Protein 2YCB (pdb70)

Solvent-accessible surface area: 54800 Å² total; per-residue (Å²): 81,135,64,8,68,89,18,67,131,48,0,94,150,99,20,55,164,139,8,99,47,39,93,12,48,8,13,0,15,41,0,0,1,5,0,106,41,22,81,8,43,43,76,110,17,73,80,15,120,70,0,14,163,91,32,188,45,91,18,52,33,16,1,18,81,78,49,31,42,103,59,132,102,1,63,142,83,2,89,112,60,17,71,110,119,0,112,37,65,73,27,25,32,33,74,3,38,1,37,1,29,0,23,0,157,139,24,45,90,0,70,13,190,188,26,52,30,21,122,63,1,10,87,59,6,1,9,30,30,99,40,65,105,14,38,56,92,67,2,117,12,10,64,111,5,73,102,16,34,135,156,34,24,183,80,33,68,132,32,38,72,95,8,0,51,110,6,4,64,144,51,171,135,92,45,44,1,1,0,2,0,2,0,1,0,7,39,41,24,0,7,2,2,2,0,1,0,0,18,28,1,40,0,0,0,0,0,0,12,27,44,21,84,52,80,102,137,87,10,63,7,40,41,95,4,25,3,12,71,34,144,38,5,35,0,0,0,0,1,0,0,25,28,26,0,0,6,7,0,0,6,0,7,83,118,52,4,92,4,3,0,0,0,0,7,0,0,28,0,0,5,10,11,17,2,24,31,46,30,93,49,11,152,111,96,131,110,123,48,55,4,68,58,136,29,3,103,74,5,7,43,10,20,29,57,5,80,61,45,50,60,5,19,3,6,51,10,2,64,0,8,0,27,28,0,4,7,3,0,0,0,0,0,0,2,0,49,0,31,107,0,118,50,1,0,0,4,0,0,2,0,16,32,54,97,18,69,7,8,61,38,5,25,39,186,18,71,120,20,38,0,3,0,0,0,0,0,23,0,4,113,147,21,87,24,45,72,48,90,144,0,11,142,55,1,30,147,11,0,110,50,2,22,169,134,38,3,20,0,0,0,6,6,58,4,1,7,33,0,1,4,0,0,15,0,0,15,52,30,8,151,79,56,88,5,78,166,20,43,0,44,0,1,17,31,0,69,24,0,6,4,0,0,3,25,42,24,106,12,4,0,125,99,10,62,39,68,11,38,132,116,62,102,22,14,12,107,26,136,27,9,77,94,1,90,37,66,112,61,8,126,125,12,17,134,32,144,32,0,0,0,1,0,9,13,5,26,0,39,17,6,24,0,25,40,0,0,26,118,4,0,69,61,63,51,7,1,0,0,0,8,22,30,7,7,105,59,6,30,0,71,116,2,44,162,47,91,77,101,1,61,24,122,45,159,92,85,140,133,98,95,7,65,6,142,3,67,44,76,56,4,92,11,1,6,3,18,0,3,21,145,14,0,32,66,1,4,133,124,37,33,35,133,1,127,24,0,2,0,1,2,0,39,57,170,50,0,75,40,1,12,65,1,0,97,169,77,62,181,8,77,23,45,28,9,50,12,0,19,2,7,37,6,34,184,25,142,69,14,72,91,18,51,116,53,0,87,144,95,24,56,161,137,11,94,39,36,85,4,34,9,14,0,7,40,0,0,0,0,0,106,38,20,89,11,33,35,78,124,18,104,78,14,125,74,0,18,172,98,34,181,38,82,16,60,34,17,2,18,77,79,50,31,52,78,65,149,127,0,62,190,76,1,92,106,38,18,80,130,120,1,129,38,66,75,31,8,33,33,72,4,37,2,49,0,27,0,35,0,134,124,28,46,96,0,76,13,177,204,20,55,21,23,127,81,0,7,132,63,4,3,11,22,31,102,37,59,112,16,36,64,45,76,4,127,16,12,76,95,8,56,113,15,38,105,175,34,22,154,64,29,53,120,28,28,100,111,18,0,41,156,6,2,56,155,51,178,138,96,35,73,9,0,0,3,0,3,0,0,0,8,38,43,26,0,9,2,2,3,0,1,0,1,18,34,1,36,0,0,0,0,0,0,7,24,28,20,69,63,92,95,101,74,11,46,7,24,28,88,2,25,3,21,60,34,132,46,10,47,0,0,0,0,1,0,0,24,20,24,0,0,1,4,1,0,39,0,5,79,122,55,2,99,15,4,0,0,0,0,16,0,0,27,0,0,4,8,9,12,2,31,34,36,10,81,48,14,105,171,93,138,117,131,38,39,4,52,53,151,27,4,90,70,4,10,45,7,22,31,52,6,87,64,48,44,67,5,17,2,5,46,8,4,70,0,13,1,29,24,0,3,4,1,0,1,0,0,0,0,5,0,52,4,26,107,0,110,46,1,0,0,5,0,1,2,0,19,44,74,87,18,56,0,4,65,40,2,25,36,181,13,77,145,18,40,0,0,0,0,0,0,0,23,0,5,117,145,21,50,23,56,74,64,88,158,3,12,140,64,9,28,137,13,4,103,56,4,18,177,131,43,0,18,1,8,4,11,4,49,4,0,5,28,0,0,4,1,1,14,2,6,16,66,34,11,150,90,54,87,9,70,157,28,62,0,55,0,1,14,31,0,57,24,0,4,1,0,0,1,18,34,28,99,22,2,0,145,102,7,77,74,77,12,28,152,109,64,97,17,13,5,95,26,131,27,10,77,110,4,93,45,57,107,90,16,132,119,10,32,167,29,161,44,1,1,1,0,0,6,15,7,40,3,72,5,22,23,0,21,66,1,2,39,95,13,3,82,62,66,51,8,2,0,0,2,11,24,32,13,10,148,47,20,38,0,64,109,3,52,158,41,140,79,97,8,110,45,107,42,140,96,93,112,182,123,111,21,54,15,138,12,67,37,72,44,6,89,9,10,6,3,17,0,8,25,174,34,0,29,70,0,3,118,124,9,35,35,135,1,132,32,0,2,0,1,3,0,54,48,177,48,0,74,40,0,10,61,8,0,107,154,82,48,176,8,78,25,68,20,6,48,11,0,7,4,11,50,7,47

CATH classification: 3.30.300.230 (+3 more: 3.30.300.20, 3.60.15.10, 3.40.50.10890)

GO terms:
  GO:0003723 RNA binding (F, IDA)
  GO:0008270 zinc ion binding (F, IDA)
  GO:0004540 RNA nuclease activity (F, IDA)
  GO:0042802 identical protein binding (F, IPI)

Radius of gyration: 38.32 Å; Cα contacts (8 Å, |Δi|>4): 2751; chains: 2; bounding box: 74×87×122 Å

B-factor: mean 105.15, std 29.87, range [35.45, 253.87]

Secondary structure (DSSP, 8-state):
--HHHHHHHHHHHTS-TTS-EEEEEEETTEEEEEES-THHHHS-THHHHHHHHHHTS-EEEEE-GGGPPPHHHHHHHHHHTS-STT-EEEEEEETTTTEEEEEES-THHHH-TTSHHHHHHHHHH--EEEEEEPPSS--HHHHHHHHHHHHTHHHHHHHHHHHHHHHTSPPSS-----EEEEEESSSSSS--EEEEE-SS-EEEEEE----SS--HHHHS--TTSTT--TTT--EEE-SSSSHHHHTTHHHHHHTT--S-EEE-HHHHHHHHHHHHHHHHHHHHHT---S--HHHHHHHHHTEEE--TT--EEEETTEEEEEEE--SSTT-EEEEEEETTTTT-EEE--S--SS--SSSPPPP---S--SEEEEE-TT-SGGGPPPPHHHHHHHHHHHHHHHHHHT--EEEE--TTTHHHHHHHHHHHHHHTTSS----EEEEHHHHHHHHHHHHSGGGS-HHHHHHHHTT---GGG-TTEEEE--HHHHHHHHHSSS-EEEES-SSSSSHHHHHHHHHHTT-TTSEEEE-S---SSSHHHHHHTT--EEEEE-SSS-EEEEE--SEEEE--S--SS--HHHHHHHHHS-SSPPSEEEEESS-HHHHHHHHHHHHHHH--EEE---TT-EEE--/--HHHHHHHHHHHTTS-TTS-EEEEEEETTEEEEEES-THHHHS--HHHHHHHHHHT-EEEEEE-GGGPPPHHHHHHHHHHSS-SSS-EEEEEEETTTTEEEEEES-THHHH-GGGHHHHHHHHHH--EEEEEEPPSS--HHHHHHHHHHHTTHHHHHHHHHHHHHHHTSPPSS-----EEEEEESSSSSS--EEEEE-SS-EEEEEE----S---HHHHS--TTSTT--SSS--EEE--SS-HHHHTTHHHHHHTT--S-EEE-HHHHHHHHHHHHHHHHHHHHTT---S--HHHHHHHHHHEEE--BT--EEEETTEEEEEEE-SSSTT-EEEEEEETTTTT-EEE--S--SS--SSSPPPP---SS-SEEEEE-TT-SGGGPPPPHHHHHHHHHHHHHHHHHTT--EEEE--SSSHHHHHHHHHHHHHHHTSS----EEEEHHHHHHHHHHHH-GGGS-HHHHHHHHTT---GGG-TTEEEE-SSHHHHHHHSS---EEEESSSSS-SHHHHHHHHHHTT-TT-EEEE-S---SSSHHHHHHTT--EEEE--TTS--EEEE--SEEEE--S--SS--HHHHHHHHHH-SSPPSEEEEESS-HHHHHHHHHHHHHHH--EEE---TT-EEE--

Structure (mmCIF, N/CA/C/O backbone):
data_2YCB
#
_entry.id   2YCB
#
_cell.length_a   112.027
_cell.length_b   112.027
_cell.length_c   400.608
_cell.angle_alpha   90.00
_cell.angle_beta   90.00
_cell.angle_gamma   90.00
#
_symmetry.space_group_name_H-M   'P 41 21 2'
#
loop_
_entity.id
_entity.type
_entity.pdbx_description
1 polymer 'CLEAVAGE AND POLYADENYLATION SPECIFICITY FACTOR'
2 non-polymer 'ZINC ION'
3 non-polymer 'PHOSPHATE ION'
4 non-polymer 'POTASSIUM ION'
5 water water
#
loop_
_atom_site.group_PDB
_atom_site.id
_atom_site.type_symbol
_atom_site.label_atom_id
_atom_site.label_alt_id
_atom_site.label_comp_id
_atom_site.label_asym_id
_atom_site.label_entity_id
_atom_site.label_seq_id
_atom_site.pdbx_PDB_ins_code
_atom_site.Cartn_x
_atom_site.Cartn_y
_atom_site.Cartn_z
_atom_site.occupancy
_atom_site.B_iso_or_equiv
_atom_site.auth_seq_id
_atom_site.auth_comp_id
_atom_site.auth_asym_id
_atom_site.auth_atom_id
_atom_site.pdbx_PDB_model_num
ATOM 1 N N . SER A 1 3 ? 86.093 -16.437 -48.747 1.00 125.50 3 SER A N 1
ATOM 2 C CA . SER A 1 3 ? 87.422 -17.071 -48.525 1.00 128.40 3 SER A CA 1
ATOM 3 C C . SER A 1 3 ? 88.518 -16.019 -48.380 1.00 130.80 3 SER A C 1
ATOM 4 O O . SER A 1 3 ? 89.439 -16.181 -47.577 1.00 130.20 3 SER A O 1
ATOM 7 N N . GLU A 1 4 ? 88.403 -14.943 -49.155 1.00 133.67 4 GLU A N 1
ATOM 8 C CA . GLU A 1 4 ? 89.431 -13.904 -49.205 1.00 136.99 4 GLU A CA 1
ATOM 9 C C . GLU A 1 4 ? 88.960 -12.598 -48.575 1.00 134.80 4 GLU A C 1
ATOM 10 O O . GLU A 1 4 ? 89.726 -11.928 -47.885 1.00 134.90 4 GLU A O 1
ATOM 16 N N . MET A 1 5 ? 87.697 -12.248 -48.813 1.00 133.37 5 MET A N 1
ATOM 17 C CA . MET A 1 5 ? 87.072 -11.086 -48.180 1.00 132.36 5 MET A CA 1
ATOM 18 C C . MET A 1 5 ? 86.998 -11.283 -46.661 1.00 127.71 5 MET A C 1
ATOM 19 O O . MET A 1 5 ? 86.958 -10.312 -45.901 1.00 127.28 5 MET A O 1
ATOM 24 N N . LEU A 1 6 ? 86.998 -12.546 -46.235 1.00 124.26 6 LEU A N 1
ATOM 25 C CA . LEU A 1 6 ? 86.917 -12.912 -44.821 1.00 119.29 6 LEU A CA 1
ATOM 26 C C . LEU A 1 6 ? 88.205 -12.605 -44.071 1.00 119.56 6 LEU A C 1
ATOM 27 O O . LEU A 1 6 ? 88.184 -12.327 -42.871 1.00 116.40 6 LEU A O 1
ATOM 32 N N . GLU A 1 7 ? 89.323 -12.672 -44.786 1.00 123.57 7 GLU A N 1
ATOM 33 C CA . GLU A 1 7 ? 90.629 -12.375 -44.210 1.00 126.10 7 GLU A CA 1
ATOM 34 C C . GLU A 1 7 ? 90.717 -10.924 -43.757 1.00 126.89 7 GLU A C 1
ATOM 35 O O . GLU A 1 7 ? 91.236 -10.641 -42.678 1.00 125.94 7 GLU A O 1
ATOM 41 N N . GLU A 1 8 ? 90.191 -10.019 -44.583 1.00 129.08 8 GLU A N 1
ATOM 42 C CA . GLU A 1 8 ? 90.098 -8.595 -44.252 1.00 131.03 8 GLU A CA 1
ATOM 43 C C . GLU A 1 8 ? 89.311 -8.371 -42.969 1.00 126.28 8 GLU A C 1
ATOM 44 O O . GLU A 1 8 ? 89.637 -7.482 -42.184 1.00 127.99 8 GLU A O 1
ATOM 50 N N . ILE A 1 9 ? 88.271 -9.177 -42.766 1.00 120.98 9 ILE A N 1
ATOM 51 C CA . ILE A 1 9 ? 87.479 -9.111 -41.546 1.00 116.71 9 ILE A CA 1
ATOM 52 C C . ILE A 1 9 ? 88.325 -9.559 -40.358 1.00 114.59 9 ILE A C 1
ATOM 53 O O . ILE A 1 9 ? 88.298 -8.921 -39.308 1.00 114.36 9 ILE A O 1
ATOM 58 N N . LYS A 1 10 ? 89.087 -10.638 -40.539 1.00 113.64 10 LYS A N 1
ATOM 59 C CA . LYS A 1 10 ? 89.989 -11.142 -39.499 1.00 112.49 10 LYS A CA 1
ATOM 60 C C . LYS A 1 10 ? 91.090 -10.142 -39.156 1.00 116.84 10 LYS A C 1
ATOM 61 O O . LYS A 1 10 ? 91.377 -9.919 -37.982 1.00 116.56 10 LYS A O 1
ATOM 67 N N . ARG A 1 11 ? 91.690 -9.536 -40.180 1.00 121.60 11 ARG A N 1
ATOM 68 C CA . ARG A 1 11 ? 92.753 -8.545 -39.984 1.00 126.63 11 ARG A CA 1
ATOM 69 C C . ARG A 1 11 ? 92.264 -7.319 -39.220 1.00 126.91 11 ARG A C 1
ATOM 70 O O . ARG A 1 11 ? 93.007 -6.756 -38.415 1.00 130.30 11 ARG A O 1
ATOM 78 N N . THR A 1 12 ? 91.020 -6.915 -39.478 1.00 124.07 12 THR A N 1
ATOM 79 C CA . THR A 1 12 ? 90.406 -5.771 -38.801 1.00 124.64 12 THR A CA 1
ATOM 80 C C . THR A 1 12 ? 90.288 -6.017 -37.297 1.00 121.70 12 THR A C 1
ATOM 81 O O . THR A 1 12 ? 90.508 -5.107 -36.493 1.00 124.45 12 THR A O 1
ATOM 85 N N . ILE A 1 13 ? 89.950 -7.254 -36.935 1.00 116.87 13 ILE A N 1
ATOM 86 C CA . ILE A 1 13 ? 89.814 -7.670 -35.538 1.00 113.88 13 ILE A CA 1
ATOM 87 C C . ILE A 1 13 ? 91.147 -7.560 -34.796 1.00 116.94 13 ILE A C 1
ATOM 88 O O . ILE A 1 13 ? 91.231 -6.912 -33.752 1.00 118.97 13 ILE A O 1
ATOM 93 N N . MET A 1 14 ? 92.180 -8.189 -35.352 1.00 118.17 14 MET A N 1
ATOM 94 C CA . MET A 1 14 ? 93.499 -8.265 -34.724 1.00 121.59 14 MET A CA 1
ATOM 95 C C . MET A 1 14 ? 94.152 -6.896 -34.571 1.00 126.82 14 MET A C 1
ATOM 96 O O . MET A 1 14 ? 94.866 -6.646 -33.598 1.00 129.24 14 MET A O 1
ATOM 101 N N . GLN A 1 15 ? 93.895 -6.018 -35.537 1.00 129.25 15 GLN A N 1
ATOM 102 C CA . GLN A 1 15 ? 94.438 -4.664 -35.531 1.00 135.78 15 GLN A CA 1
ATOM 103 C C . GLN A 1 15 ? 93.710 -3.755 -34.545 1.00 135.50 15 GLN A C 1
ATOM 104 O O . GLN A 1 15 ? 94.196 -2.668 -34.218 1.00 141.90 15 GLN A O 1
ATOM 110 N N . ARG A 1 16 ? 92.549 -4.204 -34.076 1.00 128.53 16 ARG A N 1
ATOM 111 C CA . ARG A 1 16 ? 91.771 -3.460 -33.089 1.00 127.74 16 ARG A CA 1
ATOM 112 C C . ARG A 1 16 ? 91.858 -4.079 -31.697 1.00 124.44 16 ARG A C 1
ATOM 113 O O . ARG A 1 16 ? 91.265 -3.566 -30.745 1.00 124.20 16 ARG A O 1
ATOM 121 N N . LEU A 1 17 ? 92.603 -5.175 -31.584 1.00 122.26 17 LEU A N 1
ATOM 122 C CA . LEU A 1 17 ? 92.685 -5.920 -30.332 1.00 119.70 17 LEU A CA 1
ATOM 123 C C . LEU A 1 17 ? 94.081 -5.958 -29.724 1.00 124.67 17 LEU A C 1
ATOM 124 O O . LEU A 1 17 ? 95.070 -6.131 -30.444 1.00 127.99 17 LEU A O 1
ATOM 129 N N . PRO A 1 18 ? 94.158 -5.800 -28.388 1.00 125.95 18 PRO A N 1
ATOM 130 C CA . PRO A 1 18 ? 95.414 -5.886 -27.650 1.00 130.75 18 PRO A CA 1
ATOM 131 C C . PRO A 1 18 ? 95.938 -7.314 -27.630 1.00 128.74 18 PRO A C 1
ATOM 132 O O . PRO A 1 18 ? 95.154 -8.263 -27.709 1.00 123.07 18 PRO A O 1
ATOM 136 N N . GLU A 1 19 ? 97.257 -7.453 -27.523 1.00 134.20 19 GLU A N 1
ATOM 137 C CA . GLU A 1 19 ? 97.898 -8.765 -27.483 1.00 133.66 19 GLU A CA 1
ATOM 138 C C . GLU A 1 19 ? 97.531 -9.519 -26.211 1.00 130.08 19 GLU A C 1
ATOM 139 O O . GLU A 1 19 ? 97.490 -10.752 -26.201 1.00 126.73 19 GLU A O 1
ATOM 145 N N . ARG A 1 20 ? 97.253 -8.759 -25.153 1.00 131.09 20 ARG A N 1
ATOM 146 C CA . ARG A 1 20 ? 96.820 -9.297 -23.867 1.00 128.67 20 ARG A CA 1
ATOM 147 C C . ARG A 1 20 ? 95.636 -10.256 -24.028 1.00 120.93 20 ARG A C 1
ATOM 148 O O . ARG A 1 20 ? 95.567 -11.292 -23.361 1.00 119.12 20 ARG A O 1
ATOM 156 N N . VAL A 1 21 ? 94.709 -9.897 -24.912 1.00 116.74 21 VAL A N 1
ATOM 157 C CA . VAL A 1 21 ? 93.678 -10.815 -25.375 1.00 109.94 21 VAL A CA 1
ATOM 158 C C . VAL A 1 21 ? 94.388 -11.822 -26.256 1.00 109.86 21 VAL A C 1
ATOM 159 O O . VAL A 1 21 ? 94.701 -11.531 -27.413 1.00 112.21 21 VAL A O 1
ATOM 163 N N . GLN A 1 22 ? 94.671 -12.998 -25.711 1.00 108.30 22 GLN A N 1
ATOM 164 C CA . GLN A 1 22 ? 95.452 -13.970 -26.460 1.00 109.36 22 GLN A CA 1
ATOM 165 C C . GLN A 1 22 ? 94.606 -14.752 -27.444 1.00 104.57 22 GLN A C 1
ATOM 166 O O . GLN A 1 22 ? 94.121 -15.836 -27.138 1.00 102.55 22 GLN A O 1
ATOM 172 N N . VAL A 1 23 ? 94.445 -14.175 -28.632 1.00 103.73 23 VAL A N 1
ATOM 173 C CA . VAL A 1 23 ? 93.744 -14.797 -29.755 1.00 99.76 23 VAL A CA 1
ATOM 174 C C . VAL A 1 23 ? 94.426 -16.086 -30.212 1.00 101.05 23 VAL A C 1
ATOM 175 O O . VAL A 1 23 ? 95.612 -16.084 -30.556 1.00 106.34 23 VAL A O 1
ATOM 179 N N . ALA A 1 24 ? 93.675 -17.184 -30.198 1.00 97.27 24 ALA A N 1
ATOM 180 C CA . ALA A 1 24 ? 94.157 -18.463 -30.716 1.00 99.17 24 ALA A CA 1
ATOM 181 C C . ALA A 1 24 ? 93.813 -18.602 -32.200 1.00 98.89 24 ALA A C 1
ATOM 182 O O . ALA A 1 24 ? 94.669 -18.955 -33.013 1.00 103.09 24 ALA A O 1
ATOM 184 N N . LYS A 1 25 ? 92.556 -18.320 -32.536 1.00 94.66 25 LYS A N 1
ATOM 185 C CA . LYS A 1 25 ? 92.079 -18.288 -33.916 1.00 94.05 25 LYS A CA 1
ATOM 186 C C . LYS A 1 25 ? 90.752 -17.542 -33.972 1.00 90.34 25 LYS A C 1
ATOM 187 O O . LYS A 1 25 ? 90.056 -17.421 -32.961 1.00 87.87 25 LYS A O 1
ATOM 193 N N . VAL A 1 26 ? 90.410 -17.037 -35.153 1.00 90.58 26 VAL A N 1
ATOM 194 C CA . VAL A 1 26 ? 89.124 -16.385 -35.371 1.00 87.64 26 VAL A CA 1
ATOM 195 C C . VAL A 1 26 ? 88.347 -17.155 -36.433 1.00 87.64 26 VAL A C 1
ATOM 196 O O . VAL A 1 26 ? 88.785 -17.261 -37.577 1.00 90.70 26 VAL A O 1
ATOM 200 N N . GLU A 1 27 ? 87.201 -17.698 -36.043 1.00 85.71 27 GLU A N 1
ATOM 201 C CA . GLU A 1 27 ? 86.383 -18.496 -36.950 1.00 86.42 27 GLU A CA 1
ATOM 202 C C . GLU A 1 27 ? 85.117 -17.758 -37.362 1.00 85.03 27 GLU A C 1
ATOM 203 O O . GLU A 1 27 ? 84.633 -16.877 -36.641 1.00 83.74 27 GLU A O 1
ATOM 209 N N . PHE A 1 28 ? 84.594 -18.123 -38.531 1.00 85.67 28 PHE A N 1
ATOM 210 C CA . PHE A 1 28 ? 83.273 -17.690 -38.960 1.00 84.09 28 PHE A CA 1
ATOM 211 C C . PHE A 1 28 ? 82.313 -18.852 -38.798 1.00 82.42 28 PHE A C 1
ATOM 212 O O . PHE A 1 28 ? 82.190 -19.696 -39.685 1.00 84.46 28 PHE A O 1
ATOM 220 N N . GLU A 1 29 ? 81.647 -18.903 -37.652 1.00 79.50 29 GLU A N 1
ATOM 221 C CA . GLU A 1 29 ? 80.734 -19.996 -37.364 1.00 78.90 29 GLU A CA 1
ATOM 222 C C . GLU A 1 29 ? 79.294 -19.552 -37.524 1.00 77.91 29 GLU A C 1
ATOM 223 O O . GLU A 1 29 ? 78.780 -18.762 -36.728 1.00 77.00 29 GLU A O 1
ATOM 229 N N . GLY A 1 30 ? 78.654 -20.067 -38.568 1.00 78.95 30 GLY A N 1
ATOM 230 C CA . GLY A 1 30 ? 77.281 -19.707 -38.898 1.00 79.14 30 GLY A CA 1
ATOM 231 C C . GLY A 1 30 ? 77.101 -18.205 -38.966 1.00 78.62 30 GLY A C 1
ATOM 232 O O . GLY A 1 30 ? 77.954 -17.508 -39.494 1.00 79.31 30 GLY A O 1
ATOM 233 N N . PRO A 1 31 ? 75.997 -17.696 -38.403 1.00 78.84 31 PRO A N 1
ATOM 234 C CA . PRO A 1 31 ? 75.670 -16.270 -38.393 1.00 80.11 31 PRO A CA 1
ATOM 235 C C . PRO A 1 31 ? 76.656 -15.384 -37.634 1.00 79.49 31 PRO A C 1
ATOM 236 O O . PRO A 1 31 ? 76.563 -14.158 -37.726 1.00 81.35 31 PRO A O 1
ATOM 240 N N . GLU A 1 32 ? 77.584 -15.983 -36.893 1.00 77.66 32 GLU A N 1
ATOM 241 C CA . GLU A 1 32 ? 78.439 -15.198 -36.006 1.00 77.23 32 GLU A CA 1
ATOM 242 C C . GLU A 1 32 ? 79.940 -15.387 -36.198 1.00 76.75 32 GLU A C 1
ATOM 243 O O . GLU A 1 32 ? 80.386 -16.330 -36.855 1.00 77.61 32 GLU A O 1
ATOM 249 N N . VAL A 1 33 ? 80.704 -14.461 -35.626 1.00 76.30 33 VAL A N 1
ATOM 250 C CA . VAL A 1 33 ? 82.158 -14.503 -35.665 1.00 76.67 33 VAL A CA 1
ATOM 251 C C . VAL A 1 33 ? 82.658 -14.897 -34.284 1.00 75.69 33 VAL A C 1
ATOM 252 O O . VAL A 1 33 ? 82.242 -14.322 -33.274 1.00 75.11 33 VAL A O 1
ATOM 256 N N . VAL A 1 34 ? 83.548 -15.883 -34.241 1.00 75.81 34 VAL A N 1
ATOM 257 C CA . VAL A 1 34 ? 84.033 -16.397 -32.967 1.00 75.13 34 VAL A CA 1
ATOM 258 C C . VAL A 1 34 ? 85.514 -16.105 -32.755 1.00 77.53 34 VAL A C 1
ATOM 259 O O . VAL A 1 34 ? 86.355 -16.406 -33.604 1.00 79.66 34 VAL A O 1
ATOM 263 N N . ILE A 1 35 ? 85.811 -15.506 -31.608 1.00 77.78 35 ILE A N 1
ATOM 264 C CA . ILE A 1 35 ? 87.173 -15.232 -31.199 1.00 79.98 35 ILE A CA 1
ATOM 265 C C . ILE A 1 35 ? 87.535 -16.194 -30.079 1.00 80.44 35 ILE A C 1
ATOM 266 O O . ILE A 1 35 ? 86.944 -16.144 -28.997 1.00 79.86 35 ILE A O 1
ATOM 271 N N . TYR A 1 36 ? 88.493 -17.079 -30.352 1.00 82.49 36 TYR A N 1
ATOM 272 C CA . TYR A 1 36 ? 88.990 -18.025 -29.357 1.00 82.90 36 TYR A CA 1
ATOM 273 C C . TYR A 1 36 ? 90.219 -17.458 -28.665 1.00 86.30 36 TYR A C 1
ATOM 274 O O . TYR A 1 36 ? 91.151 -17.002 -29.327 1.00 89.49 36 TYR A O 1
ATOM 283 N N . THR A 1 37 ? 90.214 -17.476 -27.335 1.00 86.15 37 THR A N 1
ATOM 284 C CA . THR A 1 37 ? 91.329 -16.928 -26.578 1.00 89.50 37 THR A CA 1
ATOM 285 C C . THR A 1 37 ? 91.977 -17.937 -25.630 1.00 91.85 37 THR A C 1
ATOM 286 O O . THR A 1 37 ? 91.301 -18.785 -25.045 1.00 89.79 37 THR A O 1
ATOM 290 N N . LYS A 1 38 ? 93.300 -17.838 -25.514 1.00 97.08 38 LYS A N 1
ATOM 291 C CA . LYS A 1 38 ? 94.098 -18.680 -24.623 1.00 100.87 38 LYS A CA 1
ATOM 292 C C . LYS A 1 38 ? 94.174 -18.074 -23.213 1.00 102.55 38 LYS A C 1
ATOM 293 O O . LYS A 1 38 ? 94.965 -18.508 -22.373 1.00 105.75 38 LYS A O 1
ATOM 299 N N . ASN A 1 39 ? 93.337 -17.068 -22.970 1.00 100.79 39 ASN A N 1
ATOM 300 C CA . ASN A 1 39 ? 93.260 -16.384 -21.687 1.00 102.02 39 ASN A CA 1
ATOM 301 C C . ASN A 1 39 ? 91.788 -16.233 -21.309 1.00 98.17 39 ASN A C 1
ATOM 302 O O . ASN A 1 39 ? 91.152 -15.246 -21.676 1.00 96.77 39 ASN A O 1
ATOM 307 N N . PRO A 1 40 ? 91.237 -17.221 -20.582 1.00 97.52 40 PRO A N 1
ATOM 308 C CA . PRO A 1 40 ? 89.807 -17.250 -20.261 1.00 95.61 40 PRO A CA 1
ATOM 309 C C . PRO A 1 40 ? 89.319 -16.007 -19.515 1.00 97.98 40 PRO A C 1
ATOM 310 O O . PRO A 1 40 ? 88.169 -15.597 -19.685 1.00 95.11 40 PRO A O 1
ATOM 314 N N . GLU A 1 41 ? 90.200 -15.407 -18.718 1.00 104.59 41 GLU A N 1
ATOM 315 C CA . GLU A 1 41 ? 89.879 -14.203 -17.948 1.00 108.30 41 GLU A CA 1
ATOM 316 C C . GLU A 1 41 ? 89.432 -13.033 -18.828 1.00 108.18 41 GLU A C 1
ATOM 317 O O . GLU A 1 41 ? 88.816 -12.086 -18.338 1.00 109.67 41 GLU A O 1
ATOM 323 N N . ILE A 1 42 ? 89.751 -13.104 -20.120 1.00 107.33 42 ILE A N 1
ATOM 324 C CA . ILE A 1 42 ? 89.362 -12.073 -21.079 1.00 107.94 42 ILE A CA 1
ATOM 325 C C . ILE A 1 42 ? 87.847 -12.066 -21.268 1.00 105.46 42 ILE A C 1
ATOM 326 O O . ILE A 1 42 ? 87.227 -11.000 -21.292 1.00 106.56 42 ILE A O 1
ATOM 331 N N . ILE A 1 43 ? 87.264 -13.258 -21.393 1.00 103.22 43 ILE A N 1
ATOM 332 C CA . ILE A 1 43 ? 85.811 -13.420 -21.471 1.00 101.15 43 ILE A CA 1
ATOM 333 C C . ILE A 1 43 ? 85.152 -12.664 -20.328 1.00 104.71 43 ILE A C 1
ATOM 334 O O . ILE A 1 43 ? 84.198 -11.915 -20.535 1.00 105.60 43 ILE A O 1
ATOM 339 N N . THR A 1 44 ? 85.695 -12.871 -19.130 1.00 109.10 44 THR A N 1
ATOM 340 C CA . THR A 1 44 ? 85.223 -12.273 -17.884 1.00 112.50 44 THR A CA 1
ATOM 341 C C . THR A 1 44 ? 85.128 -10.751 -17.936 1.00 116.70 44 THR A C 1
ATOM 342 O O . THR A 1 44 ? 84.152 -10.173 -17.453 1.00 118.31 44 THR A O 1
ATOM 346 N N . GLU A 1 45 ? 86.136 -10.113 -18.529 1.00 120.53 45 GLU A N 1
ATOM 347 C CA . GLU A 1 45 ? 86.175 -8.657 -18.663 1.00 125.69 45 GLU A CA 1
ATOM 348 C C . GLU A 1 45 ? 85.099 -8.157 -19.614 1.00 125.51 45 GLU A C 1
ATOM 349 O O . GLU A 1 45 ? 84.538 -8.931 -20.396 1.00 121.75 45 GLU A O 1
ATOM 355 N N . ASN A 1 46 ? 84.817 -6.859 -19.540 1.00 131.08 46 ASN A N 1
ATOM 356 C CA . ASN A 1 46 ? 83.810 -6.247 -20.393 1.00 132.34 46 ASN A CA 1
ATOM 357 C C . ASN A 1 46 ? 84.228 -6.286 -21.859 1.00 130.46 46 ASN A C 1
ATOM 358 O O . ASN A 1 46 ? 85.253 -5.716 -22.244 1.00 134.03 46 ASN A O 1
ATOM 363 N N . GLY A 1 47 ? 83.434 -6.981 -22.665 1.00 124.90 47 GLY A N 1
ATOM 364 C CA . GLY A 1 47 ? 83.635 -6.988 -24.100 1.00 123.24 47 GLY A CA 1
ATOM 365 C C . GLY A 1 47 ? 83.084 -5.720 -24.724 1.00 126.96 47 GLY A C 1
ATOM 366 O O . GLY A 1 47 ? 82.393 -5.779 -25.742 1.00 126.85 47 GLY A O 1
ATOM 367 N N . ASN A 1 48 ? 83.375 -4.574 -24.105 1.00 130.55 48 ASN A N 1
ATOM 368 C CA . ASN A 1 48 ? 82.943 -3.281 -24.629 1.00 134.13 48 ASN A CA 1
ATOM 369 C C . ASN A 1 48 ? 83.784 -2.891 -25.833 1.00 134.95 48 ASN A C 1
ATOM 370 O O . ASN A 1 48 ? 83.258 -2.371 -26.817 1.00 137.18 48 ASN A O 1
ATOM 375 N N . LEU A 1 49 ? 85.089 -3.150 -25.746 1.00 133.59 49 LEU A N 1
ATOM 376 C CA . LEU A 1 49 ? 85.992 -2.980 -26.881 1.00 133.63 49 LEU A CA 1
ATOM 377 C C . LEU A 1 49 ? 85.596 -3.956 -27.985 1.00 128.04 49 LEU A C 1
ATOM 378 O O . LEU A 1 49 ? 85.707 -3.645 -29.172 1.00 129.15 49 LEU A O 1
ATOM 383 N N . ILE A 1 50 ? 85.121 -5.128 -27.571 1.00 122.08 50 ILE A N 1
ATOM 384 C CA . ILE A 1 50 ? 84.616 -6.152 -28.480 1.00 117.06 50 ILE A CA 1
ATOM 385 C C . ILE A 1 50 ? 83.361 -5.669 -29.203 1.00 117.74 50 ILE A C 1
ATOM 386 O O . ILE A 1 50 ? 83.278 -5.748 -30.430 1.00 117.71 50 ILE A O 1
ATOM 391 N N . ARG A 1 51 ? 82.396 -5.166 -28.436 1.00 119.26 51 ARG A N 1
ATOM 392 C CA . ARG A 1 51 ? 81.158 -4.636 -28.999 1.00 120.49 51 ARG A CA 1
ATOM 393 C C . ARG A 1 51 ? 81.422 -3.415 -29.873 1.00 124.33 51 ARG A C 1
ATOM 394 O O . ARG A 1 51 ? 80.731 -3.207 -30.871 1.00 125.84 51 ARG A O 1
ATOM 402 N N . ASP A 1 52 ? 82.425 -2.620 -29.500 1.00 126.43 52 ASP A N 1
ATOM 403 C CA . ASP A 1 52 ? 82.864 -1.482 -30.312 1.00 130.48 52 ASP A CA 1
ATOM 404 C C . ASP A 1 52 ? 83.351 -1.950 -31.682 1.00 127.07 52 ASP A C 1
ATOM 405 O O . ASP A 1 52 ? 83.128 -1.278 -32.688 1.00 129.78 52 ASP A O 1
ATOM 410 N N . ILE A 1 53 ? 84.006 -3.107 -31.708 1.00 121.11 53 ILE A N 1
ATOM 411 C CA . ILE A 1 53 ? 84.440 -3.728 -32.958 1.00 118.46 53 ILE A CA 1
ATOM 412 C C . ILE A 1 53 ? 83.245 -4.315 -33.718 1.00 114.81 53 ILE A C 1
ATOM 413 O O . ILE A 1 53 ? 83.116 -4.112 -34.928 1.00 116.28 53 ILE A O 1
ATOM 418 N N . ALA A 1 54 ? 82.377 -5.029 -32.998 1.00 109.94 54 ALA A N 1
ATOM 419 C CA . ALA A 1 54 ? 81.170 -5.631 -33.574 1.00 106.22 54 ALA A CA 1
ATOM 420 C C . ALA A 1 54 ? 80.331 -4.609 -34.340 1.00 109.62 54 ALA A C 1
ATOM 421 O O . ALA A 1 54 ? 79.995 -4.818 -35.509 1.00 109.34 54 ALA A O 1
ATOM 423 N N . LYS A 1 55 ? 80.020 -3.496 -33.681 1.00 113.22 55 LYS A N 1
ATOM 424 C CA . LYS A 1 55 ? 79.266 -2.407 -34.297 1.00 118.23 55 LYS A CA 1
ATOM 425 C C . LYS A 1 55 ? 80.025 -1.763 -35.460 1.00 121.02 55 LYS A C 1
ATOM 426 O O . LYS A 1 55 ? 79.411 -1.314 -36.428 1.00 123.97 55 LYS A O 1
ATOM 432 N N . ASP A 1 56 ? 81.354 -1.729 -35.359 1.00 120.50 56 ASP A N 1
ATOM 433 C CA . ASP A 1 56 ? 82.204 -1.172 -36.414 1.00 123.67 56 ASP A CA 1
ATOM 434 C C . ASP A 1 56 ? 82.185 -1.989 -37.704 1.00 120.42 56 ASP A C 1
ATOM 435 O O . ASP A 1 56 ? 82.179 -1.422 -38.795 1.00 124.20 56 ASP A O 1
ATOM 440 N N . ILE A 1 57 ? 82.179 -3.315 -37.577 1.00 113.89 57 ILE A N 1
ATOM 441 C CA . ILE A 1 57 ? 82.148 -4.196 -38.751 1.00 111.05 57 ILE A CA 1
ATOM 442 C C . ILE A 1 57 ? 80.752 -4.750 -39.065 1.00 108.59 57 ILE A C 1
ATOM 443 O O . ILE A 1 57 ? 80.598 -5.547 -39.995 1.00 106.94 57 ILE A O 1
ATOM 448 N N . ARG A 1 58 ? 79.751 -4.305 -38.299 1.00 108.75 58 ARG A N 1
ATOM 449 C CA . ARG A 1 58 ? 78.351 -4.749 -38.433 1.00 106.83 58 ARG A CA 1
ATOM 450 C C . ARG A 1 58 ? 78.212 -6.273 -38.401 1.00 100.49 58 ARG A C 1
ATOM 451 O O . ARG A 1 58 ? 77.696 -6.884 -39.340 1.00 100.31 58 ARG A O 1
ATOM 459 N N . LYS A 1 59 ? 78.692 -6.870 -37.314 1.00 95.45 59 LYS A N 1
ATOM 460 C CA . LYS A 1 59 ? 78.657 -8.318 -37.123 1.00 90.29 59 LYS A CA 1
ATOM 461 C C . LYS A 1 59 ? 78.380 -8.635 -35.659 1.00 88.00 59 LYS A C 1
ATOM 462 O O . LYS A 1 59 ? 78.530 -7.775 -34.790 1.00 89.71 59 LYS A O 1
ATOM 468 N N . ARG A 1 60 ? 77.970 -9.870 -35.390 1.00 84.85 60 ARG A N 1
ATOM 469 C CA . ARG A 1 60 ? 77.894 -10.366 -34.027 1.00 82.60 60 ARG A CA 1
ATOM 470 C C . ARG A 1 60 ? 79.203 -11.081 -33.732 1.00 80.67 60 ARG A C 1
ATOM 471 O O . ARG A 1 60 ? 79.666 -11.895 -34.536 1.00 80.06 60 ARG A O 1
ATOM 479 N N . ILE A 1 61 ? 79.805 -10.769 -32.586 1.00 80.54 61 ILE A N 1
ATOM 480 C CA . ILE A 1 61 ? 81.086 -11.364 -32.202 1.00 78.66 61 ILE A CA 1
ATOM 481 C C . ILE A 1 61 ? 80.987 -12.110 -30.871 1.00 76.83 61 ILE A C 1
ATOM 482 O O . ILE A 1 61 ? 80.520 -11.561 -29.878 1.00 78.35 61 ILE A O 1
ATOM 487 N N . ILE A 1 62 ? 81.425 -13.364 -30.864 1.00 74.93 62 ILE A N 1
ATOM 488 C CA . ILE A 1 62 ? 81.419 -14.181 -29.655 1.00 73.69 62 ILE A CA 1
ATOM 489 C C . ILE A 1 62 ? 82.855 -14.461 -29.232 1.00 74.40 62 ILE A C 1
ATOM 490 O O . ILE A 1 62 ? 83.727 -14.661 -30.075 1.00 75.04 62 ILE A O 1
ATOM 495 N N . ILE A 1 63 ? 83.098 -14.458 -27.927 1.00 74.93 63 ILE A N 1
ATOM 496 C CA . ILE A 1 63 ? 84.388 -14.870 -27.394 1.00 76.64 63 ILE A CA 1
ATOM 497 C C . ILE A 1 63 ? 84.232 -16.202 -26.675 1.00 75.78 63 ILE A C 1
ATOM 498 O O . ILE A 1 63 ? 83.295 -16.390 -25.906 1.00 75.53 63 ILE A O 1
ATOM 503 N N . ARG A 1 64 ? 85.145 -17.126 -26.944 1.00 76.92 64 ARG A N 1
ATOM 504 C CA . ARG A 1 64 ? 85.179 -18.410 -26.256 1.00 77.71 64 ARG A CA 1
ATOM 505 C C . ARG A 1 64 ? 86.614 -18.755 -25.887 1.00 81.45 64 ARG A C 1
ATOM 506 O O . ARG A 1 64 ? 87.555 -18.160 -26.414 1.00 83.75 64 ARG A O 1
ATOM 514 N N . SER A 1 65 ? 86.786 -19.714 -24.984 1.00 83.53 65 SER A N 1
ATOM 515 C CA . SER A 1 65 ? 88.120 -20.226 -24.687 1.00 87.38 65 SER A CA 1
ATOM 516 C C . SER A 1 65 ? 88.529 -21.233 -25.747 1.00 88.37 65 SER A C 1
ATOM 517 O O . SER A 1 65 ? 87.684 -21.962 -26.275 1.00 86.23 65 SER A O 1
ATOM 520 N N . ASP A 1 66 ? 89.823 -21.267 -26.054 1.00 92.15 66 ASP A N 1
ATOM 521 C CA . ASP A 1 66 ? 90.374 -22.278 -26.947 1.00 95.06 66 ASP A CA 1
ATOM 522 C C . ASP A 1 66 ? 90.329 -23.649 -26.273 1.00 96.92 66 ASP A C 1
ATOM 523 O O . ASP A 1 66 ? 90.377 -23.747 -25.047 1.00 97.14 66 ASP A O 1
ATOM 528 N N . ARG A 1 67 ? 90.225 -24.701 -27.081 1.00 99.28 67 ARG A N 1
ATOM 529 C CA . ARG A 1 67 ? 90.195 -26.075 -26.578 1.00 102.60 67 ARG A CA 1
ATOM 530 C C . ARG A 1 67 ? 91.347 -26.359 -25.619 1.00 106.69 67 ARG A C 1
ATOM 531 O O . ARG A 1 67 ? 91.178 -27.096 -24.648 1.00 108.45 67 ARG A O 1
ATOM 539 N N . SER A 1 68 ? 92.508 -25.763 -25.894 1.00 108.71 68 SER A N 1
ATOM 540 C CA . SER A 1 68 ? 93.712 -25.955 -25.083 1.00 112.83 68 SER A CA 1
ATOM 541 C C . SER A 1 68 ? 93.529 -25.517 -23.627 1.00 111.70 68 SER A C 1
ATOM 542 O O . SER A 1 68 ? 93.965 -26.211 -22.712 1.00 115.67 68 SER A O 1
ATOM 545 N N . VAL A 1 69 ? 92.874 -24.378 -23.420 1.00 107.58 69 VAL A N 1
ATOM 546 C CA . VAL A 1 69 ? 92.676 -23.826 -22.071 1.00 106.85 69 VAL A CA 1
ATOM 547 C C . VAL A 1 69 ? 91.351 -24.238 -21.408 1.00 104.02 69 VAL A C 1
ATOM 548 O O . VAL A 1 69 ? 90.879 -23.584 -20.471 1.00 102.57 69 VAL A O 1
ATOM 552 N N . LEU A 1 70 ? 90.765 -25.329 -21.895 1.00 103.62 70 LEU A N 1
ATOM 553 C CA . LEU A 1 70 ? 89.563 -25.904 -21.297 1.00 101.14 70 LEU A CA 1
ATOM 554 C C . LEU A 1 70 ? 89.914 -27.057 -20.366 1.00 105.34 70 LEU A C 1
ATOM 555 O O . LEU A 1 70 ? 90.779 -27.877 -20.676 1.00 110.09 70 LEU A O 1
ATOM 560 N N . MET A 1 71 ? 89.241 -27.109 -19.222 1.00 104.98 71 MET A N 1
ATOM 561 C CA . MET A 1 71 ? 89.498 -28.133 -18.216 1.00 109.67 71 MET A CA 1
ATOM 562 C C . MET A 1 71 ? 88.780 -29.426 -18.578 1.00 110.71 71 MET A C 1
ATOM 563 O O . MET A 1 71 ? 87.631 -29.392 -19.021 1.00 107.12 71 MET A O 1
ATOM 568 N N . ASP A 1 72 ? 89.466 -30.558 -18.400 1.00 116.45 72 ASP A N 1
ATOM 569 C CA . ASP A 1 72 ? 88.862 -31.876 -18.611 1.00 119.23 72 ASP A CA 1
ATOM 570 C C . ASP A 1 72 ? 87.559 -31.962 -17.819 1.00 117.31 72 ASP A C 1
ATOM 571 O O . ASP A 1 72 ? 87.575 -31.781 -16.601 1.00 119.20 72 ASP A O 1
ATOM 576 N N . PRO A 1 73 ? 86.425 -32.209 -18.511 1.00 114.62 73 PRO A N 1
ATOM 577 C CA . PRO A 1 73 ? 85.095 -32.286 -17.889 1.00 112.89 73 PRO A CA 1
ATOM 578 C C . PRO A 1 73 ? 85.085 -33.080 -16.577 1.00 117.02 73 PRO A C 1
ATOM 579 O O . PRO A 1 73 ? 84.410 -32.688 -15.620 1.00 115.51 73 PRO A O 1
ATOM 583 N N . GLU A 1 74 ? 85.835 -34.179 -16.551 1.00 122.12 74 GLU A N 1
ATOM 584 C CA . GLU A 1 74 ? 86.107 -34.926 -15.334 1.00 127.26 74 GLU A CA 1
ATOM 585 C C . GLU A 1 74 ? 86.489 -33.969 -14.200 1.00 125.61 74 GLU A C 1
ATOM 586 O O . GLU A 1 74 ? 85.732 -33.803 -13.241 1.00 124.76 74 GLU A O 1
ATOM 592 N N . LYS A 1 75 ? 87.650 -33.329 -14.340 1.00 125.48 75 LYS A N 1
ATOM 593 C CA . LYS A 1 75 ? 88.205 -32.436 -13.317 1.00 125.25 75 LYS A CA 1
ATOM 594 C C . LYS A 1 75 ? 87.379 -31.159 -13.150 1.00 119.07 75 LYS A C 1
ATOM 595 O O . LYS A 1 75 ? 87.300 -30.599 -12.051 1.00 119.11 75 LYS A O 1
ATOM 601 N N . ALA A 1 76 ? 86.764 -30.715 -14.243 1.00 114.13 76 ALA A N 1
ATOM 602 C CA . ALA A 1 76 ? 85.951 -29.501 -14.261 1.00 109.30 76 ALA A CA 1
ATOM 603 C C . ALA A 1 76 ? 84.785 -29.540 -13.270 1.00 109.31 76 ALA A C 1
ATOM 604 O O . ALA A 1 76 ? 84.439 -28.520 -12.670 1.00 107.22 76 ALA A O 1
ATOM 606 N N . ILE A 1 77 ? 84.199 -30.722 -13.096 1.00 111.78 77 ILE A N 1
ATOM 607 C CA . ILE A 1 77 ? 83.063 -30.905 -12.194 1.00 112.53 77 ILE A CA 1
ATOM 608 C C . ILE A 1 77 ? 83.442 -30.695 -10.723 1.00 115.64 77 ILE A C 1
ATOM 609 O O . ILE A 1 77 ? 82.709 -30.032 -9.990 1.00 114.92 77 ILE A O 1
ATOM 614 N N . ARG A 1 78 ? 84.584 -31.239 -10.305 1.00 119.79 78 ARG A N 1
ATOM 615 C CA . ARG A 1 78 ? 85.058 -31.072 -8.928 1.00 123.84 78 ARG A CA 1
ATOM 616 C C . ARG A 1 78 ? 85.152 -29.597 -8.564 1.00 120.96 78 ARG A C 1
ATOM 617 O O . ARG A 1 78 ? 84.664 -29.177 -7.513 1.00 121.57 78 ARG A O 1
ATOM 625 N N . LYS A 1 79 ? 85.776 -28.821 -9.450 1.00 118.39 79 LYS A N 1
ATOM 626 C CA . LYS A 1 79 ? 86.016 -27.395 -9.217 1.00 117.13 79 LYS A CA 1
ATOM 627 C C . LYS A 1 79 ? 84.726 -26.583 -9.123 1.00 114.43 79 LYS A C 1
ATOM 628 O O . LYS A 1 79 ? 84.712 -25.511 -8.517 1.00 114.55 79 LYS A O 1
ATOM 634 N N . ILE A 1 80 ? 83.651 -27.099 -9.716 1.00 113.07 80 ILE A N 1
ATOM 635 C CA . ILE A 1 80 ? 82.333 -26.475 -9.601 1.00 111.78 80 ILE A CA 1
ATOM 636 C C . ILE A 1 80 ? 81.779 -26.659 -8.189 1.00 115.79 80 ILE A C 1
ATOM 637 O O . ILE A 1 80 ? 81.517 -25.678 -7.486 1.00 116.12 80 ILE A O 1
ATOM 642 N N . HIS A 1 81 ? 81.620 -27.920 -7.784 1.00 119.53 81 HIS A N 1
ATOM 643 C CA . HIS A 1 81 ? 81.088 -28.272 -6.467 1.00 124.25 81 HIS A CA 1
ATOM 644 C C . HIS A 1 81 ? 81.887 -27.609 -5.351 1.00 127.53 81 HIS A C 1
ATOM 645 O O . HIS A 1 81 ? 81.399 -27.445 -4.228 1.00 131.34 81 HIS A O 1
ATOM 652 N N . GLU A 1 82 ? 83.114 -27.220 -5.686 1.00 126.80 82 GLU A N 1
ATOM 653 C CA . GLU A 1 82 ? 84.017 -26.570 -4.754 1.00 130.10 82 GLU A CA 1
ATOM 654 C C . GLU A 1 82 ? 83.537 -25.166 -4.406 1.00 129.07 82 GLU A C 1
ATOM 655 O O . GLU A 1 82 ? 83.590 -24.752 -3.240 1.00 132.84 82 GLU A O 1
ATOM 661 N N . ILE A 1 83 ? 83.047 -24.451 -5.418 1.00 123.93 83 ILE A N 1
ATOM 662 C CA . ILE A 1 83 ? 82.718 -23.034 -5.275 1.00 123.05 83 ILE A CA 1
ATOM 663 C C . ILE A 1 83 ? 81.258 -22.691 -5.585 1.00 121.46 83 ILE A C 1
ATOM 664 O O . ILE A 1 83 ? 80.974 -21.888 -6.472 1.00 118.12 83 ILE A O 1
ATOM 669 N N . VAL A 1 84 ? 80.340 -23.306 -4.842 1.00 125.38 84 VAL A N 1
ATOM 670 C CA . VAL A 1 84 ? 78.908 -22.981 -4.910 1.00 126.01 84 VAL A CA 1
ATOM 671 C C . VAL A 1 84 ? 78.279 -22.903 -3.501 1.00 131.16 84 VAL A C 1
ATOM 672 O O . VAL A 1 84 ? 77.538 -21.961 -3.214 1.00 130.40 84 VAL A O 1
ATOM 676 N N . PRO A 1 85 ? 78.538 -23.906 -2.633 1.00 136.67 85 PRO A N 1
ATOM 677 C CA . PRO A 1 85 ? 79.069 -25.235 -2.939 1.00 137.14 85 PRO A CA 1
ATOM 678 C C . PRO A 1 85 ? 77.914 -26.233 -3.072 1.00 137.96 85 PRO A C 1
ATOM 679 O O . PRO A 1 85 ? 77.640 -26.723 -4.172 1.00 134.04 85 PRO A O 1
ATOM 683 N N . GLU A 1 86 ? 77.247 -26.506 -1.951 1.00 142.30 86 GLU A N 1
ATOM 684 C CA . GLU A 1 86 ? 76.054 -27.341 -1.897 1.00 143.93 86 GLU A CA 1
ATOM 685 C C . GLU A 1 86 ? 74.820 -26.446 -1.872 1.00 143.65 86 GLU A C 1
ATOM 686 O O . GLU A 1 86 ? 73.738 -26.845 -2.304 1.00 144.03 86 GLU A O 1
ATOM 692 N N . GLU A 1 87 ? 75.013 -25.230 -1.368 1.00 143.50 87 GLU A N 1
ATOM 693 C CA . GLU A 1 87 ? 73.950 -24.245 -1.175 1.00 143.89 87 GLU A CA 1
ATOM 694 C C . GLU A 1 87 ? 72.899 -24.212 -2.285 1.00 139.43 87 GLU A C 1
ATOM 695 O O . GLU A 1 87 ? 71.721 -24.467 -2.034 1.00 141.94 87 GLU A O 1
ATOM 701 N N . ALA A 1 88 ? 73.333 -23.909 -3.506 1.00 132.33 88 ALA A N 1
ATOM 702 C CA . ALA A 1 88 ? 72.429 -23.798 -4.650 1.00 128.28 88 ALA A CA 1
ATOM 703 C C . ALA A 1 88 ? 72.208 -25.154 -5.316 1.00 126.25 88 ALA A C 1
ATOM 704 O O . ALA A 1 88 ? 72.341 -25.281 -6.531 1.00 122.07 88 ALA A O 1
ATOM 706 N N . LYS A 1 89 ? 71.845 -26.147 -4.507 1.00 129.24 89 LYS A N 1
ATOM 707 C CA . LYS A 1 89 ? 71.827 -27.565 -4.897 1.00 128.97 89 LYS A CA 1
ATOM 708 C C . LYS A 1 89 ? 71.740 -27.823 -6.404 1.00 124.58 89 LYS A C 1
ATOM 709 O O . LYS A 1 89 ? 70.727 -27.528 -7.043 1.00 123.73 89 LYS A O 1
ATOM 715 N N . ILE A 1 90 ? 72.828 -28.367 -6.950 1.00 122.29 90 ILE A N 1
ATOM 716 C CA . ILE A 1 90 ? 72.978 -28.593 -8.391 1.00 118.28 90 ILE A CA 1
ATOM 717 C C . ILE A 1 90 ? 72.367 -29.913 -8.835 1.00 120.89 90 ILE A C 1
ATOM 718 O O . ILE A 1 90 ? 72.647 -30.965 -8.260 1.00 124.93 90 ILE A O 1
ATOM 723 N N . THR A 1 91 ? 71.538 -29.836 -9.871 1.00 119.55 91 THR A N 1
ATOM 724 C CA . THR A 1 91 ? 70.844 -30.994 -10.417 1.00 122.94 91 THR A CA 1
ATOM 725 C C . THR A 1 91 ? 71.711 -31.748 -11.413 1.00 120.93 91 THR A C 1
ATOM 726 O O . THR A 1 91 ? 71.965 -32.940 -11.246 1.00 124.85 91 THR A O 1
ATOM 730 N N . ASN A 1 92 ? 72.150 -31.052 -12.456 1.00 115.68 92 ASN A N 1
ATOM 731 C CA . ASN A 1 92 ? 72.955 -31.679 -13.488 1.00 114.36 92 ASN A CA 1
ATOM 732 C C . ASN A 1 92 ? 73.964 -30.728 -14.117 1.00 109.53 92 ASN A C 1
ATOM 733 O O . ASN A 1 92 ? 73.764 -29.510 -14.136 1.00 106.21 92 ASN A O 1
ATOM 738 N N . ILE A 1 93 ? 75.054 -31.304 -14.615 1.00 109.50 93 ILE A N 1
ATOM 739 C CA . ILE A 1 93 ? 76.086 -30.559 -15.323 1.00 106.27 93 ILE A CA 1
ATOM 740 C C . ILE A 1 93 ? 76.335 -31.213 -16.680 1.00 106.68 93 ILE A C 1
ATOM 741 O O . ILE A 1 93 ? 76.541 -32.424 -16.766 1.00 110.67 93 ILE A O 1
ATOM 746 N N . SER A 1 94 ? 76.303 -30.404 -17.734 1.00 103.85 94 SER A N 1
ATOM 747 C CA . SER A 1 94 ? 76.567 -30.883 -19.085 1.00 103.81 94 SER A CA 1
ATOM 748 C C . SER A 1 94 ? 77.612 -30.012 -19.761 1.00 100.86 94 SER A C 1
ATOM 749 O O . SER A 1 94 ? 77.898 -28.902 -19.302 1.00 98.56 94 SER A O 1
ATOM 752 N N . PHE A 1 95 ? 78.178 -30.521 -20.852 1.00 101.91 95 PHE A N 1
ATOM 753 C CA . PHE A 1 95 ? 79.210 -29.802 -21.593 1.00 100.35 95 PHE A CA 1
ATOM 754 C C . PHE A 1 95 ? 78.907 -29.720 -23.086 1.00 100.09 95 PHE A C 1
ATOM 755 O O . PHE A 1 95 ? 78.312 -30.636 -23.658 1.00 103.32 95 PHE A O 1
ATOM 763 N N . ASP A 1 96 ? 79.326 -28.619 -23.707 1.00 97.32 96 ASP A N 1
ATOM 764 C CA . ASP A 1 96 ? 79.099 -28.389 -25.132 1.00 96.54 96 ASP A CA 1
ATOM 765 C C . ASP A 1 96 ? 80.404 -28.061 -25.863 1.00 96.28 96 ASP A C 1
ATOM 766 O O . ASP A 1 96 ? 80.861 -26.915 -25.844 1.00 94.72 96 ASP A O 1
ATOM 771 N N . ASP A 1 97 ? 80.979 -29.068 -26.521 1.00 98.78 97 ASP A N 1
ATOM 772 C CA . ASP A 1 97 ? 82.256 -28.939 -27.243 1.00 99.55 97 ASP A CA 1
ATOM 773 C C . ASP A 1 97 ? 82.312 -27.807 -28.274 1.00 96.35 97 ASP A C 1
ATOM 774 O O . ASP A 1 97 ? 83.397 -27.344 -28.632 1.00 96.61 97 ASP A O 1
ATOM 779 N N . VAL A 1 98 ? 81.151 -27.374 -28.756 1.00 93.72 98 VAL A N 1
ATOM 780 C CA . VAL A 1 98 ? 81.091 -26.354 -29.798 1.00 91.32 98 VAL A CA 1
ATOM 781 C C . VAL A 1 98 ? 81.113 -24.950 -29.193 1.00 88.59 98 VAL A C 1
ATOM 782 O O . VAL A 1 98 ? 82.041 -24.179 -29.442 1.00 88.72 98 VAL A O 1
ATOM 786 N N . THR A 1 99 ? 80.103 -24.635 -28.387 1.00 87.21 99 THR A N 1
ATOM 787 C CA . THR A 1 99 ? 79.960 -23.302 -27.798 1.00 85.72 99 THR A CA 1
ATOM 788 C C . THR A 1 99 ? 80.870 -23.066 -26.590 1.00 86.45 99 THR A C 1
ATOM 789 O O . THR A 1 99 ? 80.903 -21.956 -26.045 1.00 86.47 99 THR A O 1
ATOM 793 N N . CYS A 1 100 ? 81.595 -24.110 -26.181 1.00 88.16 100 CYS A N 1
ATOM 794 C CA . CYS A 1 100 ? 82.482 -24.084 -25.005 1.00 88.95 100 CYS A CA 1
ATOM 795 C C . CYS A 1 100 ? 81.768 -23.681 -23.714 1.00 88.25 100 CYS A C 1
ATOM 796 O O . CYS A 1 100 ? 82.345 -23.026 -22.846 1.00 87.95 100 CYS A O 1
ATOM 799 N N . GLU A 1 101 ? 80.510 -24.096 -23.604 1.00 88.39 101 GLU A N 1
ATOM 800 C CA . GLU A 1 101 ? 79.667 -23.756 -22.469 1.00 88.15 101 GLU A CA 1
ATOM 801 C C . GLU A 1 101 ? 79.536 -24.926 -21.504 1.00 90.51 101 GLU A C 1
ATOM 802 O O . GLU A 1 101 ? 79.541 -26.088 -21.917 1.00 93.31 101 GLU A O 1
ATOM 808 N N . VAL A 1 102 ? 79.417 -24.616 -20.217 1.00 90.17 102 VAL A N 1
ATOM 809 C CA . VAL A 1 102 ? 79.071 -25.628 -19.230 1.00 91.74 102 VAL A CA 1
ATOM 810 C C . VAL A 1 102 ? 77.636 -25.399 -18.761 1.00 91.89 102 VAL A C 1
ATOM 811 O O . VAL A 1 102 ? 77.314 -24.369 -18.165 1.00 90.77 102 VAL A O 1
ATOM 815 N N . ILE A 1 103 ? 76.770 -26.356 -19.071 1.00 93.57 103 ILE A N 1
ATOM 816 C CA . ILE A 1 103 ? 75.356 -26.226 -18.760 1.00 94.45 103 ILE A CA 1
ATOM 817 C C . ILE A 1 103 ? 75.144 -26.687 -17.332 1.00 96.63 103 ILE A C 1
ATOM 818 O O . ILE A 1 103 ? 75.338 -27.859 -17.016 1.00 99.20 103 ILE A O 1
ATOM 823 N N . ILE A 1 104 ? 74.769 -25.746 -16.472 1.00 96.69 104 ILE A N 1
ATOM 824 C CA . ILE A 1 104 ? 74.545 -26.025 -15.058 1.00 99.50 104 ILE A CA 1
ATOM 825 C C . ILE A 1 104 ? 73.094 -25.759 -14.694 1.00 101.46 104 ILE A C 1
ATOM 826 O O . ILE A 1 104 ? 72.627 -24.619 -14.770 1.00 100.47 104 ILE A O 1
ATOM 831 N N . GLU A 1 105 ? 72.387 -26.819 -14.314 1.00 104.95 105 GLU A N 1
ATOM 832 C CA . GLU A 1 105 ? 71.025 -26.684 -13.808 1.00 108.32 105 GLU A CA 1
ATOM 833 C C . GLU A 1 105 ? 70.972 -26.974 -12.306 1.00 111.49 105 GLU A C 1
ATOM 834 O O . GLU A 1 105 ? 71.530 -27.968 -11.834 1.00 113.47 105 GLU A O 1
ATOM 840 N N . ALA A 1 106 ? 70.318 -26.080 -11.568 1.00 112.12 106 ALA A N 1
ATOM 841 C CA . ALA A 1 106 ? 70.318 -26.107 -10.106 1.00 114.82 106 ALA A CA 1
ATOM 842 C C . ALA A 1 106 ? 68.993 -25.615 -9.534 1.00 117.98 106 ALA A C 1
ATOM 843 O O . ALA A 1 106 ? 68.243 -24.903 -10.210 1.00 117.08 106 ALA A O 1
ATOM 845 N N . ARG A 1 107 ? 68.712 -26.004 -8.290 1.00 121.47 107 ARG A N 1
ATOM 846 C CA . ARG A 1 107 ? 67.483 -25.610 -7.605 1.00 125.67 107 ARG A CA 1
ATOM 847 C C . ARG A 1 107 ? 67.398 -24.097 -7.463 1.00 125.11 107 ARG A C 1
ATOM 848 O O . ARG A 1 107 ? 66.381 -23.495 -7.812 1.00 126.69 107 ARG A O 1
ATOM 856 N N . LYS A 1 108 ? 68.467 -23.492 -6.952 1.00 123.60 108 LYS A N 1
ATOM 857 C CA . LYS A 1 108 ? 68.539 -22.041 -6.828 1.00 123.74 108 LYS A CA 1
ATOM 858 C C . LYS A 1 108 ? 69.695 -21.496 -7.657 1.00 118.46 108 LYS A C 1
ATOM 859 O O . LYS A 1 108 ? 70.831 -21.458 -7.191 1.00 117.89 108 LYS A O 1
ATOM 865 N N . PRO A 1 109 ? 69.400 -21.076 -8.902 1.00 115.66 109 PRO A N 1
ATOM 866 C CA . PRO A 1 109 ? 70.399 -20.628 -9.878 1.00 110.82 109 PRO A CA 1
ATOM 867 C C . PRO A 1 109 ? 71.129 -19.354 -9.457 1.00 110.93 109 PRO A C 1
ATOM 868 O O . PRO A 1 109 ? 72.247 -19.109 -9.910 1.00 107.43 109 PRO A O 1
ATOM 872 N N . GLY A 1 110 ? 70.494 -18.558 -8.599 1.00 115.54 110 GLY A N 1
ATOM 873 C CA . GLY A 1 110 ? 71.065 -17.299 -8.128 1.00 116.92 110 GLY A CA 1
ATOM 874 C C . GLY A 1 110 ? 72.451 -17.460 -7.537 1.00 115.81 110 GLY A C 1
ATOM 875 O O . GLY A 1 110 ? 73.363 -16.693 -7.856 1.00 114.20 110 GLY A O 1
ATOM 876 N N . LEU A 1 111 ? 72.610 -18.477 -6.693 1.00 117.06 111 LEU A N 1
ATOM 877 C CA . LEU A 1 111 ? 73.866 -18.702 -5.977 1.00 117.28 111 LEU A CA 1
ATOM 878 C C . LEU A 1 111 ? 74.899 -19.474 -6.803 1.00 112.95 111 LEU A C 1
ATOM 879 O O . LEU A 1 111 ? 75.999 -19.755 -6.322 1.00 114.00 111 LEU A O 1
ATOM 884 N N . VAL A 1 112 ? 74.543 -19.816 -8.038 1.00 109.05 112 VAL A N 1
ATOM 885 C CA . VAL A 1 112 ? 75.514 -20.344 -8.996 1.00 104.91 112 VAL A CA 1
ATOM 886 C C . VAL A 1 112 ? 76.204 -19.160 -9.669 1.00 102.67 112 VAL A C 1
ATOM 887 O O . VAL A 1 112 ? 77.375 -19.236 -10.044 1.00 100.59 112 VAL A O 1
ATOM 891 N N . ILE A 1 113 ? 75.458 -18.065 -9.800 1.00 103.88 113 ILE A N 1
ATOM 892 C CA . ILE A 1 113 ? 75.938 -16.836 -10.429 1.00 102.65 113 ILE A CA 1
ATOM 893 C C . ILE A 1 113 ? 76.833 -16.017 -9.489 1.00 105.31 113 ILE A C 1
ATOM 894 O O . ILE A 1 113 ? 77.930 -15.610 -9.878 1.00 104.60 113 ILE A O 1
ATOM 899 N N . GLY A 1 114 ? 76.366 -15.786 -8.262 1.00 108.66 114 GLY A N 1
ATOM 900 C CA . GLY A 1 114 ? 77.061 -14.910 -7.315 1.00 112.09 114 GLY A CA 1
ATOM 901 C C . GLY A 1 114 ? 76.558 -13.486 -7.435 1.00 114.38 114 GLY A C 1
ATOM 902 O O . GLY A 1 114 ? 76.110 -13.081 -8.505 1.00 112.36 114 GLY A O 1
ATOM 903 N N . LYS A 1 115 ? 76.644 -12.725 -6.343 1.00 119.46 115 LYS A N 1
ATOM 904 C CA . LYS A 1 115 ? 76.027 -11.391 -6.254 1.00 123.81 115 LYS A CA 1
ATOM 905 C C . LYS A 1 115 ? 76.228 -10.516 -7.496 1.00 121.89 115 LYS A C 1
ATOM 906 O O . LYS A 1 115 ? 75.263 -10.171 -8.184 1.00 121.72 115 LYS A O 1
ATOM 912 N N . TYR A 1 116 ? 77.477 -10.153 -7.766 1.00 120.52 116 TYR A N 1
ATOM 913 C CA . TYR A 1 116 ? 77.803 -9.344 -8.931 1.00 118.64 116 TYR A CA 1
ATOM 914 C C . TYR A 1 116 ? 78.285 -10.250 -10.053 1.00 112.14 116 TYR A C 1
ATOM 915 O O . TYR A 1 116 ? 79.176 -9.886 -10.818 1.00 111.23 116 TYR A O 1
ATOM 924 N N . GLY A 1 117 ? 77.690 -11.437 -10.143 1.00 108.56 117 GLY A N 1
ATOM 925 C CA . GLY A 1 117 ? 78.092 -12.437 -11.126 1.00 102.77 117 GLY A CA 1
ATOM 926 C C . GLY A 1 117 ? 79.502 -12.927 -10.875 1.00 102.00 117 GLY A C 1
ATOM 927 O O . GLY A 1 117 ? 80.210 -13.307 -11.804 1.00 98.52 117 GLY A O 1
ATOM 928 N N . SER A 1 118 ? 79.900 -12.918 -9.605 1.00 106.15 118 SER A N 1
ATOM 929 C CA . SER A 1 118 ? 81.270 -13.227 -9.201 1.00 107.16 118 SER A CA 1
ATOM 930 C C . SER A 1 118 ? 81.577 -14.726 -9.097 1.00 105.16 118 SER A C 1
ATOM 931 O O . SER A 1 118 ? 82.715 -15.142 -9.319 1.00 104.63 118 SER A O 1
ATOM 934 N N . THR A 1 119 ? 80.569 -15.530 -8.764 1.00 105.10 119 THR A N 1
ATOM 935 C CA . THR A 1 119 ? 80.739 -16.982 -8.643 1.00 104.04 119 THR A CA 1
ATOM 936 C C . THR A 1 119 ? 80.991 -17.635 -10.002 1.00 99.95 119 THR A C 1
ATOM 937 O O . THR A 1 119 ? 81.905 -18.452 -10.141 1.00 99.46 119 THR A O 1
ATOM 941 N N . SER A 1 120 ? 80.187 -17.266 -10.996 1.00 97.95 120 SER A N 1
ATOM 942 C CA . SER A 1 120 ? 80.381 -17.752 -12.360 1.00 94.71 120 SER A CA 1
ATOM 943 C C . SER A 1 120 ? 81.680 -17.215 -12.940 1.00 94.17 120 SER A C 1
ATOM 944 O O . SER A 1 120 ? 82.320 -17.877 -13.752 1.00 92.28 120 SER A O 1
ATOM 947 N N . ARG A 1 121 ? 82.060 -16.013 -12.510 1.00 96.99 121 ARG A N 1
ATOM 948 C CA . ARG A 1 121 ? 83.336 -15.411 -12.885 1.00 97.89 121 ARG A CA 1
ATOM 949 C C . ARG A 1 121 ? 84.472 -16.339 -12.498 1.00 99.49 121 ARG A C 1
ATOM 950 O O . ARG A 1 121 ? 85.377 -16.588 -13.294 1.00 98.59 121 ARG A O 1
ATOM 958 N N . GLU A 1 122 ? 84.401 -16.855 -11.275 1.00 103.55 122 GLU A N 1
ATOM 959 C CA . GLU A 1 122 ? 85.386 -17.799 -10.771 1.00 106.38 122 GLU A CA 1
ATOM 960 C C . GLU A 1 122 ? 85.384 -19.107 -11.554 1.00 102.99 122 GLU A C 1
ATOM 961 O O . GLU A 1 122 ? 86.441 -19.702 -11.768 1.00 104.48 122 GLU A O 1
ATOM 967 N N . ILE A 1 123 ? 84.205 -19.540 -11.993 1.00 98.66 123 ILE A N 1
ATOM 968 C CA . ILE A 1 123 ? 84.094 -20.761 -12.784 1.00 95.93 123 ILE A CA 1
ATOM 969 C C . ILE A 1 123 ? 84.916 -20.650 -14.071 1.00 94.40 123 ILE A C 1
ATOM 970 O O . ILE A 1 123 ? 85.800 -21.476 -14.318 1.00 95.88 123 ILE A O 1
ATOM 975 N N . VAL A 1 124 ? 84.640 -19.615 -14.865 1.00 91.89 124 VAL A N 1
ATOM 976 C CA . VAL A 1 124 ? 85.356 -19.369 -16.119 1.00 90.00 124 VAL A CA 1
ATOM 977 C C . VAL A 1 124 ? 86.853 -19.246 -15.881 1.00 92.69 124 VAL A C 1
ATOM 978 O O . VAL A 1 124 ? 87.654 -19.790 -16.639 1.00 93.60 124 VAL A O 1
ATOM 982 N N . LYS A 1 125 ? 87.216 -18.534 -14.819 1.00 94.77 125 LYS A N 1
ATOM 983 C CA . LYS A 1 125 ? 88.607 -18.248 -14.512 1.00 97.91 125 LYS A CA 1
ATOM 984 C C . LYS A 1 125 ? 89.385 -19.524 -14.174 1.00 100.16 125 LYS A C 1
ATOM 985 O O . LYS A 1 125 ? 90.591 -19.596 -14.409 1.00 102.54 125 LYS A O 1
ATOM 991 N N . ASN A 1 126 ? 88.684 -20.530 -13.650 1.00 99.91 126 ASN A N 1
ATOM 992 C CA . ASN A 1 126 ? 89.316 -21.773 -13.190 1.00 103.16 126 ASN A CA 1
ATOM 993 C C . ASN A 1 126 ? 89.176 -22.978 -14.122 1.00 102.14 126 ASN A C 1
ATOM 994 O O . ASN A 1 126 ? 89.979 -23.912 -14.042 1.00 105.18 126 ASN A O 1
ATOM 999 N N . THR A 1 127 ? 88.158 -22.965 -14.984 1.00 98.34 127 THR A N 1
ATOM 1000 C CA . THR A 1 127 ? 87.908 -24.080 -15.908 1.00 98.04 127 THR A CA 1
ATOM 1001 C C . THR A 1 127 ? 88.020 -23.680 -17.373 1.00 96.20 127 THR A C 1
ATOM 1002 O O . THR A 1 127 ? 88.437 -24.484 -18.210 1.00 97.66 127 THR A O 1
ATOM 1006 N N . GLY A 1 128 ? 87.631 -22.443 -17.678 1.00 93.94 128 GLY A N 1
ATOM 1007 C CA . GLY A 1 128 ? 87.667 -21.927 -19.044 1.00 91.80 128 GLY A CA 1
ATOM 1008 C C . GLY A 1 128 ? 86.328 -22.048 -19.740 1.00 88.54 128 GLY A C 1
ATOM 1009 O O . GLY A 1 128 ? 86.177 -21.651 -20.896 1.00 87.23 128 GLY A O 1
ATOM 1010 N N . TRP A 1 129 ? 85.347 -22.592 -19.032 1.00 88.18 129 TRP A N 1
ATOM 1011 C CA . TRP A 1 129 ? 84.030 -22.810 -19.609 1.00 86.14 129 TRP A CA 1
ATOM 1012 C C . TRP A 1 129 ? 83.090 -21.664 -19.303 1.00 84.83 129 TRP A C 1
ATOM 1013 O O . TRP A 1 129 ? 83.066 -21.148 -18.188 1.00 86.11 129 TRP A O 1
ATOM 1024 N N . ALA A 1 130 ? 82.324 -21.271 -20.313 1.00 84.18 130 ALA A N 1
ATOM 1025 C CA . ALA A 1 130 ? 81.253 -20.301 -20.149 1.00 84.76 130 ALA A CA 1
ATOM 1026 C C . ALA A 1 130 ? 80.057 -20.995 -19.493 1.00 86.12 130 ALA A C 1
ATOM 1027 O O . ALA A 1 130 ? 79.457 -21.891 -20.089 1.00 85.92 130 ALA A O 1
ATOM 1029 N N . PRO A 1 131 ? 79.719 -20.601 -18.254 1.00 87.81 131 PRO A N 1
ATOM 1030 C CA . PRO A 1 131 ? 78.624 -21.251 -17.557 1.00 89.05 131 PRO A CA 1
ATOM 1031 C C . PRO A 1 131 ? 77.282 -20.801 -18.100 1.00 88.56 131 PRO A C 1
ATOM 1032 O O . PRO A 1 131 ? 77.048 -19.602 -18.248 1.00 88.48 131 PRO A O 1
ATOM 1036 N N . LYS A 1 132 ? 76.425 -21.765 -18.423 1.00 89.20 132 LYS A N 1
ATOM 1037 C CA . LYS A 1 132 ? 75.041 -21.474 -18.763 1.00 90.43 132 LYS A CA 1
ATOM 1038 C C . LYS A 1 132 ? 74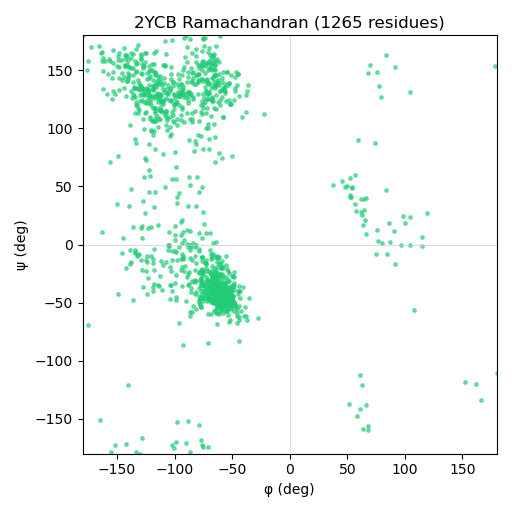.164 -21.828 -17.567 1.00 93.56 132 LYS A C 1
ATOM 1039 O O . LYS A 1 132 ? 73.764 -22.983 -17.382 1.00 94.92 132 LYS A O 1
ATOM 1045 N N . ILE A 1 133 ? 73.883 -20.821 -16.749 1.00 94.87 133 ILE A N 1
ATOM 1046 C CA . ILE A 1 133 ? 73.126 -21.017 -15.521 1.00 97.94 133 ILE A CA 1
ATOM 1047 C C . ILE A 1 133 ? 71.640 -21.186 -15.850 1.00 99.24 133 ILE A C 1
ATOM 1048 O O . ILE A 1 133 ? 71.028 -20.327 -16.492 1.00 99.33 133 ILE A O 1
ATOM 1053 N N . LEU A 1 134 ? 71.075 -22.304 -15.401 1.00 100.10 134 LEU A N 1
ATOM 1054 C CA . LEU A 1 134 ? 69.739 -22.726 -15.801 1.00 100.79 134 LEU A CA 1
ATOM 1055 C C . LEU A 1 134 ? 68.993 -23.315 -14.609 1.00 104.77 134 LEU A C 1
ATOM 1056 O O . LEU A 1 134 ? 69.589 -24.003 -13.783 1.00 105.85 134 LEU A O 1
ATOM 1061 N N . ARG A 1 135 ? 67.694 -23.041 -14.517 1.00 107.62 135 ARG A N 1
ATOM 1062 C CA . ARG A 1 135 ? 66.864 -23.573 -13.431 1.00 111.55 135 ARG A CA 1
ATOM 1063 C C . ARG A 1 135 ? 66.468 -25.028 -13.708 1.00 112.61 135 ARG A C 1
ATOM 1064 O O . ARG A 1 135 ? 66.289 -25.419 -14.862 1.00 111.22 135 ARG A O 1
ATOM 1072 N N . THR A 1 136 ? 66.344 -25.822 -12.646 1.00 115.19 136 THR A N 1
ATOM 1073 C CA . THR A 1 136 ? 65.992 -27.242 -12.752 1.00 117.18 136 THR A CA 1
ATOM 1074 C C . THR A 1 136 ? 64.566 -27.460 -13.260 1.00 120.29 136 THR A C 1
ATOM 1075 O O . THR A 1 136 ? 63.615 -26.951 -12.663 1.00 124.46 136 THR A O 1
ATOM 1079 N N . PRO A 1 137 ? 64.416 -28.223 -14.364 1.00 119.06 137 PRO A N 1
ATOM 1080 C CA . PRO A 1 137 ? 63.100 -28.552 -14.902 1.00 123.08 137 PRO A CA 1
ATOM 1081 C C . PRO A 1 137 ? 62.347 -29.484 -13.959 1.00 129.48 137 PRO A C 1
ATOM 1082 O O . PRO A 1 137 ? 62.877 -30.535 -13.595 1.00 130.65 137 PRO A O 1
ATOM 1086 N N . PRO A 1 138 ? 61.121 -29.100 -13.557 1.00 134.34 138 PRO A N 1
ATOM 1087 C CA . PRO A 1 138 ? 60.298 -29.910 -12.658 1.00 141.96 138 PRO A CA 1
ATOM 1088 C C . PRO A 1 138 ? 60.070 -31.323 -13.188 1.00 145.90 138 PRO A C 1
ATOM 1089 O O . PRO A 1 138 ? 59.861 -32.249 -12.403 1.00 151.10 138 PRO A O 1
ATOM 1093 N N . ILE A 1 139 ? 60.102 -31.473 -14.510 1.00 99.31 139 ILE A N 1
ATOM 1094 C CA . ILE A 1 139 ? 60.142 -32.788 -15.156 1.00 101.22 139 ILE A CA 1
ATOM 1095 C C . ILE A 1 139 ? 61.007 -32.727 -16.416 1.00 99.32 139 ILE A C 1
ATOM 1096 O O . ILE A 1 139 ? 60.905 -31.778 -17.204 1.00 96.80 139 ILE A O 1
ATOM 1101 N N . SER A 1 140 ? 61.875 -33.723 -16.587 1.00 101.60 140 SER A N 1
ATOM 1102 C CA . SER A 1 140 ? 62.718 -33.795 -17.779 1.00 100.21 140 SER A CA 1
ATOM 1103 C C . SER A 1 140 ? 61.886 -34.210 -18.992 1.00 99.13 140 SER A C 1
ATOM 1104 O O . SER A 1 140 ? 60.910 -34.956 -18.862 1.00 100.63 140 SER A O 1
ATOM 1107 N N . SER A 1 141 ? 62.273 -33.701 -20.160 1.00 96.67 141 SER A N 1
ATOM 1108 C CA . SER A 1 141 ? 61.597 -34.004 -21.416 1.00 95.78 141 SER A CA 1
ATOM 1109 C C . SER A 1 141 ? 62.446 -34.938 -22.257 1.00 96.97 141 SER A C 1
ATOM 1110 O O . SER A 1 141 ? 63.477 -34.529 -22.794 1.00 95.26 141 SER A O 1
ATOM 1113 N N . GLU A 1 142 ? 61.997 -36.187 -22.370 1.00 100.98 142 GLU A N 1
ATOM 1114 C CA . GLU A 1 142 ? 62.674 -37.218 -23.161 1.00 103.56 142 GLU A CA 1
ATOM 1115 C C . GLU A 1 142 ? 63.146 -36.706 -24.520 1.00 100.26 142 GLU A C 1
ATOM 1116 O O . GLU A 1 142 ? 64.244 -37.043 -24.961 1.00 101.41 142 GLU A O 1
ATOM 1122 N N . ILE A 1 143 ? 62.315 -35.887 -25.164 1.00 96.11 143 ILE A N 1
ATOM 1123 C CA . ILE A 1 143 ? 62.621 -35.304 -26.470 1.00 92.66 143 ILE A CA 1
ATOM 1124 C C . ILE A 1 143 ? 63.905 -34.480 -26.460 1.00 90.82 143 ILE A C 1
ATOM 1125 O O . ILE A 1 143 ? 64.753 -34.638 -27.340 1.00 91.00 143 ILE A O 1
ATOM 1130 N N . ILE A 1 144 ? 64.041 -33.610 -25.461 1.00 89.80 144 ILE A N 1
ATOM 1131 C CA . ILE A 1 144 ? 65.214 -32.747 -25.336 1.00 87.89 144 ILE A CA 1
ATOM 1132 C C . ILE A 1 144 ? 66.462 -33.577 -25.067 1.00 90.89 144 ILE A C 1
ATOM 1133 O O . ILE A 1 144 ? 67.494 -33.380 -25.710 1.00 89.91 144 ILE A O 1
ATOM 1138 N N . GLU A 1 145 ? 66.345 -34.520 -24.136 1.00 95.56 145 GLU A N 1
ATOM 1139 C CA . GLU A 1 145 ? 67.431 -35.439 -23.820 1.00 100.57 145 GLU A CA 1
ATOM 1140 C C . GLU A 1 145 ? 67.966 -36.094 -25.090 1.00 99.83 145 GLU A C 1
ATOM 1141 O O . GLU A 1 145 ? 69.180 -36.235 -25.252 1.00 100.87 145 GLU A O 1
ATOM 1147 N N . ARG A 1 146 ? 67.055 -36.479 -25.985 1.00 97.61 146 ARG A N 1
ATOM 1148 C CA . ARG A 1 146 ? 67.423 -37.108 -27.252 1.00 97.59 146 ARG A CA 1
ATOM 1149 C C . ARG A 1 146 ? 68.148 -36.127 -28.159 1.00 94.76 146 ARG A C 1
ATOM 1150 O O . ARG A 1 146 ? 69.207 -36.448 -28.706 1.00 95.96 146 ARG A O 1
ATOM 1158 N N . ILE A 1 147 ? 67.576 -34.931 -28.302 1.00 91.24 147 ILE A N 1
ATOM 1159 C CA . ILE A 1 147 ? 68.171 -33.858 -29.096 1.00 88.75 147 ILE A CA 1
ATOM 1160 C C . ILE A 1 147 ? 69.593 -33.551 -28.616 1.00 90.92 147 ILE A C 1
ATOM 1161 O O . ILE A 1 147 ? 70.507 -33.344 -29.425 1.00 91.05 147 ILE A O 1
ATOM 1166 N N . ARG A 1 148 ? 69.772 -33.542 -27.298 1.00 92.65 148 ARG A N 1
ATOM 1167 C CA . ARG A 1 148 ? 71.082 -33.307 -26.710 1.00 94.69 148 ARG A CA 1
ATOM 1168 C C . ARG A 1 148 ? 72.077 -34.415 -27.047 1.00 97.65 148 ARG A C 1
ATOM 1169 O O . ARG A 1 148 ? 73.226 -34.127 -27.379 1.00 98.22 148 ARG A O 1
ATOM 1177 N N . ARG A 1 149 ? 71.633 -35.670 -26.976 1.00 99.88 149 ARG A N 1
ATOM 1178 C CA . ARG A 1 149 ? 72.480 -36.805 -27.349 1.00 103.38 149 ARG A CA 1
ATOM 1179 C C . ARG A 1 149 ? 72.916 -36.698 -28.802 1.00 101.87 149 ARG A C 1
ATOM 1180 O O . ARG A 1 149 ? 74.075 -36.966 -29.122 1.00 104.27 149 ARG A O 1
ATOM 1188 N N . THR A 1 150 ? 71.983 -36.306 -29.671 1.00 97.47 150 THR A N 1
ATOM 1189 C CA . THR A 1 150 ? 72.279 -36.110 -31.086 1.00 95.72 150 THR A CA 1
ATOM 1190 C C . THR A 1 150 ? 73.352 -35.045 -31.252 1.00 94.49 150 THR A C 1
ATOM 1191 O O . THR A 1 150 ? 74.387 -35.294 -31.872 1.00 96.83 150 THR A O 1
ATOM 1195 N N . LEU A 1 151 ? 73.100 -33.873 -30.675 1.00 91.26 151 LEU A N 1
ATOM 1196 C CA . LEU A 1 151 ? 74.024 -32.745 -30.746 1.00 90.08 151 LEU A CA 1
ATOM 1197 C C . LEU A 1 151 ? 75.407 -33.061 -30.175 1.00 93.58 151 LEU A C 1
ATOM 1198 O O . LEU A 1 151 ? 76.420 -32.735 -30.792 1.00 94.49 151 LEU A O 1
ATOM 1203 N N . ARG A 1 152 ? 75.441 -33.699 -29.007 1.00 96.80 152 ARG A N 1
ATOM 1204 C CA . ARG A 1 152 ? 76.696 -34.109 -28.377 1.00 101.28 152 ARG A CA 1
ATOM 1205 C C . ARG A 1 152 ? 77.523 -35.027 -29.266 1.00 103.69 152 ARG A C 1
ATOM 1206 O O . ARG A 1 152 ? 78.655 -34.703 -29.611 1.00 104.70 152 ARG A O 1
ATOM 1214 N N . LYS A 1 153 ? 76.940 -36.161 -29.645 1.00 105.38 153 LYS A N 1
ATOM 1215 C CA . LYS A 1 153 ? 77.655 -37.211 -30.373 1.00 109.28 153 LYS A CA 1
ATOM 1216 C C . LYS A 1 153 ? 78.018 -36.817 -31.809 1.00 107.81 153 LYS A C 1
ATOM 1217 O O . LYS A 1 153 ? 78.716 -37.559 -32.504 1.00 110.72 153 LYS A O 1
ATOM 1223 N N . ASN A 1 154 ? 77.559 -35.643 -32.236 1.00 103.88 154 ASN A N 1
ATOM 1224 C CA . ASN A 1 154 ? 77.859 -35.121 -33.569 1.00 102.92 154 ASN A CA 1
ATOM 1225 C C . ASN A 1 154 ? 78.555 -33.759 -33.540 1.00 101.55 154 ASN A C 1
ATOM 1226 O O . ASN A 1 154 ? 78.198 -32.855 -34.299 1.00 98.54 154 ASN A O 1
ATOM 1231 N N . SER A 1 155 ? 79.552 -33.630 -32.664 1.00 104.18 155 SER A N 1
ATOM 1232 C CA . SER A 1 155 ? 80.335 -32.401 -32.514 1.00 103.30 155 SER A CA 1
ATOM 1233 C C . SER A 1 155 ? 81.107 -32.085 -33.785 1.00 102.65 155 SER A C 1
ATOM 1234 O O . SER A 1 155 ? 80.805 -31.115 -34.481 1.00 99.20 155 SER A O 1
ATOM 1237 N N . LYS A 1 156 ? 82.102 -32.921 -34.074 1.00 105.83 156 LYS A N 1
ATOM 1238 C CA . LYS A 1 156 ? 82.944 -32.774 -35.252 1.00 107.23 156 LYS A CA 1
ATOM 1239 C C . LYS A 1 156 ? 82.117 -32.327 -36.454 1.00 103.77 156 LYS A C 1
ATOM 1240 O O . LYS A 1 156 ? 82.425 -31.311 -37.082 1.00 103.05 156 LYS A O 1
ATOM 1246 N N . GLU A 1 157 ? 81.054 -33.073 -36.746 1.00 101.93 157 GLU A N 1
ATOM 1247 C CA . GLU A 1 157 ? 80.224 -32.807 -37.914 1.00 98.99 157 GLU A CA 1
ATOM 1248 C C . GLU A 1 157 ? 79.537 -31.439 -37.841 1.00 93.38 157 GLU A C 1
ATOM 1249 O O . GLU A 1 157 ? 79.467 -30.723 -38.838 1.00 91.75 157 GLU A O 1
ATOM 1255 N N . ARG A 1 158 ? 79.050 -31.071 -36.662 1.00 90.16 158 ARG A N 1
ATOM 1256 C CA . ARG A 1 158 ? 78.361 -29.795 -36.496 1.00 85.41 158 ARG A CA 1
ATOM 1257 C C . ARG A 1 158 ? 79.283 -28.596 -36.670 1.00 84.55 158 ARG A C 1
ATOM 1258 O O . ARG A 1 158 ? 78.869 -27.562 -37.204 1.00 81.57 158 ARG A O 1
ATOM 1266 N N . LYS A 1 159 ? 80.528 -28.739 -36.218 1.00 86.61 159 LYS A N 1
ATOM 1267 C CA . LYS A 1 159 ? 81.507 -27.667 -36.325 1.00 86.81 159 LYS A CA 1
ATOM 1268 C C . LYS A 1 159 ? 81.771 -27.340 -37.783 1.00 86.58 159 LYS A C 1
ATOM 1269 O O . LYS A 1 159 ? 81.744 -26.172 -38.171 1.00 85.27 159 LYS A O 1
ATOM 1275 N N . LYS A 1 160 ? 81.995 -28.378 -38.590 1.00 88.05 160 LYS A N 1
ATOM 1276 C CA . LYS A 1 160 ? 82.222 -28.201 -40.022 1.00 88.13 160 LYS A CA 1
ATOM 1277 C C . LYS A 1 160 ? 81.016 -27.570 -40.717 1.00 84.03 160 LYS A C 1
ATOM 1278 O O . LYS A 1 160 ? 81.183 -26.701 -41.570 1.00 84.06 160 LYS A O 1
ATOM 1284 N N . ILE A 1 161 ? 79.809 -28.002 -40.353 1.00 81.13 161 ILE A N 1
ATOM 1285 C CA . ILE A 1 161 ? 78.596 -27.417 -40.922 1.00 77.78 161 ILE A CA 1
ATOM 1286 C C . ILE A 1 161 ? 78.594 -25.913 -40.651 1.00 76.77 161 ILE A C 1
ATOM 1287 O O . ILE A 1 161 ? 78.392 -25.112 -41.571 1.00 75.60 161 ILE A O 1
ATOM 1292 N N . LEU A 1 162 ? 78.851 -25.542 -39.395 1.00 77.60 162 LEU A N 1
ATOM 1293 C CA . LEU A 1 162 ? 78.934 -24.137 -39.002 1.00 78.13 162 LEU A CA 1
ATOM 1294 C C . LEU A 1 162 ? 80.056 -23.419 -39.740 1.00 81.93 162 LEU A C 1
ATOM 1295 O O . LEU A 1 162 ? 79.872 -22.297 -40.214 1.00 81.55 162 LEU A O 1
ATOM 1300 N N . GLN A 1 163 ? 81.210 -24.075 -39.831 1.00 86.77 163 GLN A N 1
ATOM 1301 C CA . GLN A 1 163 ? 82.344 -23.558 -40.584 1.00 91.42 163 GLN A CA 1
ATOM 1302 C C . GLN A 1 163 ? 81.928 -23.198 -42.016 1.00 90.87 163 GLN A C 1
ATOM 1303 O O . GLN A 1 163 ? 82.152 -22.074 -42.461 1.00 91.25 163 GLN A O 1
ATOM 1309 N N . GLN A 1 164 ? 81.293 -24.137 -42.713 1.00 90.93 164 GLN A N 1
ATOM 1310 C CA . GLN A 1 164 ? 80.887 -23.926 -44.098 1.00 91.61 164 GLN A CA 1
ATOM 1311 C C . GLN A 1 164 ? 79.749 -22.934 -44.235 1.00 89.03 164 GLN A C 1
ATOM 1312 O O . GLN A 1 164 ? 79.782 -22.067 -45.111 1.00 90.13 164 GLN A O 1
ATOM 1318 N N . LEU A 1 165 ? 78.736 -23.071 -43.384 1.00 85.43 165 LEU A N 1
ATOM 1319 C CA . LEU A 1 165 ? 77.614 -22.153 -43.411 1.00 82.12 165 LEU A CA 1
ATOM 1320 C C . LEU A 1 165 ? 78.100 -20.721 -43.248 1.00 83.45 165 LEU A C 1
ATOM 1321 O O . LEU A 1 165 ? 77.771 -19.854 -44.059 1.00 83.01 165 LEU A O 1
ATOM 1326 N N . GLY A 1 166 ? 78.893 -20.492 -42.202 1.00 85.87 166 GLY A N 1
ATOM 1327 C CA . GLY A 1 166 ? 79.477 -19.182 -41.927 1.00 88.51 166 GLY A CA 1
ATOM 1328 C C . GLY A 1 166 ? 80.287 -18.649 -43.089 1.00 91.67 166 GLY A C 1
ATOM 1329 O O . GLY A 1 166 ? 80.319 -17.443 -43.336 1.00 92.71 166 GLY A O 1
ATOM 1330 N N . ASN A 1 167 ? 80.929 -19.562 -43.809 1.00 94.18 167 ASN A N 1
ATOM 1331 C CA . ASN A 1 167 ? 81.720 -19.218 -44.976 1.00 98.46 167 ASN A CA 1
ATOM 1332 C C . ASN A 1 167 ? 80.872 -18.638 -46.107 1.00 98.54 167 ASN A C 1
ATOM 1333 O O . ASN A 1 167 ? 81.317 -17.741 -46.824 1.00 100.77 167 ASN A O 1
ATOM 1338 N N . ARG A 1 168 ? 79.654 -19.154 -46.257 1.00 97.32 168 ARG A N 1
ATOM 1339 C CA . ARG A 1 168 ? 78.721 -18.642 -47.253 1.00 96.49 168 ARG A CA 1
ATOM 1340 C C . ARG A 1 168 ? 78.120 -17.317 -46.807 1.00 93.37 168 ARG A C 1
ATOM 1341 O O . ARG A 1 168 ? 77.900 -16.428 -47.624 1.00 94.72 168 ARG A O 1
ATOM 1349 N N . ILE A 1 169 ? 77.856 -17.190 -45.511 1.00 89.80 169 ILE A N 1
ATOM 1350 C CA . ILE A 1 169 ? 77.038 -16.089 -45.000 1.00 86.89 169 ILE A CA 1
ATOM 1351 C C . ILE A 1 169 ? 77.733 -14.724 -45.041 1.00 89.11 169 ILE A C 1
ATOM 1352 O O . ILE A 1 169 ? 77.123 -13.724 -45.426 1.00 89.35 169 ILE A O 1
ATOM 1357 N N . HIS A 1 170 ? 79.005 -14.685 -44.665 1.00 91.42 170 HIS A N 1
ATOM 1358 C CA . HIS A 1 170 ? 79.701 -13.409 -44.496 1.00 94.00 170 HIS A CA 1
ATOM 1359 C C . HIS A 1 170 ? 80.449 -12.934 -45.736 1.00 97.19 170 HIS A C 1
ATOM 1360 O O . HIS A 1 170 ? 81.220 -11.976 -45.681 1.00 99.94 170 HIS A O 1
ATOM 1367 N N . GLN A 1 171 ? 80.199 -13.606 -46.856 1.00 97.33 171 GLN A N 1
ATOM 1368 C CA . GLN A 1 171 ? 80.679 -13.158 -48.156 1.00 100.06 171 GLN A CA 1
ATOM 1369 C C . GLN A 1 171 ? 80.030 -11.832 -48.519 1.00 100.71 171 GLN A C 1
ATOM 1370 O O . GLN A 1 171 ? 78.935 -11.513 -48.042 1.00 98.91 171 GLN A O 1
ATOM 1376 N N . LYS A 1 172 ? 80.715 -11.056 -49.352 1.00 104.28 172 LYS A N 1
ATOM 1377 C CA . LYS A 1 172 ? 80.117 -9.876 -49.956 1.00 104.84 172 LYS A CA 1
ATOM 1378 C C . LYS A 1 172 ? 79.126 -10.383 -51.013 1.00 102.34 172 LYS A C 1
ATOM 1379 O O . LYS A 1 172 ? 79.404 -11.385 -51.678 1.00 103.20 172 LYS A O 1
ATOM 1385 N N . PRO A 1 173 ? 77.955 -9.727 -51.152 1.00 99.67 173 PRO A N 1
ATOM 1386 C CA . PRO A 1 173 ? 76.962 -10.201 -52.122 1.00 97.41 173 PRO A CA 1
ATOM 1387 C C . PRO A 1 173 ? 77.498 -10.175 -53.547 1.00 100.07 173 PRO A C 1
ATOM 1388 O O . PRO A 1 173 ? 78.299 -9.305 -53.891 1.00 103.83 173 PRO A O 1
ATOM 1392 N N . LYS A 1 174 ? 77.058 -11.127 -54.362 1.00 99.12 174 LYS A N 1
ATOM 1393 C CA . LYS A 1 174 ? 77.552 -11.266 -55.732 1.00 102.14 174 LYS A CA 1
ATOM 1394 C C . LYS A 1 174 ? 76.993 -10.192 -56.666 1.00 103.14 174 LYS A C 1
ATOM 1395 O O . LYS A 1 174 ? 77.682 -9.726 -57.573 1.00 106.39 174 LYS A O 1
ATOM 1401 N N . TYR A 1 175 ? 75.744 -9.799 -56.433 1.00 100.68 175 TYR A N 1
ATOM 1402 C CA . TYR A 1 175 ? 75.060 -8.834 -57.289 1.00 101.87 175 TYR A CA 1
ATOM 1403 C C . TYR A 1 175 ? 74.456 -7.713 -56.454 1.00 100.47 175 TYR A C 1
ATOM 1404 O O . TYR A 1 175 ? 74.288 -7.861 -55.242 1.00 98.04 175 TYR A O 1
ATOM 1413 N N . ASP A 1 176 ? 74.137 -6.597 -57.110 1.00 102.15 176 ASP A N 1
ATOM 1414 C CA . ASP A 1 176 ? 73.387 -5.504 -56.487 1.00 100.94 176 ASP A CA 1
ATOM 1415 C C . ASP A 1 176 ? 72.005 -5.993 -56.092 1.00 95.94 176 ASP A C 1
ATOM 1416 O O . ASP A 1 176 ? 71.514 -6.989 -56.626 1.00 93.33 176 ASP A O 1
ATOM 1421 N N . ASN A 1 177 ? 71.376 -5.281 -55.164 1.00 94.90 177 ASN A N 1
ATOM 1422 C CA . ASN A 1 177 ? 70.031 -5.623 -54.726 1.00 92.23 177 ASN A CA 1
ATOM 1423 C C . ASN A 1 177 ? 68.974 -4.754 -55.398 1.00 93.17 177 ASN A C 1
ATOM 1424 O O . ASN A 1 177 ? 68.489 -3.796 -54.804 1.00 93.90 177 ASN A O 1
ATOM 1429 N N . ASP A 1 178 ? 68.630 -5.092 -56.640 1.00 93.86 178 ASP A N 1
ATOM 1430 C CA . ASP A 1 178 ? 67.636 -4.332 -57.404 1.00 95.55 178 ASP A CA 1
ATOM 1431 C C . ASP A 1 178 ? 66.228 -4.628 -56.921 1.00 92.38 178 ASP A C 1
ATOM 1432 O O . ASP A 1 178 ? 65.364 -3.745 -56.926 1.00 93.94 178 ASP A O 1
ATOM 1437 N N . TRP A 1 179 ? 66.001 -5.875 -56.512 1.00 87.55 179 TRP A N 1
ATOM 1438 C CA . TRP A 1 179 ? 64.649 -6.362 -56.285 1.00 84.02 179 TRP A CA 1
ATOM 1439 C C . TRP A 1 179 ? 64.544 -7.491 -55.278 1.00 80.27 179 TRP A C 1
ATOM 1440 O O . TRP A 1 179 ? 65.539 -8.104 -54.891 1.00 79.06 179 TRP A O 1
ATOM 1451 N N . ALA A 1 180 ? 63.308 -7.754 -54.872 1.00 78.60 180 ALA A N 1
ATOM 1452 C CA . ALA A 1 180 ? 62.976 -8.871 -54.008 1.00 75.97 180 ALA A CA 1
ATOM 1453 C C . ALA A 1 180 ? 61.584 -9.348 -54.375 1.00 75.80 180 ALA A C 1
ATOM 1454 O O . ALA A 1 180 ? 60.708 -8.544 -54.714 1.00 77.45 180 ALA A O 1
ATOM 1456 N N . ARG A 1 181 ? 61.380 -10.657 -54.317 1.00 74.03 181 ARG A N 1
ATOM 1457 C CA . ARG A 1 181 ? 60.083 -11.218 -54.640 1.00 73.95 181 ARG A CA 1
ATOM 1458 C C . ARG A 1 181 ? 59.708 -12.350 -53.696 1.00 71.76 181 ARG A C 1
ATOM 1459 O O . ARG A 1 181 ? 60.580 -13.008 -53.133 1.00 70.80 181 ARG A O 1
ATOM 1467 N N . LEU A 1 182 ? 58.401 -12.544 -53.525 1.00 71.71 182 LEU 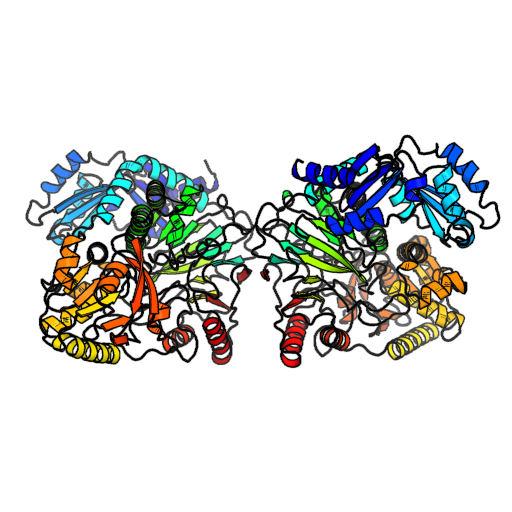A N 1
ATOM 1468 C CA . LEU A 1 182 ? 57.844 -13.649 -52.756 1.00 69.76 182 LEU A CA 1
ATOM 1469 C C . LEU A 1 182 ? 56.950 -14.529 -53.618 1.00 71.14 182 LEU A C 1
ATOM 1470 O O . LEU A 1 182 ? 56.029 -14.043 -54.282 1.00 72.74 182 LEU A O 1
ATOM 1475 N N . THR A 1 183 ? 57.224 -15.827 -53.600 1.00 70.67 183 THR A N 1
ATOM 1476 C CA . THR A 1 183 ? 56.434 -16.780 -54.356 1.00 72.12 183 THR A CA 1
ATOM 1477 C C . THR A 1 183 ? 55.716 -17.696 -53.395 1.00 71.20 183 THR A C 1
ATOM 1478 O O . THR A 1 183 ? 56.342 -18.344 -52.560 1.00 70.44 183 THR A O 1
ATOM 1482 N N . ALA A 1 184 ? 54.394 -17.728 -53.510 1.00 72.60 184 ALA A N 1
ATOM 1483 C CA . ALA A 1 184 ? 53.576 -18.650 -52.739 1.00 72.82 184 ALA A CA 1
ATOM 1484 C C . ALA A 1 184 ? 53.894 -20.069 -53.179 1.00 73.79 184 ALA A C 1
ATOM 1485 O O . ALA A 1 184 ? 54.090 -20.317 -54.362 1.00 76.13 184 ALA A O 1
ATOM 1487 N N . MET A 1 185 ? 53.968 -20.992 -52.230 1.00 73.70 185 MET A N 1
ATOM 1488 C CA . MET A 1 185 ? 54.169 -22.400 -52.556 1.00 75.48 185 MET A CA 1
ATOM 1489 C C . MET A 1 185 ? 53.232 -23.301 -51.772 1.00 76.46 185 MET A C 1
ATOM 1490 O O . MET A 1 185 ? 53.178 -24.502 -52.018 1.00 78.57 185 MET A O 1
ATOM 1495 N N . GLY A 1 186 ? 52.495 -22.711 -50.834 1.00 75.33 186 GLY A N 1
ATOM 1496 C CA . GLY A 1 186 ? 51.528 -23.444 -50.034 1.00 75.90 186 GLY A CA 1
ATOM 1497 C C . GLY A 1 186 ? 50.841 -22.580 -48.997 1.00 75.52 186 GLY A C 1
ATOM 1498 O O . GLY A 1 186 ? 51.400 -21.578 -48.544 1.00 73.81 186 GLY A O 1
ATOM 1499 N N . GLY A 1 187 ? 49.622 -22.975 -48.626 1.00 76.98 187 GLY A N 1
ATOM 1500 C CA . GLY A 1 187 ? 48.830 -22.264 -47.623 1.00 75.39 187 GLY A CA 1
ATOM 1501 C C . GLY A 1 187 ? 48.396 -20.879 -48.067 1.00 74.84 187 GLY A C 1
ATOM 1502 O O . GLY A 1 187 ? 48.421 -19.938 -47.280 1.00 74.14 187 GLY A O 1
ATOM 1503 N N . PHE A 1 188 ? 48.016 -20.754 -49.335 1.00 75.88 188 PHE A N 1
ATOM 1504 C CA . PHE A 1 188 ? 47.488 -19.505 -49.873 1.00 76.44 188 PHE A CA 1
ATOM 1505 C C . PHE A 1 188 ? 46.128 -19.734 -50.502 1.00 79.74 188 PHE A C 1
ATOM 1506 O O . PHE A 1 188 ? 45.992 -20.537 -51.435 1.00 81.62 188 PHE A O 1
ATOM 1514 N N . ARG A 1 189 ? 45.129 -19.010 -50.000 1.00 80.39 189 ARG A N 1
ATOM 1515 C CA . ARG A 1 189 ? 43.725 -19.255 -50.341 1.00 84.00 189 ARG A CA 1
ATOM 1516 C C . ARG A 1 189 ? 43.329 -20.659 -49.887 1.00 85.54 189 ARG A C 1
ATOM 1517 O O . ARG A 1 189 ? 42.443 -21.294 -50.462 1.00 89.18 189 ARG A O 1
ATOM 1525 N N . GLU A 1 190 ? 44.016 -21.118 -48.844 1.00 83.94 190 GLU A N 1
ATOM 1526 C CA . GLU A 1 190 ? 43.798 -22.411 -48.210 1.00 85.45 190 GLU A CA 1
ATOM 1527 C C . GLU A 1 190 ? 44.480 -22.383 -46.847 1.00 83.50 190 GLU A C 1
ATOM 1528 O O . GLU A 1 190 ? 45.300 -21.502 -46.567 1.00 80.98 190 GLU A O 1
ATOM 1534 N N . VAL A 1 191 ? 44.129 -23.344 -45.999 1.00 85.68 191 VAL A N 1
ATOM 1535 C CA . VAL A 1 191 ? 44.837 -23.576 -44.745 1.00 84.31 191 VAL A CA 1
ATOM 1536 C C . VAL A 1 191 ? 45.470 -24.955 -44.857 1.00 85.69 191 VAL A C 1
ATOM 1537 O O . VAL A 1 191 ? 44.763 -25.969 -44.889 1.00 88.17 191 VAL A O 1
ATOM 1541 N N . GLY A 1 192 ? 46.797 -24.993 -44.942 1.00 83.95 192 GLY A N 1
ATOM 1542 C CA . GLY A 1 192 ? 47.482 -26.257 -45.135 1.00 84.77 192 GLY A CA 1
ATOM 1543 C C . GLY A 1 192 ? 48.979 -26.136 -45.217 1.00 82.89 192 GLY A C 1
ATOM 1544 O O . GLY A 1 192 ? 49.634 -25.818 -44.226 1.00 85.65 192 GLY A O 1
ATOM 1545 N N . ARG A 1 193 ? 49.514 -26.376 -46.408 1.00 81.13 193 ARG A N 1
ATOM 1546 C CA . ARG A 1 193 ? 50.954 -26.525 -46.607 1.00 78.11 193 ARG A CA 1
ATOM 1547 C C . ARG A 1 193 ? 51.732 -25.195 -46.593 1.00 73.89 193 ARG A C 1
ATOM 1548 O O . ARG A 1 193 ? 52.549 -24.934 -47.474 1.00 72.75 193 ARG A O 1
ATOM 1556 N N . SER A 1 194 ? 51.493 -24.372 -45.576 1.00 71.53 194 SER A N 1
ATOM 1557 C CA . SER A 1 194 ? 52.129 -23.058 -45.477 1.00 69.86 194 SER A CA 1
ATOM 1558 C C . SER A 1 194 ? 53.608 -23.079 -45.871 1.00 69.05 194 SER A C 1
ATOM 1559 O O . SER A 1 194 ? 54.447 -23.648 -45.171 1.00 69.34 194 SER A O 1
ATOM 1562 N N . CYS A 1 195 ? 53.905 -22.473 -47.015 1.00 69.01 195 CYS A N 1
ATOM 1563 C CA . CYS A 1 195 ? 55.264 -22.403 -47.525 1.00 68.21 195 CYS A CA 1
ATOM 1564 C C . CYS A 1 195 ? 55.433 -21.193 -48.427 1.00 68.16 195 CYS A C 1
ATOM 1565 O O . CYS A 1 195 ? 54.704 -21.019 -49.405 1.00 68.80 195 CYS A O 1
ATOM 1568 N N . LEU A 1 196 ? 56.423 -20.376 -48.093 1.00 67.71 196 LEU A N 1
ATOM 1569 C CA . LEU A 1 196 ? 56.638 -19.095 -48.741 1.00 68.15 196 LEU A CA 1
ATOM 1570 C C . LEU A 1 196 ? 58.107 -18.926 -49.140 1.00 68.10 196 LEU A C 1
ATOM 1571 O O . LEU A 1 196 ? 59.005 -19.212 -48.349 1.00 68.19 196 LEU A O 1
ATOM 1576 N N . TYR A 1 197 ? 58.339 -18.450 -50.362 1.00 68.24 197 TYR A N 1
ATOM 1577 C CA . TYR A 1 197 ? 59.668 -18.470 -50.971 1.00 67.69 197 TYR A CA 1
ATOM 1578 C C . TYR A 1 197 ? 60.158 -17.074 -51.344 1.00 67.29 197 TYR A C 1
ATOM 1579 O O . TYR A 1 197 ? 59.651 -16.453 -52.276 1.00 68.79 197 TYR A O 1
ATOM 1588 N N . LEU A 1 198 ? 61.155 -16.596 -50.608 1.00 66.00 198 LEU A N 1
ATOM 1589 C CA . LEU A 1 198 ? 61.738 -15.282 -50.834 1.00 66.32 198 LEU A CA 1
ATOM 1590 C C . LEU A 1 198 ? 62.970 -15.357 -51.720 1.00 68.06 198 LEU A C 1
ATOM 1591 O O . LEU A 1 198 ? 63.876 -16.155 -51.468 1.00 68.85 198 LEU A O 1
ATOM 1596 N N . GLN A 1 199 ? 63.011 -14.504 -52.740 1.00 69.22 199 GLN A N 1
ATOM 1597 C CA . GLN A 1 199 ? 64.135 -14.473 -53.661 1.00 71.10 199 GLN A CA 1
ATOM 1598 C C . GLN A 1 199 ? 64.770 -13.092 -53.727 1.00 72.73 199 GLN A C 1
ATOM 1599 O O . GLN A 1 199 ? 64.075 -12.081 -53.819 1.00 74.09 199 GLN A O 1
ATOM 1605 N N . THR A 1 200 ? 66.098 -13.069 -53.648 1.00 73.30 200 THR A N 1
ATOM 1606 C CA . THR A 1 200 ? 66.903 -11.894 -53.948 1.00 75.12 200 THR A CA 1
ATOM 1607 C C . THR A 1 200 ? 67.748 -12.284 -55.152 1.00 77.37 200 THR A C 1
ATOM 1608 O O . THR A 1 200 ? 67.824 -13.475 -55.486 1.00 77.61 200 THR A O 1
ATOM 1612 N N . PRO A 1 201 ? 68.389 -11.301 -55.817 1.00 79.32 201 PRO A N 1
ATOM 1613 C CA . PRO A 1 201 ? 69.371 -11.692 -56.818 1.00 82.06 201 PRO A CA 1
ATOM 1614 C C . PRO A 1 201 ? 70.523 -12.486 -56.196 1.00 82.64 201 PRO A C 1
ATOM 1615 O O . PRO A 1 201 ? 71.325 -13.081 -56.919 1.00 84.32 201 PRO A O 1
ATOM 1619 N N . ASN A 1 202 ? 70.582 -12.504 -54.866 1.00 81.25 202 ASN A N 1
ATOM 1620 C CA . ASN A 1 202 ? 71.642 -13.193 -54.151 1.00 81.71 202 ASN A CA 1
ATOM 1621 C C . ASN A 1 202 ? 71.185 -14.394 -53.336 1.00 79.77 202 ASN A C 1
ATOM 1622 O O . ASN A 1 202 ? 71.905 -15.384 -53.240 1.00 81.65 202 ASN A O 1
ATOM 1627 N N . SER A 1 203 ? 69.995 -14.317 -52.756 1.00 77.54 203 SER A N 1
ATOM 1628 C CA . SER A 1 203 ? 69.586 -15.319 -51.780 1.00 75.78 203 SER A CA 1
ATOM 1629 C C . SER A 1 203 ? 68.242 -15.968 -52.077 1.00 74.81 203 SER A C 1
ATOM 1630 O O . SER A 1 203 ? 67.378 -15.378 -52.726 1.00 75.28 203 SER A O 1
ATOM 1633 N N . ARG A 1 204 ? 68.087 -17.196 -51.588 1.00 74.21 204 ARG A N 1
ATOM 1634 C CA . ARG A 1 204 ? 66.856 -17.966 -51.737 1.00 73.12 204 ARG A CA 1
ATOM 1635 C C . ARG A 1 204 ? 66.476 -18.535 -50.373 1.00 71.40 204 ARG A C 1
ATOM 1636 O O . ARG A 1 204 ? 67.182 -19.378 -49.822 1.00 71.46 204 ARG A O 1
ATOM 1644 N N . VAL A 1 205 ? 65.368 -18.060 -49.818 1.00 70.33 205 VAL A N 1
ATOM 1645 C CA . VAL A 1 205 ? 64.949 -18.491 -48.489 1.00 68.78 205 VAL A CA 1
ATOM 1646 C C . VAL A 1 205 ? 63.498 -18.962 -48.477 1.00 68.37 205 VAL A C 1
ATOM 1647 O O . VAL A 1 205 ? 62.657 -18.454 -49.221 1.00 68.96 205 VAL A O 1
ATOM 1651 N N . LEU A 1 206 ? 63.231 -19.941 -47.619 1.00 67.30 206 LEU A N 1
ATOM 1652 C CA . LEU A 1 206 ? 61.925 -20.549 -47.489 1.00 66.46 206 LEU A CA 1
ATOM 1653 C C . LEU A 1 206 ? 61.349 -20.191 -46.127 1.00 65.35 206 LEU A C 1
ATOM 1654 O O . LEU A 1 206 ? 61.930 -20.520 -45.092 1.00 65.37 206 LEU A O 1
ATOM 1659 N N . LEU A 1 207 ? 60.216 -19.498 -46.132 1.00 65.05 207 LEU A N 1
ATOM 1660 C CA . LEU A 1 207 ? 59.530 -19.124 -44.902 1.00 64.16 207 LEU A CA 1
ATOM 1661 C C . LEU A 1 207 ? 58.406 -20.104 -44.622 1.00 64.84 207 LEU A C 1
ATOM 1662 O O . LEU A 1 207 ? 57.383 -20.080 -45.304 1.00 66.83 207 LEU A O 1
ATOM 1667 N N . ASP A 1 208 ? 58.601 -20.951 -43.610 1.00 64.33 208 ASP A N 1
ATOM 1668 C CA . ASP A 1 208 ? 57.717 -22.086 -43.317 1.00 64.81 208 ASP A CA 1
ATOM 1669 C C . ASP A 1 208 ? 57.798 -23.149 -44.416 1.00 67.10 208 ASP A C 1
ATOM 1670 O O . ASP A 1 208 ? 58.024 -22.839 -45.589 1.00 67.70 208 ASP A O 1
ATOM 1675 N N . CYS A 1 209 ? 57.636 -24.407 -44.025 1.00 69.10 209 CYS A N 1
ATOM 1676 C CA . CYS A 1 209 ? 57.645 -25.509 -44.972 1.00 71.06 209 CYS A CA 1
ATOM 1677 C C . CYS A 1 209 ? 56.736 -26.617 -44.476 1.00 72.55 209 CYS A C 1
ATOM 1678 O O . CYS A 1 209 ? 57.200 -27.647 -43.981 1.00 74.01 209 CYS A O 1
ATOM 1681 N N . GLY A 1 210 ? 55.436 -26.401 -44.618 1.00 72.39 210 GLY A N 1
ATOM 1682 C CA . GLY A 1 210 ? 54.464 -27.287 -44.008 1.00 74.51 210 GLY A CA 1
ATOM 1683 C C . GLY A 1 210 ? 53.781 -28.288 -44.912 1.00 77.01 210 GLY A C 1
ATOM 1684 O O . GLY A 1 210 ? 54.129 -28.438 -46.077 1.00 77.42 210 GLY A O 1
ATOM 1685 N N . VAL A 1 211 ? 52.793 -28.966 -44.343 1.00 79.37 211 VAL A N 1
ATOM 1686 C CA . VAL A 1 211 ? 52.070 -30.046 -44.992 1.00 82.91 211 VAL A CA 1
ATOM 1687 C C . VAL A 1 211 ? 50.594 -29.932 -44.620 1.00 85.01 211 VAL A C 1
ATOM 1688 O O . VAL A 1 211 ? 50.260 -29.481 -43.524 1.00 85.19 211 VAL A O 1
ATOM 1692 N N . ASN A 1 212 ? 49.712 -30.327 -45.531 1.00 88.17 212 ASN A N 1
ATOM 1693 C CA . ASN A 1 212 ? 48.295 -30.410 -45.209 1.00 91.30 212 ASN A CA 1
ATOM 1694 C C . ASN A 1 212 ? 47.946 -31.756 -44.586 1.00 95.71 212 ASN A C 1
ATOM 1695 O O . ASN A 1 212 ? 47.921 -32.786 -45.269 1.00 98.56 212 ASN A O 1
ATOM 1700 N N . VAL A 1 213 ? 47.663 -31.728 -43.286 1.00 97.45 213 VAL A N 1
ATOM 1701 C CA . VAL A 1 213 ? 47.429 -32.942 -42.501 1.00 102.31 213 VAL A CA 1
ATOM 1702 C C . VAL A 1 213 ? 46.180 -33.702 -42.950 1.00 108.37 213 VAL A C 1
ATOM 1703 O O . VAL A 1 213 ? 46.127 -34.926 -42.834 1.00 111.71 213 VAL A O 1
ATOM 1707 N N . ALA A 1 214 ? 45.183 -32.972 -43.453 1.00 110.86 214 ALA A N 1
ATOM 1708 C CA . ALA A 1 214 ? 43.970 -33.571 -44.000 1.00 117.78 214 ALA A CA 1
ATOM 1709 C C . ALA A 1 214 ? 44.327 -34.696 -44.969 1.00 123.50 214 ALA A C 1
ATOM 1710 O O . ALA A 1 214 ? 45.083 -34.489 -45.925 1.00 122.61 214 ALA A O 1
ATOM 1712 N N . GLY A 1 215 ? 43.794 -35.886 -44.696 1.00 130.59 215 GLY A N 1
ATOM 1713 C CA . GLY A 1 215 ? 44.138 -37.099 -45.438 1.00 136.40 215 GLY A CA 1
ATOM 1714 C C . GLY A 1 215 ? 43.613 -37.105 -46.859 1.00 141.31 215 GLY A C 1
ATOM 1715 O O . GLY A 1 215 ? 42.569 -37.699 -47.140 1.00 146.17 215 GLY A O 1
ATOM 1716 N N . GLY A 1 216 ? 44.347 -36.443 -47.753 1.00 140.41 216 GLY A N 1
ATOM 1717 C CA . GLY A 1 216 ? 43.963 -36.343 -49.162 1.00 144.53 216 GLY A CA 1
ATOM 1718 C C . GLY A 1 216 ? 45.128 -36.412 -50.135 1.00 144.35 216 GLY A C 1
ATOM 1719 O O . GLY A 1 216 ? 46.266 -36.687 -49.738 1.00 141.80 216 GLY A O 1
ATOM 1720 N N . ASP A 1 217 ? 44.828 -36.151 -51.409 1.00 146.23 217 ASP A N 1
ATOM 1721 C CA . ASP A 1 217 ? 45.800 -36.215 -52.510 1.00 145.56 217 ASP A CA 1
ATOM 1722 C C . ASP A 1 217 ? 47.144 -35.558 -52.220 1.00 139.38 217 ASP A C 1
ATOM 1723 O O . ASP A 1 217 ? 47.217 -34.551 -51.510 1.00 134.68 217 ASP A O 1
ATOM 1728 N N . ASP A 1 218 ? 48.198 -36.141 -52.791 1.00 139.93 218 ASP A N 1
ATOM 1729 C CA . ASP A 1 218 ? 49.552 -35.579 -52.747 1.00 135.76 218 ASP A CA 1
ATOM 1730 C C . ASP A 1 218 ? 49.569 -34.202 -53.402 1.00 131.51 218 ASP A C 1
ATOM 1731 O O . ASP A 1 218 ? 50.288 -33.297 -52.965 1.00 126.45 218 ASP A O 1
ATOM 1736 N N . LYS A 1 219 ? 48.762 -34.065 -54.453 1.00 132.23 219 LYS A N 1
ATOM 1737 C CA . LYS A 1 219 ? 48.584 -32.811 -55.178 1.00 127.89 219 LYS A CA 1
ATOM 1738 C C . LYS A 1 219 ? 47.990 -31.718 -54.283 1.00 123.05 219 LYS A C 1
ATOM 1739 O O . LYS A 1 219 ? 47.983 -30.542 -54.653 1.00 122.44 219 LYS A O 1
ATOM 1745 N N . ASN A 1 220 ? 47.509 -32.111 -53.106 1.00 119.54 220 ASN A N 1
ATOM 1746 C CA . ASN A 1 220 ? 46.888 -31.180 -52.173 1.00 114.29 220 ASN A CA 1
ATOM 1747 C C . ASN A 1 220 ? 47.591 -31.115 -50.828 1.00 108.31 220 ASN A C 1
ATOM 1748 O O . ASN A 1 220 ? 47.296 -30.239 -50.012 1.00 106.29 220 ASN A O 1
ATOM 1753 N N . SER A 1 221 ? 48.528 -32.031 -50.604 1.00 104.82 221 SER A N 1
ATOM 1754 C CA . SER A 1 221 ? 49.119 -32.202 -49.281 1.00 99.72 221 SER A CA 1
ATOM 1755 C C . SER A 1 221 ? 50.522 -31.621 -49.129 1.00 94.12 221 SER A C 1
ATOM 1756 O O . SER A 1 221 ? 50.963 -31.362 -48.010 1.00 92.42 221 SER A O 1
ATOM 1759 N N . TYR A 1 222 ? 51.211 -31.395 -50.242 1.00 91.49 222 TYR A N 1
ATOM 1760 C CA . TYR A 1 222 ? 52.601 -30.931 -50.197 1.00 87.02 222 TYR A CA 1
ATOM 1761 C C . TYR A 1 222 ? 52.793 -29.576 -50.884 1.00 84.48 222 TYR A C 1
ATOM 1762 O O . TYR A 1 222 ? 51.995 -29.217 -51.752 1.00 87.26 222 TYR A O 1
ATOM 1771 N N . PRO A 1 223 ? 53.845 -28.818 -50.501 1.00 80.06 223 PRO A N 1
ATOM 1772 C CA . PRO A 1 223 ? 54.137 -27.554 -51.182 1.00 78.67 223 PRO A CA 1
ATOM 1773 C C . PRO A 1 223 ? 54.646 -27.781 -52.599 1.00 80.83 223 PRO A C 1
ATOM 1774 O O . PRO A 1 223 ? 55.150 -28.859 -52.905 1.00 83.05 223 PRO A O 1
ATOM 1778 N N . TYR A 1 224 ? 54.515 -26.775 -53.455 1.00 81.72 224 TYR A N 1
ATOM 1779 C CA . TYR A 1 224 ? 54.917 -26.916 -54.848 1.00 85.13 224 TYR A CA 1
ATOM 1780 C C . TYR A 1 224 ? 56.422 -26.714 -55.033 1.00 85.53 224 TYR A C 1
ATOM 1781 O O . TYR A 1 224 ? 56.883 -25.595 -55.268 1.00 84.76 224 TYR A O 1
ATOM 1790 N N . LEU A 1 225 ? 57.184 -27.799 -54.918 1.00 88.07 225 LEU A N 1
ATOM 1791 C CA . LEU A 1 225 ? 58.620 -27.760 -55.200 1.00 88.76 225 LEU A CA 1
ATOM 1792 C C . LEU A 1 225 ? 58.846 -27.757 -56.702 1.00 92.75 225 LEU A C 1
ATOM 1793 O O . LEU A 1 225 ? 59.845 -27.219 -57.184 1.00 93.43 225 LEU A O 1
ATOM 1798 N N . ASN A 1 226 ? 57.908 -28.365 -57.428 1.00 96.92 226 ASN A N 1
ATOM 1799 C CA . ASN A 1 226 ? 57.930 -28.444 -58.890 1.00 100.37 226 ASN A CA 1
ATOM 1800 C C . ASN A 1 226 ? 57.828 -27.081 -59.593 1.00 99.96 226 ASN A C 1
ATOM 1801 O O . ASN A 1 226 ? 57.790 -27.018 -60.823 1.00 102.98 226 ASN A O 1
ATOM 1806 N N . VAL A 1 227 ? 57.785 -26.004 -58.808 1.00 96.56 227 VAL A N 1
ATOM 1807 C CA . VAL A 1 227 ? 57.864 -24.637 -59.326 1.00 96.62 227 VAL A CA 1
ATOM 1808 C C . VAL A 1 227 ? 59.229 -24.385 -59.956 1.00 98.09 227 VAL A C 1
ATOM 1809 O O . VAL A 1 227 ? 60.255 -24.744 -59.370 1.00 96.89 227 VAL A O 1
ATOM 1813 N N . PRO A 1 228 ? 59.248 -23.771 -61.154 1.00 100.72 228 PRO A N 1
ATOM 1814 C CA . PRO A 1 228 ? 60.487 -23.514 -61.889 1.00 102.04 228 PRO A CA 1
ATOM 1815 C C . PRO A 1 228 ? 61.547 -22.797 -61.058 1.00 100.19 228 PRO A C 1
ATOM 1816 O O . PRO A 1 228 ? 62.722 -23.165 -61.116 1.00 101.32 228 PRO A O 1
ATOM 1820 N N . GLU A 1 229 ? 61.121 -21.803 -60.280 1.00 98.26 229 GLU A N 1
ATOM 1821 C CA . GLU A 1 229 ? 62.030 -20.930 -59.538 1.00 96.46 229 GLU A CA 1
ATOM 1822 C C . GLU A 1 229 ? 62.737 -21.652 -58.415 1.00 95.12 229 GLU A C 1
ATOM 1823 O O . GLU A 1 229 ? 63.888 -21.356 -58.111 1.00 95.75 229 GLU A O 1
ATOM 1829 N N . PHE A 1 230 ? 62.039 -22.589 -57.786 1.00 94.76 230 PHE A N 1
ATOM 1830 C CA . PHE A 1 230 ? 62.600 -23.301 -56.655 1.00 93.11 230 PHE A CA 1
ATOM 1831 C C . PHE A 1 230 ? 63.495 -24.453 -57.093 1.00 95.68 230 PHE A C 1
ATOM 1832 O O . PHE A 1 230 ? 63.031 -25.416 -57.707 1.00 105.99 230 PHE A O 1
ATOM 1840 N N . THR A 1 231 ? 64.783 -24.333 -56.786 1.00 92.79 231 THR A N 1
ATOM 1841 C CA . THR A 1 231 ? 65.690 -25.474 -56.817 1.00 92.53 231 THR A CA 1
ATOM 1842 C C . THR A 1 231 ? 66.253 -25.646 -55.421 1.00 90.11 231 THR A C 1
ATOM 1843 O O . THR A 1 231 ? 66.393 -24.677 -54.669 1.00 88.80 231 THR A O 1
ATOM 1847 N N . LEU A 1 232 ? 66.573 -26.885 -55.082 1.00 90.17 232 LEU A N 1
ATOM 1848 C CA . LEU A 1 232 ? 67.007 -27.218 -53.743 1.00 87.56 232 LEU A CA 1
ATOM 1849 C C . LEU A 1 232 ? 68.419 -26.723 -53.465 1.00 87.18 232 LEU A C 1
ATOM 1850 O O . LEU A 1 232 ? 68.731 -26.328 -52.344 1.00 85.10 232 LEU A O 1
ATOM 1855 N N . ASP A 1 233 ? 69.257 -26.727 -54.497 1.00 90.47 233 ASP A N 1
ATOM 1856 C CA . ASP A 1 233 ? 70.670 -26.373 -54.363 1.00 91.70 233 ASP A CA 1
ATOM 1857 C C . ASP A 1 233 ? 70.868 -24.890 -54.100 1.00 88.95 233 ASP A C 1
ATOM 1858 O O . ASP A 1 233 ? 71.763 -24.500 -53.351 1.00 89.00 233 ASP A O 1
ATOM 1863 N N . SER A 1 234 ? 70.019 -24.073 -54.715 1.00 86.66 234 SER A N 1
ATOM 1864 C CA . SER A 1 234 ? 70.053 -22.626 -54.544 1.00 84.08 234 SER A CA 1
ATOM 1865 C C . SER A 1 234 ? 69.614 -22.187 -53.149 1.00 80.85 234 SER A C 1
ATOM 1866 O O . SER A 1 234 ? 69.982 -21.103 -52.695 1.00 81.29 234 SER A O 1
ATOM 1869 N N . LEU A 1 235 ? 68.821 -23.026 -52.485 1.00 78.13 235 LEU A N 1
ATOM 1870 C CA . LEU A 1 235 ? 68.219 -22.692 -51.196 1.00 74.25 235 LEU A CA 1
ATOM 1871 C C . LEU A 1 235 ? 69.238 -22.396 -50.107 1.00 73.15 235 LEU A C 1
ATOM 1872 O O . LEU A 1 235 ? 70.047 -23.246 -49.758 1.00 74.60 235 LEU A O 1
ATOM 1877 N N . ASP A 1 236 ? 69.161 -21.185 -49.565 1.00 72.13 236 ASP A N 1
ATOM 1878 C CA . ASP A 1 236 ? 70.128 -20.673 -48.594 1.00 72.16 236 ASP A CA 1
ATOM 1879 C C . ASP A 1 236 ? 69.733 -20.877 -47.129 1.00 69.94 236 ASP A C 1
ATOM 1880 O O . ASP A 1 236 ? 70.599 -20.864 -46.251 1.00 70.87 236 ASP A O 1
ATOM 1885 N N . ALA A 1 237 ? 68.440 -21.052 -46.863 1.00 67.20 237 ALA A N 1
ATOM 1886 C CA . ALA A 1 237 ? 67.944 -21.192 -45.500 1.00 65.63 237 ALA A CA 1
ATOM 1887 C C . ALA A 1 237 ? 66.449 -21.473 -45.442 1.00 65.67 237 ALA A C 1
ATOM 1888 O O . ALA A 1 237 ? 65.688 -21.038 -46.307 1.00 66.71 237 ALA A O 1
ATOM 1890 N N . VAL A 1 238 ? 66.032 -22.194 -44.406 1.00 65.37 238 VAL A N 1
ATOM 1891 C CA . VAL A 1 238 ? 64.615 -22.402 -44.126 1.00 64.36 238 VAL A CA 1
ATOM 1892 C C . VAL A 1 238 ? 64.290 -21.809 -42.761 1.00 64.00 238 VAL A C 1
ATOM 1893 O O . VAL A 1 238 ? 65.022 -22.030 -41.791 1.00 66.02 238 VAL A O 1
ATOM 1897 N N . ILE A 1 239 ? 63.197 -21.053 -42.687 1.00 62.36 239 ILE A N 1
ATOM 1898 C CA . ILE A 1 239 ? 62.767 -20.444 -41.427 1.00 61.32 239 ILE A CA 1
ATOM 1899 C C . ILE A 1 239 ? 61.421 -21.028 -40.984 1.00 62.50 239 ILE A C 1
ATOM 1900 O O . ILE A 1 239 ? 60.467 -21.057 -41.759 1.00 64.20 239 ILE A O 1
ATOM 1905 N N . ILE A 1 240 ? 61.350 -21.496 -39.742 1.00 62.20 240 ILE A N 1
ATOM 1906 C CA . ILE A 1 240 ? 60.146 -22.153 -39.248 1.00 62.65 240 ILE A CA 1
ATOM 1907 C C . ILE A 1 240 ? 59.530 -21.389 -38.080 1.00 63.99 240 ILE A C 1
ATOM 1908 O O . ILE A 1 240 ? 60.053 -21.404 -36.960 1.00 65.56 240 ILE A O 1
ATOM 1913 N N . THR A 1 241 ? 58.414 -20.720 -38.366 1.00 64.86 241 THR A N 1
ATOM 1914 C CA . THR A 1 241 ? 57.702 -19.889 -37.396 1.00 65.32 241 THR A CA 1
ATOM 1915 C C . THR A 1 241 ? 57.372 -20.661 -36.126 1.00 66.74 241 THR A C 1
ATOM 1916 O O . THR A 1 241 ? 57.829 -20.300 -35.030 1.00 69.34 241 THR A O 1
ATOM 1920 N N . HIS A 1 242 ? 56.592 -21.725 -36.277 1.00 65.57 242 HIS A N 1
ATOM 1921 C CA . HIS A 1 242 ? 56.236 -22.559 -35.147 1.00 66.96 242 HIS A CA 1
ATOM 1922 C C . HIS A 1 242 ? 56.153 -24.014 -35.558 1.00 67.37 242 HIS A C 1
ATOM 1923 O O . HIS A 1 242 ? 56.172 -24.330 -36.741 1.00 67.19 242 HIS A O 1
ATOM 1930 N N . ALA A 1 243 ? 56.049 -24.895 -34.572 1.00 68.59 243 ALA A N 1
ATOM 1931 C CA . ALA A 1 243 ? 56.191 -26.330 -34.799 1.00 70.03 243 ALA A CA 1
ATOM 1932 C C . ALA A 1 243 ? 55.007 -27.078 -35.444 1.00 72.27 243 ALA A C 1
ATOM 1933 O O . ALA A 1 243 ? 55.171 -28.239 -35.827 1.00 75.23 243 ALA A O 1
ATOM 1935 N N . HIS A 1 244 ? 53.834 -26.453 -35.573 1.00 71.52 244 HIS A N 1
ATOM 1936 C CA . HIS A 1 244 ? 52.700 -27.137 -36.223 1.00 73.65 244 HIS A CA 1
ATOM 1937 C C . HIS A 1 244 ? 53.088 -27.692 -37.590 1.00 73.72 244 HIS A C 1
ATOM 1938 O O . HIS A 1 244 ? 53.785 -27.031 -38.360 1.00 72.63 244 HIS A O 1
ATOM 1945 N N . LEU A 1 245 ? 52.627 -28.899 -37.894 1.00 76.14 245 LEU A N 1
ATOM 1946 C CA . LEU A 1 245 ? 52.977 -29.545 -39.159 1.00 77.54 245 LEU A CA 1
ATOM 1947 C C . LEU A 1 245 ? 52.522 -28.741 -40.387 1.00 78.52 245 LEU A C 1
ATOM 1948 O O . LEU A 1 245 ? 53.127 -28.849 -41.452 1.00 78.34 245 LEU A O 1
ATOM 1953 N N . ASP A 1 246 ? 51.477 -27.925 -40.219 1.00 80.75 246 ASP A N 1
ATOM 1954 C CA . ASP A 1 246 ? 51.030 -26.956 -41.230 1.00 80.36 246 ASP A CA 1
ATOM 1955 C C . ASP A 1 246 ? 52.155 -26.107 -41.748 1.00 76.89 246 ASP A C 1
ATOM 1956 O O . ASP A 1 246 ? 52.099 -25.593 -42.864 1.00 76.13 246 ASP A O 1
ATOM 1961 N N . HIS A 1 247 ? 53.164 -25.947 -40.901 1.00 74.44 247 HIS A N 1
ATOM 1962 C CA . HIS A 1 247 ? 54.191 -24.953 -41.087 1.00 71.09 247 HIS A CA 1
ATOM 1963 C C . HIS A 1 247 ? 55.576 -25.571 -41.079 1.00 69.88 247 HIS A C 1
ATOM 1964 O O . HIS A 1 247 ? 56.539 -24.919 -41.478 1.00 69.89 247 HIS A O 1
ATOM 1971 N N . SER A 1 248 ? 55.673 -26.830 -40.646 1.00 69.37 248 SER A N 1
ATOM 1972 C CA . SER A 1 248 ? 56.971 -27.460 -40.387 1.00 67.07 248 SER A CA 1
ATOM 1973 C C . SER A 1 248 ? 57.081 -28.899 -40.870 1.00 68.36 248 SER A C 1
ATOM 1974 O O . SER A 1 248 ? 58.180 -29.447 -40.946 1.00 69.07 248 SER A O 1
ATOM 1977 N N . GLY A 1 249 ? 55.947 -29.511 -41.182 1.00 69.27 249 GLY A N 1
ATOM 1978 C CA . GLY A 1 249 ? 55.906 -30.933 -41.510 1.00 71.21 249 GLY A CA 1
ATOM 1979 C C . GLY A 1 249 ? 56.661 -31.388 -42.746 1.00 71.33 249 GLY A C 1
ATOM 1980 O O . GLY A 1 249 ? 56.955 -32.572 -42.881 1.00 73.09 249 GLY A O 1
ATOM 1981 N N . PHE A 1 250 ? 56.968 -30.468 -43.656 1.00 70.06 250 PHE A N 1
ATOM 1982 C CA . PHE A 1 250 ? 57.635 -30.847 -44.901 1.00 72.29 250 PHE A CA 1
ATOM 1983 C C . PHE A 1 250 ? 59.158 -30.739 -44.820 1.00 72.27 250 PHE A C 1
ATOM 1984 O O . PHE A 1 250 ? 59.883 -31.237 -45.688 1.00 74.09 250 PHE A O 1
ATOM 1992 N N . LEU A 1 251 ? 59.635 -30.100 -43.761 1.00 70.17 251 LEU A N 1
ATOM 1993 C CA . LEU A 1 251 ? 61.055 -29.956 -43.530 1.00 69.78 251 LEU A CA 1
ATOM 1994 C C . LEU A 1 251 ? 61.855 -31.262 -43.678 1.00 73.34 251 LEU A C 1
ATOM 1995 O O . LEU A 1 251 ? 62.874 -31.277 -44.370 1.00 74.53 251 LEU A O 1
ATOM 2000 N N . PRO A 1 252 ? 61.404 -32.359 -43.034 1.00 75.69 252 PRO A N 1
ATOM 2001 C CA . PRO A 1 252 ? 62.176 -33.603 -43.105 1.00 78.72 252 PRO A CA 1
ATOM 2002 C C . PRO A 1 252 ? 62.231 -34.190 -44.506 1.00 81.55 252 PRO A C 1
ATOM 2003 O O . PRO A 1 252 ? 63.122 -34.991 -44.798 1.00 84.42 252 PRO A O 1
ATOM 2007 N N . TYR A 1 253 ? 61.285 -33.797 -45.356 1.00 81.27 253 TYR A N 1
ATOM 2008 C CA . TYR A 1 253 ? 61.282 -34.215 -46.754 1.00 83.01 253 TYR A CA 1
ATOM 2009 C C . TYR A 1 253 ? 62.448 -33.562 -47.482 1.00 81.36 253 TYR A C 1
ATOM 2010 O O . TYR A 1 253 ? 63.135 -34.215 -48.275 1.00 83.19 253 TYR A O 1
ATOM 2019 N N . LEU A 1 254 ? 62.673 -32.281 -47.187 1.00 76.84 254 LEU A N 1
ATOM 2020 C CA . LEU A 1 254 ? 63.764 -31.521 -47.784 1.00 75.42 254 LEU A CA 1
ATOM 2021 C C . LEU A 1 254 ? 65.097 -32.217 -47.554 1.00 77.44 254 LEU A C 1
ATOM 2022 O O . LEU A 1 254 ? 65.881 -32.409 -48.485 1.00 79.54 254 LEU A O 1
ATOM 2027 N N . TYR A 1 255 ? 65.335 -32.621 -46.312 1.00 77.48 255 TYR A N 1
ATOM 2028 C CA . TYR A 1 255 ? 66.579 -33.287 -45.965 1.00 79.15 255 TYR A CA 1
ATOM 2029 C C . TYR A 1 255 ? 66.708 -34.665 -46.608 1.00 82.96 255 TYR A C 1
ATOM 2030 O O . TYR A 1 255 ? 67.819 -35.124 -46.862 1.00 85.27 255 TYR A O 1
ATOM 2039 N N . HIS A 1 256 ? 65.574 -35.299 -46.898 1.00 84.51 256 HIS A N 1
ATOM 2040 C CA . HIS A 1 256 ? 65.564 -36.559 -47.638 1.00 89.18 256 HIS A CA 1
ATOM 2041 C C . HIS A 1 256 ? 65.910 -36.325 -49.099 1.00 90.36 256 HIS A C 1
ATOM 2042 O O . HIS A 1 256 ? 66.572 -37.151 -49.725 1.00 93.20 256 HIS A O 1
ATOM 2049 N N . TYR A 1 257 ? 65.455 -35.198 -49.638 1.00 88.95 257 TYR A N 1
ATOM 2050 C CA . TYR A 1 257 ? 65.718 -34.869 -51.033 1.00 90.71 257 TYR A CA 1
ATOM 2051 C C . TYR A 1 257 ? 67.100 -34.253 -51.226 1.00 90.21 257 TYR A C 1
ATOM 2052 O O . TYR A 1 257 ? 67.495 -33.949 -52.352 1.00 91.40 257 TYR A O 1
ATOM 2061 N N . GLY A 1 258 ? 67.824 -34.061 -50.125 1.00 89.09 258 GLY A N 1
ATOM 2062 C CA . GLY A 1 258 ? 69.238 -33.701 -50.183 1.00 90.05 258 GLY A CA 1
ATOM 2063 C C . GLY A 1 258 ? 69.585 -32.256 -49.881 1.00 87.37 258 GLY A C 1
ATOM 2064 O O . GLY A 1 258 ? 70.628 -31.769 -50.313 1.00 88.68 258 GLY A O 1
ATOM 2065 N N . TYR A 1 259 ? 68.718 -31.569 -49.143 1.00 84.41 259 TYR A N 1
ATOM 2066 C CA . TYR A 1 259 ? 69.018 -30.226 -48.665 1.00 81.75 259 TYR A CA 1
ATOM 2067 C C . TYR A 1 259 ? 70.150 -30.308 -47.659 1.00 82.47 259 TYR A C 1
ATOM 2068 O O . TYR A 1 259 ? 70.225 -31.255 -46.875 1.00 83.98 259 TYR A O 1
ATOM 2077 N N . ASP A 1 260 ? 71.027 -29.312 -47.686 1.00 82.44 260 ASP A N 1
ATOM 2078 C CA . ASP A 1 260 ? 72.252 -29.351 -46.898 1.00 82.89 260 ASP A CA 1
ATOM 2079 C C . ASP A 1 260 ? 72.453 -28.096 -46.050 1.00 80.25 260 ASP A C 1
ATOM 2080 O O . ASP A 1 260 ? 73.485 -27.939 -45.400 1.00 81.99 260 ASP A O 1
ATOM 2085 N N . GLY A 1 261 ? 71.465 -27.209 -46.051 1.00 76.94 261 GLY A N 1
ATOM 2086 C CA . GLY A 1 261 ? 71.620 -25.908 -45.421 1.00 74.66 261 GLY A CA 1
ATOM 2087 C C . GLY A 1 261 ? 71.029 -25.795 -44.033 1.00 72.99 261 GLY A C 1
ATOM 2088 O O . GLY A 1 261 ? 70.623 -26.792 -43.438 1.00 74.09 261 GLY A O 1
ATOM 2089 N N . PRO A 1 262 ? 70.969 -24.564 -43.509 1.00 70.97 262 PRO A N 1
ATOM 2090 C CA . PRO A 1 262 ? 70.495 -24.314 -42.158 1.00 69.95 262 PRO A CA 1
ATOM 2091 C C . PRO A 1 262 ? 68.977 -24.274 -42.034 1.00 68.35 262 PRO A C 1
ATOM 2092 O O . PRO A 1 262 ? 68.273 -24.116 -43.032 1.00 67.75 262 PRO A O 1
ATOM 2096 N N . VAL A 1 263 ? 68.501 -24.421 -40.797 1.00 68.40 263 VAL A N 1
ATOM 2097 C CA . VAL A 1 263 ? 67.115 -24.143 -40.417 1.00 67.00 263 VAL A CA 1
ATOM 2098 C C . VAL A 1 263 ? 67.140 -23.216 -39.211 1.00 66.46 263 VAL A C 1
ATOM 2099 O O . VAL A 1 263 ? 67.908 -23.446 -38.273 1.00 67.35 263 VAL A O 1
ATOM 2103 N N . TYR A 1 264 ? 66.308 -22.174 -39.233 1.00 64.84 264 TYR A N 1
ATOM 2104 C CA . TYR A 1 264 ? 66.247 -21.226 -38.122 1.00 64.17 264 TYR A CA 1
ATOM 2105 C C . TYR A 1 264 ? 64.884 -21.240 -37.444 1.00 64.09 264 TYR A C 1
ATOM 2106 O O . TYR A 1 264 ? 63.843 -21.253 -38.119 1.00 64.72 264 TYR A O 1
ATOM 2115 N N . CYS A 1 265 ? 64.899 -21.240 -36.111 1.00 62.89 265 CYS A N 1
ATOM 2116 C CA . CYS A 1 265 ? 63.680 -21.169 -35.308 1.00 62.01 265 CYS A CA 1
ATOM 2117 C C . CYS A 1 265 ? 64.000 -21.007 -33.823 1.00 63.05 265 CYS A C 1
ATOM 2118 O O . CYS A 1 265 ? 65.154 -21.130 -33.406 1.00 63.72 265 CYS A O 1
ATOM 2121 N N . THR A 1 266 ? 62.971 -20.734 -33.025 1.00 63.61 266 THR A N 1
ATOM 2122 C CA . THR A 1 266 ? 63.131 -20.653 -31.577 1.00 64.48 266 THR A CA 1
ATOM 2123 C C . THR A 1 266 ? 63.436 -22.038 -31.017 1.00 65.30 266 THR A C 1
ATOM 2124 O O . THR A 1 266 ? 63.060 -23.054 -31.615 1.00 65.02 266 THR A O 1
ATOM 2128 N N . ALA A 1 267 ? 64.117 -22.072 -29.873 1.00 66.09 267 ALA A N 1
ATOM 2129 C CA . ALA A 1 267 ? 64.448 -23.337 -29.222 1.00 67.16 267 ALA A CA 1
ATOM 2130 C C . ALA A 1 267 ? 63.224 -24.245 -29.021 1.00 67.31 267 ALA A C 1
ATOM 2131 O O . ALA A 1 267 ? 63.290 -25.424 -29.365 1.00 68.52 267 ALA A O 1
ATOM 2133 N N . PRO A 1 268 ? 62.100 -23.702 -28.496 1.00 66.73 268 PRO A N 1
ATOM 2134 C CA . PRO A 1 268 ? 60.927 -24.571 -28.344 1.00 67.10 268 PRO A CA 1
ATOM 2135 C C . PRO A 1 268 ? 60.459 -25.134 -29.682 1.00 66.10 268 PRO A C 1
ATOM 2136 O O . PRO A 1 268 ? 60.254 -26.343 -29.801 1.00 66.80 268 PRO A O 1
ATOM 2140 N N . THR A 1 269 ? 60.308 -24.263 -30.678 1.00 64.38 269 THR A N 1
ATOM 2141 C CA . THR A 1 269 ? 59.931 -24.683 -32.019 1.00 64.13 269 THR A CA 1
ATOM 2142 C C . THR A 1 269 ? 60.719 -25.926 -32.450 1.00 65.49 269 THR A C 1
ATOM 2143 O O . THR A 1 269 ? 60.125 -26.928 -32.828 1.00 65.64 269 THR A O 1
ATOM 2147 N N . ARG A 1 270 ? 62.047 -25.871 -32.361 1.00 67.05 270 ARG A N 1
ATOM 2148 C CA . ARG A 1 270 ? 62.877 -27.015 -32.749 1.00 69.32 270 ARG A CA 1
ATOM 2149 C C . ARG A 1 270 ? 62.503 -28.290 -32.000 1.00 71.62 270 ARG A C 1
ATOM 2150 O O . ARG A 1 270 ? 62.434 -29.369 -32.595 1.00 73.10 270 ARG A O 1
ATOM 2158 N N . ASP A 1 271 ? 62.274 -28.150 -30.697 1.00 72.20 271 ASP A N 1
ATOM 2159 C CA . ASP A 1 271 ? 61.934 -29.271 -29.834 1.00 73.73 271 ASP A CA 1
ATOM 2160 C C . ASP A 1 271 ? 60.584 -29.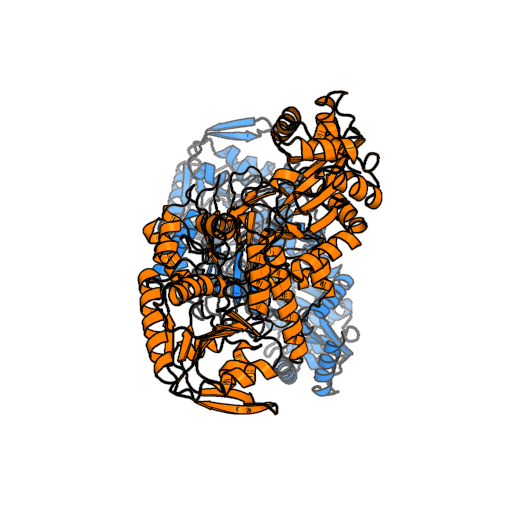860 -30.209 1.00 73.63 271 ASP A C 1
ATOM 2161 O O . ASP A 1 271 ? 60.493 -31.046 -30.527 1.00 75.64 271 ASP A O 1
ATOM 2166 N N . LEU A 1 272 ? 59.550 -29.022 -30.189 1.00 71.73 272 LEU A N 1
ATOM 2167 C CA . LEU A 1 272 ? 58.176 -29.444 -30.488 1.00 72.85 272 LEU A CA 1
ATOM 2168 C C . LEU A 1 272 ? 58.063 -30.059 -31.883 1.00 73.20 272 LEU A C 1
ATOM 2169 O O . LEU A 1 272 ? 57.411 -31.089 -32.081 1.00 75.08 272 LEU A O 1
ATOM 2174 N N . MET A 1 273 ? 58.713 -29.400 -32.835 1.00 71.35 273 MET A N 1
ATOM 2175 C CA . MET A 1 273 ? 58.831 -29.845 -34.210 1.00 71.01 273 MET A CA 1
ATOM 2176 C C . MET A 1 273 ? 59.258 -31.300 -34.274 1.00 72.74 273 MET A C 1
ATOM 2177 O O . MET A 1 273 ? 58.575 -32.138 -34.864 1.00 74.86 273 MET A O 1
ATOM 2182 N N . THR A 1 274 ? 60.398 -31.583 -33.652 1.00 71.74 274 THR A N 1
ATOM 2183 C CA . THR A 1 274 ? 60.954 -32.922 -33.593 1.00 73.58 274 THR A CA 1
ATOM 2184 C C . THR A 1 274 ? 59.938 -33.910 -33.017 1.00 75.78 274 THR A C 1
ATOM 2185 O O . THR A 1 274 ? 59.737 -34.989 -33.573 1.00 77.80 274 THR A O 1
ATOM 2189 N N . LEU A 1 275 ? 59.277 -33.521 -31.928 1.00 75.40 275 LEU A N 1
ATOM 2190 C CA . LEU A 1 275 ? 58.240 -34.350 -31.315 1.00 77.86 275 LEU A CA 1
ATOM 2191 C C . LEU A 1 275 ? 57.103 -34.652 -32.283 1.00 78.83 275 LEU A C 1
ATOM 2192 O O . LEU A 1 275 ? 56.674 -35.801 -32.393 1.00 82.11 275 LEU A O 1
ATOM 2197 N N . LEU A 1 276 ? 56.626 -33.626 -32.982 1.00 76.68 276 LEU A N 1
ATOM 2198 C CA . LEU A 1 276 ? 55.481 -33.785 -33.874 1.00 78.38 276 LEU A CA 1
ATOM 2199 C C . LEU A 1 276 ? 55.816 -34.626 -35.100 1.00 80.86 276 LEU A C 1
ATOM 2200 O O . LEU A 1 276 ? 55.026 -35.479 -35.507 1.00 83.72 276 LEU A O 1
ATOM 2205 N N . GLN A 1 277 ? 56.993 -34.387 -35.671 1.00 81.00 277 GLN A N 1
ATOM 2206 C CA . GLN A 1 277 ? 57.477 -35.157 -36.812 1.00 83.73 277 GLN A CA 1
ATOM 2207 C C . GLN A 1 277 ? 57.688 -36.627 -36.458 1.00 87.27 277 GLN A C 1
ATOM 2208 O O . GLN A 1 277 ? 57.361 -37.508 -37.250 1.00 89.87 277 GLN A O 1
ATOM 2214 N N . LEU A 1 278 ? 58.223 -36.883 -35.266 1.00 87.98 278 LEU A N 1
ATOM 2215 C CA . LEU A 1 278 ? 58.485 -38.249 -34.815 1.00 92.58 278 LEU A CA 1
ATOM 2216 C C . LEU A 1 278 ? 57.207 -39.046 -34.611 1.00 96.18 278 LEU A C 1
ATOM 2217 O O . LEU A 1 278 ? 57.153 -40.241 -34.910 1.00 99.77 278 LEU A O 1
ATOM 2222 N N . ASP A 1 279 ? 56.183 -38.372 -34.099 1.00 96.19 279 ASP A N 1
ATOM 2223 C CA . ASP A 1 279 ? 54.868 -38.970 -33.919 1.00 100.39 279 ASP A CA 1
ATOM 2224 C C . ASP A 1 279 ? 54.260 -39.283 -35.277 1.00 101.98 279 ASP A C 1
ATOM 2225 O O . ASP A 1 279 ? 53.588 -40.302 -35.452 1.00 106.07 279 ASP A O 1
ATOM 2230 N N . HIS A 1 280 ? 54.521 -38.394 -36.232 1.00 99.25 280 HIS A N 1
ATOM 2231 C CA . HIS A 1 280 ? 54.043 -38.531 -37.599 1.00 100.22 280 HIS A CA 1
ATOM 2232 C C . HIS A 1 280 ? 54.593 -39.790 -38.258 1.00 103.36 280 HIS A C 1
ATOM 2233 O O . HIS A 1 280 ? 53.986 -40.322 -39.187 1.00 105.78 280 HIS A O 1
ATOM 2240 N N . ILE A 1 281 ? 55.740 -40.258 -37.772 1.00 103.83 281 ILE A N 1
ATOM 2241 C CA . ILE A 1 281 ? 56.307 -41.527 -38.218 1.00 108.71 281 ILE A CA 1
ATOM 2242 C C . ILE A 1 281 ? 55.586 -42.693 -37.540 1.00 114.55 281 ILE A C 1
ATOM 2243 O O . ILE A 1 281 ? 55.235 -43.678 -38.194 1.00 119.10 281 ILE A O 1
ATOM 2248 N N . ASP A 1 282 ? 55.353 -42.565 -36.235 1.00 115.44 282 ASP A N 1
ATOM 2249 C CA . ASP A 1 282 ? 54.682 -43.608 -35.460 1.00 121.51 282 ASP A CA 1
ATOM 2250 C C . ASP A 1 282 ? 53.257 -43.879 -35.933 1.00 124.49 282 ASP A C 1
ATOM 2251 O O . ASP A 1 282 ? 52.796 -45.018 -35.896 1.00 129.06 282 ASP A O 1
ATOM 2256 N N . ILE A 1 283 ? 52.576 -42.827 -36.383 1.00 122.37 283 ILE A N 1
ATOM 2257 C CA . ILE A 1 283 ? 51.222 -42.934 -36.928 1.00 125.59 283 ILE A CA 1
ATOM 2258 C C . ILE A 1 283 ? 51.201 -43.730 -38.242 1.00 129.89 283 ILE A C 1
ATOM 2259 O O . ILE A 1 283 ? 50.349 -44.603 -38.429 1.00 135.06 283 ILE A O 1
ATOM 2264 N N . ALA A 1 284 ? 52.144 -43.431 -39.135 1.00 128.48 284 ALA A N 1
ATOM 2265 C CA . ALA A 1 284 ? 52.258 -44.135 -40.415 1.00 132.71 284 ALA A CA 1
ATOM 2266 C C . ALA A 1 284 ? 52.684 -45.594 -40.230 1.00 139.05 284 ALA A C 1
ATOM 2267 O O . ALA A 1 284 ? 52.173 -46.486 -40.913 1.00 143.66 284 ALA A O 1
ATOM 2269 N N . HIS A 1 285 ? 53.612 -45.824 -39.301 1.00 139.81 285 HIS A N 1
ATOM 2270 C CA . HIS A 1 285 ? 54.079 -47.170 -38.964 1.00 146.76 285 HIS A CA 1
ATOM 2271 C C . HIS A 1 285 ? 52.964 -47.983 -38.302 1.00 152.85 285 HIS A C 1
ATOM 2272 O O . HIS A 1 285 ? 52.944 -49.214 -38.381 1.00 158.33 285 HIS A O 1
ATOM 2279 N N . ARG A 1 286 ? 52.040 -47.272 -37.660 1.00 152.70 286 ARG A N 1
ATOM 2280 C CA . ARG A 1 286 ? 50.891 -47.862 -36.978 1.00 158.42 286 ARG A CA 1
ATOM 2281 C C . ARG A 1 286 ? 49.810 -48.318 -37.964 1.00 162.66 286 ARG A C 1
ATOM 2282 O O . ARG A 1 286 ? 49.237 -49.398 -37.808 1.00 168.79 286 ARG A O 1
ATOM 2290 N N . GLU A 1 287 ? 49.543 -47.492 -38.975 1.00 160.09 287 GLU A N 1
ATOM 2291 C CA . GLU A 1 287 ? 48.478 -47.757 -39.948 1.00 164.10 287 GLU A CA 1
ATOM 2292 C C . GLU A 1 287 ? 48.970 -48.491 -41.205 1.00 167.10 287 GLU A C 1
ATOM 2293 O O . GLU A 1 287 ? 48.180 -48.770 -42.114 1.00 170.37 287 GLU A O 1
ATOM 2299 N N . ASP A 1 288 ? 50.266 -48.815 -41.232 1.00 165.57 288 ASP A N 1
ATOM 2300 C CA . ASP A 1 288 ? 50.941 -49.392 -42.405 1.00 166.95 288 ASP A CA 1
ATOM 2301 C C . ASP A 1 288 ? 50.802 -48.504 -43.642 1.00 163.85 288 ASP A C 1
ATOM 2302 O O . ASP A 1 288 ? 50.251 -48.916 -44.665 1.00 168.03 288 ASP A O 1
ATOM 2307 N N . GLU A 1 289 ? 51.307 -47.279 -43.528 1.00 157.33 289 GLU A N 1
ATOM 2308 C CA . GLU A 1 289 ? 51.248 -46.309 -44.613 1.00 154.76 289 GLU A CA 1
ATOM 2309 C C . GLU A 1 289 ? 52.663 -45.908 -45.031 1.00 151.65 289 GLU A C 1
ATOM 2310 O O . GLU A 1 289 ? 53.514 -45.670 -44.172 1.00 149.26 289 GLU A O 1
ATOM 2316 N N . PRO A 1 290 ? 52.923 -45.836 -46.351 1.00 152.14 290 PRO A N 1
ATOM 2317 C CA . PRO A 1 290 ? 54.268 -45.505 -46.814 1.00 149.41 290 PRO A CA 1
ATOM 2318 C C . PRO A 1 290 ? 54.616 -44.029 -46.601 1.00 142.99 290 PRO A C 1
ATOM 2319 O O . PRO A 1 290 ? 54.192 -43.165 -47.376 1.00 141.04 290 PRO A O 1
ATOM 2323 N N . LEU A 1 291 ? 55.369 -43.749 -45.541 1.00 139.44 291 LEU A N 1
ATOM 2324 C CA . LEU A 1 291 ? 55.892 -42.409 -45.321 1.00 133.93 291 LEU A CA 1
ATOM 2325 C C . LEU A 1 291 ? 57.287 -42.308 -45.937 1.00 134.50 291 LEU A C 1
ATOM 2326 O O . LEU A 1 291 ? 58.087 -43.239 -45.799 1.00 136.39 291 LEU A O 1
ATOM 2331 N N . PRO A 1 292 ? 57.574 -41.190 -46.639 1.00 132.75 292 PRO A N 1
ATOM 2332 C CA . PRO A 1 292 ? 58.883 -40.999 -47.271 1.00 132.29 292 PRO A CA 1
ATOM 2333 C C . PRO A 1 292 ? 60.058 -40.861 -46.291 1.00 130.51 292 PRO A C 1
ATOM 2334 O O . PRO A 1 292 ? 61.064 -41.566 -46.455 1.00 133.68 292 PRO A O 1
ATOM 2338 N N . PHE A 1 293 ? 59.933 -39.989 -45.284 1.00 123.56 293 PHE A N 1
ATOM 2339 C CA . PHE A 1 293 ? 61.059 -39.712 -44.377 1.00 118.16 293 PHE A CA 1
ATOM 2340 C C . PHE A 1 293 ? 61.183 -40.638 -43.162 1.00 117.95 293 PHE A C 1
ATOM 2341 O O . PHE A 1 293 ? 60.208 -40.899 -42.455 1.00 117.82 293 PHE A O 1
ATOM 2349 N N . ASN A 1 294 ? 62.400 -41.138 -42.951 1.00 116.87 294 ASN A N 1
ATOM 2350 C CA . ASN A 1 294 ? 62.738 -41.966 -41.800 1.00 116.57 294 ASN A CA 1
ATOM 2351 C C . ASN A 1 294 ? 63.144 -41.091 -40.620 1.00 111.05 294 ASN A C 1
ATOM 2352 O O . ASN A 1 294 ? 63.141 -39.857 -40.708 1.00 105.49 294 ASN A O 1
ATOM 2357 N N . VAL A 1 295 ? 63.504 -41.748 -39.521 1.00 110.76 295 VAL A N 1
ATOM 2358 C CA . VAL A 1 295 ? 63.977 -41.078 -38.314 1.00 105.95 295 VAL A CA 1
ATOM 2359 C C . VAL A 1 295 ? 65.264 -40.301 -38.612 1.00 102.76 295 VAL A C 1
ATOM 2360 O O . VAL A 1 295 ? 65.487 -39.219 -38.063 1.00 98.80 295 VAL A O 1
ATOM 2364 N N . LYS A 1 296 ? 66.086 -40.860 -39.502 1.00 104.12 296 LYS A N 1
ATOM 2365 C CA . LYS A 1 296 ? 67.375 -40.283 -39.901 1.00 101.89 296 LYS A CA 1
ATOM 2366 C C . LYS A 1 296 ? 67.256 -38.841 -40.383 1.00 97.12 296 LYS A C 1
ATOM 2367 O O . LYS A 1 296 ? 68.102 -38.002 -40.069 1.00 95.61 296 LYS A O 1
ATOM 2373 N N . HIS A 1 297 ? 66.198 -38.560 -41.136 1.00 94.90 297 HIS A N 1
ATOM 2374 C CA . HIS A 1 297 ? 66.008 -37.251 -41.752 1.00 90.49 297 HIS A CA 1
ATOM 2375 C C . HIS A 1 297 ? 65.650 -36.172 -40.740 1.00 86.76 297 HIS A C 1
ATOM 2376 O O . HIS A 1 297 ? 65.999 -35.004 -40.916 1.00 83.76 297 HIS A O 1
ATOM 2383 N N . VAL A 1 298 ? 64.963 -36.572 -39.676 1.00 87.73 298 VAL A N 1
ATOM 2384 C CA . VAL A 1 298 ? 64.705 -35.678 -38.556 1.00 85.63 298 VAL A CA 1
ATOM 2385 C C . VAL A 1 298 ? 66.034 -35.324 -37.887 1.00 86.45 298 VAL A C 1
ATOM 2386 O O . VAL A 1 298 ? 66.285 -34.154 -37.584 1.00 83.82 298 VAL A O 1
ATOM 2390 N N . LYS A 1 299 ? 66.887 -36.331 -37.686 1.00 90.43 299 LYS A N 1
ATOM 2391 C CA . LYS A 1 299 ? 68.209 -36.115 -37.093 1.00 91.50 299 LYS A CA 1
ATOM 2392 C C . LYS A 1 299 ? 69.042 -35.119 -37.890 1.00 90.00 299 LYS A C 1
ATOM 2393 O O . LYS A 1 299 ? 69.584 -34.173 -37.317 1.00 88.52 299 LYS A O 1
ATOM 2399 N N . LYS A 1 300 ? 69.113 -35.312 -39.206 1.00 90.84 300 LYS A N 1
ATOM 2400 C CA . LYS A 1 300 ? 69.826 -34.378 -40.074 1.00 89.73 300 LYS A CA 1
ATOM 2401 C C . LYS A 1 300 ? 69.266 -32.972 -39.888 1.00 86.36 300 LYS A C 1
ATOM 2402 O O . LYS A 1 300 ? 70.025 -32.010 -39.745 1.00 85.91 300 LYS A O 1
ATOM 2408 N N . SER A 1 301 ? 67.937 -32.868 -39.859 1.00 85.01 301 SER A N 1
ATOM 2409 C CA . SER A 1 301 ? 67.260 -31.600 -39.608 1.00 81.80 301 SER A CA 1
ATOM 2410 C C . SER A 1 301 ? 67.768 -30.936 -38.333 1.00 80.46 301 SER A C 1
ATOM 2411 O O . SER A 1 301 ? 68.051 -29.739 -38.320 1.00 79.36 301 SER A O 1
ATOM 2414 N N . VAL A 1 302 ? 67.890 -31.727 -37.273 1.00 81.00 302 VAL A N 1
ATOM 2415 C CA . VAL A 1 302 ? 68.322 -31.231 -35.972 1.00 79.73 302 VAL A CA 1
ATOM 2416 C C . VAL A 1 302 ? 69.745 -30.682 -36.032 1.00 79.18 302 VAL A C 1
ATOM 2417 O O . VAL A 1 302 ? 70.024 -29.610 -35.496 1.00 78.98 302 VAL A O 1
ATOM 2421 N N . LYS A 1 303 ? 70.634 -31.408 -36.700 1.00 79.86 303 LYS A N 1
ATOM 2422 C CA . LYS A 1 303 ? 72.030 -30.994 -36.820 1.00 79.73 303 LYS A CA 1
ATOM 2423 C C . LYS A 1 303 ? 72.150 -29.635 -37.510 1.00 76.63 303 LYS A C 1
ATOM 2424 O O . LYS A 1 303 ? 73.003 -28.821 -37.157 1.00 77.35 303 LYS A O 1
ATOM 2430 N N . HIS A 1 304 ? 71.283 -29.388 -38.482 1.00 73.60 304 HIS A N 1
ATOM 2431 C CA . HIS A 1 304 ? 71.353 -28.162 -39.257 1.00 72.22 304 HIS A CA 1
ATOM 2432 C C . HIS A 1 304 ? 70.449 -27.062 -38.719 1.00 70.37 304 HIS A C 1
ATOM 2433 O O . HIS A 1 304 ? 70.290 -26.018 -39.354 1.00 69.87 304 HIS A O 1
ATOM 2440 N N . THR A 1 305 ? 69.856 -27.297 -37.554 1.00 69.70 305 THR A N 1
ATOM 2441 C CA . THR A 1 305 ? 68.981 -26.313 -36.943 1.00 67.38 305 THR A CA 1
ATOM 2442 C C . THR A 1 305 ? 69.770 -25.346 -36.067 1.00 66.98 305 THR A C 1
ATOM 2443 O O . THR A 1 305 ? 70.586 -25.759 -35.245 1.00 67.62 305 THR A O 1
ATOM 2447 N N . ILE A 1 306 ? 69.514 -24.056 -36.269 1.00 65.39 306 ILE A N 1
ATOM 2448 C CA . ILE A 1 306 ? 70.101 -22.996 -35.464 1.00 65.27 306 ILE A CA 1
ATOM 2449 C C . ILE A 1 306 ? 69.028 -22.292 -34.633 1.00 64.85 306 ILE A C 1
ATOM 2450 O O . ILE A 1 306 ? 68.186 -21.559 -35.154 1.00 64.34 306 ILE A O 1
ATOM 2455 N N . THR A 1 307 ? 69.075 -22.550 -33.332 1.00 66.71 307 THR A N 1
ATOM 2456 C CA . THR A 1 307 ? 68.159 -21.991 -32.354 1.00 66.96 307 THR A CA 1
ATOM 2457 C C . THR A 1 307 ? 68.376 -20.487 -32.181 1.00 68.23 307 THR A C 1
ATOM 2458 O O . THR A 1 307 ? 69.517 -20.026 -32.072 1.00 70.97 307 THR A O 1
ATOM 2462 N N . LEU A 1 308 ? 67.277 -19.732 -32.168 1.00 67.05 308 LEU A N 1
ATOM 2463 C CA . LEU A 1 308 ? 67.330 -18.282 -31.990 1.00 67.04 308 LEU A CA 1
ATOM 2464 C C . LEU A 1 308 ? 66.369 -17.774 -30.919 1.00 68.60 308 LEU A C 1
ATOM 2465 O O . LEU A 1 308 ? 65.218 -18.213 -30.849 1.00 68.22 308 LEU A O 1
ATOM 2470 N N . ASP A 1 309 ? 66.851 -16.845 -30.092 1.00 71.43 309 ASP A N 1
ATOM 2471 C CA . ASP A 1 309 ? 66.016 -16.147 -29.108 1.00 72.50 309 ASP A CA 1
ATOM 2472 C C . ASP A 1 309 ? 65.166 -15.092 -29.794 1.00 71.21 309 ASP A C 1
ATOM 2473 O O . ASP A 1 309 ? 65.540 -14.591 -30.858 1.00 70.14 309 ASP A O 1
ATOM 2478 N N . TYR A 1 310 ? 64.030 -14.748 -29.186 1.00 70.10 310 TYR A N 1
ATOM 2479 C CA . TYR A 1 310 ? 63.243 -13.622 -29.666 1.00 68.95 310 TYR A CA 1
ATOM 2480 C C . TYR A 1 310 ? 64.122 -12.380 -29.622 1.00 70.62 310 TYR A C 1
ATOM 2481 O O . TYR A 1 310 ? 64.950 -12.234 -28.725 1.00 72.72 310 TYR A O 1
ATOM 2490 N N . GLY A 1 311 ? 63.961 -11.503 -30.605 1.00 71.07 311 GLY A N 1
ATOM 2491 C CA . GLY A 1 311 ? 64.704 -10.246 -30.664 1.00 73.59 311 GLY A CA 1
ATOM 2492 C C . GLY A 1 311 ? 66.165 -10.335 -31.084 1.00 75.30 311 GLY A C 1
ATOM 2493 O O . GLY A 1 311 ? 66.803 -9.303 -31.307 1.00 78.44 311 GLY A O 1
ATOM 2494 N N . GLU A 1 312 ? 66.691 -11.555 -31.200 1.00 74.01 312 GLU A N 1
ATOM 2495 C CA . GLU A 1 312 ? 68.107 -11.796 -31.515 1.00 74.12 312 GLU A CA 1
ATOM 2496 C C . GLU A 1 312 ? 68.395 -11.615 -33.008 1.00 72.86 312 GLU A C 1
ATOM 2497 O O . GLU A 1 312 ? 68.032 -12.457 -33.835 1.00 70.21 312 GLU A O 1
ATOM 2503 N N . VAL A 1 313 ? 69.055 -10.510 -33.348 1.00 74.84 313 VAL A N 1
ATOM 2504 C CA . VAL A 1 313 ? 69.316 -10.164 -34.753 1.00 74.53 313 VAL A CA 1
ATOM 2505 C C . VAL A 1 313 ? 70.367 -11.086 -35.373 1.00 73.83 313 VAL A C 1
ATOM 2506 O O . VAL A 1 313 ? 71.473 -11.222 -34.847 1.00 75.22 313 VAL A O 1
ATOM 2510 N N . THR A 1 314 ? 70.014 -11.709 -36.495 1.00 71.66 314 THR A N 1
ATOM 2511 C CA . THR A 1 314 ? 70.837 -12.771 -37.065 1.00 72.47 314 THR A CA 1
ATOM 2512 C C . THR A 1 314 ? 71.146 -12.606 -38.563 1.00 73.81 314 THR A C 1
ATOM 2513 O O . THR A 1 314 ? 70.239 -12.490 -39.393 1.00 71.87 314 THR A O 1
ATOM 2517 N N . ASP A 1 315 ? 72.438 -12.593 -38.894 1.00 76.87 315 ASP A N 1
ATOM 2518 C CA . ASP A 1 315 ? 72.874 -12.607 -40.290 1.00 78.33 315 ASP A CA 1
ATOM 2519 C C . ASP A 1 315 ? 72.725 -14.018 -40.854 1.00 77.17 315 ASP A C 1
ATOM 2520 O O . ASP A 1 315 ? 73.424 -14.936 -40.434 1.00 79.03 315 ASP A O 1
ATOM 2525 N N . ILE A 1 316 ? 71.810 -14.200 -41.797 1.00 74.54 316 ILE A N 1
ATOM 2526 C CA . ILE A 1 316 ? 71.602 -15.526 -42.369 1.00 72.71 316 ILE A CA 1
ATOM 2527 C C . ILE A 1 316 ? 72.033 -15.615 -43.835 1.00 73.39 316 ILE A C 1
ATOM 2528 O O . ILE A 1 316 ? 72.172 -16.711 -44.380 1.00 74.43 316 ILE A O 1
ATOM 2533 N N . ALA A 1 317 ? 72.245 -14.457 -44.458 1.00 73.74 317 ALA A N 1
ATOM 2534 C CA . ALA A 1 317 ? 72.701 -14.361 -45.848 1.00 74.55 317 ALA A CA 1
ATOM 2535 C C . ALA A 1 317 ? 73.443 -13.038 -46.048 1.00 76.58 317 ALA A C 1
ATOM 2536 O O . ALA A 1 317 ? 73.210 -12.087 -45.297 1.00 77.93 317 ALA A O 1
ATOM 2538 N N . PRO A 1 318 ? 74.332 -12.962 -47.059 1.00 77.81 318 PRO A N 1
ATOM 2539 C CA . PRO A 1 318 ? 75.083 -11.732 -47.318 1.00 80.12 318 PRO A CA 1
ATOM 2540 C C . PRO A 1 318 ? 74.232 -10.461 -47.354 1.00 79.44 318 PRO A C 1
ATOM 2541 O O . PRO A 1 318 ? 74.752 -9.372 -47.114 1.00 82.33 318 PRO A O 1
ATOM 2545 N N . ASP A 1 319 ? 72.940 -10.606 -47.632 1.00 76.67 319 ASP A N 1
ATOM 2546 C CA . ASP A 1 319 ? 72.038 -9.461 -47.745 1.00 76.89 319 ASP A CA 1
ATOM 2547 C C . ASP A 1 319 ? 70.765 -9.592 -46.910 1.00 74.51 319 ASP A C 1
ATOM 2548 O O . ASP A 1 319 ? 69.811 -8.836 -47.112 1.00 74.79 319 ASP A O 1
ATOM 2553 N N . ILE A 1 320 ? 70.740 -10.549 -45.982 1.00 72.67 320 ILE A N 1
ATOM 2554 C CA . ILE A 1 320 ? 69.552 -10.784 -45.156 1.00 69.87 320 ILE A CA 1
ATOM 2555 C C . ILE A 1 320 ? 69.861 -10.926 -43.664 1.00 70.09 320 ILE A C 1
ATOM 2556 O O . ILE A 1 320 ? 70.609 -11.820 -43.256 1.00 70.32 320 ILE A O 1
ATOM 2561 N N . ARG A 1 321 ? 69.282 -10.030 -42.865 1.00 70.52 321 ARG A N 1
ATOM 2562 C CA . ARG A 1 321 ? 69.284 -10.159 -41.414 1.00 70.50 321 ARG A CA 1
ATOM 2563 C C . ARG A 1 321 ? 67.905 -10.629 -40.991 1.00 68.38 321 ARG A C 1
ATOM 2564 O O . ARG A 1 321 ? 66.895 -10.084 -41.436 1.00 67.97 321 ARG A O 1
ATOM 2572 N N . LEU A 1 322 ? 67.867 -11.641 -40.132 1.00 67.46 322 LEU A N 1
ATOM 2573 C CA . LEU A 1 322 ? 66.617 -12.182 -39.617 1.00 65.44 322 LEU A CA 1
ATOM 2574 C C . LEU A 1 322 ? 66.466 -11.825 -38.150 1.00 66.99 322 LEU A C 1
ATOM 2575 O O . LEU A 1 322 ? 67.442 -11.868 -37.387 1.00 68.28 322 LEU A O 1
ATOM 2580 N N . THR A 1 323 ? 65.241 -11.466 -37.764 1.00 67.30 323 THR A N 1
ATOM 2581 C CA . THR A 1 323 ? 64.883 -11.330 -36.353 1.00 67.62 323 THR A CA 1
ATOM 2582 C C . THR A 1 323 ? 63.549 -12.009 -36.082 1.00 65.35 323 THR A C 1
ATOM 2583 O O . THR A 1 323 ? 62.590 -11.847 -36.842 1.00 65.24 323 THR A O 1
ATOM 2587 N N . LEU A 1 324 ? 63.507 -12.779 -34.999 1.00 63.58 324 LEU A N 1
ATOM 2588 C CA . LEU A 1 324 ? 62.300 -13.464 -34.587 1.00 61.95 324 LEU A CA 1
ATOM 2589 C C . LEU A 1 324 ? 61.620 -12.706 -33.46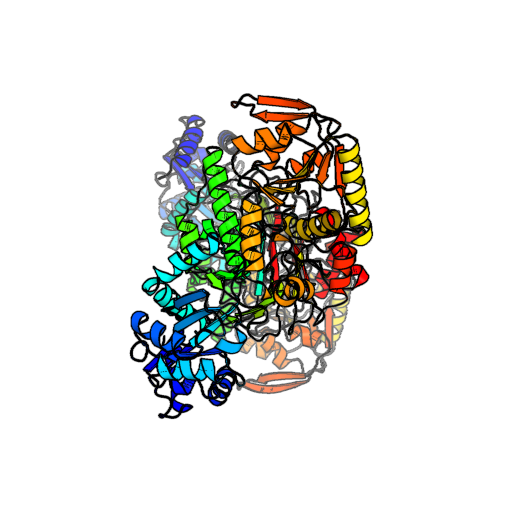5 1.00 63.22 324 LEU A C 1
ATOM 2590 O O . LEU A 1 324 ? 62.249 -12.349 -32.475 1.00 64.66 324 LEU A O 1
ATOM 2595 N N . HIS A 1 325 ? 60.326 -12.463 -33.631 1.00 63.88 325 HIS A N 1
ATOM 2596 C CA . HIS A 1 325 ? 59.525 -11.809 -32.612 1.00 65.11 325 HIS A CA 1
ATOM 2597 C C . HIS A 1 325 ? 58.373 -12.706 -32.199 1.00 64.45 325 HIS A C 1
ATOM 2598 O O . HIS A 1 325 ? 57.814 -13.431 -33.016 1.00 62.76 325 HIS A O 1
ATOM 2605 N N . ASN A 1 326 ? 58.023 -12.645 -30.921 1.00 66.38 326 ASN A N 1
ATOM 2606 C CA . ASN A 1 326 ? 56.961 -13.468 -30.369 1.00 66.67 326 ASN A CA 1
ATOM 2607 C C . ASN A 1 326 ? 55.657 -13.403 -31.159 1.00 67.01 326 ASN A C 1
ATOM 2608 O O . ASN A 1 326 ? 55.075 -12.329 -31.318 1.00 68.93 326 ASN A O 1
ATOM 2613 N N . ALA A 1 327 ? 55.209 -14.562 -31.643 1.00 65.94 327 ALA A N 1
ATOM 2614 C CA . ALA A 1 327 ? 53.916 -14.686 -32.324 1.00 65.72 327 ALA A CA 1
ATOM 2615 C C . ALA A 1 327 ? 52.763 -14.957 -31.364 1.00 66.99 327 ALA A C 1
ATOM 2616 O O . ALA A 1 327 ? 51.615 -14.672 -31.692 1.00 69.02 327 ALA A O 1
ATOM 2618 N N . GLY A 1 328 ? 53.073 -15.518 -30.193 1.00 67.18 328 GLY A N 1
ATOM 2619 C CA . GLY A 1 328 ? 52.075 -15.833 -29.162 1.00 68.74 328 GLY A CA 1
ATOM 2620 C C . GLY A 1 328 ? 50.906 -16.684 -29.637 1.00 69.51 328 GLY A C 1
ATOM 2621 O O . GLY A 1 328 ? 49.749 -16.353 -29.384 1.00 70.94 328 GLY A O 1
ATOM 2622 N N . HIS A 1 329 ? 51.217 -17.773 -30.333 1.00 68.79 329 HIS A N 1
ATOM 2623 C CA . HIS A 1 329 ? 50.219 -18.687 -30.889 1.00 70.13 329 HIS A CA 1
ATOM 2624 C C . HIS A 1 329 ? 50.420 -20.060 -30.267 1.00 70.14 329 HIS A C 1
ATOM 2625 O O . HIS A 1 329 ? 49.466 -20.783 -29.975 1.00 73.63 329 HIS A O 1
ATOM 2632 N N . ILE A 1 330 ? 51.682 -20.391 -30.049 1.00 67.75 330 ILE A N 1
ATOM 2633 C CA . ILE A 1 330 ? 52.088 -21.686 -29.568 1.00 67.93 330 ILE A CA 1
ATOM 2634 C C . ILE A 1 330 ? 53.436 -21.447 -28.898 1.00 66.68 330 ILE A C 1
ATOM 2635 O O . ILE A 1 330 ? 54.103 -20.450 -29.193 1.00 65.79 330 ILE A O 1
ATOM 2640 N N . LEU A 1 331 ? 53.844 -22.326 -27.989 1.00 67.12 331 LEU A N 1
ATOM 2641 C CA . LEU A 1 331 ? 55.144 -22.147 -27.337 1.00 66.22 331 LEU A CA 1
ATOM 2642 C C . LEU A 1 331 ? 56.254 -21.976 -28.375 1.00 63.67 331 LEU A C 1
ATOM 2643 O O . LEU A 1 331 ? 56.412 -22.807 -29.266 1.00 63.42 331 LEU A O 1
ATOM 2648 N N . GLY A 1 332 ? 56.991 -20.875 -28.270 1.00 62.42 332 GLY A N 1
ATOM 2649 C CA . GLY A 1 332 ? 58.085 -20.585 -29.186 1.00 60.48 332 GLY A CA 1
ATOM 2650 C C . GLY A 1 332 ? 57.671 -20.088 -30.559 1.00 59.61 332 GLY A C 1
ATOM 2651 O O . GLY A 1 332 ? 58.523 -19.877 -31.419 1.00 58.86 332 GLY A O 1
ATOM 2652 N N . SER A 1 333 ? 56.369 -19.900 -30.779 1.00 60.47 333 SER A N 1
ATOM 2653 C CA . SER A 1 333 ? 55.887 -19.353 -32.052 1.00 60.17 333 SER A CA 1
ATOM 2654 C C . SER A 1 333 ? 56.506 -17.984 -32.299 1.00 60.63 333 SER A C 1
ATOM 2655 O O . SER A 1 333 ? 56.653 -17.175 -31.373 1.00 60.70 333 SER A O 1
ATOM 2658 N N . ALA A 1 334 ? 56.874 -17.734 -33.550 1.00 60.64 334 ALA A N 1
ATOM 2659 C CA . ALA A 1 334 ? 57.599 -16.521 -33.878 1.00 62.20 334 ALA A CA 1
ATOM 2660 C C . ALA A 1 334 ? 57.190 -15.947 -35.212 1.00 62.75 334 ALA A C 1
ATOM 2661 O O . ALA A 1 334 ? 56.728 -16.664 -36.095 1.00 62.72 334 ALA A O 1
ATOM 2663 N N . MET A 1 335 ? 57.361 -14.635 -35.323 1.00 64.68 335 MET A N 1
ATOM 2664 C CA . MET A 1 335 ? 57.180 -13.897 -36.556 1.00 65.38 335 MET A CA 1
ATOM 2665 C C . MET A 1 335 ? 58.563 -13.585 -37.099 1.00 65.39 335 MET A C 1
ATOM 2666 O O . MET A 1 335 ? 59.484 -13.303 -36.329 1.00 65.80 335 MET A O 1
ATOM 2671 N N . ALA A 1 336 ? 58.718 -13.638 -38.417 1.00 64.94 336 ALA A N 1
ATOM 2672 C CA . ALA A 1 336 ? 60.009 -13.343 -39.018 1.00 65.32 336 ALA A CA 1
ATOM 2673 C C . ALA A 1 336 ? 60.049 -11.930 -39.587 1.00 66.71 336 ALA A C 1
ATOM 2674 O O . ALA A 1 336 ? 59.290 -11.588 -40.493 1.00 66.87 336 ALA A O 1
ATOM 2676 N N . HIS A 1 337 ? 60.923 -11.105 -39.026 1.00 67.79 337 HIS A N 1
ATOM 2677 C CA . HIS A 1 337 ? 61.248 -9.830 -39.630 1.00 69.67 337 HIS A CA 1
ATOM 2678 C C . HIS A 1 337 ? 62.535 -10.022 -40.406 1.00 70.55 337 HIS A C 1
ATOM 2679 O O . HIS A 1 337 ? 63.526 -10.535 -39.869 1.00 70.82 337 HIS A O 1
ATOM 2686 N N . LEU A 1 338 ? 62.513 -9.617 -41.671 1.00 70.84 338 LEU A N 1
ATOM 2687 C CA . LEU A 1 338 ? 63.666 -9.779 -42.538 1.00 71.60 338 LEU A CA 1
ATOM 2688 C C . LEU A 1 338 ? 64.188 -8.428 -42.994 1.00 74.74 338 LEU A C 1
ATOM 2689 O O . LEU A 1 338 ? 63.483 -7.678 -43.663 1.00 77.58 338 LEU A O 1
ATOM 2694 N N . HIS A 1 339 ? 65.420 -8.118 -42.609 1.00 76.14 339 HIS A N 1
ATOM 2695 C CA . HIS A 1 339 ? 66.092 -6.914 -43.061 1.00 79.46 339 HIS A CA 1
ATOM 2696 C C . HIS A 1 339 ? 66.817 -7.257 -44.353 1.00 80.37 339 HIS A C 1
ATOM 2697 O O . HIS A 1 339 ? 67.755 -8.057 -44.346 1.00 81.19 339 HIS A O 1
ATOM 2704 N N . ILE A 1 340 ? 66.378 -6.667 -45.463 1.00 81.12 340 ILE A N 1
ATOM 2705 C CA . ILE A 1 340 ? 66.940 -6.999 -46.778 1.00 81.59 340 ILE A CA 1
ATOM 2706 C C . ILE A 1 340 ? 67.791 -5.880 -47.389 1.00 85.18 340 ILE A C 1
ATOM 2707 O O . ILE A 1 340 ? 67.326 -4.749 -47.550 1.00 87.53 340 ILE A O 1
ATOM 2712 N N . GLY A 1 341 ? 69.036 -6.219 -47.723 1.00 86.01 341 GLY A N 1
ATOM 2713 C CA . GLY A 1 341 ? 69.959 -5.307 -48.391 1.00 89.51 341 GLY A CA 1
ATOM 2714 C C . GLY A 1 341 ? 70.270 -4.059 -47.595 1.00 92.26 341 GLY A C 1
ATOM 2715 O O . GLY A 1 341 ? 70.918 -4.126 -46.548 1.00 92.01 341 GLY A O 1
ATOM 2716 N N . ASP A 1 342 ? 69.798 -2.923 -48.106 1.00 95.50 342 ASP A N 1
ATOM 2717 C CA . ASP A 1 342 ? 69.988 -1.613 -47.482 1.00 99.44 342 ASP A CA 1
ATOM 2718 C C . ASP A 1 342 ? 68.904 -1.305 -46.446 1.00 98.34 342 ASP A C 1
ATOM 2719 O O . ASP A 1 342 ? 68.950 -0.274 -45.776 1.00 100.69 342 ASP A O 1
ATOM 2724 N N . GLY A 1 343 ? 67.920 -2.194 -46.336 1.00 95.74 343 GLY A N 1
ATOM 2725 C CA . GLY A 1 343 ? 66.882 -2.089 -45.312 1.00 95.44 343 GLY A CA 1
ATOM 2726 C C . GLY A 1 343 ? 65.636 -1.332 -45.727 1.00 97.25 343 GLY A C 1
ATOM 2727 O O . GLY A 1 343 ? 64.588 -1.450 -45.087 1.00 96.04 343 GLY A O 1
ATOM 2728 N N . GLN A 1 344 ? 65.752 -0.565 -46.808 1.00 100.50 344 GLN A N 1
ATOM 2729 C CA . GLN A 1 344 ? 64.679 0.306 -47.288 1.00 102.20 344 GLN A CA 1
ATOM 2730 C C . GLN A 1 344 ? 63.361 -0.415 -47.622 1.00 99.49 344 GLN A C 1
ATOM 2731 O O . GLN A 1 344 ? 62.323 0.231 -47.773 1.00 100.89 344 GLN A O 1
ATOM 2737 N N . HIS A 1 345 ? 63.400 -1.744 -47.727 1.00 96.33 345 HIS A N 1
ATOM 2738 C CA . HIS A 1 345 ? 62.221 -2.520 -48.124 1.00 93.97 345 HIS A CA 1
ATOM 2739 C C . HIS A 1 345 ? 62.022 -3.808 -47.311 1.00 89.46 345 HIS A C 1
ATOM 2740 O O . HIS A 1 345 ? 61.766 -4.873 -47.880 1.00 87.39 345 HIS A O 1
ATOM 2747 N N . ASN A 1 346 ? 62.116 -3.705 -45.987 1.00 87.41 346 ASN A N 1
ATOM 2748 C CA . ASN A 1 346 ? 61.990 -4.871 -45.107 1.00 83.19 346 ASN A CA 1
ATOM 2749 C C . ASN A 1 346 ? 60.589 -5.467 -45.042 1.00 80.73 346 ASN A C 1
ATOM 2750 O O . ASN A 1 346 ? 59.600 -4.785 -45.298 1.00 82.38 346 ASN A O 1
ATOM 2755 N N . MET A 1 347 ? 60.512 -6.745 -44.689 1.00 77.07 347 MET A N 1
ATOM 2756 C CA . MET A 1 347 ? 59.232 -7.429 -44.586 1.00 74.93 347 MET A CA 1
ATOM 2757 C C . MET A 1 347 ? 59.074 -8.161 -43.263 1.00 72.81 347 MET A C 1
ATOM 2758 O O . MET A 1 347 ? 60.063 -8.469 -42.588 1.00 72.05 347 MET A O 1
ATOM 2763 N N . VAL A 1 348 ? 57.816 -8.436 -42.914 1.00 71.68 348 VAL A N 1
ATOM 2764 C CA . VAL A 1 348 ? 57.470 -9.277 -41.771 1.00 69.41 348 VAL A CA 1
ATOM 2765 C C . VAL A 1 348 ? 56.458 -10.357 -42.154 1.00 68.61 348 VAL A C 1
ATOM 2766 O O . VAL A 1 348 ? 55.423 -10.068 -42.756 1.00 69.76 348 VAL A O 1
ATOM 2770 N N . TYR A 1 349 ? 56.787 -11.600 -41.810 1.00 67.46 349 TYR A N 1
ATOM 2771 C CA . TYR A 1 349 ? 55.878 -12.731 -41.920 1.00 66.85 349 TYR A CA 1
ATOM 2772 C C . TYR A 1 349 ? 55.408 -13.085 -40.518 1.00 66.88 349 TYR A C 1
ATOM 2773 O O . TYR A 1 349 ? 56.225 -13.245 -39.613 1.00 67.07 349 TYR A O 1
ATOM 2782 N N . THR A 1 350 ? 54.096 -13.207 -40.345 1.00 66.83 350 THR A N 1
ATOM 2783 C CA . THR A 1 350 ? 53.512 -13.484 -39.038 1.00 66.14 350 THR A CA 1
ATOM 2784 C C . THR A 1 350 ? 53.552 -14.961 -38.689 1.00 65.94 350 THR A C 1
ATOM 2785 O O . THR A 1 350 ? 53.862 -15.330 -37.554 1.00 65.51 350 THR A O 1
ATOM 2789 N N . GLY A 1 351 ? 53.229 -15.802 -39.670 1.00 67.02 351 GLY A N 1
ATOM 2790 C CA . GLY A 1 351 ? 52.874 -17.195 -39.404 1.00 68.28 351 GLY A CA 1
ATOM 2791 C C . GLY A 1 351 ? 51.549 -17.198 -38.668 1.00 70.54 351 GLY A C 1
ATOM 2792 O O . GLY A 1 351 ? 50.803 -16.210 -38.718 1.00 71.33 351 GLY A O 1
ATOM 2793 N N . ASP A 1 352 ? 51.248 -18.296 -37.980 1.00 71.83 352 ASP A N 1
ATOM 2794 C CA . ASP A 1 352 ? 50.078 -18.330 -37.105 1.00 73.44 352 ASP A CA 1
ATOM 2795 C C . ASP A 1 352 ? 50.378 -17.418 -35.913 1.00 72.49 352 ASP A C 1
ATOM 2796 O O . ASP A 1 352 ? 51.456 -17.508 -35.326 1.00 72.08 352 ASP A O 1
ATOM 2801 N N . PHE A 1 353 ? 49.446 -16.525 -35.582 1.00 72.84 353 PHE A N 1
ATOM 2802 C CA . PHE A 1 353 ? 49.629 -15.601 -34.456 1.00 72.43 353 PHE A CA 1
ATOM 2803 C C . PHE A 1 353 ? 48.322 -15.211 -33.756 1.00 74.77 353 PHE A C 1
ATOM 2804 O O . PHE A 1 353 ? 47.226 -15.370 -34.307 1.00 76.10 353 PHE A O 1
ATOM 2812 N N . LYS A 1 354 ? 48.454 -14.697 -32.536 1.00 75.39 354 LYS A N 1
ATOM 2813 C CA . LYS A 1 354 ? 47.311 -14.214 -31.767 1.00 78.08 354 LYS A CA 1
ATOM 2814 C C . LYS A 1 354 ? 47.657 -12.889 -31.100 1.00 79.02 354 LYS A C 1
ATOM 2815 O O . LYS A 1 354 ? 48.664 -12.787 -30.399 1.00 79.03 354 LYS A O 1
ATOM 2821 N N . TYR A 1 355 ? 46.824 -11.879 -31.328 1.00 80.02 355 TYR A N 1
ATOM 2822 C CA . TYR A 1 355 ? 47.074 -10.544 -30.794 1.00 81.17 355 TYR A CA 1
ATOM 2823 C C . TYR A 1 355 ? 46.257 -10.328 -29.525 1.00 84.14 355 TYR A C 1
ATOM 2824 O O . TYR A 1 355 ? 45.459 -9.388 -29.415 1.00 86.77 355 TYR A O 1
ATOM 2833 N N . GLU A 1 356 ? 46.464 -11.231 -28.570 1.00 84.07 356 GLU A N 1
ATOM 2834 C CA . GLU A 1 356 ? 45.812 -11.182 -27.261 1.00 86.44 356 GLU A CA 1
ATOM 2835 C C . GLU A 1 356 ? 46.592 -12.080 -26.313 1.00 83.68 356 GLU A C 1
ATOM 2836 O O . GLU A 1 356 ? 46.958 -13.200 -26.671 1.00 81.04 356 GLU A O 1
ATOM 2842 N N . GLN A 1 357 ? 46.858 -11.575 -25.113 1.00 83.96 357 GLN A N 1
ATOM 2843 C CA . GLN A 1 357 ? 47.512 -12.369 -24.087 1.00 82.58 357 GLN A CA 1
ATOM 2844 C C . GLN A 1 357 ? 46.606 -13.527 -23.696 1.00 83.21 357 GLN A C 1
ATOM 2845 O O . GLN A 1 357 ? 45.428 -13.334 -23.410 1.00 86.62 357 GLN A O 1
ATOM 2851 N N . SER A 1 358 ? 47.158 -14.732 -23.720 1.00 81.23 358 SER A N 1
ATOM 2852 C CA . SER A 1 358 ? 46.447 -15.912 -23.261 1.00 82.57 358 SER A CA 1
ATOM 2853 C C . SER A 1 358 ? 46.956 -16.269 -21.876 1.00 83.72 358 SER A C 1
ATOM 2854 O O . SER A 1 358 ? 47.881 -15.634 -21.369 1.00 83.77 358 SER A O 1
ATOM 2857 N N . ARG A 1 359 ? 46.359 -17.284 -21.262 1.00 85.44 359 ARG A N 1
ATOM 2858 C CA . ARG A 1 359 ? 46.843 -17.782 -19.976 1.00 86.89 359 ARG A CA 1
ATOM 2859 C C . ARG A 1 359 ? 48.258 -18.371 -20.082 1.00 83.87 359 ARG A C 1
ATOM 2860 O O . ARG A 1 359 ? 48.978 -18.444 -19.089 1.00 85.02 359 ARG A O 1
ATOM 2868 N N . LEU A 1 360 ? 48.652 -18.768 -21.289 1.00 80.10 360 LEU A N 1
ATOM 2869 C CA . LEU A 1 360 ? 49.922 -19.444 -21.510 1.00 77.66 360 LEU A CA 1
ATOM 2870 C C . LEU A 1 360 ? 50.980 -18.525 -22.109 1.00 75.95 360 LEU A C 1
ATOM 2871 O O . LEU A 1 360 ? 52.173 -18.658 -21.814 1.00 75.61 360 LEU A O 1
ATOM 2876 N N . LEU A 1 361 ? 50.547 -17.600 -22.960 1.00 75.19 361 LEU A N 1
ATOM 2877 C CA . LEU A 1 361 ? 51.487 -16.836 -23.772 1.00 73.20 361 LEU A CA 1
ATOM 2878 C C . LEU A 1 361 ? 51.223 -15.338 -23.787 1.00 74.30 361 LEU A C 1
ATOM 2879 O O . LEU A 1 361 ? 50.099 -14.891 -23.568 1.00 75.45 361 LEU A O 1
ATOM 2884 N N . GLU A 1 362 ? 52.282 -14.576 -24.056 1.00 74.89 362 GLU A N 1
ATOM 2885 C CA . GLU A 1 362 ? 52.200 -13.126 -24.216 1.00 76.79 362 GLU A CA 1
ATOM 2886 C C . GLU A 1 362 ? 51.688 -12.792 -25.604 1.00 75.56 362 GLU A C 1
ATOM 2887 O O . GLU A 1 362 ? 52.088 -13.427 -26.583 1.00 73.91 362 GLU A O 1
ATOM 2893 N N . ALA A 1 363 ? 50.823 -11.785 -25.690 1.00 77.32 363 ALA A N 1
ATOM 2894 C CA . ALA A 1 363 ? 50.303 -11.314 -26.975 1.00 77.27 363 ALA A CA 1
ATOM 2895 C C . ALA A 1 363 ? 51.410 -11.136 -28.023 1.00 75.45 363 ALA A C 1
ATOM 2896 O O . ALA A 1 363 ? 52.554 -10.816 -27.686 1.00 75.20 363 ALA A O 1
ATOM 2898 N N . ALA A 1 364 ? 51.057 -11.359 -29.288 1.00 74.56 364 ALA A N 1
ATOM 2899 C CA . ALA A 1 364 ? 51.976 -11.191 -30.408 1.00 72.88 364 ALA A CA 1
ATOM 2900 C C . ALA A 1 364 ? 52.603 -9.797 -30.430 1.00 74.51 364 ALA A C 1
ATOM 2901 O O . ALA A 1 364 ? 51.984 -8.817 -30.010 1.00 76.78 364 ALA A O 1
ATOM 2903 N N . ALA A 1 365 ? 53.838 -9.726 -30.913 1.00 73.78 365 ALA A N 1
ATOM 2904 C CA . ALA A 1 365 ? 54.564 -8.468 -31.016 1.00 76.22 365 ALA A CA 1
ATOM 2905 C C . ALA A 1 365 ? 53.941 -7.563 -32.075 1.00 78.12 365 ALA A C 1
ATOM 2906 O O . ALA A 1 365 ? 53.284 -8.040 -33.000 1.00 76.78 365 ALA A O 1
ATOM 2908 N N . ASN A 1 366 ? 54.140 -6.255 -31.934 1.00 81.99 366 ASN A N 1
ATOM 2909 C CA . ASN A 1 366 ? 53.633 -5.298 -32.918 1.00 84.41 366 ASN A CA 1
ATOM 2910 C C . ASN A 1 366 ? 54.558 -4.102 -33.124 1.00 87.25 366 ASN A C 1
ATOM 2911 O O . ASN A 1 366 ? 54.209 -3.161 -33.835 1.00 88.63 366 ASN A O 1
ATOM 2916 N N . ARG A 1 367 ? 55.730 -4.147 -32.492 1.00 89.20 367 ARG A N 1
ATOM 2917 C CA . ARG A 1 367 ? 56.774 -3.142 -32.701 1.00 91.96 367 ARG A CA 1
ATOM 2918 C C . ARG A 1 367 ? 58.003 -3.766 -33.376 1.00 90.09 367 ARG A C 1
ATOM 2919 O O . ARG A 1 367 ? 58.555 -4.753 -32.889 1.00 89.15 367 ARG A O 1
ATOM 2927 N N . PHE A 1 368 ? 58.410 -3.177 -34.501 1.00 90.62 368 PHE A N 1
ATOM 2928 C CA . PHE A 1 368 ? 59.468 -3.699 -35.366 1.00 88.96 368 PHE A CA 1
ATOM 2929 C C . PHE A 1 368 ? 60.337 -2.567 -35.894 1.00 91.47 368 PHE A C 1
ATOM 2930 O O . PHE A 1 368 ? 59.899 -1.417 -35.929 1.00 95.29 368 PHE A O 1
ATOM 2938 N N . PRO A 1 369 ? 61.575 -2.884 -36.320 1.00 90.56 369 PRO A N 1
ATOM 2939 C CA . PRO A 1 369 ? 62.317 -1.943 -37.159 1.00 93.36 369 PRO A CA 1
ATOM 2940 C C . PRO A 1 369 ? 61.563 -1.676 -38.470 1.00 94.11 369 PRO A C 1
ATOM 2941 O O . PRO A 1 369 ? 60.486 -2.242 -38.676 1.00 91.74 369 PRO A O 1
ATOM 2945 N N . ARG A 1 370 ? 62.114 -0.824 -39.339 1.00 97.83 370 ARG A N 1
ATOM 2946 C CA . ARG A 1 370 ? 61.422 -0.415 -40.569 1.00 99.38 370 ARG A CA 1
ATOM 2947 C C . ARG A 1 370 ? 60.807 -1.589 -41.315 1.00 96.31 370 ARG A C 1
ATOM 2948 O O . ARG A 1 370 ? 61.420 -2.653 -41.444 1.00 93.95 370 ARG A O 1
ATOM 2956 N N . ILE A 1 371 ? 59.584 -1.378 -41.790 1.00 95.73 371 ILE A N 1
ATOM 2957 C CA . ILE A 1 371 ? 58.826 -2.414 -42.469 1.00 91.82 371 ILE A CA 1
ATOM 2958 C C . ILE A 1 371 ? 58.118 -1.826 -43.685 1.00 92.47 371 ILE A C 1
ATOM 2959 O O . ILE A 1 371 ? 57.496 -0.765 -43.613 1.00 95.55 371 ILE A O 1
ATOM 2964 N N . GLU A 1 372 ? 58.247 -2.519 -44.807 1.00 90.96 372 GLU A N 1
ATOM 2965 C CA . GLU A 1 372 ? 57.637 -2.110 -46.063 1.00 91.97 372 GLU A CA 1
ATOM 2966 C C . GLU A 1 372 ? 56.417 -2.990 -46.314 1.00 88.10 372 GLU A C 1
ATOM 2967 O O . GLU A 1 372 ? 55.334 -2.496 -46.632 1.00 89.59 372 GLU A O 1
ATOM 2973 N N . THR A 1 373 ? 56.602 -4.294 -46.142 1.00 82.48 373 THR A N 1
ATOM 2974 C CA . THR A 1 373 ? 55.583 -5.269 -46.477 1.00 79.12 373 THR A CA 1
ATOM 2975 C C . THR A 1 373 ? 55.259 -6.131 -45.274 1.00 76.29 373 THR A C 1
ATOM 2976 O O . THR A 1 373 ? 56.144 -6.474 -44.498 1.00 74.87 373 THR A O 1
ATOM 2980 N N . LEU A 1 374 ? 53.983 -6.477 -45.130 1.00 76.18 374 LEU A N 1
ATOM 2981 C CA . LEU A 1 374 ? 53.530 -7.376 -44.074 1.00 73.54 374 LEU A CA 1
ATOM 2982 C C . LEU A 1 374 ? 52.778 -8.554 -44.657 1.00 72.07 374 LEU A C 1
ATOM 2983 O O . LEU A 1 374 ? 51.842 -8.378 -45.439 1.00 73.87 374 LEU A O 1
ATOM 2988 N N . VAL A 1 375 ? 53.186 -9.754 -44.261 1.00 69.48 375 VAL A N 1
ATOM 2989 C CA . VAL A 1 375 ? 52.516 -10.976 -44.689 1.00 69.02 375 VAL A CA 1
ATOM 2990 C C . VAL A 1 375 ? 51.851 -11.633 -43.484 1.00 69.64 375 VAL A C 1
ATOM 2991 O O . VAL A 1 375 ? 52.536 -12.189 -42.620 1.00 68.51 375 VAL A O 1
ATOM 2995 N N . MET A 1 376 ? 50.522 -11.572 -43.429 1.00 72.29 376 MET A N 1
ATOM 2996 C CA . MET A 1 376 ? 49.800 -12.107 -42.280 1.00 73.50 376 MET A CA 1
ATOM 2997 C C . MET A 1 376 ? 48.799 -13.200 -42.636 1.00 74.44 376 MET A C 1
ATOM 2998 O O . MET A 1 376 ? 48.265 -13.223 -43.747 1.00 76.14 376 MET A O 1
ATOM 3003 N N . GLU A 1 377 ? 48.576 -14.115 -41.689 1.00 73.87 377 GLU A N 1
ATOM 3004 C CA . GLU A 1 377 ? 47.546 -15.154 -41.820 1.00 74.48 377 GLU A CA 1
ATOM 3005 C C . GLU A 1 377 ? 46.171 -14.506 -41.814 1.00 76.23 377 GLU A C 1
ATOM 3006 O O . GLU A 1 377 ? 46.024 -13.369 -41.370 1.00 76.81 377 GLU A O 1
ATOM 3012 N N . SER A 1 378 ? 45.166 -15.228 -42.298 1.00 77.13 378 SER A N 1
ATOM 3013 C CA . SER A 1 378 ? 43.797 -14.725 -42.266 1.00 78.63 378 SER A CA 1
ATOM 3014 C C . SER A 1 378 ? 42.795 -15.810 -41.901 1.00 79.41 378 SER A C 1
ATOM 3015 O O . SER A 1 378 ? 41.652 -15.776 -42.361 1.00 82.41 378 SER A O 1
ATOM 3018 N N . THR A 1 379 ? 43.223 -16.748 -41.055 1.00 77.05 379 THR A N 1
ATOM 3019 C CA . THR A 1 379 ? 42.423 -17.919 -40.687 1.00 78.60 379 THR A CA 1
ATOM 3020 C C . THR A 1 379 ? 40.968 -17.566 -40.398 1.00 82.76 379 THR A C 1
ATOM 3021 O O . THR A 1 379 ? 40.053 -18.023 -41.097 1.00 85.68 379 THR A O 1
ATOM 3025 N N . TYR A 1 380 ? 40.768 -16.743 -39.373 1.00 83.22 380 TYR A N 1
ATOM 3026 C CA . TYR A 1 380 ? 39.437 -16.266 -39.020 1.00 85.84 380 TYR A CA 1
ATOM 3027 C C . TYR A 1 380 ? 39.154 -14.884 -39.622 1.00 85.98 380 TYR A C 1
ATOM 3028 O O . TYR A 1 380 ? 38.628 -13.996 -38.952 1.00 87.38 380 TYR A O 1
ATOM 3037 N N . GLY A 1 381 ? 39.513 -14.713 -40.893 1.00 84.69 381 GLY A N 1
ATOM 3038 C CA . GLY A 1 381 ? 39.199 -13.492 -41.635 1.00 86.62 381 GLY A CA 1
ATOM 3039 C C . GLY A 1 381 ? 37.723 -13.439 -41.988 1.00 90.89 381 GLY A C 1
ATOM 3040 O O . GLY A 1 381 ? 36.969 -14.364 -41.682 1.00 93.14 381 GLY A O 1
ATOM 3041 N N . GLY A 1 382 ? 37.294 -12.359 -42.625 1.00 92.19 382 GLY A N 1
ATOM 3042 C CA . GLY A 1 382 ? 35.887 -12.235 -42.988 1.00 97.01 382 GLY A CA 1
ATOM 3043 C C . GLY A 1 382 ? 35.015 -11.849 -41.813 1.00 99.41 382 GLY A C 1
ATOM 3044 O O . GLY A 1 382 ? 35.160 -12.401 -40.718 1.00 98.19 382 GLY A O 1
ATOM 3045 N N . HIS A 1 383 ? 34.097 -10.913 -42.055 1.00 102.71 383 HIS A N 1
ATOM 3046 C CA . HIS A 1 383 ? 33.339 -10.251 -40.991 1.00 105.43 383 HIS A CA 1
ATOM 3047 C C . HIS A 1 383 ? 32.643 -11.199 -40.024 1.00 106.73 383 HIS A C 1
ATOM 3048 O O . HIS A 1 383 ? 32.588 -10.932 -38.827 1.00 106.93 383 HIS A O 1
ATOM 3055 N N . GLU A 1 384 ? 32.147 -12.318 -40.547 1.00 127.90 384 GLU A N 1
ATOM 3056 C CA . GLU A 1 384 ? 31.388 -13.298 -39.766 1.00 124.55 384 GLU A CA 1
ATOM 3057 C C . GLU A 1 384 ? 32.210 -14.086 -38.724 1.00 117.92 384 GLU A C 1
ATOM 3058 O O . GLU A 1 384 ? 31.705 -15.041 -38.130 1.00 114.27 384 GLU A O 1
ATOM 3064 N N . ASP A 1 385 ? 33.456 -13.680 -38.488 1.00 116.64 385 ASP A N 1
ATOM 3065 C CA . ASP A 1 385 ? 34.371 -14.474 -37.657 1.00 111.60 385 ASP A CA 1
ATOM 3066 C C . ASP A 1 385 ? 34.868 -13.805 -36.370 1.00 110.39 385 ASP A C 1
ATOM 3067 O O . ASP A 1 385 ? 35.988 -14.055 -35.914 1.00 105.88 385 ASP A O 1
ATOM 3072 N N . VAL A 1 386 ? 34.022 -12.967 -35.781 1.00 114.19 386 VAL A N 1
ATOM 3073 C CA . VAL A 1 386 ? 34.316 -12.373 -34.483 1.00 114.19 386 VAL A CA 1
ATOM 3074 C C . VAL A 1 386 ? 34.098 -13.434 -33.405 1.00 110.39 386 VAL A C 1
ATOM 3075 O O . VAL A 1 386 ? 33.001 -13.977 -33.276 1.00 111.23 386 VAL A O 1
ATOM 3079 N N . GLN A 1 387 ? 35.149 -13.738 -32.650 1.00 107.59 387 GLN A N 1
ATOM 3080 C CA . GLN A 1 387 ? 35.046 -14.694 -31.547 1.00 105.44 387 GLN A CA 1
ATOM 3081 C C . GLN A 1 387 ? 34.536 -13.999 -30.280 1.00 107.66 387 GLN A C 1
ATOM 3082 O O . GLN A 1 387 ? 34.815 -12.816 -30.073 1.00 110.30 387 GLN A O 1
ATOM 3088 N N . PRO A 1 388 ? 33.783 -14.731 -29.431 1.00 106.98 388 PRO A N 1
ATOM 3089 C CA . PRO A 1 388 ? 33.351 -14.220 -28.131 1.00 109.90 388 PRO A CA 1
ATOM 3090 C C . PRO A 1 388 ? 34.508 -14.013 -27.157 1.00 110.40 388 PRO A C 1
ATOM 3091 O O . PRO A 1 388 ? 35.594 -14.564 -27.353 1.00 107.90 388 PRO A O 1
ATOM 3095 N N . SER A 1 389 ? 34.262 -13.225 -26.112 1.00 116.14 389 SER A N 1
ATOM 3096 C CA . SER A 1 389 ? 35.275 -12.912 -25.108 1.00 117.65 389 SER A CA 1
ATOM 3097 C C . SER A 1 389 ? 35.715 -14.158 -24.356 1.00 115.39 389 SER A C 1
ATOM 3098 O O . SER A 1 389 ? 34.916 -15.069 -24.126 1.00 113.32 389 SER A O 1
ATOM 3101 N N . ARG A 1 390 ? 36.993 -14.178 -23.981 1.00 117.78 390 ARG A N 1
ATOM 3102 C CA . ARG A 1 390 ? 37.584 -15.262 -23.193 1.00 117.04 390 ARG A CA 1
ATOM 3103 C C . ARG A 1 390 ? 36.670 -15.697 -22.044 1.00 117.55 390 ARG A C 1
ATOM 3104 O O . ARG A 1 390 ? 36.455 -16.893 -21.835 1.00 114.91 390 ARG A O 1
ATOM 3112 N N . ASN A 1 391 ? 36.131 -14.717 -21.319 1.00 120.39 391 ASN A N 1
ATOM 3113 C CA . ASN A 1 391 ? 35.196 -14.965 -20.224 1.00 121.46 391 ASN A CA 1
ATOM 3114 C C . ASN A 1 391 ? 33.993 -15.805 -20.658 1.00 119.66 391 ASN A C 1
ATOM 3115 O O . ASN A 1 391 ? 33.706 -16.843 -20.057 1.00 117.54 391 ASN A O 1
ATOM 3120 N N . ARG A 1 392 ? 33.306 -15.349 -21.706 1.00 120.13 392 ARG A N 1
ATOM 3121 C CA . ARG A 1 392 ? 32.122 -16.031 -22.231 1.00 118.49 392 ARG A CA 1
ATOM 3122 C C . ARG A 1 392 ? 32.479 -17.418 -22.746 1.00 112.17 392 ARG A C 1
ATOM 3123 O O . ARG A 1 392 ? 31.748 -18.379 -22.522 1.00 109.96 392 ARG A O 1
ATOM 3131 N N . ALA A 1 393 ? 33.615 -17.512 -23.427 1.00 109.62 393 ALA A N 1
ATOM 3132 C CA . ALA A 1 393 ? 34.126 -18.792 -23.891 1.00 106.07 393 ALA A CA 1
ATOM 3133 C C . ALA A 1 393 ? 34.286 -19.763 -22.723 1.00 104.43 393 ALA A C 1
ATOM 3134 O O . ALA A 1 393 ? 33.987 -20.947 -22.847 1.00 103.32 393 ALA A O 1
ATOM 3136 N N . GLU A 1 394 ? 34.733 -19.247 -21.583 1.00 106.35 394 GLU A N 1
ATOM 3137 C CA . GLU A 1 394 ? 34.964 -20.080 -20.408 1.00 105.57 394 GLU A CA 1
ATOM 3138 C C . GLU A 1 394 ? 33.667 -20.582 -19.758 1.00 105.95 394 GLU A C 1
ATOM 3139 O O . GLU A 1 394 ? 33.546 -21.772 -19.461 1.00 104.01 394 GLU A O 1
ATOM 3145 N N . LYS A 1 395 ? 32.699 -19.685 -19.566 1.00 108.27 395 LYS A N 1
ATOM 3146 C CA . LYS A 1 395 ? 31.376 -20.060 -19.050 1.00 109.39 395 LYS A CA 1
ATOM 3147 C C . LYS A 1 395 ? 30.731 -21.158 -19.893 1.00 107.11 395 LYS A C 1
ATOM 3148 O O . LYS A 1 395 ? 30.158 -22.106 -19.354 1.00 106.26 395 LYS A O 1
ATOM 3154 N N . GLU A 1 396 ? 30.838 -21.017 -21.215 1.00 106.09 396 GLU A N 1
ATOM 3155 C CA . GLU A 1 396 ? 30.250 -21.955 -22.169 1.00 104.39 396 GLU A CA 1
ATOM 3156 C C . GLU A 1 396 ? 30.751 -23.374 -21.959 1.00 100.08 396 GLU A C 1
ATOM 3157 O O . GLU A 1 396 ? 29.965 -24.324 -21.952 1.00 99.94 396 GLU A O 1
ATOM 3163 N N . LEU A 1 397 ? 32.065 -23.501 -21.790 1.00 95.99 397 LEU A N 1
ATOM 3164 C CA . LEU A 1 397 ? 32.710 -24.785 -21.571 1.00 91.94 397 LEU A CA 1
ATOM 3165 C C . LEU A 1 397 ? 32.195 -25.432 -20.292 1.00 92.41 397 LEU A C 1
ATOM 3166 O O . LEU A 1 397 ? 31.740 -26.580 -20.304 1.00 91.98 397 LEU A O 1
ATOM 3171 N N . VAL A 1 398 ? 32.256 -24.676 -19.198 1.00 92.88 398 VAL A N 1
ATOM 3172 C CA . VAL A 1 398 ? 31.788 -25.137 -17.899 1.00 93.58 398 VAL A CA 1
ATOM 3173 C C . VAL A 1 398 ? 30.389 -25.717 -18.022 1.00 95.26 398 VAL A C 1
ATOM 3174 O O . VAL A 1 398 ? 30.128 -26.825 -17.549 1.00 96.04 398 VAL A O 1
ATOM 3178 N N . LYS A 1 399 ? 29.506 -24.966 -18.680 1.00 96.91 399 LYS A N 1
ATOM 3179 C CA . LYS A 1 399 ? 28.119 -25.371 -18.867 1.00 97.59 399 LYS A CA 1
ATOM 3180 C C . LYS A 1 399 ? 28.041 -26.737 -19.553 1.00 95.15 399 LYS A C 1
ATOM 3181 O O . LYS A 1 399 ? 27.389 -27.648 -19.047 1.00 96.44 399 LYS A O 1
ATOM 3187 N N . THR A 1 400 ? 28.737 -26.881 -20.678 1.00 92.31 400 THR A N 1
ATOM 3188 C CA . THR A 1 400 ? 28.749 -28.134 -21.435 1.00 90.77 400 THR A CA 1
ATOM 3189 C C . THR A 1 400 ? 29.208 -29.310 -20.581 1.00 88.80 400 THR A C 1
ATOM 3190 O O . THR A 1 400 ? 28.566 -30.356 -20.559 1.00 89.38 400 THR A O 1
ATOM 3194 N N . ILE A 1 401 ? 30.321 -29.126 -19.880 1.00 86.87 401 ILE A N 1
ATOM 3195 C CA . ILE A 1 401 ? 30.902 -30.181 -19.061 1.00 85.76 401 ILE A CA 1
ATOM 3196 C C . ILE A 1 401 ? 29.964 -30.594 -17.925 1.00 87.85 401 ILE A C 1
ATOM 3197 O O . ILE A 1 401 ? 29.720 -31.786 -17.712 1.00 88.41 401 ILE A O 1
ATOM 3202 N N . TYR A 1 402 ? 29.433 -29.604 -17.214 1.00 89.38 402 TYR A N 1
ATOM 3203 C CA . TYR A 1 402 ? 28.468 -29.859 -16.159 1.00 92.14 402 TYR A CA 1
ATOM 3204 C C . TYR A 1 402 ? 27.307 -30.684 -16.711 1.00 92.95 402 TYR A C 1
ATOM 3205 O O . TYR A 1 402 ? 26.902 -31.672 -16.101 1.00 94.50 402 TYR A O 1
ATOM 3214 N N . SER A 1 403 ? 26.805 -30.286 -17.880 1.00 92.41 403 SER A N 1
ATOM 3215 C CA . SER A 1 403 ? 25.684 -30.961 -18.537 1.00 93.40 403 SER A CA 1
ATOM 3216 C C . SER A 1 403 ? 25.973 -32.436 -18.786 1.00 92.36 403 SER A C 1
ATOM 3217 O O . SER A 1 403 ? 25.165 -33.299 -18.442 1.00 95.01 403 SER A O 1
ATOM 3220 N N . THR A 1 404 ? 27.132 -32.707 -19.379 1.00 89.22 404 THR A N 1
ATOM 3221 C CA . THR A 1 404 ? 27.577 -34.061 -19.664 1.00 88.10 404 THR A CA 1
ATOM 3222 C C . THR A 1 404 ? 27.742 -34.842 -18.376 1.00 88.79 404 THR A C 1
ATOM 3223 O O . THR A 1 404 ? 27.262 -35.966 -18.260 1.00 90.78 404 THR A O 1
ATOM 3227 N N . LEU A 1 405 ? 28.433 -34.240 -17.415 1.00 87.88 405 LEU A N 1
ATOM 3228 C CA . LEU A 1 405 ? 28.687 -34.878 -16.133 1.00 89.04 405 LEU A CA 1
ATOM 3229 C C . LEU A 1 405 ? 27.389 -35.263 -15.433 1.00 92.07 405 LEU A C 1
ATOM 3230 O O . LEU A 1 405 ? 27.287 -36.351 -14.870 1.00 94.02 405 LEU A O 1
ATOM 3235 N N . ARG A 1 406 ? 26.396 -34.379 -15.495 1.00 93.19 406 ARG A N 1
ATOM 3236 C CA . ARG A 1 406 ? 25.073 -34.644 -14.927 1.00 95.76 406 ARG A CA 1
ATOM 3237 C C . ARG A 1 406 ? 24.345 -35.754 -15.675 1.00 96.21 406 ARG A C 1
ATOM 3238 O O . ARG A 1 406 ? 23.561 -36.489 -15.076 1.00 99.04 406 ARG A O 1
ATOM 3246 N N . ARG A 1 407 ? 24.599 -35.863 -16.981 1.00 93.58 407 ARG A N 1
ATOM 3247 C CA . ARG A 1 407 ? 24.060 -36.958 -17.793 1.00 94.22 407 ARG A CA 1
ATOM 3248 C C . ARG A 1 407 ? 24.791 -38.262 -17.479 1.00 94.51 407 ARG A C 1
ATOM 3249 O O . ARG A 1 407 ? 24.317 -39.353 -17.816 1.00 96.89 407 ARG A O 1
ATOM 3257 N N . GLY A 1 408 ? 25.947 -38.137 -16.830 1.00 92.91 408 GLY A N 1
ATOM 3258 C CA . GLY A 1 408 ? 26.771 -39.284 -16.463 1.00 93.39 408 GLY A CA 1
ATOM 3259 C C . GLY A 1 408 ? 27.722 -39.717 -17.563 1.00 91.35 408 GLY A C 1
ATOM 3260 O O . GLY A 1 408 ? 28.228 -40.840 -17.543 1.00 92.61 408 GLY A O 1
ATOM 3261 N N . GLY A 1 409 ? 27.974 -38.822 -18.516 1.00 88.63 409 GLY A N 1
ATOM 3262 C CA . GLY A 1 409 ? 28.834 -39.130 -19.655 1.00 87.49 409 GLY A CA 1
ATOM 3263 C C . GLY A 1 409 ? 30.256 -38.605 -19.564 1.00 85.01 409 GLY A C 1
ATOM 3264 O O . GLY A 1 409 ? 30.670 -38.049 -18.545 1.00 83.94 409 GLY A O 1
ATOM 3265 N N . LYS A 1 410 ? 30.998 -38.794 -20.651 1.00 84.47 410 LYS A N 1
ATOM 3266 C CA . LYS A 1 410 ? 32.372 -38.315 -20.775 1.00 83.03 410 LYS A CA 1
ATOM 3267 C C . LYS A 1 410 ? 32.448 -37.173 -21.782 1.00 81.13 410 LYS A C 1
ATOM 3268 O O . LYS A 1 410 ? 31.613 -37.078 -22.681 1.00 82.45 410 LYS A O 1
ATOM 3274 N N . ILE A 1 411 ? 33.453 -36.315 -21.636 1.00 79.35 411 ILE A N 1
ATOM 3275 C CA . ILE A 1 411 ? 33.686 -35.233 -22.596 1.00 78.16 411 ILE A CA 1
ATOM 3276 C C . ILE A 1 411 ? 34.997 -35.442 -23.366 1.00 77.64 411 ILE A C 1
ATOM 3277 O O . ILE A 1 411 ? 36.083 -35.429 -22.777 1.00 76.77 411 ILE A O 1
ATOM 3282 N N . LEU A 1 412 ? 34.885 -35.632 -24.680 1.00 77.96 412 LEU A N 1
ATOM 3283 C CA . LEU A 1 412 ? 36.054 -35.813 -25.531 1.00 77.11 412 LEU A CA 1
ATOM 3284 C C . LEU A 1 412 ? 36.390 -34.500 -26.212 1.00 76.31 412 LEU A C 1
ATOM 3285 O O . LEU A 1 412 ? 35.553 -33.912 -26.907 1.00 77.54 412 LEU A O 1
ATOM 3290 N N . ILE A 1 413 ? 37.618 -34.044 -25.998 1.00 74.82 413 ILE A N 1
ATOM 3291 C CA . ILE A 1 413 ? 38.120 -32.847 -26.647 1.00 73.73 413 ILE A CA 1
ATOM 3292 C C . ILE A 1 413 ? 39.349 -33.249 -27.432 1.00 73.75 413 ILE A C 1
ATOM 3293 O O . ILE A 1 413 ? 40.387 -33.543 -26.843 1.00 73.83 413 ILE A O 1
ATOM 3298 N N . PRO A 1 414 ? 39.233 -33.283 -28.767 1.00 74.97 414 PRO A N 1
ATOM 3299 C CA . PRO A 1 414 ? 40.360 -33.684 -29.591 1.00 75.52 414 PRO A CA 1
ATOM 3300 C C . PRO A 1 414 ? 41.274 -32.498 -29.835 1.00 74.85 414 PRO A C 1
ATOM 3301 O O . PRO A 1 414 ? 40.811 -31.442 -30.262 1.00 75.20 414 PRO A O 1
ATOM 3305 N N . VAL A 1 415 ? 42.560 -32.672 -29.541 1.00 75.23 415 VAL A N 1
ATOM 3306 C CA . VAL A 1 415 ? 43.532 -31.585 -29.632 1.00 74.65 415 VAL A CA 1
ATOM 3307 C C . VAL A 1 415 ? 44.873 -32.040 -30.209 1.00 75.29 415 VAL A C 1
ATOM 3308 O O . VAL A 1 415 ? 45.260 -33.202 -30.073 1.00 76.48 415 VAL A O 1
ATOM 3312 N N . PHE A 1 416 ? 45.582 -31.112 -30.845 1.00 74.45 416 PHE A N 1
ATOM 3313 C CA . PHE A 1 416 ? 46.973 -31.352 -31.195 1.00 74.74 416 PHE A CA 1
ATOM 3314 C C . PHE A 1 416 ? 47.856 -31.318 -29.961 1.00 73.09 416 PHE A C 1
ATOM 3315 O O . PHE A 1 416 ? 47.639 -30.505 -29.050 1.00 70.25 416 PHE A O 1
ATOM 3323 N N . ALA A 1 417 ? 48.854 -32.205 -29.960 1.00 73.74 417 ALA A N 1
ATOM 3324 C CA . ALA A 1 417 ? 49.810 -32.366 -28.863 1.00 73.37 417 ALA A CA 1
ATOM 3325 C C . ALA A 1 417 ? 50.257 -31.040 -28.259 1.00 72.15 417 ALA A C 1
ATOM 3326 O O . ALA A 1 417 ? 50.477 -30.945 -27.049 1.00 72.48 417 ALA A O 1
ATOM 3328 N N . VAL A 1 418 ? 50.400 -30.027 -29.108 1.00 71.53 418 VAL A N 1
ATOM 3329 C CA . VAL A 1 418 ? 50.599 -28.660 -28.647 1.00 70.35 418 VAL A CA 1
ATOM 3330 C C . VAL A 1 418 ? 49.707 -27.687 -29.414 1.00 70.73 418 VAL A C 1
ATOM 3331 O O . VAL A 1 418 ? 49.693 -27.652 -30.648 1.00 71.71 418 VAL A O 1
ATOM 3335 N N . GLY A 1 419 ? 48.956 -26.906 -28.653 1.00 70.34 419 GLY A N 1
ATOM 3336 C CA . GLY A 1 419 ? 48.026 -25.946 -29.199 1.00 71.45 419 GLY A CA 1
ATOM 3337 C C . GLY A 1 419 ? 47.063 -25.603 -28.097 1.00 71.11 419 GLY A C 1
ATOM 3338 O O . GLY A 1 419 ? 47.470 -25.135 -27.030 1.00 69.45 419 GLY A O 1
ATOM 3339 N N . ARG A 1 420 ? 45.786 -25.874 -28.345 1.00 72.78 420 ARG A N 1
ATOM 3340 C CA . ARG A 1 420 ? 44.735 -25.576 -27.382 1.00 73.86 420 ARG A CA 1
ATOM 3341 C C . ARG A 1 420 ? 44.890 -26.392 -26.109 1.00 74.03 420 ARG A C 1
ATOM 3342 O O . ARG A 1 420 ? 44.473 -25.957 -25.037 1.00 74.97 420 ARG A O 1
ATOM 3350 N N . ALA A 1 421 ? 45.519 -27.558 -26.239 1.00 74.55 421 ALA A N 1
ATOM 3351 C CA . ALA A 1 421 ? 45.713 -28.503 -25.137 1.00 75.07 421 ALA A CA 1
ATOM 3352 C C . ALA A 1 421 ? 46.211 -27.845 -23.862 1.00 75.48 421 ALA A C 1
ATOM 3353 O O . ALA A 1 421 ? 45.612 -28.004 -22.792 1.00 76.19 421 ALA A O 1
ATOM 3355 N N . GLN A 1 422 ? 47.306 -27.102 -23.988 1.00 75.11 422 GLN A N 1
ATOM 3356 C CA . GLN A 1 422 ? 47.951 -26.504 -22.830 1.00 75.44 422 GLN A CA 1
ATOM 3357 C C . GLN A 1 422 ? 47.083 -25.402 -22.249 1.00 75.97 422 GLN A C 1
ATOM 3358 O O . GLN A 1 422 ? 46.891 -25.344 -21.034 1.00 76.62 422 GLN A O 1
ATOM 3364 N N . GLU A 1 423 ? 46.543 -24.553 -23.125 1.00 76.78 423 GLU A N 1
ATOM 3365 C CA . GLU A 1 423 ? 45.623 -23.495 -22.719 1.00 78.94 423 GLU A CA 1
ATOM 3366 C C . GLU A 1 423 ? 44.437 -24.099 -21.977 1.00 78.93 423 GLU A C 1
ATOM 3367 O O . GLU A 1 423 ? 44.026 -23.592 -20.934 1.00 79.70 423 GLU A O 1
ATOM 3373 N N . LEU A 1 424 ? 43.911 -25.196 -22.515 1.00 77.83 424 LEU A N 1
ATOM 3374 C CA . LEU A 1 424 ? 42.816 -25.919 -21.890 1.00 77.85 424 LEU A CA 1
ATOM 3375 C C . LEU A 1 424 ? 43.190 -26.487 -20.534 1.00 77.27 424 LEU A C 1
ATOM 3376 O O . LEU A 1 424 ? 42.372 -26.502 -19.619 1.00 78.14 424 LEU A O 1
ATOM 3381 N N . MET A 1 425 ? 44.421 -26.967 -20.409 1.00 76.23 425 MET A N 1
ATOM 3382 C CA . MET A 1 425 ? 44.846 -27.605 -19.173 1.00 76.85 425 MET A CA 1
ATOM 3383 C C . MET A 1 425 ? 44.945 -26.623 -18.017 1.00 78.20 425 MET A C 1
ATOM 3384 O O . MET A 1 425 ? 44.569 -26.944 -16.890 1.00 79.49 425 MET A O 1
ATOM 3389 N N . ILE A 1 426 ? 45.434 -25.421 -18.314 1.00 77.66 426 ILE A N 1
ATOM 3390 C CA . ILE A 1 426 ? 45.530 -24.357 -17.325 1.00 78.71 426 ILE A CA 1
ATOM 3391 C C . ILE A 1 426 ? 44.148 -24.039 -16.773 1.00 79.92 426 ILE A C 1
ATOM 3392 O O . ILE A 1 426 ? 43.953 -24.007 -15.557 1.00 82.96 426 ILE A O 1
ATOM 3397 N N . VAL A 1 427 ? 43.193 -23.835 -17.674 1.00 79.46 427 VAL A N 1
ATOM 3398 C CA . VAL A 1 427 ? 41.838 -23.440 -17.292 1.00 81.40 427 VAL A CA 1
ATOM 3399 C C . VAL A 1 427 ? 41.076 -24.550 -16.552 1.00 81.26 427 VAL A C 1
ATOM 3400 O O . VAL A 1 427 ? 40.419 -24.283 -15.542 1.00 83.62 427 VAL A O 1
ATOM 3404 N N . LEU A 1 428 ? 41.193 -25.785 -17.037 1.00 79.07 428 LEU A N 1
ATOM 3405 C CA . LEU A 1 428 ? 40.534 -26.928 -16.407 1.00 80.12 428 LEU A CA 1
ATOM 3406 C C . LEU A 1 428 ? 41.065 -27.202 -15.001 1.00 82.15 428 LEU A C 1
ATOM 3407 O O . LEU A 1 428 ? 40.288 -27.383 -14.061 1.00 84.15 428 LEU A O 1
ATOM 3412 N N . GLU A 1 429 ? 42.388 -27.228 -14.866 1.00 82.14 429 GLU A N 1
ATOM 3413 C CA . GLU A 1 429 ? 43.027 -27.450 -13.577 1.00 84.83 429 GLU A CA 1
ATOM 3414 C C . GLU A 1 429 ? 42.431 -26.490 -12.562 1.00 88.35 429 GLU A C 1
ATOM 3415 O O . GLU A 1 429 ? 41.976 -26.907 -11.491 1.00 91.49 429 GLU A O 1
ATOM 3421 N N . GLU A 1 430 ? 42.427 -25.209 -12.919 1.00 88.64 430 GLU A N 1
ATOM 3422 C CA . GLU A 1 430 ? 41.941 -24.163 -12.037 1.00 91.66 430 GLU A CA 1
ATOM 3423 C C . GLU A 1 430 ? 40.468 -24.368 -11.686 1.00 93.01 430 GLU A C 1
ATOM 3424 O O . GLU A 1 430 ? 40.109 -24.391 -10.510 1.00 96.02 430 GLU A O 1
ATOM 3430 N N . TYR A 1 431 ? 39.629 -24.543 -12.703 1.00 91.28 431 TYR A N 1
ATOM 3431 C CA . TYR A 1 431 ? 38.186 -24.665 -12.493 1.00 92.36 431 TYR A CA 1
ATOM 3432 C C . TYR A 1 431 ? 37.765 -25.887 -11.678 1.00 92.20 431 TYR A C 1
ATOM 3433 O O . TYR A 1 431 ? 36.764 -25.840 -10.963 1.00 94.08 431 TYR A O 1
ATOM 3442 N N . ILE A 1 432 ? 38.529 -26.969 -11.784 1.00 89.74 432 ILE A N 1
ATOM 3443 C CA . ILE A 1 432 ? 38.265 -28.171 -10.996 1.00 90.99 432 ILE A CA 1
ATOM 3444 C C . ILE A 1 432 ? 38.746 -27.980 -9.558 1.00 93.87 432 ILE A C 1
ATOM 3445 O O . ILE A 1 432 ? 37.973 -28.152 -8.613 1.00 96.45 432 ILE A O 1
ATOM 3450 N N . ARG A 1 433 ? 40.018 -27.611 -9.409 1.00 93.26 433 ARG A N 1
ATOM 3451 C CA . ARG A 1 433 ? 40.629 -27.368 -8.101 1.00 95.82 433 ARG A CA 1
ATOM 3452 C C . ARG A 1 433 ? 39.822 -26.373 -7.267 1.00 98.63 433 ARG A C 1
ATOM 3453 O O . ARG A 1 433 ? 39.696 -26.537 -6.058 1.00 102.33 433 ARG A O 1
ATOM 3461 N N . THR A 1 434 ? 39.281 -25.353 -7.930 1.00 98.13 434 THR A N 1
ATOM 3462 C CA . THR A 1 434 ? 38.423 -24.350 -7.298 1.00 101.24 434 THR A CA 1
ATOM 3463 C C . THR A 1 434 ? 37.013 -24.891 -7.006 1.00 102.96 434 THR A C 1
ATOM 3464 O O . THR A 1 434 ? 36.313 -24.376 -6.133 1.00 107.25 434 THR A O 1
ATOM 3468 N N . GLY A 1 435 ? 36.603 -25.930 -7.727 1.00 100.37 435 GLY A N 1
ATOM 3469 C CA . GLY A 1 435 ? 35.291 -26.533 -7.509 1.00 102.30 435 GLY A CA 1
ATOM 3470 C C . GLY A 1 435 ? 34.200 -25.919 -8.362 1.00 101.97 435 GLY A C 1
ATOM 3471 O O . GLY A 1 435 ? 33.014 -26.155 -8.134 1.00 103.85 435 GLY A O 1
ATOM 3472 N N . ILE A 1 436 ? 34.610 -25.120 -9.342 1.00 100.37 436 ILE A N 1
ATOM 3473 C CA . ILE A 1 436 ? 33.703 -24.577 -10.349 1.00 100.30 436 ILE A CA 1
ATOM 3474 C C . ILE A 1 436 ? 33.209 -25.728 -11.233 1.00 98.74 436 ILE A C 1
ATOM 3475 O O . ILE A 1 436 ? 32.052 -25.744 -11.663 1.00 100.16 436 ILE A O 1
ATOM 3480 N N . ILE A 1 437 ? 34.091 -26.697 -11.473 1.00 96.33 437 ILE A N 1
ATOM 3481 C CA . ILE A 1 437 ? 33.716 -27.969 -12.089 1.00 95.00 437 ILE A CA 1
ATOM 3482 C C . ILE A 1 437 ? 33.872 -29.100 -11.064 1.00 97.67 437 ILE A C 1
ATOM 3483 O O . ILE A 1 437 ? 34.777 -29.056 -10.221 1.00 99.24 437 ILE A O 1
ATOM 3488 N N . ASP A 1 438 ? 32.980 -30.094 -11.131 1.00 99.25 438 ASP A N 1
ATOM 3489 C CA . ASP A 1 438 ? 32.987 -31.241 -10.212 1.00 101.91 438 ASP A CA 1
ATOM 3490 C C . ASP A 1 438 ? 34.276 -32.039 -10.321 1.00 100.58 438 ASP A C 1
ATOM 3491 O O . ASP A 1 438 ? 34.762 -32.278 -11.426 1.00 98.39 438 ASP A O 1
ATOM 3496 N N . GLU A 1 439 ? 34.820 -32.448 -9.174 1.00 102.79 439 GLU A N 1
ATOM 3497 C CA . GLU A 1 439 ? 36.078 -33.192 -9.135 1.00 100.95 439 GLU A CA 1
ATOM 3498 C C . GLU A 1 439 ? 35.961 -34.470 -9.958 1.00 100.02 439 GLU A C 1
ATOM 3499 O O . GLU A 1 439 ? 35.248 -35.409 -9.593 1.00 102.33 439 GLU A O 1
ATOM 3505 N N . VAL A 1 440 ? 36.664 -34.469 -11.084 1.00 96.73 440 VAL A N 1
ATOM 3506 C CA . VAL A 1 440 ? 36.587 -35.523 -12.082 1.00 95.16 440 VAL A CA 1
ATOM 3507 C C . VAL A 1 440 ? 37.972 -35.678 -12.707 1.00 93.33 440 VAL A C 1
ATOM 3508 O O . VAL A 1 440 ? 38.677 -34.683 -12.894 1.00 92.50 440 VAL A O 1
ATOM 3512 N N . PRO A 1 441 ? 38.383 -36.926 -13.000 1.00 93.36 441 PRO A N 1
ATOM 3513 C CA . PRO A 1 441 ? 39.695 -37.143 -13.616 1.00 92.04 441 PRO A CA 1
ATOM 3514 C C . PRO A 1 441 ? 39.796 -36.552 -15.027 1.00 89.16 441 PRO A C 1
ATOM 3515 O O . PRO A 1 441 ? 38.856 -36.661 -15.813 1.00 89.82 441 PRO A O 1
ATOM 3519 N N . VAL A 1 442 ? 40.920 -35.913 -15.335 1.00 87.36 442 VAL A N 1
ATOM 3520 C CA . VAL A 1 442 ? 41.177 -35.443 -16.700 1.00 84.83 442 VAL A CA 1
ATOM 3521 C C . VAL A 1 442 ? 42.340 -36.228 -17.316 1.00 84.64 442 VAL A C 1
ATOM 3522 O O . VAL A 1 442 ? 43.478 -36.157 -16.843 1.00 84.35 442 VAL A O 1
ATOM 3526 N N . TYR A 1 443 ? 42.029 -36.977 -18.369 1.00 83.82 443 TYR A N 1
ATOM 3527 C CA . TYR A 1 443 ? 42.993 -37.853 -19.014 1.00 84.51 443 TYR A CA 1
ATOM 3528 C C . TYR A 1 443 ? 43.684 -37.160 -20.179 1.00 83.67 443 TYR A C 1
ATOM 3529 O O . TYR A 1 443 ? 43.079 -36.345 -20.884 1.00 82.07 443 TYR A O 1
ATOM 3538 N N . ILE A 1 444 ? 44.958 -37.496 -20.372 1.00 85.38 444 ILE A N 1
ATOM 3539 C CA . ILE A 1 444 ? 45.824 -36.789 -21.310 1.00 84.20 444 ILE A CA 1
ATOM 3540 C C . ILE A 1 444 ? 46.778 -37.731 -22.038 1.00 87.20 444 ILE A C 1
ATOM 3541 O O . ILE A 1 444 ? 47.487 -38.519 -21.408 1.00 90.57 444 ILE A O 1
ATOM 3546 N N . ASP A 1 445 ? 46.780 -37.638 -23.366 1.00 87.79 445 ASP A N 1
ATOM 3547 C CA . ASP A 1 445 ? 47.642 -38.456 -24.208 1.00 90.42 445 ASP A CA 1
ATOM 3548 C C . ASP A 1 445 ? 49.090 -38.174 -23.918 1.00 91.05 445 ASP A C 1
ATOM 3549 O O . ASP A 1 445 ? 49.466 -37.025 -23.687 1.00 89.65 445 ASP A O 1
ATOM 3554 N N . GLY A 1 446 ? 49.900 -39.229 -23.943 1.00 94.96 446 GLY A N 1
ATOM 3555 C CA . GLY A 1 446 ? 51.343 -39.111 -23.740 1.00 96.58 446 GLY A CA 1
ATOM 3556 C C . GLY A 1 446 ? 51.927 -37.960 -24.535 1.00 94.51 446 GLY A C 1
ATOM 3557 O O . GLY A 1 446 ? 52.780 -37.223 -24.042 1.00 94.36 446 GLY A O 1
ATOM 3558 N N . MET A 1 447 ? 51.436 -37.800 -25.760 1.00 93.31 447 MET A N 1
ATOM 3559 C CA . MET A 1 447 ? 51.887 -36.747 -26.653 1.00 90.63 447 MET A CA 1
ATOM 3560 C C . MET A 1 447 ? 51.773 -35.364 -26.036 1.00 87.01 447 MET A C 1
ATOM 3561 O O . MET A 1 447 ? 52.753 -34.621 -25.999 1.00 87.63 447 MET A O 1
ATOM 3566 N N . ILE A 1 448 ? 50.587 -35.024 -25.545 1.00 84.06 448 ILE A N 1
ATOM 3567 C CA . ILE A 1 448 ? 50.384 -33.738 -24.893 1.00 81.32 448 ILE A CA 1
ATOM 3568 C C . ILE A 1 448 ? 51.318 -33.630 -23.697 1.00 81.22 448 ILE A C 1
ATOM 3569 O O . ILE A 1 448 ? 52.066 -32.660 -23.566 1.00 79.47 448 ILE A O 1
ATOM 3574 N N . TRP A 1 449 ? 51.271 -34.646 -22.840 1.00 83.20 449 TRP A N 1
ATOM 3575 C CA . TRP A 1 449 ? 52.107 -34.716 -21.648 1.00 84.81 449 TRP A CA 1
ATOM 3576 C C . TRP A 1 449 ? 53.547 -34.355 -21.988 1.00 84.12 449 TRP A C 1
ATOM 3577 O O . TRP A 1 449 ? 54.118 -33.441 -21.395 1.00 83.36 449 TRP A O 1
ATOM 3588 N N . GLU A 1 450 ? 54.104 -35.069 -22.964 1.00 84.31 450 GLU A N 1
ATOM 3589 C CA . GLU A 1 450 ? 55.474 -34.877 -23.418 1.00 83.76 450 GLU A CA 1
ATOM 3590 C C . GLU A 1 450 ? 55.718 -33.453 -23.926 1.00 80.42 450 GLU A C 1
ATOM 3591 O O . GLU A 1 450 ? 56.810 -32.915 -23.759 1.00 81.30 450 GLU A O 1
ATOM 3597 N N . ALA A 1 451 ? 54.702 -32.841 -24.526 1.00 77.32 451 ALA A N 1
ATOM 3598 C CA . ALA A 1 451 ? 54.810 -31.455 -24.972 1.00 74.77 451 ALA A CA 1
ATOM 3599 C C . ALA A 1 451 ? 54.803 -30.505 -23.782 1.00 72.85 451 ALA A C 1
ATOM 3600 O O . ALA A 1 451 ? 55.518 -29.509 -23.772 1.00 72.67 451 ALA A O 1
ATOM 3602 N N . ASN A 1 452 ? 53.996 -30.821 -22.776 1.00 72.37 452 ASN A N 1
ATOM 3603 C CA . ASN A 1 452 ? 53.959 -30.032 -21.551 1.00 71.81 452 ASN A CA 1
ATOM 3604 C C . ASN A 1 452 ? 55.317 -29.989 -20.882 1.00 72.82 452 ASN A C 1
ATOM 3605 O O . ASN A 1 452 ? 55.739 -28.946 -20.384 1.00 73.06 452 ASN A O 1
ATOM 3610 N N . ALA A 1 453 ? 55.997 -31.133 -20.886 1.00 73.68 453 ALA A N 1
ATOM 3611 C CA . ALA A 1 453 ? 57.347 -31.238 -20.364 1.00 74.68 453 ALA A CA 1
ATOM 3612 C C . ALA A 1 453 ? 58.236 -30.178 -21.005 1.00 74.24 453 ALA A C 1
ATOM 3613 O O . ALA A 1 453 ? 58.950 -29.457 -20.310 1.00 75.64 453 ALA A O 1
ATOM 3615 N N . ILE A 1 454 ? 58.162 -30.068 -22.329 1.00 73.16 454 ILE A N 1
ATOM 3616 C CA . ILE A 1 454 ? 58.907 -29.057 -23.064 1.00 73.03 454 ILE A CA 1
ATOM 3617 C C . ILE A 1 454 ? 58.563 -27.653 -22.564 1.00 72.49 454 ILE A C 1
ATOM 3618 O O . ILE A 1 454 ? 59.461 -26.831 -22.354 1.00 73.06 454 ILE A O 1
ATOM 3623 N N . HIS A 1 455 ? 57.272 -27.392 -22.356 1.00 71.93 455 HIS A N 1
ATOM 3624 C CA . HIS A 1 455 ? 56.816 -26.097 -21.846 1.00 72.28 455 HIS A CA 1
ATOM 3625 C C . HIS A 1 455 ? 57.548 -25.668 -20.573 1.00 74.66 455 HIS A C 1
ATOM 3626 O O . HIS A 1 455 ? 58.287 -24.676 -20.583 1.00 76.22 455 HIS A O 1
ATOM 3633 N N . THR A 1 456 ? 57.361 -26.432 -19.496 1.00 75.21 456 THR A N 1
ATOM 3634 C CA . THR A 1 456 ? 58.021 -26.163 -18.213 1.00 76.53 456 THR A CA 1
ATOM 3635 C C . THR A 1 456 ? 59.543 -26.091 -18.325 1.00 77.27 456 THR A C 1
ATOM 3636 O O . THR A 1 456 ? 60.204 -25.580 -17.425 1.00 79.22 456 THR A O 1
ATOM 3640 N N . ALA A 1 457 ? 60.092 -26.617 -19.416 1.00 76.34 457 ALA A N 1
ATOM 3641 C CA . ALA A 1 457 ? 61.539 -26.664 -19.599 1.00 78.09 457 ALA A CA 1
ATOM 3642 C C . ALA A 1 457 ? 62.075 -25.467 -20.392 1.00 78.05 457 ALA A C 1
ATOM 3643 O O . ALA A 1 457 ? 63.282 -25.228 -20.435 1.00 79.35 457 ALA A O 1
ATOM 3645 N N . ARG A 1 458 ? 61.175 -24.717 -21.018 1.00 76.71 458 ARG A N 1
ATOM 3646 C CA . ARG A 1 458 ? 61.557 -23.485 -21.700 1.00 76.49 458 ARG A CA 1
ATOM 3647 C C . ARG A 1 458 ? 60.692 -22.346 -21.181 1.00 75.99 458 ARG A C 1
ATOM 3648 O O . ARG A 1 458 ? 60.008 -21.682 -21.965 1.00 75.45 458 ARG A O 1
ATOM 3656 N N . PRO A 1 459 ? 60.736 -22.098 -19.857 1.00 76.49 459 PRO A N 1
ATOM 3657 C CA . PRO A 1 459 ? 59.779 -21.205 -19.209 1.00 76.35 459 PRO A CA 1
ATOM 3658 C C . PRO A 1 459 ? 59.852 -19.777 -19.733 1.00 77.25 459 PRO A C 1
ATOM 3659 O O . PRO A 1 459 ? 58.844 -19.071 -19.722 1.00 77.47 459 PRO A O 1
ATOM 3663 N N . GLU A 1 460 ? 61.033 -19.373 -20.200 1.00 78.60 460 GLU A N 1
ATOM 3664 C CA . GLU A 1 460 ? 61.267 -18.027 -20.719 1.00 80.10 460 GLU A CA 1
ATOM 3665 C C . GLU A 1 460 ? 60.379 -17.690 -21.914 1.00 79.67 460 GLU A C 1
ATOM 3666 O O . GLU A 1 460 ? 60.188 -16.518 -22.232 1.00 82.41 460 GLU A O 1
ATOM 3672 N N . TYR A 1 461 ? 59.834 -18.723 -22.559 1.00 77.32 461 TYR A N 1
ATOM 3673 C CA . TYR A 1 461 ? 58.957 -18.557 -23.714 1.00 75.87 461 TYR A CA 1
ATOM 3674 C C . TYR A 1 461 ? 57.480 -18.501 -23.316 1.00 75.69 461 TYR A C 1
ATOM 3675 O O . TYR A 1 461 ? 56.621 -18.184 -24.141 1.00 76.61 461 TYR A O 1
ATOM 3684 N N . LEU A 1 462 ? 57.187 -18.803 -22.052 1.00 75.86 462 LEU A N 1
ATOM 3685 C CA . LEU A 1 462 ? 55.825 -18.682 -21.523 1.00 76.02 462 LEU A CA 1
ATOM 3686 C C . LEU A 1 462 ? 55.531 -17.244 -21.131 1.00 78.70 462 LEU A C 1
ATOM 3687 O O . LEU A 1 462 ? 56.445 -16.419 -21.059 1.00 81.77 462 LEU A O 1
ATOM 3692 N N . SER A 1 463 ? 54.261 -16.948 -20.870 1.00 78.24 463 SER A N 1
ATOM 3693 C CA . SER A 1 463 ? 53.871 -15.632 -20.374 1.00 80.70 463 SER A CA 1
ATOM 3694 C C . SER A 1 463 ? 54.503 -15.382 -19.012 1.00 82.28 463 SER A C 1
ATOM 3695 O O . SER A 1 463 ? 54.582 -16.295 -18.190 1.00 81.62 463 SER A O 1
ATOM 3698 N N . LYS A 1 464 ? 54.947 -14.149 -18.776 1.00 85.18 464 LYS A N 1
ATOM 3699 C CA . LYS A 1 464 ? 55.485 -13.764 -17.472 1.00 87.51 464 LYS A CA 1
ATOM 3700 C C . LYS A 1 464 ? 54.549 -14.220 -16.358 1.00 88.20 464 LYS A C 1
ATOM 3701 O O . LYS A 1 464 ? 54.972 -14.888 -15.414 1.00 87.75 464 LYS A O 1
ATOM 3707 N N . ASP A 1 465 ? 53.274 -13.871 -16.500 1.00 89.87 465 ASP A N 1
ATOM 3708 C CA . ASP A 1 465 ? 52.249 -14.225 -15.531 1.00 91.36 465 ASP A CA 1
ATOM 3709 C C . ASP A 1 465 ? 52.308 -15.699 -15.133 1.00 88.00 465 ASP A C 1
ATOM 3710 O O . ASP A 1 465 ? 52.355 -16.026 -13.948 1.00 89.53 465 ASP A O 1
ATOM 3715 N N . LEU A 1 466 ? 52.322 -16.582 -16.126 1.00 84.44 466 LEU A N 1
ATOM 3716 C CA . LEU A 1 466 ? 52.343 -18.018 -15.869 1.00 82.43 466 LEU A CA 1
ATOM 3717 C C . LEU A 1 466 ? 53.681 -18.479 -15.322 1.00 82.61 466 LEU A C 1
ATOM 3718 O O . LEU A 1 466 ? 53.730 -19.249 -14.365 1.00 83.34 466 LEU A O 1
ATOM 3723 N N . ARG A 1 467 ? 54.759 -18.013 -15.945 1.00 82.80 467 ARG A N 1
ATOM 3724 C CA . ARG A 1 467 ? 56.111 -18.399 -15.564 1.00 83.78 467 ARG A CA 1
ATOM 3725 C C . ARG A 1 467 ? 56.348 -18.145 -14.081 1.00 88.16 467 ARG A C 1
ATOM 3726 O O . ARG A 1 467 ? 56.802 -19.031 -13.356 1.00 88.49 467 ARG A O 1
ATOM 3734 N N . ASP A 1 468 ? 56.013 -16.937 -13.638 1.00 93.19 468 ASP A N 1
ATOM 3735 C CA . ASP A 1 468 ? 56.166 -16.557 -12.246 1.00 98.10 468 ASP A CA 1
ATOM 3736 C C . ASP A 1 468 ? 55.265 -17.389 -11.346 1.00 98.22 468 ASP A C 1
ATOM 3737 O O . ASP A 1 468 ? 55.647 -17.730 -10.229 1.00 100.49 468 ASP A O 1
ATOM 3742 N N . GLN A 1 469 ? 54.081 -17.733 -11.843 1.00 96.30 469 GLN A N 1
ATOM 3743 C CA . GLN A 1 469 ? 53.162 -18.597 -11.106 1.00 96.45 469 GLN A CA 1
ATOM 3744 C C . GLN A 1 469 ? 53.746 -19.980 -10.811 1.00 94.53 469 GLN A C 1
ATOM 3745 O O . GLN A 1 469 ? 53.475 -20.558 -9.763 1.00 95.58 469 GLN A O 1
ATOM 3751 N N . ILE A 1 470 ? 54.550 -20.502 -11.732 1.00 92.06 470 ILE A N 1
ATOM 3752 C CA . ILE A 1 470 ? 55.153 -21.818 -11.557 1.00 91.40 470 ILE A CA 1
ATOM 3753 C C . ILE A 1 470 ? 56.428 -21.750 -10.718 1.00 93.82 470 ILE A C 1
ATOM 3754 O O . ILE A 1 470 ? 56.561 -22.459 -9.722 1.00 95.62 470 ILE A O 1
ATOM 3759 N N . PHE A 1 471 ? 57.356 -20.889 -11.121 1.00 94.67 471 PHE A N 1
ATOM 3760 C CA . PHE A 1 471 ? 58.709 -20.923 -10.575 1.00 97.39 471 PHE A CA 1
ATOM 3761 C C . PHE A 1 471 ? 58.969 -20.000 -9.388 1.00 100.12 471 PHE A C 1
ATOM 3762 O O . PHE A 1 471 ? 60.035 -20.074 -8.774 1.00 101.85 471 PHE A O 1
ATOM 3770 N N . HIS A 1 472 ? 58.001 -19.144 -9.068 1.00 100.11 472 HIS A N 1
ATOM 3771 C CA . HIS A 1 472 ? 58.075 -18.294 -7.879 1.00 103.24 472 HIS A CA 1
ATOM 3772 C C . HIS A 1 472 ? 57.004 -18.640 -6.860 1.00 105.02 472 HIS A C 1
ATOM 3773 O O . HIS A 1 472 ? 57.239 -18.555 -5.657 1.00 108.74 472 HIS A O 1
ATOM 3780 N N . MET A 1 473 ? 55.834 -19.031 -7.352 1.00 103.06 473 MET A N 1
ATOM 3781 C CA . MET A 1 473 ? 54.681 -19.294 -6.504 1.00 105.02 473 MET A CA 1
ATOM 3782 C C . MET A 1 473 ? 54.450 -20.786 -6.279 1.00 104.38 473 MET A C 1
ATOM 3783 O O . MET A 1 473 ? 53.676 -21.170 -5.402 1.00 106.72 473 MET A O 1
ATOM 3788 N N . GLY A 1 474 ? 55.116 -21.621 -7.072 1.00 102.57 474 GLY A N 1
ATOM 3789 C CA . GLY A 1 474 ? 54.989 -23.073 -6.951 1.00 103.07 474 GLY A CA 1
ATOM 3790 C C . GLY A 1 474 ? 53.588 -23.609 -7.200 1.00 102.72 474 GLY A C 1
ATOM 3791 O O . GLY A 1 474 ? 53.133 -24.518 -6.502 1.00 105.29 474 GLY A O 1
ATOM 3792 N N . HIS A 1 475 ? 52.896 -23.036 -8.182 1.00 100.77 475 HIS A N 1
ATOM 3793 C CA . HIS A 1 475 ? 51.605 -23.557 -8.625 1.00 99.51 475 HIS A CA 1
ATOM 3794 C C . HIS A 1 475 ? 51.743 -23.995 -10.081 1.00 96.50 475 HIS A C 1
ATOM 3795 O O . HIS A 1 475 ? 51.412 -23.246 -11.002 1.00 95.85 475 HIS A O 1
ATOM 3802 N N . ASN A 1 476 ? 52.262 -25.204 -10.278 1.00 95.70 476 ASN A N 1
ATOM 3803 C CA . ASN A 1 476 ? 52.471 -25.755 -11.616 1.00 92.49 476 ASN A CA 1
ATOM 3804 C C . ASN A 1 476 ? 51.283 -26.624 -12.033 1.00 90.96 476 ASN A C 1
ATOM 3805 O O . ASN A 1 476 ? 51.119 -27.738 -11.534 1.00 91.96 476 ASN A O 1
ATOM 3810 N N . PRO A 1 477 ? 50.455 -26.119 -12.963 1.00 89.25 477 PRO A N 1
ATOM 3811 C CA . PRO A 1 477 ? 49.226 -26.821 -13.308 1.00 89.10 477 PRO A CA 1
ATOM 3812 C C . PRO A 1 477 ? 49.479 -28.184 -13.948 1.00 89.10 477 PRO A C 1
ATOM 3813 O O . PRO A 1 477 ? 48.657 -29.087 -13.803 1.00 90.72 477 PRO A O 1
ATOM 3817 N N . PHE A 1 478 ? 50.615 -28.334 -14.623 1.00 88.52 478 PHE A N 1
ATOM 3818 C CA . PHE A 1 478 ? 50.901 -29.536 -15.403 1.00 88.20 478 PHE A CA 1
ATOM 3819 C C . PHE A 1 478 ? 51.216 -30.779 -14.566 1.00 90.77 478 PHE A C 1
ATOM 3820 O O . PHE A 1 478 ? 51.165 -31.897 -15.079 1.00 92.25 478 PHE A O 1
ATOM 3828 N N . ILE A 1 479 ? 51.526 -30.585 -13.286 1.00 91.97 479 ILE A N 1
ATOM 3829 C CA . ILE A 1 479 ? 51.828 -31.698 -12.380 1.00 93.46 479 ILE A CA 1
ATOM 3830 C C . ILE A 1 479 ? 50.580 -32.204 -11.649 1.00 93.68 479 ILE A C 1
ATOM 3831 O O . ILE A 1 479 ? 50.539 -33.351 -11.198 1.00 96.43 479 ILE A O 1
ATOM 3836 N N . SER A 1 480 ? 49.571 -31.343 -11.546 1.00 90.74 480 SER A N 1
ATOM 3837 C CA . SER A 1 480 ? 48.360 -31.605 -10.765 1.00 91.75 480 SER A CA 1
ATOM 3838 C C . SER A 1 480 ? 47.856 -33.050 -10.785 1.00 92.86 480 SER A C 1
ATOM 3839 O O . SER A 1 480 ? 47.818 -33.693 -11.834 1.00 91.91 480 SER A O 1
ATOM 3842 N N . ASP A 1 481 ? 47.459 -33.539 -9.612 1.00 95.94 481 ASP A N 1
ATOM 3843 C CA . ASP A 1 481 ? 46.888 -34.877 -9.457 1.00 97.73 481 ASP A CA 1
ATOM 3844 C C . ASP A 1 481 ? 45.628 -35.076 -10.285 1.00 96.07 481 ASP A C 1
ATOM 3845 O O . ASP A 1 481 ? 45.239 -36.211 -10.561 1.00 97.57 481 ASP A O 1
ATOM 3850 N N . ILE A 1 482 ? 44.998 -33.965 -10.667 1.00 93.69 482 ILE A N 1
ATOM 3851 C CA . ILE A 1 482 ? 43.814 -33.968 -11.526 1.00 91.72 482 ILE A CA 1
ATOM 3852 C C . ILE A 1 482 ? 44.084 -34.728 -12.817 1.00 90.38 482 ILE A C 1
ATOM 3853 O O . ILE A 1 482 ? 43.250 -35.508 -13.276 1.00 91.16 482 ILE A O 1
ATOM 3858 N N . PHE A 1 483 ? 45.258 -34.504 -13.391 1.00 89.35 483 PHE A N 1
ATOM 3859 C CA . PHE A 1 483 ? 45.603 -35.115 -14.662 1.00 88.73 483 PHE A CA 1
ATOM 3860 C C . PHE A 1 483 ? 46.175 -36.519 -14.497 1.00 91.02 483 PHE A C 1
ATOM 3861 O O . PHE A 1 483 ? 46.819 -36.825 -13.494 1.00 92.90 483 PHE A O 1
ATOM 3869 N N . HIS A 1 484 ? 45.897 -37.370 -15.481 1.00 91.59 484 HIS A N 1
ATOM 3870 C CA . HIS A 1 484 ? 46.403 -38.737 -15.523 1.00 95.29 484 HIS A CA 1
ATOM 3871 C C . HIS A 1 484 ? 46.952 -39.022 -16.920 1.00 95.79 484 HIS A C 1
ATOM 3872 O O . HIS A 1 484 ? 46.218 -38.934 -17.908 1.00 95.74 484 HIS A O 1
ATOM 3879 N N . LYS A 1 485 ? 48.241 -39.352 -17.000 1.00 97.55 485 LYS A N 1
ATOM 3880 C CA . LYS A 1 485 ? 48.892 -39.685 -18.270 1.00 97.57 485 LYS A CA 1
ATOM 3881 C C . LYS A 1 485 ? 48.284 -40.952 -18.872 1.00 100.27 485 LYS A C 1
ATOM 3882 O O . LYS A 1 485 ? 48.019 -41.920 -18.160 1.00 102.58 485 LYS A O 1
ATOM 3888 N N . VAL A 1 486 ? 48.061 -40.929 -20.183 1.00 100.80 486 VAL A N 1
ATOM 3889 C CA . VAL A 1 486 ? 47.424 -42.040 -20.888 1.00 105.37 486 VAL A CA 1
ATOM 3890 C C . VAL A 1 486 ? 48.309 -42.559 -22.015 1.00 109.35 486 VAL A C 1
ATOM 3891 O O . VAL A 1 486 ? 48.682 -41.805 -22.918 1.00 108.18 486 VAL A O 1
ATOM 3895 N N . ASN A 1 487 ? 48.642 -43.847 -21.953 1.00 116.00 487 ASN A N 1
ATOM 3896 C CA . ASN A 1 487 ? 49.279 -44.547 -23.075 1.00 120.86 487 ASN A CA 1
ATOM 3897 C C . ASN A 1 487 ? 48.902 -46.023 -23.145 1.00 126.49 487 ASN A C 1
ATOM 3898 O O . ASN A 1 487 ? 48.916 -46.737 -22.137 1.00 128.99 487 ASN A O 1
ATOM 3903 N N . GLY A 1 488 ? 48.556 -46.465 -24.349 1.00 128.90 488 GLY A N 1
ATOM 3904 C CA . GLY A 1 488 ? 48.074 -47.819 -24.571 1.00 134.91 488 GLY A CA 1
ATOM 3905 C C . GLY A 1 488 ? 46.574 -47.825 -24.782 1.00 134.60 488 GLY A C 1
ATOM 3906 O O . GLY A 1 488 ? 45.827 -47.214 -24.012 1.00 129.99 488 GLY A O 1
ATOM 3907 N N . MET A 1 489 ? 46.142 -48.511 -25.840 1.00 139.35 489 MET A N 1
ATOM 3908 C CA . MET A 1 489 ? 44.719 -48.709 -26.128 1.00 140.06 489 MET A CA 1
ATOM 3909 C C . MET A 1 489 ? 44.090 -49.574 -25.047 1.00 141.96 489 MET A C 1
ATOM 3910 O O . MET A 1 489 ? 42.908 -49.429 -24.727 1.00 140.47 489 MET A O 1
ATOM 3915 N N . ASP A 1 490 ? 44.910 -50.467 -24.493 1.00 145.43 490 ASP A N 1
ATOM 3916 C CA . ASP A 1 490 ? 44.543 -51.329 -23.377 1.00 147.82 490 ASP A CA 1
ATOM 3917 C C . ASP A 1 490 ? 43.976 -50.491 -22.231 1.00 143.27 490 ASP A C 1
ATOM 3918 O O . ASP A 1 490 ? 42.905 -50.792 -21.699 1.00 143.78 490 ASP A O 1
ATOM 3923 N N . GLU A 1 491 ? 44.699 -49.432 -21.874 1.00 138.86 491 GLU A N 1
ATOM 3924 C CA . GLU A 1 491 ? 44.272 -48.505 -20.834 1.00 134.80 491 GLU A CA 1
ATOM 3925 C C . GLU A 1 491 ? 43.005 -47.746 -21.234 1.00 129.98 491 GLU A C 1
ATOM 3926 O O . GLU A 1 491 ? 42.051 -47.673 -20.459 1.00 129.62 491 GLU A O 1
ATOM 3932 N N . ARG A 1 492 ? 43.005 -47.198 -22.449 1.00 126.10 492 ARG A N 1
ATOM 3933 C CA . ARG A 1 492 ? 41.888 -46.403 -22.966 1.00 121.74 492 ARG A CA 1
ATOM 3934 C C . ARG A 1 492 ? 40.551 -47.134 -22.921 1.00 123.29 492 ARG A C 1
ATOM 3935 O O . ARG A 1 492 ? 39.510 -46.515 -22.688 1.00 121.08 492 ARG A O 1
ATOM 3943 N N . ARG A 1 493 ? 40.587 -48.446 -23.150 1.00 126.45 493 ARG A N 1
ATOM 3944 C CA . ARG A 1 493 ? 39.398 -49.285 -23.052 1.00 128.04 493 ARG A CA 1
ATOM 3945 C C . ARG A 1 493 ? 38.715 -49.069 -21.701 1.00 126.55 493 ARG A C 1
ATOM 3946 O O . ARG A 1 493 ? 37.504 -48.850 -21.639 1.00 126.07 493 ARG A O 1
ATOM 3954 N N . GLU A 1 494 ? 39.500 -49.115 -20.627 1.00 125.68 494 GLU A N 1
ATOM 3955 C CA . GLU A 1 494 ? 38.978 -48.913 -19.279 1.00 123.84 494 GLU A CA 1
ATOM 3956 C C . GLU A 1 494 ? 38.386 -47.520 -19.108 1.00 117.03 494 GLU A C 1
ATOM 3957 O O . GLU A 1 494 ? 37.334 -47.362 -18.492 1.00 117.12 494 GLU A O 1
ATOM 3963 N N . ILE A 1 495 ? 39.057 -46.523 -19.677 1.00 111.21 495 ILE A N 1
ATOM 3964 C CA . ILE A 1 495 ? 38.648 -45.125 -19.550 1.00 106.09 495 ILE A CA 1
ATOM 3965 C C . ILE A 1 495 ? 37.219 -44.875 -20.045 1.00 105.14 495 ILE A C 1
ATOM 3966 O O . ILE A 1 495 ? 36.395 -44.296 -19.331 1.00 103.82 495 ILE A O 1
ATOM 3971 N N . VAL A 1 496 ? 36.932 -45.325 -21.262 1.00 105.93 496 VAL A N 1
ATOM 3972 C CA . VAL A 1 496 ? 35.612 -45.135 -21.856 1.00 105.83 496 VAL A CA 1
ATOM 3973 C C . VAL A 1 496 ? 34.530 -45.958 -21.149 1.00 109.29 496 VAL A C 1
ATOM 3974 O O . VAL A 1 496 ? 33.372 -45.544 -21.088 1.00 109.25 496 VAL A O 1
ATOM 3978 N N . GLU A 1 497 ? 34.922 -47.111 -20.610 1.00 112.60 497 GLU A N 1
ATOM 3979 C CA . GLU A 1 497 ? 34.012 -47.986 -19.872 1.00 115.60 497 GLU A CA 1
ATOM 3980 C C . GLU A 1 497 ? 33.831 -47.544 -18.415 1.00 115.01 497 GLU A C 1
ATOM 3981 O O . GLU A 1 497 ? 32.960 -48.059 -17.708 1.00 117.87 497 GLU A O 1
ATOM 3987 N N . GLY A 1 498 ? 34.648 -46.585 -17.977 1.00 111.27 498 GLY A N 1
ATOM 3988 C CA . GLY A 1 498 ? 34.683 -46.166 -16.575 1.00 110.54 498 GLY A CA 1
ATOM 3989 C C . GLY A 1 498 ? 33.714 -45.066 -16.178 1.00 107.68 498 GLY A C 1
ATOM 3990 O O . GLY A 1 498 ? 32.641 -44.922 -16.765 1.00 106.94 498 GLY A O 1
ATOM 3991 N N . GLU A 1 499 ? 34.102 -44.296 -15.165 1.00 106.54 499 GLU A N 1
ATOM 3992 C CA . GLU A 1 499 ? 33.255 -43.237 -14.620 1.00 105.37 499 GLU A CA 1
ATOM 3993 C C . GLU A 1 499 ? 33.406 -41.921 -15.388 1.00 100.43 499 GLU A C 1
ATOM 3994 O O . GLU A 1 499 ? 34.463 -41.667 -15.971 1.00 99.05 499 GLU A O 1
ATOM 4000 N N . PRO A 1 500 ? 32.345 -41.085 -15.398 1.00 98.52 500 PRO A N 1
ATOM 4001 C CA . PRO A 1 500 ? 32.324 -39.801 -16.104 1.00 94.39 500 PRO A CA 1
ATOM 4002 C C . PRO A 1 500 ? 33.602 -39.001 -15.897 1.00 91.30 500 PRO A C 1
ATOM 4003 O O . PRO A 1 500 ? 34.027 -38.795 -14.761 1.00 92.31 500 PRO A O 1
ATOM 4007 N N . SER A 1 501 ? 34.202 -38.564 -16.999 1.00 87.93 501 SER A N 1
ATOM 4008 C CA . SER A 1 501 ? 35.491 -37.889 -16.970 1.00 85.08 501 SER A CA 1
ATOM 4009 C C . SER A 1 501 ? 35.669 -36.981 -18.180 1.00 81.91 501 SER A C 1
ATOM 4010 O O . SER A 1 501 ? 34.768 -36.863 -19.013 1.00 81.34 501 SER A O 1
ATOM 4013 N N . ILE A 1 502 ? 36.834 -36.341 -18.262 1.00 79.77 502 ILE A N 1
ATOM 4014 C CA . ILE A 1 502 ? 37.190 -35.501 -19.405 1.00 77.76 502 ILE A CA 1
ATOM 4015 C C . ILE A 1 502 ? 38.443 -36.047 -20.101 1.00 77.87 502 ILE A C 1
ATOM 4016 O O . ILE A 1 502 ? 39.432 -36.382 -19.440 1.00 79.12 502 ILE A O 1
ATOM 4021 N N . ILE A 1 503 ? 38.393 -36.128 -21.431 1.00 76.93 503 ILE A N 1
ATOM 4022 C CA . ILE A 1 503 ? 39.483 -36.694 -22.219 1.00 76.42 503 ILE A CA 1
ATOM 4023 C C . ILE A 1 503 ? 40.088 -35.671 -23.160 1.00 75.04 503 ILE A C 1
ATOM 4024 O O . ILE A 1 503 ? 39.382 -35.027 -23.937 1.00 74.68 503 ILE A O 1
ATOM 4029 N N . LEU A 1 504 ? 41.406 -35.539 -23.091 1.00 75.61 504 LEU A N 1
ATOM 4030 C CA . LEU A 1 504 ? 42.164 -34.803 -24.093 1.00 74.59 504 LEU A CA 1
ATOM 4031 C C . LEU A 1 504 ? 42.995 -35.809 -24.881 1.00 76.68 504 LEU A C 1
ATOM 4032 O O . LEU A 1 504 ? 43.760 -36.584 -24.296 1.00 77.63 504 LEU A O 1
ATOM 4037 N N . SER A 1 505 ? 42.817 -35.816 -26.202 1.00 78.41 505 SER A N 1
ATOM 4038 C CA . SER A 1 505 ? 43.475 -36.798 -27.068 1.00 82.04 505 SER A CA 1
ATOM 4039 C C . SER A 1 505 ? 43.948 -36.222 -28.403 1.00 83.39 505 SER A C 1
ATOM 4040 O O . SER A 1 505 ? 43.393 -35.241 -28.896 1.00 82.63 505 SER A O 1
ATOM 4043 N N . THR A 1 506 ? 44.957 -36.869 -28.985 1.00 86.93 506 THR A N 1
ATOM 4044 C CA . THR A 1 506 ? 45.716 -36.327 -30.115 1.00 88.94 506 THR A CA 1
ATOM 4045 C C . THR A 1 506 ? 45.000 -36.396 -31.457 1.00 91.98 506 THR A C 1
ATOM 4046 O O . THR A 1 506 ? 44.024 -37.129 -31.606 1.00 93.18 506 THR A O 1
ATOM 4050 N N . SER A 1 507 ? 45.545 -35.658 -32.430 1.00 94.09 507 SER A N 1
ATOM 4051 C CA . SER A 1 507 ? 44.913 -35.366 -33.725 1.00 96.26 507 SER A CA 1
ATOM 4052 C C . SER A 1 507 ? 43.803 -34.340 -33.519 1.00 94.76 507 SER A C 1
ATOM 4053 O O . SER A 1 507 ? 42.642 -34.694 -33.299 1.00 93.76 507 SER A O 1
ATOM 4056 N N . GLY A 1 508 ? 44.191 -33.067 -33.580 1.00 94.38 508 GLY A N 1
ATOM 4057 C CA . GLY A 1 508 ? 43.321 -31.941 -33.231 1.00 93.29 508 GLY A CA 1
ATOM 4058 C C . GLY A 1 508 ? 41.967 -31.957 -33.902 1.00 94.10 508 GLY A C 1
ATOM 4059 O O . GLY A 1 508 ? 40.934 -31.890 -33.236 1.00 93.70 508 GLY A O 1
ATOM 4060 N N . MET A 1 509 ? 41.979 -32.019 -35.227 1.00 94.90 509 MET A N 1
ATOM 4061 C CA . MET A 1 509 ? 40.781 -32.327 -35.986 1.00 95.99 509 MET A CA 1
ATOM 4062 C C . MET A 1 509 ? 40.798 -33.832 -36.077 1.00 97.16 509 MET A C 1
ATOM 4063 O O . MET A 1 509 ? 41.867 -34.424 -36.234 1.00 100.68 509 MET A O 1
ATOM 4068 N N . LEU A 1 510 ? 39.635 -34.455 -35.947 1.00 95.58 510 LEU A N 1
ATOM 4069 C CA . LEU A 1 510 ? 39.563 -35.898 -35.771 1.00 96.16 510 LEU A CA 1
ATOM 4070 C C . LEU A 1 510 ? 40.061 -36.661 -36.979 1.00 99.56 510 LEU A C 1
ATOM 4071 O O . LEU A 1 510 ? 39.291 -37.284 -37.696 1.00 103.17 510 LEU A O 1
ATOM 4076 N N . THR A 1 511 ? 41.365 -36.611 -37.192 1.00 100.80 511 THR A N 1
ATOM 4077 C CA . THR A 1 511 ? 41.978 -37.290 -38.312 1.00 105.17 511 THR A CA 1
ATOM 4078 C C . THR A 1 511 ? 42.951 -38.336 -37.786 1.00 106.71 511 THR A C 1
ATOM 4079 O O . THR A 1 511 ? 44.087 -38.014 -37.420 1.00 105.98 511 THR A O 1
ATOM 4083 N N . GLY A 1 512 ? 42.485 -39.583 -37.729 1.00 109.27 512 GLY A N 1
ATOM 4084 C CA . GLY A 1 512 ? 43.262 -40.689 -37.161 1.00 110.55 512 GLY A CA 1
ATOM 4085 C C . GLY A 1 512 ? 43.671 -40.483 -35.704 1.00 106.83 512 GLY A C 1
ATOM 4086 O O . GLY A 1 512 ? 42.952 -39.849 -34.923 1.00 104.38 512 GLY A O 1
ATOM 4087 N N . GLY A 1 513 ? 44.833 -41.026 -35.345 1.00 105.72 513 GLY A N 1
ATOM 4088 C CA . GLY A 1 513 ? 45.373 -40.901 -33.996 1.00 100.96 513 GLY A CA 1
ATOM 4089 C C . GLY A 1 513 ? 44.530 -41.562 -32.924 1.00 99.74 513 GLY A C 1
ATOM 4090 O O . GLY A 1 513 ? 43.715 -42.446 -33.203 1.00 101.99 513 GLY A O 1
ATOM 4091 N N . ASN A 1 514 ? 44.728 -41.116 -31.689 1.00 96.10 514 ASN A N 1
ATOM 4092 C CA . ASN A 1 514 ? 44.043 -41.687 -30.540 1.00 94.48 514 ASN A CA 1
ATOM 4093 C C . ASN A 1 514 ? 42.604 -41.230 -30.425 1.00 92.22 514 ASN A C 1
ATOM 4094 O O . ASN A 1 514 ? 41.714 -42.048 -30.198 1.00 94.00 514 ASN A O 1
ATOM 4099 N N . SER A 1 515 ? 42.385 -39.927 -30.598 1.00 88.71 515 SER A N 1
ATOM 4100 C CA . SER A 1 515 ? 41.054 -39.319 -30.484 1.00 86.93 515 SER A CA 1
ATOM 4101 C C . SER A 1 515 ? 39.989 -40.046 -31.296 1.00 89.13 515 SER A C 1
ATOM 4102 O O . SER A 1 515 ? 38.840 -40.157 -30.873 1.00 89.07 515 SER A O 1
ATOM 4105 N N . LEU A 1 516 ? 40.386 -40.539 -32.462 1.00 91.76 516 LEU A N 1
ATOM 4106 C CA . LEU A 1 516 ? 39.486 -41.260 -33.339 1.00 95.03 516 LEU A CA 1
ATOM 4107 C C . LEU A 1 516 ? 38.975 -42.539 -32.680 1.00 96.97 516 LEU A C 1
ATOM 4108 O O . LEU A 1 516 ? 37.804 -42.886 -32.818 1.00 97.87 516 LEU A O 1
ATOM 4113 N N . GLU A 1 517 ? 39.858 -43.227 -31.961 1.00 97.71 517 GLU A N 1
ATOM 4114 C CA . GLU A 1 517 ? 39.508 -44.477 -31.294 1.00 100.67 517 GLU A CA 1
ATOM 4115 C C . GLU A 1 517 ? 38.565 -44.221 -30.129 1.00 98.59 517 GLU A C 1
ATOM 4116 O O . GLU A 1 517 ? 37.597 -44.958 -29.934 1.00 100.90 517 GLU A O 1
ATOM 4122 N N . TYR A 1 518 ? 38.855 -43.172 -29.361 1.00 95.25 518 TYR A N 1
ATOM 4123 C CA . TYR A 1 518 ? 37.947 -42.688 -28.324 1.00 93.64 518 TYR A CA 1
ATOM 4124 C C . TYR A 1 518 ? 36.603 -42.394 -28.965 1.00 93.23 518 TYR A C 1
ATOM 4125 O O . TYR A 1 518 ? 35.559 -42.838 -28.490 1.00 94.26 518 TYR A O 1
ATOM 4134 N N . PHE A 1 519 ? 36.653 -41.649 -30.064 1.00 92.09 519 PHE A N 1
ATOM 4135 C CA . PHE A 1 519 ? 35.467 -41.256 -30.790 1.00 92.90 519 PHE A CA 1
ATOM 4136 C C . PHE A 1 519 ? 34.606 -42.453 -31.163 1.00 96.45 519 PHE A C 1
ATOM 4137 O O . PHE A 1 519 ? 33.402 -42.441 -30.922 1.00 96.93 519 PHE A O 1
ATOM 4145 N N . LYS A 1 520 ? 35.229 -43.480 -31.742 1.00 99.48 520 LYS A N 1
ATOM 4146 C CA . LYS A 1 520 ? 34.537 -44.726 -32.072 1.00 103.41 520 LYS A CA 1
ATOM 4147 C C . LYS A 1 520 ? 33.762 -45.239 -30.866 1.00 103.86 520 LYS A C 1
ATOM 4148 O O . LYS A 1 520 ? 32.592 -45.600 -30.978 1.00 106.16 520 LYS A O 1
ATOM 4154 N N . TRP A 1 521 ? 34.420 -45.251 -29.710 1.00 102.03 521 TRP A N 1
ATOM 4155 C CA . TRP A 1 521 ? 33.840 -45.838 -28.510 1.00 102.95 521 TRP A CA 1
ATOM 4156 C C . TRP A 1 521 ? 32.705 -45.024 -27.885 1.00 100.53 521 TRP A C 1
ATOM 4157 O O . TRP A 1 521 ? 31.804 -45.584 -27.257 1.00 101.93 521 TRP A O 1
ATOM 4168 N N . LEU A 1 522 ? 32.734 -43.712 -28.088 1.00 97.08 522 LEU A N 1
ATOM 4169 C CA . LEU A 1 522 ? 31.839 -42.812 -27.368 1.00 95.43 522 LEU A CA 1
ATOM 4170 C C . LEU A 1 522 ? 30.745 -42.174 -28.218 1.00 95.77 522 LEU A C 1
ATOM 4171 O O . LEU A 1 522 ? 29.754 -41.679 -27.682 1.00 96.00 522 LEU A O 1
ATOM 4176 N N . CYS A 1 523 ? 30.920 -42.193 -29.534 1.00 96.75 523 CYS A N 1
ATOM 4177 C CA . CYS A 1 523 ? 30.063 -41.429 -30.439 1.00 97.32 523 CYS A CA 1
ATOM 4178 C C . CYS A 1 523 ? 28.593 -41.847 -30.458 1.00 99.60 523 CYS A C 1
ATOM 4179 O O . CYS A 1 523 ? 27.720 -41.041 -30.790 1.00 99.49 523 CYS A O 1
ATOM 4182 N N . GLU A 1 524 ? 28.323 -43.101 -30.108 1.00 101.78 524 GLU A N 1
ATOM 4183 C CA . GLU A 1 524 ? 26.978 -43.653 -30.244 1.00 104.60 524 GLU A CA 1
ATOM 4184 C C . GLU A 1 524 ? 26.084 -43.453 -29.014 1.00 103.64 524 GLU A C 1
ATOM 4185 O O . GLU A 1 524 ? 24.918 -43.866 -29.014 1.00 106.22 524 GLU A O 1
ATOM 4191 N N . ASP A 1 525 ? 26.628 -42.801 -27.986 1.00 99.88 525 ASP A N 1
ATOM 4192 C CA . ASP A 1 525 ? 25.894 -42.537 -26.746 1.00 99.28 525 ASP A CA 1
ATOM 4193 C C . ASP A 1 525 ? 25.590 -41.046 -26.556 1.00 96.50 525 ASP A C 1
ATOM 4194 O O . ASP A 1 525 ? 26.510 -40.241 -26.388 1.00 93.41 525 ASP A O 1
ATOM 4199 N N . PRO A 1 526 ? 24.291 -40.684 -26.565 1.00 97.84 526 PRO A N 1
ATOM 4200 C CA . PRO A 1 526 ? 23.790 -39.313 -26.429 1.00 96.40 526 PRO A CA 1
ATOM 4201 C C . PRO A 1 526 ? 24.187 -38.620 -25.126 1.00 94.71 526 PRO A C 1
ATOM 4202 O O . PRO A 1 526 ? 24.123 -37.392 -25.048 1.00 93.56 526 PRO A O 1
ATOM 4206 N N . ASP A 1 527 ? 24.571 -39.398 -24.115 1.00 95.25 527 ASP A N 1
ATOM 4207 C CA . ASP A 1 527 ? 25.052 -38.846 -22.847 1.00 93.87 527 ASP A CA 1
ATOM 4208 C C . ASP A 1 527 ? 26.417 -38.184 -23.029 1.00 91.06 527 ASP A C 1
ATOM 4209 O O . ASP A 1 527 ? 26.671 -37.109 -22.474 1.00 90.37 527 ASP A O 1
ATOM 4214 N N . ASN A 1 528 ? 27.287 -38.835 -23.800 1.00 89.83 528 ASN A N 1
ATOM 4215 C CA . ASN A 1 528 ? 28.612 -38.298 -24.109 1.00 87.24 528 ASN A CA 1
ATOM 4216 C C . ASN A 1 528 ? 28.521 -37.042 -24.969 1.00 86.16 528 ASN A C 1
ATOM 4217 O O . ASN A 1 528 ? 27.517 -36.832 -25.662 1.00 87.59 528 ASN A O 1
ATOM 4222 N N . SER A 1 529 ? 29.563 -36.208 -24.913 1.00 83.24 529 SER A N 1
ATOM 4223 C CA . SER A 1 529 ? 29.652 -35.019 -25.770 1.00 82.20 529 SER A CA 1
ATOM 4224 C C . SER A 1 529 ? 31.062 -34.736 -26.293 1.00 80.59 529 SER A C 1
ATOM 4225 O O . SER A 1 529 ? 32.055 -34.889 -25.575 1.00 79.93 529 SER A O 1
ATOM 4228 N N . LEU A 1 530 ? 31.127 -34.320 -27.556 1.00 80.58 530 LEU A N 1
ATOM 4229 C CA . LEU A 1 530 ? 32.378 -33.980 -28.219 1.00 78.85 530 LEU A CA 1
ATOM 4230 C C . LEU A 1 530 ? 32.523 -32.469 -28.299 1.00 77.91 530 LEU A C 1
ATOM 4231 O O . LEU A 1 530 ? 31.651 -31.783 -28.832 1.00 78.79 530 LEU A O 1
ATOM 4236 N N . VAL A 1 531 ? 33.630 -31.952 -27.780 1.00 76.99 531 VAL A N 1
ATOM 4237 C CA . VAL A 1 531 ? 33.823 -30.507 -27.714 1.00 77.26 531 VAL A CA 1
ATOM 4238 C C . VAL A 1 531 ? 34.920 -30.016 -28.647 1.00 77.48 531 VAL A C 1
ATOM 4239 O O . VAL A 1 531 ? 36.073 -30.449 -28.564 1.00 77.20 531 VAL A O 1
ATOM 4243 N N . PHE A 1 532 ? 34.534 -29.105 -29.537 1.00 79.17 532 PHE A N 1
ATOM 4244 C CA . PHE A 1 532 ? 35.454 -28.502 -30.487 1.00 79.75 532 PHE A CA 1
ATOM 4245 C C . PHE A 1 532 ? 35.981 -27.174 -29.979 1.00 79.46 532 PHE A C 1
ATOM 4246 O O . PHE A 1 532 ? 35.209 -26.297 -29.584 1.00 80.02 532 PHE A O 1
ATOM 4254 N N . VAL A 1 533 ? 37.301 -27.036 -30.000 1.00 78.43 533 VAL A N 1
ATOM 4255 C CA . VAL A 1 533 ? 37.956 -25.854 -29.462 1.00 78.89 533 VAL A CA 1
ATOM 4256 C C . VAL A 1 533 ? 38.853 -25.179 -30.503 1.00 80.30 533 VAL A C 1
ATOM 4257 O O . VAL A 1 533 ? 38.852 -23.951 -30.628 1.00 82.37 533 VAL A O 1
ATOM 4261 N N . GLY A 1 534 ? 39.607 -25.983 -31.249 1.00 80.16 534 GLY A N 1
ATOM 4262 C CA . GLY A 1 534 ? 40.503 -25.467 -32.278 1.00 80.89 534 GLY A CA 1
ATOM 4263 C C . GLY A 1 534 ? 39.782 -25.289 -33.594 1.00 83.31 534 GLY A C 1
ATOM 4264 O O . GLY A 1 534 ? 38.604 -25.628 -33.715 1.00 85.30 534 GLY A O 1
ATOM 4265 N N . TYR A 1 535 ? 40.494 -24.753 -34.579 1.00 84.84 535 TYR A N 1
ATOM 4266 C CA . TYR A 1 535 ? 39.964 -24.566 -35.927 1.00 87.42 535 TYR A CA 1
ATOM 4267 C C . TYR A 1 535 ? 39.823 -25.912 -36.635 1.00 88.48 535 TYR A C 1
ATOM 4268 O O . TYR A 1 535 ? 40.756 -26.711 -36.649 1.00 87.84 535 TYR A O 1
ATOM 4277 N N . GLN A 1 536 ? 38.650 -26.168 -37.207 1.00 91.11 536 GLN A N 1
ATOM 4278 C CA . GLN A 1 536 ? 38.439 -27.386 -37.982 1.00 92.83 536 GLN A CA 1
ATOM 4279 C C . GLN A 1 536 ? 38.599 -27.103 -39.471 1.00 96.55 536 GLN A C 1
ATOM 4280 O O . GLN A 1 536 ? 37.710 -26.525 -40.102 1.00 98.87 536 GLN A O 1
ATOM 4286 N N . ALA A 1 537 ? 39.748 -27.505 -40.015 1.00 97.14 537 ALA A N 1
ATOM 4287 C CA . ALA A 1 537 ? 40.084 -27.274 -41.423 1.00 100.41 537 ALA A CA 1
ATOM 4288 C C . ALA A 1 537 ? 39.174 -28.039 -42.385 1.00 103.70 537 ALA A C 1
ATOM 4289 O O . ALA A 1 537 ? 38.655 -29.103 -42.049 1.00 102.55 537 ALA A O 1
ATOM 4291 N N . GLU A 1 538 ? 38.988 -27.486 -43.581 1.00 108.60 538 GLU A N 1
ATOM 4292 C CA . GLU A 1 538 ? 38.209 -28.148 -44.626 1.00 113.05 538 GLU A CA 1
ATOM 4293 C C . GLU A 1 538 ? 38.890 -29.435 -45.076 1.00 113.57 538 GLU A C 1
ATOM 4294 O O . GLU A 1 538 ? 40.109 -29.475 -45.262 1.00 112.98 538 GLU A O 1
ATOM 4300 N N . GLY A 1 539 ? 38.089 -30.484 -45.237 1.00 114.68 539 GLY A N 1
ATOM 4301 C CA . GLY A 1 539 ? 38.594 -31.805 -45.601 1.00 115.28 539 GLY A CA 1
ATOM 4302 C C . GLY A 1 539 ? 38.518 -32.755 -44.424 1.00 111.47 539 GLY A C 1
ATOM 4303 O O . GLY A 1 539 ? 37.888 -33.818 -44.510 1.00 113.33 539 GLY A O 1
ATOM 4304 N N . SER A 1 540 ? 39.151 -32.349 -43.322 1.00 105.74 540 SER A N 1
ATOM 4305 C CA . SER A 1 540 ? 39.206 -33.113 -42.072 1.00 101.19 540 SER A CA 1
ATOM 4306 C C . SER A 1 540 ? 37.864 -33.696 -41.647 1.00 100.54 540 SER A C 1
ATOM 4307 O O . SER A 1 540 ? 36.813 -33.091 -41.876 1.00 101.02 540 SER A O 1
ATOM 4310 N N . LEU A 1 541 ? 37.915 -34.867 -41.016 1.00 99.33 541 LEU A N 1
ATOM 4311 C CA . LEU A 1 541 ? 36.726 -35.481 -40.437 1.00 99.29 541 LEU A CA 1
ATOM 4312 C C . LEU A 1 541 ? 36.142 -34.580 -39.350 1.00 96.64 541 LEU A C 1
ATOM 4313 O O . LEU A 1 541 ? 34.923 -34.482 -39.206 1.00 97.17 541 LEU A O 1
ATOM 4318 N N . GLY A 1 542 ? 37.024 -33.922 -38.598 1.00 94.47 542 GLY A N 1
ATOM 4319 C CA . GLY A 1 542 ? 36.627 -32.977 -37.557 1.00 92.24 542 GLY A CA 1
ATOM 4320 C C . GLY A 1 542 ? 35.639 -31.945 -38.061 1.00 94.00 542 GLY A C 1
ATOM 4321 O O . GLY A 1 542 ? 34.611 -31.703 -37.428 1.00 93.66 542 GLY A O 1
ATOM 4322 N N . ARG A 1 543 ? 35.948 -31.344 -39.209 1.00 96.67 543 ARG A N 1
ATOM 4323 C CA . ARG A 1 543 ? 35.046 -30.384 -39.834 1.00 99.24 543 ARG A CA 1
ATOM 4324 C C . ARG A 1 543 ? 33.779 -31.057 -40.342 1.00 101.39 543 ARG A C 1
ATOM 4325 O O . ARG A 1 543 ? 32.692 -30.510 -40.199 1.00 102.41 543 ARG A O 1
ATOM 4333 N N . ARG A 1 544 ? 33.929 -32.239 -40.933 1.00 102.91 544 ARG A N 1
ATOM 4334 C CA . ARG A 1 544 ? 32.785 -33.019 -41.398 1.00 105.18 544 ARG A CA 1
ATOM 4335 C C . ARG A 1 544 ? 31.816 -33.297 -40.247 1.00 102.56 544 ARG A C 1
ATOM 4336 O O . ARG A 1 544 ? 30.615 -33.070 -40.385 1.00 104.03 544 ARG A O 1
ATOM 4344 N N . ILE A 1 545 ? 32.351 -33.756 -39.114 1.00 98.71 545 ILE A N 1
ATOM 4345 C CA . ILE A 1 545 ? 31.571 -33.964 -37.884 1.00 96.31 545 ILE A CA 1
ATOM 4346 C C . ILE A 1 545 ? 30.916 -32.658 -37.440 1.00 95.37 545 ILE A C 1
ATOM 4347 O O . ILE A 1 545 ? 29.707 -32.612 -37.199 1.00 95.83 545 ILE A O 1
ATOM 4352 N N . GLN A 1 546 ? 31.734 -31.609 -37.345 1.00 94.09 546 GLN A N 1
ATOM 4353 C CA . GLN A 1 546 ? 31.305 -30.284 -36.907 1.00 94.34 546 GLN A CA 1
ATOM 4354 C C . GLN A 1 546 ? 30.200 -29.724 -37.785 1.00 99.15 546 GLN A C 1
ATOM 4355 O O . GLN A 1 546 ? 29.209 -29.197 -37.283 1.00 100.76 546 GLN A O 1
ATOM 4361 N N . LYS A 1 547 ? 30.378 -29.853 -39.097 1.00 103.13 547 LYS A N 1
ATOM 4362 C CA . LYS A 1 547 ? 29.422 -29.352 -40.077 1.00 107.37 547 LYS A CA 1
ATOM 4363 C C . LYS A 1 547 ? 28.093 -30.115 -39.997 1.00 109.57 547 LYS A C 1
ATOM 4364 O O . LYS A 1 547 ? 27.111 -29.733 -40.638 1.00 113.42 547 LYS A O 1
ATOM 4370 N N . GLY A 1 548 ? 28.073 -31.190 -39.208 1.00 107.71 548 GLY A N 1
ATOM 4371 C CA . GLY A 1 548 ? 26.841 -31.908 -38.900 1.00 110.17 548 GLY A CA 1
ATOM 4372 C C . GLY A 1 548 ? 26.719 -33.333 -39.411 1.00 113.01 548 GLY A C 1
ATOM 4373 O O . GLY A 1 548 ? 25.660 -33.941 -39.281 1.00 114.98 548 GLY A O 1
ATOM 4374 N N . TRP A 1 549 ? 27.793 -33.872 -39.986 1.00 114.84 549 TRP A N 1
ATOM 4375 C CA . TRP A 1 549 ? 27.799 -35.237 -40.533 1.00 118.28 549 TRP A CA 1
ATOM 4376 C C . TRP A 1 549 ? 27.680 -36.273 -39.411 1.00 117.32 549 TRP A C 1
ATOM 4377 O O . TRP A 1 549 ? 28.450 -36.239 -38.448 1.00 114.54 549 TRP A O 1
ATOM 4388 N N . LYS A 1 550 ? 26.710 -37.180 -39.535 1.00 120.78 550 LYS A N 1
ATOM 4389 C CA . LYS A 1 550 ? 26.391 -38.132 -38.461 1.00 120.52 550 LYS A CA 1
ATOM 4390 C C . LYS A 1 550 ? 26.345 -39.604 -38.881 1.00 124.23 550 LYS A C 1
ATOM 4391 O O . LYS A 1 550 ? 25.817 -40.446 -38.150 1.00 124.57 550 LYS A O 1
ATOM 4397 N N . GLU A 1 551 ? 26.896 -39.907 -40.054 1.00 128.10 551 GLU A N 1
ATOM 4398 C CA . GLU A 1 551 ? 26.970 -41.282 -40.563 1.00 132.19 551 GLU A CA 1
ATOM 4399 C C . GLU A 1 551 ? 28.373 -41.578 -41.104 1.00 132.17 551 GLU A C 1
ATOM 4400 O O . GLU A 1 551 ? 28.636 -41.417 -42.298 1.00 134.73 551 GLU A O 1
ATOM 4406 N N . ILE A 1 552 ? 29.265 -42.017 -40.216 1.00 129.57 552 ILE A N 1
ATOM 4407 C CA . ILE A 1 552 ? 30.698 -42.118 -40.524 1.00 129.09 552 ILE A CA 1
ATOM 4408 C C . ILE A 1 552 ? 31.197 -43.569 -40.538 1.00 132.43 552 ILE A C 1
ATOM 4409 O O . ILE A 1 552 ? 31.013 -44.298 -39.563 1.00 132.54 552 ILE A O 1
ATOM 4414 N N . PRO A 1 553 ? 31.829 -43.990 -41.650 1.00 136.16 553 PRO A N 1
ATOM 4415 C CA . PRO A 1 553 ? 32.341 -45.354 -41.785 1.00 140.43 553 PRO A CA 1
ATOM 4416 C C . PRO A 1 553 ? 33.808 -45.490 -41.365 1.00 139.35 553 PRO A C 1
ATOM 4417 O O . PRO A 1 553 ? 34.659 -44.714 -41.811 1.00 137.88 553 PRO A O 1
ATOM 4421 N N . LEU A 1 554 ? 34.092 -46.478 -40.515 1.00 140.46 554 LEU A N 1
ATOM 4422 C CA . LEU A 1 554 ? 35.432 -46.664 -39.951 1.00 139.48 554 LEU A CA 1
ATOM 4423 C C . LEU A 1 554 ? 35.778 -48.128 -39.683 1.00 144.47 554 LEU A C 1
ATOM 4424 O O . LEU A 1 554 ? 34.893 -48.988 -39.650 1.00 147.81 554 LEU A O 1
ATOM 4429 N N . LYS A 1 555 ? 37.070 -48.393 -39.479 1.00 145.80 555 LYS A N 1
ATOM 4430 C CA . LYS A 1 555 ? 37.566 -49.734 -39.148 1.00 150.93 555 LYS A CA 1
ATOM 4431 C C . LYS A 1 555 ? 37.111 -50.204 -37.764 1.00 150.29 555 LYS A C 1
ATOM 4432 O O . LYS A 1 555 ? 37.038 -49.417 -36.815 1.00 144.71 555 LYS A O 1
ATOM 4438 N N . ASP A 1 556 ? 36.830 -51.501 -37.671 1.00 155.85 556 ASP A N 1
ATOM 4439 C CA . ASP A 1 556 ? 36.188 -52.108 -36.508 1.00 156.12 556 ASP A CA 1
ATOM 4440 C C . ASP A 1 556 ? 37.160 -52.341 -35.351 1.00 154.97 556 ASP A C 1
ATOM 4441 O O . ASP A 1 556 ? 38.173 -51.648 -35.218 1.00 151.45 556 ASP A O 1
ATOM 4446 N N . GLU A 1 557 ? 36.818 -53.312 -34.506 1.00 158.00 557 GLU A N 1
ATOM 4447 C CA . GLU A 1 557 ? 37.739 -53.878 -33.526 1.00 158.85 557 GLU A CA 1
ATOM 4448 C C . GLU A 1 557 ? 38.938 -54.492 -34.252 1.00 162.55 557 GLU A C 1
ATOM 4449 O O . GLU A 1 557 ? 40.080 -54.359 -33.805 1.00 161.63 557 GLU A O 1
ATOM 4455 N N . ASP A 1 558 ? 38.659 -55.148 -35.379 1.00 166.07 558 ASP A N 1
ATOM 4456 C CA . ASP A 1 558 ? 39.674 -55.798 -36.198 1.00 170.23 558 ASP A CA 1
ATOM 4457 C C . ASP A 1 558 ? 40.159 -54.826 -37.270 1.00 167.58 558 ASP A C 1
ATOM 4458 O O . ASP A 1 558 ? 41.155 -54.123 -37.081 1.00 164.44 558 ASP A O 1
ATOM 4463 N N . ASP A 1 559 ? 39.443 -54.799 -38.391 1.00 169.27 559 ASP A N 1
ATOM 4464 C CA . ASP A 1 559 ? 39.681 -53.850 -39.479 1.00 166.82 559 ASP A CA 1
ATOM 4465 C C . ASP A 1 559 ? 38.465 -53.784 -40.405 1.00 167.93 559 ASP A C 1
ATOM 4466 O O . ASP A 1 559 ? 38.528 -53.198 -41.488 1.00 168.33 559 ASP A O 1
ATOM 4471 N N . LYS A 1 560 ? 37.362 -54.387 -39.959 1.00 168.14 560 LYS A N 1
ATOM 4472 C CA . LYS A 1 560 ? 36.109 -54.425 -40.716 1.00 169.29 560 LYS A CA 1
ATOM 4473 C C . LYS A 1 560 ? 35.460 -53.045 -40.764 1.00 162.84 560 LYS A C 1
ATOM 4474 O O . LYS A 1 560 ? 35.432 -52.334 -39.762 1.00 156.96 560 LYS A O 1
ATOM 4480 N N . MET A 1 561 ? 34.943 -52.669 -41.930 1.00 164.42 561 MET A N 1
ATOM 4481 C CA . MET A 1 561 ? 34.288 -51.372 -42.086 1.00 159.02 561 MET A CA 1
ATOM 4482 C C . MET A 1 561 ? 32.919 -51.382 -41.430 1.00 156.99 561 MET A C 1
ATOM 4483 O O . MET A 1 561 ? 32.088 -52.247 -41.709 1.00 161.60 561 MET A O 1
ATOM 4488 N N . ARG A 1 562 ? 32.707 -50.414 -40.545 1.00 150.42 562 ARG A N 1
ATOM 4489 C CA . ARG A 1 562 ? 31.492 -50.325 -39.749 1.00 148.22 562 ARG A CA 1
ATOM 4490 C C . ARG A 1 562 ? 30.929 -48.909 -39.838 1.00 143.37 562 ARG A C 1
ATOM 4491 O O . ARG A 1 562 ? 31.679 -47.930 -39.808 1.00 138.89 562 ARG A O 1
ATOM 4499 N N . VAL A 1 563 ? 29.609 -48.816 -39.964 1.00 144.31 563 VAL A N 1
ATOM 4500 C CA . VAL A 1 563 ? 28.913 -47.534 -40.022 1.00 140.82 563 VAL A CA 1
ATOM 4501 C C . VAL A 1 563 ? 28.583 -47.072 -38.607 1.00 136.04 563 VAL A C 1
ATOM 4502 O O . VAL A 1 563 ? 27.983 -47.816 -37.827 1.00 136.95 563 VAL A O 1
ATOM 4506 N N . TYR A 1 564 ? 28.975 -45.842 -38.286 1.00 131.08 564 TYR A N 1
ATOM 4507 C CA . TYR A 1 564 ? 28.779 -45.289 -36.947 1.00 126.82 564 TYR A CA 1
ATOM 4508 C C . TYR A 1 564 ? 27.708 -44.195 -36.915 1.00 125.43 564 TYR A C 1
ATOM 4509 O O . TYR A 1 564 ? 27.894 -43.112 -37.482 1.00 123.92 564 TYR A O 1
ATOM 4518 N N . ASN A 1 565 ? 26.594 -44.488 -36.242 1.00 126.07 565 ASN A N 1
ATOM 4519 C CA . ASN A 1 565 ? 25.481 -43.549 -36.116 1.00 124.74 565 ASN A CA 1
ATOM 4520 C C . ASN A 1 565 ? 25.646 -42.620 -34.916 1.00 120.50 565 ASN A C 1
ATOM 4521 O O . ASN A 1 565 ? 25.198 -42.929 -33.807 1.00 121.25 565 ASN A O 1
ATOM 4526 N N . VAL A 1 566 ? 26.296 -41.482 -35.159 1.00 117.03 566 VAL A N 1
ATOM 4527 C CA . VAL A 1 566 ? 26.616 -40.487 -34.130 1.00 112.07 566 VAL A CA 1
ATOM 4528 C C . VAL A 1 566 ? 25.368 -39.949 -33.434 1.00 111.47 566 VAL A C 1
ATOM 4529 O O . VAL A 1 566 ? 24.432 -39.488 -34.085 1.00 114.49 566 VAL A O 1
ATOM 4533 N N . ARG A 1 567 ? 25.367 -40.018 -32.109 1.00 108.45 567 ARG A N 1
ATOM 4534 C CA . ARG A 1 567 ? 24.235 -39.570 -31.314 1.00 107.77 567 ARG A CA 1
ATOM 4535 C C . ARG A 1 567 ? 24.704 -38.695 -30.161 1.00 103.41 567 ARG A C 1
ATOM 4536 O O . ARG A 1 567 ? 23.898 -38.054 -29.481 1.00 102.71 567 ARG A O 1
ATOM 4544 N N . MET A 1 568 ? 26.019 -38.668 -29.956 1.00 100.53 568 MET A N 1
ATOM 4545 C CA . MET A 1 568 ? 26.635 -37.850 -28.913 1.00 96.73 568 MET A CA 1
ATOM 4546 C C . MET A 1 568 ? 26.439 -36.360 -29.189 1.00 94.67 568 MET A C 1
ATOM 4547 O O . MET A 1 568 ? 26.178 -35.955 -30.324 1.00 96.03 568 MET A O 1
ATOM 4552 N N . ASN A 1 569 ? 26.543 -35.555 -28.140 1.00 92.01 569 ASN A N 1
ATOM 4553 C CA . ASN A 1 569 ? 26.384 -34.116 -28.258 1.00 91.54 569 ASN A CA 1
ATOM 4554 C C . ASN A 1 569 ? 27.595 -33.498 -28.956 1.00 89.95 569 ASN A C 1
ATOM 4555 O O . ASN A 1 569 ? 28.739 -33.812 -28.625 1.00 88.60 569 ASN A O 1
ATOM 4560 N N . ILE A 1 570 ? 27.342 -32.641 -29.940 1.00 90.58 570 ILE A N 1
ATOM 4561 C CA . ILE A 1 570 ? 28.421 -31.939 -30.638 1.00 89.03 570 ILE A CA 1
ATOM 4562 C C . ILE A 1 570 ? 28.379 -30.445 -30.309 1.00 89.52 570 ILE A C 1
ATOM 4563 O O . ILE A 1 570 ? 27.417 -29.743 -30.640 1.00 92.46 570 ILE A O 1
ATOM 4568 N N . LYS A 1 571 ? 29.423 -29.972 -29.638 1.00 87.49 571 LYS A N 1
ATOM 4569 C CA . LYS A 1 571 ? 29.473 -28.591 -29.191 1.00 87.87 571 LYS A CA 1
ATOM 4570 C C . LYS A 1 571 ? 30.764 -27.934 -29.618 1.00 87.31 571 LYS A C 1
ATOM 4571 O O . LYS A 1 571 ? 31.852 -28.418 -29.309 1.00 86.27 571 LYS A O 1
ATOM 4577 N N . THR A 1 572 ? 30.630 -26.826 -30.332 1.00 89.47 572 THR A N 1
ATOM 4578 C CA . THR A 1 572 ? 31.772 -26.021 -30.706 1.00 89.52 572 THR A CA 1
ATOM 4579 C C . THR A 1 572 ? 31.852 -24.834 -29.753 1.00 90.58 572 THR A C 1
ATOM 4580 O O . THR A 1 572 ? 30.862 -24.130 -29.539 1.00 93.41 572 THR A O 1
ATOM 4584 N N . ILE A 1 573 ? 33.026 -24.636 -29.164 1.00 89.43 573 ILE A N 1
ATOM 4585 C CA . ILE A 1 573 ? 33.261 -23.501 -28.279 1.00 90.95 573 ILE A CA 1
ATOM 4586 C C . ILE A 1 573 ? 34.163 -22.483 -28.970 1.00 92.48 573 ILE A C 1
ATOM 4587 O O . ILE A 1 573 ? 35.380 -22.679 -29.068 1.00 91.62 573 ILE A O 1
ATOM 4592 N N . GLU A 1 574 ? 33.559 -21.403 -29.457 1.00 96.19 574 GLU A N 1
ATOM 4593 C CA . GLU A 1 574 ? 34.311 -20.328 -30.095 1.00 98.62 574 GLU A CA 1
ATOM 4594 C C . GLU A 1 574 ? 34.969 -19.438 -29.041 1.00 99.05 574 GLU A C 1
ATOM 4595 O O . GLU A 1 574 ? 34.472 -19.327 -27.920 1.00 99.24 574 GLU A O 1
ATOM 4601 N N . GLY A 1 575 ? 36.097 -18.827 -29.404 1.00 100.24 575 GLY A N 1
ATOM 4602 C CA . GLY A 1 575 ? 36.822 -17.908 -28.520 1.00 101.68 575 GLY A CA 1
ATOM 4603 C C . GLY A 1 575 ? 37.991 -18.537 -27.784 1.00 99.21 575 GLY A C 1
ATOM 4604 O O . GLY A 1 575 ? 38.393 -18.060 -26.725 1.00 98.72 575 GLY A O 1
ATOM 4605 N N . PHE A 1 576 ? 38.541 -19.604 -28.353 1.00 99.44 576 PHE A N 1
ATOM 4606 C CA . PHE A 1 576 ? 39.642 -20.334 -27.731 1.00 98.94 576 PHE A CA 1
ATOM 4607 C C . PHE A 1 576 ? 40.813 -20.610 -28.660 1.00 97.17 576 PHE A C 1
ATOM 4608 O O . PHE A 1 576 ? 41.861 -21.077 -28.211 1.00 94.29 576 PHE A O 1
ATOM 4616 N N . SER A 1 577 ? 40.632 -20.317 -29.946 1.00 97.97 577 SER A N 1
ATOM 4617 C CA . SER A 1 577 ? 41.611 -20.673 -30.966 1.00 96.62 577 SER A CA 1
ATOM 4618 C C . SER A 1 577 ? 42.929 -19.932 -30.769 1.00 95.53 577 SER A C 1
ATOM 4619 O O . SER A 1 577 ? 42.975 -18.888 -30.117 1.00 95.78 577 SER A O 1
ATOM 4622 N N . GLY A 1 578 ? 43.996 -20.495 -31.329 1.00 94.92 578 GLY A N 1
ATOM 4623 C CA . GLY A 1 578 ? 45.325 -19.901 -31.247 1.00 90.23 578 GLY A CA 1
ATOM 4624 C C . GLY A 1 578 ? 45.534 -18.804 -32.271 1.00 86.97 578 GLY A C 1
ATOM 4625 O O . GLY A 1 578 ? 46.607 -18.201 -32.335 1.00 85.06 578 GLY A O 1
ATOM 4626 N N . HIS A 1 579 ? 44.504 -18.550 -33.073 1.00 86.07 579 HIS A N 1
ATOM 4627 C CA . HIS A 1 579 ? 44.563 -17.537 -34.113 1.00 83.69 579 HIS A CA 1
ATOM 4628 C C . HIS A 1 579 ? 43.761 -16.335 -33.669 1.00 84.34 579 HIS A C 1
ATOM 4629 O O . HIS A 1 579 ? 42.677 -16.482 -33.107 1.00 85.93 579 HIS A O 1
ATOM 4636 N N . SER A 1 580 ? 44.311 -15.147 -33.900 1.00 82.65 580 SER A N 1
ATOM 4637 C CA . SER A 1 580 ? 43.591 -13.912 -33.625 1.00 84.10 580 SER A CA 1
ATOM 4638 C C . SER A 1 580 ? 42.360 -13.805 -34.523 1.00 85.21 580 SER A C 1
ATOM 4639 O O . SER A 1 580 ? 42.416 -14.112 -35.718 1.00 83.96 580 SER A O 1
ATOM 4642 N N . ASP A 1 581 ? 41.248 -13.383 -33.927 1.00 87.66 581 ASP A N 1
ATOM 4643 C CA . ASP A 1 581 ? 39.955 -13.382 -34.603 1.00 89.85 581 ASP A CA 1
ATOM 4644 C C . ASP A 1 581 ? 39.848 -12.250 -35.622 1.00 89.93 581 ASP A C 1
ATOM 4645 O O . ASP A 1 581 ? 40.818 -11.532 -35.860 1.00 88.39 581 ASP A O 1
ATOM 4650 N N . ARG A 1 582 ? 38.665 -12.093 -36.210 1.00 92.02 582 ARG A N 1
ATOM 4651 C CA . ARG A 1 582 ? 38.426 -11.054 -37.204 1.00 92.63 582 ARG A CA 1
ATOM 4652 C C . ARG A 1 582 ? 38.782 -9.654 -36.701 1.00 93.53 582 ARG A C 1
ATOM 4653 O O . ARG A 1 582 ? 39.566 -8.952 -37.342 1.00 92.15 582 ARG A O 1
ATOM 4661 N N . ARG A 1 583 ? 38.223 -9.247 -35.563 1.00 96.61 583 ARG A N 1
ATOM 4662 C CA . ARG A 1 583 ? 38.461 -7.887 -35.073 1.00 98.35 583 ARG A CA 1
ATOM 4663 C C . ARG A 1 583 ? 39.915 -7.697 -34.645 1.00 93.81 583 ARG A C 1
ATOM 4664 O O . ARG A 1 583 ? 40.494 -6.628 -34.842 1.00 93.63 583 ARG A O 1
ATOM 4672 N N . GLN A 1 584 ? 40.502 -8.753 -34.091 1.00 90.35 584 GLN A N 1
ATOM 4673 C CA . GLN A 1 584 ? 41.889 -8.721 -33.640 1.00 87.20 584 GLN A CA 1
ATOM 4674 C C . GLN A 1 584 ? 42.849 -8.569 -34.813 1.00 83.96 584 GLN A C 1
ATOM 4675 O O . GLN A 1 584 ? 43.853 -7.860 -34.718 1.00 82.41 584 GLN A O 1
ATOM 4681 N N . LEU A 1 585 ? 42.524 -9.226 -35.923 1.00 83.12 585 LEU A N 1
ATOM 4682 C CA . LEU A 1 585 ? 43.278 -9.073 -37.160 1.00 80.71 585 LEU A CA 1
ATOM 4683 C C . LEU A 1 585 ? 43.246 -7.619 -37.621 1.00 82.48 585 LEU A C 1
ATOM 4684 O O . LEU A 1 585 ? 44.283 -7.040 -37.931 1.00 80.92 585 LEU A O 1
ATOM 4689 N N . MET A 1 586 ? 42.052 -7.029 -37.621 1.00 86.63 586 MET A N 1
ATOM 4690 C CA . MET A 1 586 ? 41.854 -5.649 -38.061 1.00 89.03 586 MET A CA 1
ATOM 4691 C C . MET A 1 586 ? 42.531 -4.638 -37.142 1.00 90.37 586 MET A C 1
ATOM 4692 O O . MET A 1 586 ? 43.089 -3.651 -37.619 1.00 90.83 586 MET A O 1
ATOM 4697 N N . GLU A 1 587 ? 42.487 -4.896 -35.833 1.00 91.87 587 GLU A N 1
ATOM 4698 C CA . GLU A 1 587 ? 43.186 -4.067 -34.846 1.00 93.53 587 GLU A CA 1
ATOM 4699 C C . GLU A 1 587 ? 44.706 -4.179 -35.012 1.00 90.22 587 GLU A C 1
ATOM 4700 O O . GLU A 1 587 ? 45.430 -3.192 -34.855 1.00 91.06 587 GLU A O 1
ATOM 4706 N N . TYR A 1 588 ? 45.186 -5.373 -35.349 1.00 86.88 588 TYR A N 1
ATOM 4707 C CA . TYR A 1 588 ? 46.618 -5.582 -35.520 1.00 85.02 588 TYR A CA 1
ATOM 4708 C C . TYR A 1 588 ? 47.173 -4.712 -36.631 1.00 86.19 588 TYR A C 1
ATOM 4709 O O . TYR A 1 588 ? 48.331 -4.305 -36.583 1.00 86.50 588 TYR A O 1
ATOM 4718 N N . VAL A 1 589 ? 46.346 -4.435 -37.631 1.00 87.52 589 VAL A N 1
ATOM 4719 C CA . VAL A 1 589 ? 46.777 -3.610 -38.745 1.00 88.58 589 VAL A CA 1
ATOM 4720 C C . VAL A 1 589 ? 46.781 -2.142 -38.328 1.00 92.66 589 VAL A C 1
ATOM 4721 O O . VAL A 1 589 ? 47.700 -1.402 -38.679 1.00 93.45 589 VAL A O 1
ATOM 4725 N N . LYS A 1 590 ? 45.766 -1.732 -37.565 1.00 96.14 590 LYS A N 1
ATOM 4726 C CA . LYS A 1 590 ? 45.691 -0.370 -37.032 1.00 100.54 590 LYS A CA 1
ATOM 4727 C C . LYS A 1 590 ? 46.947 -0.051 -36.227 1.00 101.53 590 LYS A C 1
ATOM 4728 O O . LYS A 1 590 ? 47.580 0.986 -36.430 1.00 104.16 590 LYS A O 1
ATOM 4734 N N . ARG A 1 591 ? 47.311 -0.965 -35.334 1.00 100.94 591 ARG A N 1
ATOM 4735 C CA . ARG A 1 591 ? 48.443 -0.770 -34.446 1.00 102.99 591 ARG A CA 1
ATOM 4736 C C . ARG A 1 591 ? 49.628 -1.631 -34.873 1.00 101.58 591 ARG A C 1
ATOM 4737 O O . ARG A 1 591 ? 49.686 -2.823 -34.582 1.00 100.76 591 ARG A O 1
ATOM 4745 N N . ILE A 1 592 ? 50.564 -1.014 -35.585 1.00 103.61 592 ILE A N 1
ATOM 4746 C CA . ILE A 1 592 ? 51.789 -1.676 -36.036 1.00 102.44 592 ILE A CA 1
ATOM 4747 C C . ILE A 1 592 ? 52.972 -0.779 -35.700 1.00 105.91 592 ILE A C 1
ATOM 4748 O O . ILE A 1 592 ? 52.778 0.370 -35.290 1.00 109.70 592 ILE A O 1
ATOM 4753 N N . SER A 1 593 ? 54.192 -1.285 -35.884 1.00 104.77 593 SER A N 1
ATOM 4754 C CA . SER A 1 593 ? 55.381 -0.491 -35.573 1.00 106.54 593 SER A CA 1
ATOM 4755 C C . SER A 1 593 ? 55.566 0.643 -36.581 1.00 107.96 593 SER A C 1
ATOM 4756 O O . SER A 1 593 ? 55.157 1.779 -36.301 1.00 112.49 593 SER A O 1
ATOM 4759 N N . PRO A 1 594 ? 56.205 0.357 -37.738 1.00 103.57 594 PRO A N 1
ATOM 4760 C CA . PRO A 1 594 ? 55.984 1.283 -38.837 1.00 105.04 594 PRO A CA 1
ATOM 4761 C C . PRO A 1 594 ? 54.748 0.819 -39.600 1.00 102.98 594 PRO A C 1
ATOM 4762 O O . PRO A 1 594 ? 54.507 -0.389 -39.699 1.00 100.14 594 PRO A O 1
ATOM 4766 N N . LYS A 1 595 ? 53.954 1.762 -40.101 1.00 104.10 595 LYS A N 1
ATOM 4767 C CA . LYS A 1 595 ? 52.791 1.418 -40.911 1.00 101.95 595 LYS A CA 1
ATOM 4768 C C . LYS A 1 595 ? 53.263 0.812 -42.238 1.00 98.53 595 LYS A C 1
ATOM 4769 O O . LYS A 1 595 ? 54.078 1.421 -42.934 1.00 100.20 595 LYS A O 1
ATOM 4775 N N . PRO A 1 596 ? 52.782 -0.403 -42.574 1.00 94.16 596 PRO A N 1
ATOM 4776 C CA . PRO A 1 596 ? 53.215 -1.056 -43.812 1.00 91.26 596 PRO A CA 1
ATOM 4777 C C . PRO A 1 596 ? 52.554 -0.436 -45.035 1.00 92.80 596 PRO A C 1
ATOM 4778 O O . PRO A 1 596 ? 51.497 0.188 -44.919 1.00 94.94 596 PRO A O 1
ATOM 4782 N N . GLU A 1 597 ? 53.182 -0.609 -46.193 1.00 92.21 597 GLU A N 1
ATOM 4783 C CA . GLU A 1 597 ? 52.675 -0.036 -47.437 1.00 94.39 597 GLU A CA 1
ATOM 4784 C C . GLU A 1 597 ? 52.077 -1.095 -48.369 1.00 91.09 597 GLU A C 1
ATOM 4785 O O . GLU A 1 597 ? 51.355 -0.773 -49.313 1.00 92.92 597 GLU A O 1
ATOM 4791 N N . LYS A 1 598 ? 52.370 -2.358 -48.081 1.00 86.48 598 LYS A N 1
ATOM 4792 C CA . LYS A 1 598 ? 51.802 -3.480 -48.818 1.00 84.65 598 LYS A CA 1
ATOM 4793 C C . LYS A 1 598 ? 51.484 -4.610 -47.849 1.00 81.66 598 LYS A C 1
ATOM 4794 O O . LYS A 1 598 ? 52.242 -4.855 -46.908 1.00 80.16 598 LYS A O 1
ATOM 4800 N N . ILE A 1 599 ? 50.355 -5.282 -48.061 1.00 81.28 599 ILE A N 1
ATOM 4801 C CA . ILE A 1 599 ? 50.004 -6.440 -47.239 1.00 79.44 599 ILE A CA 1
ATOM 4802 C C . ILE A 1 599 ? 49.672 -7.661 -48.099 1.00 79.43 599 ILE A C 1
ATOM 4803 O O . ILE A 1 599 ? 48.942 -7.553 -49.084 1.00 81.38 599 ILE A O 1
ATOM 4808 N N . LEU A 1 600 ? 50.234 -8.812 -47.731 1.00 76.77 600 LEU A N 1
ATOM 4809 C CA . LEU A 1 600 ? 49.840 -10.082 -48.331 1.00 76.83 600 LEU A CA 1
ATOM 4810 C C . LEU A 1 600 ? 49.068 -10.893 -47.312 1.00 77.54 600 LEU A C 1
ATOM 4811 O O . LEU A 1 600 ? 49.388 -10.868 -46.121 1.00 77.63 600 LEU A O 1
ATOM 4816 N N . LEU A 1 601 ? 48.056 -11.613 -47.779 1.00 79.25 601 LEU A N 1
ATOM 4817 C CA . LEU A 1 601 ? 47.286 -12.480 -46.904 1.00 80.27 601 LEU A CA 1
ATOM 4818 C C . LEU A 1 601 ? 47.411 -13.946 -47.313 1.00 81.91 601 LEU A C 1
ATOM 4819 O O . LEU A 1 601 ? 47.159 -14.317 -48.468 1.00 84.84 601 LEU A O 1
ATOM 4824 N N . CYS A 1 602 ? 47.801 -14.769 -46.343 1.00 81.66 602 CYS A N 1
ATOM 4825 C CA . CYS A 1 602 ? 47.993 -16.204 -46.528 1.00 81.37 602 CYS A CA 1
ATOM 4826 C C . CYS A 1 602 ? 47.217 -16.973 -45.456 1.00 82.22 602 CYS A C 1
ATOM 4827 O O . CYS A 1 602 ? 46.377 -16.401 -44.757 1.00 82.48 602 CYS A O 1
ATOM 4830 N N . HIS A 1 603 ? 47.521 -18.266 -45.325 1.00 82.80 603 HIS A N 1
ATOM 4831 C CA . HIS A 1 603 ? 46.983 -19.122 -44.261 1.00 83.81 603 HIS A CA 1
ATOM 4832 C C . HIS A 1 603 ? 45.525 -18.766 -43.968 1.00 86.03 603 HIS A C 1
ATOM 4833 O O . HIS A 1 603 ? 45.142 -18.529 -42.821 1.00 86.50 603 HIS A O 1
ATOM 4840 N N . GLY A 1 604 ? 44.720 -18.713 -45.021 1.00 87.40 604 GLY A N 1
ATOM 4841 C CA . GLY A 1 604 ? 43.339 -18.308 -44.879 1.00 91.01 604 GLY A CA 1
ATOM 4842 C C . GLY A 1 604 ? 42.444 -18.889 -45.945 1.00 95.16 604 GLY A C 1
ATOM 4843 O O . GLY A 1 604 ? 42.768 -18.838 -47.131 1.00 95.90 604 GLY A O 1
ATOM 4844 N N . ASP A 1 605 ? 41.314 -19.438 -45.503 1.00 99.22 605 ASP A N 1
ATOM 4845 C CA . ASP A 1 605 ? 40.274 -19.965 -46.380 1.00 102.79 605 ASP A CA 1
ATOM 4846 C C . ASP A 1 605 ? 39.934 -18.977 -47.493 1.00 102.69 605 ASP A C 1
ATOM 4847 O O . ASP A 1 605 ? 39.723 -17.789 -47.241 1.00 102.40 605 ASP A O 1
ATOM 4852 N N . ASN A 1 606 ? 39.889 -19.491 -48.719 1.00 103.11 606 ASN A N 1
ATOM 4853 C CA . ASN A 1 606 ? 39.605 -18.707 -49.921 1.00 103.95 606 ASN A CA 1
ATOM 4854 C C . ASN A 1 606 ? 38.737 -17.463 -49.695 1.00 105.56 606 ASN A C 1
ATOM 4855 O O . ASN A 1 606 ? 39.185 -16.334 -49.898 1.00 104.27 606 ASN A O 1
ATOM 4860 N N . TYR A 1 607 ? 37.504 -17.680 -49.256 1.00 109.27 607 TYR A N 1
ATOM 4861 C CA . TYR A 1 607 ? 36.521 -16.609 -49.182 1.00 112.05 607 TYR A CA 1
ATOM 4862 C C . TYR A 1 607 ? 36.721 -15.646 -48.026 1.00 109.83 607 TYR A C 1
ATOM 4863 O O . TYR A 1 607 ? 36.291 -14.498 -48.092 1.00 111.46 607 TYR A O 1
ATOM 4872 N N . LYS A 1 608 ? 37.394 -16.113 -46.981 1.00 106.62 608 LYS A N 1
ATOM 4873 C CA . LYS A 1 608 ? 37.734 -15.269 -45.844 1.00 103.80 608 LYS A CA 1
ATOM 4874 C C . LYS A 1 608 ? 38.888 -14.347 -46.209 1.00 100.61 608 LYS A C 1
ATOM 4875 O O . LYS A 1 608 ? 38.952 -13.210 -45.743 1.00 101.87 608 LYS A O 1
ATOM 4881 N N . THR A 1 609 ? 39.788 -14.842 -47.057 1.00 97.35 609 THR A N 1
ATOM 4882 C CA . THR A 1 609 ? 40.973 -14.093 -47.467 1.00 93.38 609 THR A CA 1
ATOM 4883 C C . THR A 1 609 ? 40.590 -12.880 -48.313 1.00 94.30 609 THR A C 1
ATOM 4884 O O . THR A 1 609 ? 41.045 -11.767 -48.044 1.00 94.02 609 THR A O 1
ATOM 4888 N N . LEU A 1 610 ? 39.742 -13.096 -49.316 1.00 95.21 610 LEU A N 1
ATOM 4889 C CA . LEU A 1 610 ? 39.247 -12.009 -50.161 1.00 95.95 610 LEU A CA 1
ATOM 4890 C C . LEU A 1 610 ? 38.469 -10.989 -49.339 1.00 96.90 610 LEU A C 1
ATOM 4891 O O . LEU A 1 610 ? 38.578 -9.783 -49.572 1.00 96.58 610 LEU A O 1
ATOM 4896 N N . ASP A 1 611 ? 37.698 -11.493 -48.372 1.00 98.16 611 ASP A N 1
ATOM 4897 C CA . ASP A 1 611 ? 36.858 -10.677 -47.490 1.00 100.68 611 ASP A CA 1
ATOM 4898 C C . ASP A 1 611 ? 37.706 -9.683 -46.706 1.00 98.70 611 ASP A C 1
ATOM 4899 O O . ASP A 1 611 ? 37.436 -8.482 -46.706 1.00 101.01 611 ASP A O 1
ATOM 4904 N N . LEU A 1 612 ? 38.741 -10.195 -46.051 1.00 95.23 612 LEU A N 1
ATOM 4905 C CA . LEU A 1 612 ? 39.636 -9.374 -45.255 1.00 93.25 612 LEU A CA 1
ATOM 4906 C C . LEU A 1 612 ? 40.364 -8.342 -46.118 1.00 93.36 612 LEU A C 1
ATOM 4907 O O . LEU A 1 612 ? 40.474 -7.176 -45.738 1.00 94.55 612 LEU A O 1
ATOM 4912 N N . ALA A 1 613 ? 40.838 -8.783 -47.283 1.00 92.46 613 ALA A N 1
ATOM 4913 C CA . ALA A 1 613 ? 41.564 -7.935 -48.231 1.00 92.27 613 ALA A CA 1
ATOM 4914 C C . ALA A 1 613 ? 40.845 -6.623 -48.562 1.00 95.98 613 ALA A C 1
ATOM 4915 O O . ALA A 1 613 ? 41.416 -5.541 -48.410 1.00 96.15 613 ALA A O 1
ATOM 4917 N N . SER A 1 614 ? 39.598 -6.719 -49.013 1.00 99.07 614 SER A N 1
ATOM 4918 C CA . SER A 1 614 ? 38.822 -5.523 -49.314 1.00 103.84 614 SER A CA 1
ATOM 4919 C C . SER A 1 614 ? 38.570 -4.718 -48.045 1.00 104.60 614 SER A C 1
ATOM 4920 O O . SER A 1 614 ? 38.653 -3.491 -48.061 1.00 106.67 614 SER A O 1
ATOM 4923 N N . SER A 1 615 ? 38.290 -5.423 -46.951 1.00 103.43 615 SER A N 1
ATOM 4924 C CA . SER A 1 615 ? 38.027 -4.800 -45.656 1.00 104.12 615 SER A CA 1
ATOM 4925 C C . SER A 1 615 ? 39.199 -3.945 -45.209 1.00 101.84 615 SER A C 1
ATOM 4926 O O . SER A 1 615 ? 39.027 -2.775 -44.872 1.00 104.88 615 SER A O 1
ATOM 4929 N N . ILE A 1 616 ? 40.388 -4.535 -45.226 1.00 97.18 616 ILE A N 1
ATOM 4930 C CA . ILE A 1 616 ? 41.605 -3.820 -44.884 1.00 95.61 616 ILE A CA 1
ATOM 4931 C C . ILE A 1 616 ? 41.760 -2.578 -45.746 1.00 98.42 616 ILE A C 1
ATOM 4932 O O . ILE A 1 616 ? 41.940 -1.482 -45.221 1.00 101.03 616 ILE A O 1
ATOM 4937 N N . TYR A 1 617 ? 41.670 -2.752 -47.062 1.00 98.74 617 TYR A N 1
ATOM 4938 C CA . TYR A 1 617 ? 41.887 -1.652 -47.990 1.00 101.36 617 TYR A CA 1
ATOM 4939 C C . TYR A 1 617 ? 40.898 -0.503 -47.793 1.00 106.41 617 TYR A C 1
ATOM 4940 O O . TYR A 1 617 ? 41.304 0.647 -47.668 1.00 107.53 617 TYR A O 1
ATOM 4949 N N . ARG A 1 618 ? 39.606 -0.817 -47.766 1.00 110.11 618 ARG A N 1
ATOM 4950 C CA . ARG A 1 618 ? 38.578 0.219 -47.688 1.00 116.09 618 ARG A CA 1
ATOM 4951 C C . ARG A 1 618 ? 38.570 0.935 -46.338 1.00 117.05 618 ARG A C 1
ATOM 4952 O O . ARG A 1 618 ? 38.137 2.084 -46.253 1.00 121.72 618 ARG A O 1
ATOM 4960 N N . THR A 1 619 ? 39.053 0.265 -45.294 1.00 112.96 619 THR A N 1
ATOM 4961 C CA . THR A 1 619 ? 39.092 0.872 -43.962 1.00 113.80 619 THR A CA 1
ATOM 4962 C C . THR A 1 619 ? 40.458 1.471 -43.602 1.00 112.12 619 THR A C 1
ATOM 4963 O O . THR A 1 619 ? 40.563 2.223 -42.635 1.00 114.13 619 THR A O 1
ATOM 4967 N N . TYR A 1 620 ? 41.491 1.153 -44.381 1.00 109.38 620 TYR A N 1
ATOM 4968 C CA . TYR A 1 620 ? 42.843 1.666 -44.114 1.00 108.22 620 TYR A CA 1
ATOM 4969 C C . TYR A 1 620 ? 43.590 2.195 -45.340 1.00 108.99 620 TYR A C 1
ATOM 4970 O O . TYR A 1 620 ? 44.684 2.752 -45.204 1.00 108.61 620 TYR A O 1
ATOM 4979 N N . ARG A 1 621 ? 43.013 2.007 -46.526 1.00 110.28 621 ARG A N 1
ATOM 4980 C CA . ARG A 1 621 ? 43.634 2.421 -47.792 1.00 111.46 621 ARG A CA 1
ATOM 4981 C C . ARG A 1 621 ? 45.068 1.903 -47.975 1.00 107.82 621 ARG A C 1
ATOM 4982 O O . ARG A 1 621 ? 45.941 2.640 -48.442 1.00 108.97 621 ARG A O 1
ATOM 4990 N N . ILE A 1 622 ? 45.301 0.644 -47.599 1.00 103.76 622 ILE A N 1
ATOM 4991 C CA . ILE A 1 622 ? 46.595 -0.015 -47.810 1.00 100.37 622 ILE A CA 1
ATOM 4992 C C . ILE A 1 622 ? 46.436 -1.139 -48.825 1.00 98.90 622 ILE A C 1
ATOM 4993 O O . ILE A 1 622 ? 45.561 -1.992 -48.676 1.00 98.64 622 ILE A O 1
ATOM 4998 N N . GLU A 1 623 ? 47.287 -1.141 -49.850 1.00 98.39 623 GLU A N 1
ATOM 4999 C CA . GLU A 1 623 ? 47.207 -2.142 -50.908 1.00 97.25 623 GLU A CA 1
ATOM 5000 C C . GLU A 1 623 ? 47.480 -3.517 -50.332 1.00 92.56 623 GLU A C 1
ATOM 5001 O O . GLU A 1 623 ? 48.572 -3.768 -49.824 1.00 91.39 623 GLU A O 1
ATOM 5007 N N . THR A 1 624 ? 46.489 -4.403 -50.387 1.00 90.91 624 THR A N 1
ATOM 5008 C CA . THR A 1 624 ? 46.731 -5.791 -49.993 1.00 87.19 624 THR A CA 1
ATOM 5009 C C . THR A 1 624 ? 46.549 -6.765 -51.157 1.00 86.55 624 THR A C 1
ATOM 5010 O O . THR A 1 624 ? 45.531 -6.748 -51.849 1.00 88.63 624 THR A O 1
ATOM 5014 N N . LYS A 1 625 ? 47.561 -7.600 -51.364 1.00 83.50 625 LYS A N 1
ATOM 5015 C CA . LYS A 1 625 ? 47.537 -8.618 -52.401 1.00 82.88 625 LYS A CA 1
ATOM 5016 C C . LYS A 1 625 ? 47.087 -9.959 -51.818 1.00 81.32 625 LYS A C 1
ATOM 5017 O O . LYS A 1 625 ? 47.429 -10.299 -50.682 1.00 78.91 625 LYS A O 1
ATOM 5023 N N . THR A 1 626 ? 46.309 -10.707 -52.597 1.00 82.53 626 THR A N 1
ATOM 5024 C CA . THR A 1 626 ? 45.836 -12.027 -52.185 1.00 81.57 626 THR A CA 1
ATOM 5025 C C . THR A 1 626 ? 46.218 -13.069 -53.223 1.00 81.47 626 THR A C 1
ATOM 5026 O O . THR A 1 626 ? 45.360 -13.564 -53.955 1.00 83.59 626 THR A O 1
ATOM 5030 N N . PRO A 1 627 ? 47.513 -13.416 -53.280 1.00 79.46 627 PRO A N 1
ATOM 5031 C CA . PRO A 1 627 ? 48.036 -14.278 -54.326 1.00 79.84 627 PRO A CA 1
ATOM 5032 C C . PRO A 1 627 ? 47.464 -15.683 -54.254 1.00 80.84 627 PRO A C 1
ATOM 5033 O O . PRO A 1 627 ? 47.189 -16.185 -53.163 1.00 79.95 627 PRO A O 1
ATOM 5037 N N . LEU A 1 628 ? 47.279 -16.295 -55.421 1.00 83.97 628 LEU A N 1
ATOM 5038 C CA . LEU A 1 628 ? 46.985 -17.718 -55.522 1.00 85.45 628 LEU A CA 1
ATOM 5039 C C . LEU A 1 628 ? 48.265 -18.510 -55.272 1.00 83.92 628 LEU A C 1
ATOM 5040 O O . LEU A 1 628 ? 49.347 -17.935 -55.122 1.00 82.01 628 LEU A O 1
ATOM 5045 N N . ASN A 1 629 ? 48.145 -19.830 -55.258 1.00 85.51 629 ASN A N 1
ATOM 5046 C CA . ASN A 1 629 ? 49.207 -20.675 -54.734 1.00 83.92 629 ASN A CA 1
ATOM 5047 C C . ASN A 1 629 ? 50.514 -20.720 -55.529 1.00 83.24 629 ASN A C 1
ATOM 5048 O O . ASN A 1 629 ? 51.553 -21.040 -54.962 1.00 82.72 629 ASN A O 1
ATOM 5053 N N . LEU A 1 630 ? 50.482 -20.398 -56.817 1.00 83.36 630 LEU A N 1
ATOM 5054 C CA . LEU A 1 630 ? 51.722 -20.389 -57.597 1.00 82.19 630 LEU A CA 1
ATOM 5055 C C . LEU A 1 630 ? 52.116 -19.004 -58.099 1.00 82.01 630 LEU A C 1
ATOM 5056 O O . LEU A 1 630 ? 52.946 -18.875 -59.000 1.00 82.90 630 LEU A O 1
ATOM 5061 N N . GLU A 1 631 ? 51.526 -17.974 -57.507 1.00 81.20 631 GLU A N 1
ATOM 5062 C CA . GLU A 1 631 ? 51.736 -16.610 -57.966 1.00 82.05 631 GLU A CA 1
ATOM 5063 C C . GLU A 1 631 ? 52.896 -15.973 -57.231 1.00 80.02 631 GLU A C 1
ATOM 5064 O O . GLU A 1 631 ? 53.289 -16.454 -56.172 1.00 79.23 631 GLU A O 1
ATOM 5070 N N . THR A 1 632 ? 53.452 -14.899 -57.788 1.00 81.05 632 THR A N 1
ATOM 5071 C CA . THR A 1 632 ? 54.587 -14.219 -57.158 1.00 79.61 632 THR A CA 1
ATOM 5072 C C . THR A 1 632 ? 54.374 -12.713 -57.007 1.00 80.08 632 THR A C 1
ATOM 5073 O O . THR A 1 632 ? 53.955 -12.045 -57.946 1.00 82.85 632 THR A O 1
ATOM 5077 N N . VAL A 1 633 ? 54.676 -12.190 -55.822 1.00 77.88 633 VAL A N 1
ATOM 5078 C CA . VAL A 1 633 ? 54.543 -10.761 -55.543 1.00 79.01 633 VAL A CA 1
ATOM 5079 C C . VAL A 1 633 ? 55.909 -10.105 -55.372 1.00 78.45 6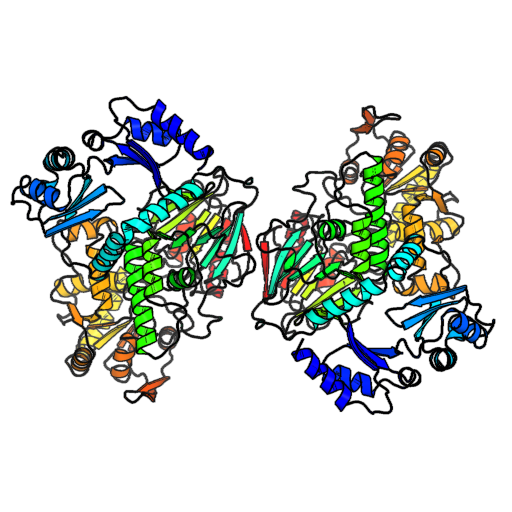33 VAL A C 1
ATOM 5080 O O . VAL A 1 633 ? 56.794 -10.651 -54.716 1.00 75.97 633 VAL A O 1
ATOM 5084 N N . ARG A 1 634 ? 56.070 -8.928 -55.966 1.00 80.77 634 ARG A N 1
ATOM 5085 C CA . ARG A 1 634 ? 57.303 -8.171 -55.828 1.00 81.28 634 ARG A CA 1
ATOM 5086 C C . ARG A 1 634 ? 57.290 -7.371 -54.531 1.00 81.90 634 ARG A C 1
ATOM 5087 O O . ARG A 1 634 ? 56.268 -6.780 -54.173 1.00 83.13 634 ARG A O 1
ATOM 5095 N N . ILE A 1 635 ? 58.425 -7.355 -53.834 1.00 81.85 635 ILE A N 1
ATOM 5096 C CA . ILE A 1 635 ? 58.567 -6.566 -52.609 1.00 81.85 635 ILE A CA 1
ATOM 5097 C C . ILE A 1 635 ? 59.390 -5.304 -52.827 1.00 84.55 635 ILE A C 1
ATOM 5098 O O . ILE A 1 635 ? 59.125 -4.274 -52.210 1.00 86.32 635 ILE A O 1
ATOM 5103 N N . GLN A 1 636 ? 60.396 -5.391 -53.690 1.00 86.22 636 GLN A N 1
ATOM 5104 C CA . GLN A 1 636 ? 61.284 -4.266 -53.933 1.00 89.41 636 GLN A CA 1
ATOM 5105 C C . GLN A 1 636 ? 61.300 -3.869 -55.405 1.00 92.15 636 GLN A C 1
ATOM 5106 O O . GLN A 1 636 ? 61.770 -4.625 -56.251 1.00 92.70 636 GLN A O 1
ATOM 5112 N N . VAL B 1 2 ? 65.232 -43.384 -83.259 1.00 148.86 2 VAL B N 1
ATOM 5113 C CA . VAL B 1 2 ? 65.264 -42.196 -82.354 1.00 148.07 2 VAL B CA 1
ATOM 5114 C C . VAL B 1 2 ? 64.174 -42.292 -81.272 1.00 147.50 2 VAL B C 1
ATOM 5115 O O . VAL B 1 2 ? 64.489 -42.464 -80.090 1.00 150.46 2 VAL B O 1
ATOM 5119 N N . SER B 1 3 ? 62.906 -42.196 -81.685 1.00 142.83 3 SER B N 1
ATOM 5120 C CA . SER B 1 3 ? 61.770 -42.176 -80.751 1.00 141.01 3 SER B CA 1
ATOM 5121 C C . SER B 1 3 ? 60.593 -43.055 -81.179 1.00 138.54 3 SER B C 1
ATOM 5122 O O . SER B 1 3 ? 60.299 -43.185 -82.369 1.00 135.18 3 SER B O 1
ATOM 5125 N N . GLU B 1 4 ? 59.916 -43.633 -80.187 1.00 139.98 4 GLU B N 1
ATOM 5126 C CA . GLU B 1 4 ? 58.816 -44.574 -80.411 1.00 138.79 4 GLU B CA 1
ATOM 5127 C C . GLU B 1 4 ? 57.487 -43.892 -80.713 1.00 134.52 4 GLU B C 1
ATOM 5128 O O . GLU B 1 4 ? 56.727 -44.352 -81.568 1.00 132.32 4 GLU B O 1
ATOM 5134 N N . MET B 1 5 ? 57.210 -42.804 -79.999 1.00 133.82 5 MET B N 1
ATOM 5135 C CA . MET B 1 5 ? 56.014 -41.995 -80.227 1.00 130.92 5 MET B CA 1
ATOM 5136 C C . MET B 1 5 ? 55.940 -41.514 -81.680 1.00 125.80 5 MET B C 1
ATOM 5137 O O . MET B 1 5 ? 54.864 -41.489 -82.279 1.00 124.13 5 MET B O 1
ATOM 5142 N N . LEU B 1 6 ? 57.092 -41.149 -82.237 1.00 123.51 6 LEU B N 1
ATOM 5143 C CA . LEU B 1 6 ? 57.187 -40.723 -83.631 1.00 119.08 6 LEU B CA 1
ATOM 5144 C C . LEU B 1 6 ? 56.839 -41.856 -84.592 1.00 117.51 6 LEU B C 1
ATOM 5145 O O . LEU B 1 6 ? 55.938 -41.718 -85.417 1.00 114.73 6 LEU B O 1
ATOM 5150 N N . GLU B 1 7 ? 57.555 -42.974 -84.472 1.00 119.93 7 GLU B N 1
ATOM 5151 C CA . GLU B 1 7 ? 57.375 -44.135 -85.350 1.00 120.09 7 GLU B CA 1
ATOM 5152 C C . GLU B 1 7 ? 55.915 -44.549 -85.461 1.00 119.11 7 GLU B C 1
ATOM 5153 O O . GLU B 1 7 ? 55.447 -44.935 -86.537 1.00 117.27 7 GLU B O 1
ATOM 5159 N N . GLU B 1 8 ? 55.204 -44.449 -84.340 1.00 120.54 8 GLU B N 1
ATOM 5160 C CA . GLU B 1 8 ? 53.783 -44.765 -84.283 1.00 120.85 8 GLU B CA 1
ATOM 5161 C C . GLU B 1 8 ? 52.967 -43.904 -85.244 1.00 116.10 8 GLU B C 1
ATOM 5162 O O . GLU B 1 8 ? 52.144 -44.423 -86.000 1.00 116.52 8 GLU B O 1
ATOM 5168 N N . ILE B 1 9 ? 53.206 -42.595 -85.211 1.00 111.83 9 ILE B N 1
ATOM 5169 C CA . ILE B 1 9 ? 52.560 -41.666 -86.131 1.00 107.43 9 ILE B CA 1
ATOM 5170 C C . ILE B 1 9 ? 52.839 -42.085 -87.570 1.00 105.11 9 ILE B C 1
ATOM 5171 O O . ILE B 1 9 ? 51.907 -42.267 -88.352 1.00 104.66 9 ILE B O 1
ATOM 5176 N N . LYS B 1 10 ? 54.119 -42.275 -87.894 1.00 104.00 10 LYS B N 1
ATOM 5177 C CA . LYS B 1 10 ? 54.549 -42.667 -89.240 1.00 102.84 10 LYS B CA 1
ATOM 5178 C C . LYS B 1 10 ? 53.768 -43.854 -89.802 1.00 103.93 10 LYS B C 1
ATOM 5179 O O . LYS B 1 10 ? 53.363 -43.834 -90.968 1.00 103.21 10 LYS B O 1
ATOM 5185 N N . ARG B 1 11 ? 53.560 -44.877 -88.975 1.00 105.53 11 ARG B N 1
ATOM 5186 C CA . ARG B 1 11 ? 52.782 -46.042 -89.385 1.00 107.31 11 ARG B CA 1
ATOM 5187 C C . ARG B 1 11 ? 51.349 -45.668 -89.742 1.00 105.84 11 ARG B C 1
ATOM 5188 O O . ARG B 1 11 ? 50.848 -46.073 -90.793 1.00 107.41 11 ARG B O 1
ATOM 5196 N N . THR B 1 12 ? 50.702 -44.886 -88.878 1.00 103.63 12 THR B N 1
ATOM 5197 C CA . THR B 1 12 ? 49.306 -44.481 -89.086 1.00 102.75 12 THR B CA 1
ATOM 5198 C C . THR B 1 12 ? 49.149 -43.638 -90.353 1.00 99.53 12 THR B C 1
ATOM 5199 O O . THR B 1 12 ? 48.148 -43.757 -91.063 1.00 99.94 12 THR B O 1
ATOM 5203 N N . ILE B 1 13 ? 50.144 -42.793 -90.619 1.00 96.24 13 ILE B N 1
ATOM 5204 C CA . ILE B 1 13 ? 50.217 -42.011 -91.848 1.00 93.24 13 ILE B CA 1
ATOM 5205 C C . ILE B 1 13 ? 50.225 -42.943 -93.050 1.00 94.61 13 ILE B C 1
ATOM 5206 O O . ILE B 1 13 ? 49.412 -42.800 -93.962 1.00 94.43 13 ILE B O 1
ATOM 5211 N N . MET B 1 14 ? 51.141 -43.906 -93.039 1.00 96.96 14 MET B N 1
ATOM 5212 C CA . MET B 1 14 ? 51.382 -44.720 -94.221 1.00 99.30 14 MET B CA 1
ATOM 5213 C C . MET B 1 14 ? 50.365 -45.812 -94.488 1.00 102.35 14 MET B C 1
ATOM 5214 O O . MET B 1 14 ? 50.113 -46.149 -95.646 1.00 104.11 14 MET B O 1
ATOM 5219 N N . GLN B 1 15 ? 49.766 -46.352 -93.433 1.00 103.66 15 GLN B N 1
ATOM 5220 C CA . GLN B 1 15 ? 48.698 -47.333 -93.600 1.00 107.17 15 GLN B CA 1
ATOM 5221 C C . GLN B 1 15 ? 47.422 -46.723 -94.185 1.00 106.23 15 GLN B C 1
ATOM 5222 O O . GLN B 1 15 ? 46.527 -47.446 -94.617 1.00 109.66 15 GLN B O 1
ATOM 5228 N N . ARG B 1 16 ? 47.357 -45.396 -94.215 1.00 102.16 16 ARG B N 1
ATOM 5229 C CA . ARG B 1 16 ? 46.220 -44.691 -94.801 1.00 101.62 16 ARG B CA 1
ATOM 5230 C C . ARG B 1 16 ? 46.563 -44.102 -96.174 1.00 99.14 16 ARG B C 1
ATOM 5231 O O . ARG B 1 16 ? 45.788 -43.326 -96.741 1.00 98.12 16 ARG B O 1
ATOM 5239 N N . LEU B 1 17 ? 47.720 -44.501 -96.702 1.00 98.13 17 LEU B N 1
ATOM 5240 C CA . LEU B 1 17 ? 48.211 -44.033 -97.999 1.00 96.63 17 LEU B CA 1
ATOM 5241 C C . LEU B 1 17 ? 48.258 -45.135 -99.053 1.00 100.08 17 LEU B C 1
ATOM 5242 O O . LEU B 1 17 ? 48.648 -46.262 -98.750 1.00 102.97 17 LEU B O 1
ATOM 5247 N N . PRO B 1 18 ? 47.877 -44.806 -100.302 1.00 100.76 18 PRO B N 1
ATOM 5248 C CA . PRO B 1 18 ? 47.923 -45.753 -101.417 1.00 104.85 18 PRO B CA 1
ATOM 5249 C C . PRO B 1 18 ? 49.336 -45.973 -101.956 1.00 104.99 18 PRO B C 1
ATOM 5250 O O . PRO B 1 18 ? 50.208 -45.116 -101.785 1.00 101.82 18 PRO B O 1
ATOM 5254 N N . GLU B 1 19 ? 49.543 -47.116 -102.610 1.00 109.29 19 GLU B N 1
ATOM 5255 C CA . GLU B 1 19 ? 50.816 -47.454 -103.245 1.00 110.72 19 GLU B CA 1
ATOM 5256 C C . GLU B 1 19 ? 51.252 -46.360 -104.224 1.00 108.63 19 GLU B C 1
ATOM 5257 O O . GLU B 1 19 ? 52.445 -46.099 -104.376 1.00 107.53 19 GLU B O 1
ATOM 5263 N N . ARG B 1 20 ? 50.270 -45.712 -104.855 1.00 108.78 20 ARG B N 1
ATOM 5264 C CA . ARG B 1 20 ? 50.498 -44.640 -105.833 1.00 107.49 20 ARG B CA 1
ATOM 5265 C C . ARG B 1 20 ? 51.316 -43.485 -105.265 1.00 102.60 20 ARG B C 1
ATOM 5266 O O . ARG B 1 20 ? 52.082 -42.849 -105.989 1.00 101.32 20 ARG B O 1
ATOM 5274 N N . VAL B 1 21 ? 51.143 -43.208 -103.977 1.00 99.95 21 VAL B N 1
ATOM 5275 C CA . VAL B 1 21 ? 52.009 -42.255 -103.303 1.00 96.84 21 VAL B CA 1
ATOM 5276 C C . VAL B 1 21 ? 53.296 -42.994 -102.969 1.00 99.47 21 VAL B C 1
ATOM 5277 O O . VAL B 1 21 ? 53.387 -43.686 -101.946 1.00 101.73 21 VAL B O 1
ATOM 5281 N N . GLN B 1 22 ? 54.281 -42.874 -103.853 1.00 100.90 22 GLN B N 1
ATOM 5282 C CA . GLN B 1 22 ? 55.548 -43.568 -103.666 1.00 103.28 22 GLN B CA 1
ATOM 5283 C C . GLN B 1 22 ? 56.353 -42.852 -102.593 1.00 100.36 22 GLN B C 1
ATOM 5284 O O . GLN B 1 22 ? 57.229 -42.038 -102.884 1.00 99.47 22 GLN B O 1
ATOM 5290 N N . VAL B 1 23 ? 56.027 -43.165 -101.343 1.00 99.34 23 VAL B N 1
ATOM 5291 C CA . VAL B 1 23 ? 56.570 -42.454 -100.195 1.00 96.79 23 VAL B CA 1
ATOM 5292 C C . VAL B 1 23 ? 58.006 -42.884 -99.907 1.00 98.91 23 VAL B C 1
ATOM 5293 O O . VAL B 1 23 ? 58.280 -44.060 -99.668 1.00 102.57 23 VAL B O 1
ATOM 5297 N N . ALA B 1 24 ? 58.916 -41.915 -99.958 1.00 97.41 24 ALA B N 1
ATOM 5298 C CA . ALA B 1 24 ? 60.325 -42.149 -99.682 1.00 100.03 24 ALA B CA 1
ATOM 5299 C C . ALA B 1 24 ? 60.565 -42.276 -98.184 1.00 100.27 24 ALA B C 1
ATOM 5300 O O . ALA B 1 24 ? 61.143 -43.265 -97.724 1.00 104.03 24 ALA B O 1
ATOM 5302 N N . LYS B 1 25 ? 60.114 -41.268 -97.436 1.00 97.12 25 LYS B N 1
ATOM 5303 C CA . LYS B 1 25 ? 60.266 -41.209 -95.981 1.00 97.28 25 LYS B CA 1
ATOM 5304 C C . LYS B 1 25 ? 59.317 -40.178 -95.380 1.00 93.90 25 LYS B C 1
ATOM 5305 O O . LYS B 1 25 ? 58.755 -39.343 -96.095 1.00 92.10 25 LYS B O 1
ATOM 5311 N N . VAL B 1 26 ? 59.142 -40.239 -94.064 1.00 94.06 26 VAL B N 1
ATOM 5312 C CA . VAL B 1 26 ? 58.359 -39.237 -93.344 1.00 91.73 26 VAL B CA 1
ATOM 5313 C C . VAL B 1 26 ? 59.244 -38.575 -92.296 1.00 92.65 26 VAL B C 1
ATOM 5314 O O . VAL B 1 26 ? 59.852 -39.256 -91.467 1.00 95.00 26 VAL B O 1
ATOM 5318 N N . GLU B 1 27 ? 59.325 -37.250 -92.346 1.00 91.55 27 GLU B N 1
ATOM 5319 C CA . GLU B 1 27 ? 60.179 -36.502 -91.428 1.00 93.41 27 GLU B CA 1
ATOM 5320 C C . GLU B 1 27 ? 59.363 -35.563 -90.566 1.00 91.96 27 GLU B C 1
ATOM 5321 O O . GLU B 1 27 ? 58.328 -35.056 -90.994 1.00 90.83 27 GLU B O 1
ATOM 5327 N N . PHE B 1 28 ? 59.836 -35.334 -89.348 1.00 93.36 28 PHE B N 1
ATOM 5328 C CA . PHE B 1 28 ? 59.248 -34.329 -88.481 1.00 92.78 28 PHE B CA 1
ATOM 5329 C C . PHE B 1 28 ? 60.128 -33.097 -88.536 1.00 92.77 28 PHE B C 1
ATOM 5330 O O . PHE B 1 28 ? 61.226 -33.082 -87.982 1.00 95.74 28 PHE B O 1
ATOM 5338 N N . GLU B 1 29 ? 59.653 -32.073 -89.230 1.00 90.27 29 GLU B N 1
ATOM 5339 C CA . GLU B 1 29 ? 60.458 -30.883 -89.458 1.00 90.81 29 GLU B CA 1
ATOM 5340 C C . GLU B 1 29 ? 59.778 -29.645 -88.882 1.00 90.67 29 GLU B C 1
ATOM 5341 O O . GLU B 1 29 ? 58.883 -29.055 -89.498 1.00 89.33 29 GLU B O 1
ATOM 5347 N N . GLY B 1 30 ? 60.212 -29.266 -87.685 1.00 92.43 30 GLY B N 1
ATOM 5348 C CA . GLY B 1 30 ? 59.568 -28.199 -86.937 1.00 92.92 30 GLY B CA 1
ATOM 5349 C C . GLY B 1 30 ? 58.160 -28.589 -86.525 1.00 91.59 30 GLY B C 1
ATOM 5350 O O . GLY B 1 30 ? 57.926 -29.721 -86.099 1.00 91.42 30 GLY B O 1
ATOM 5351 N N . PRO B 1 31 ? 57.210 -27.649 -86.646 1.00 91.19 31 PRO B N 1
ATOM 5352 C CA . PRO B 1 31 ? 55.810 -27.884 -86.295 1.00 91.51 31 PRO B CA 1
ATOM 5353 C C . PRO B 1 31 ? 55.070 -28.857 -87.213 1.00 89.24 31 PRO B C 1
ATOM 5354 O O . PRO B 1 31 ? 53.938 -29.240 -86.906 1.00 89.98 31 PRO B O 1
ATOM 5358 N N . GLU B 1 32 ? 55.693 -29.261 -88.315 1.00 87.61 32 GLU B N 1
ATOM 5359 C CA . GLU B 1 32 ? 54.976 -30.026 -89.338 1.00 86.02 32 GLU B CA 1
ATOM 5360 C C . GLU B 1 32 ? 55.563 -31.398 -89.671 1.00 84.78 32 GLU B C 1
ATOM 5361 O O . GLU B 1 32 ? 56.761 -31.641 -89.504 1.00 85.58 32 GLU B O 1
ATOM 5367 N N . VAL B 1 33 ? 54.684 -32.283 -90.134 1.00 83.13 33 VAL B N 1
ATOM 5368 C CA . VAL B 1 33 ? 55.046 -33.630 -90.553 1.00 82.33 33 VAL B CA 1
ATOM 5369 C C . VAL B 1 33 ? 55.195 -33.614 -92.066 1.00 80.73 33 VAL B C 1
ATOM 5370 O O . VAL B 1 33 ? 54.262 -33.251 -92.785 1.00 80.56 33 VAL B O 1
ATOM 5374 N N . VAL B 1 34 ? 56.368 -34.001 -92.550 1.00 80.18 34 VAL B N 1
ATOM 5375 C CA . VAL B 1 34 ? 56.660 -33.889 -93.972 1.00 78.83 34 VAL B CA 1
ATOM 5376 C C . VAL B 1 34 ? 56.777 -35.242 -94.660 1.00 79.38 34 VAL B C 1
ATOM 5377 O O . VAL B 1 34 ? 57.586 -36.093 -94.278 1.00 81.08 34 VAL B O 1
ATOM 5381 N N . ILE B 1 35 ? 55.946 -35.423 -95.677 1.00 78.64 35 ILE B N 1
ATOM 5382 C CA . ILE B 1 35 ? 55.985 -36.609 -96.511 1.00 79.97 35 ILE B CA 1
ATOM 5383 C C . ILE B 1 35 ? 56.804 -36.306 -97.757 1.00 80.49 35 ILE B C 1
ATOM 5384 O O . ILE B 1 35 ? 56.468 -35.400 -98.535 1.00 78.87 35 ILE B O 1
ATOM 5389 N N . TYR B 1 36 ? 57.882 -37.068 -97.933 1.00 82.33 36 TYR B N 1
ATOM 5390 C CA . TYR B 1 36 ? 58.680 -37.000 -99.145 1.00 83.45 36 TYR B CA 1
ATOM 5391 C C . TYR B 1 36 ? 58.261 -38.103 -100.101 1.00 85.96 36 TYR B C 1
ATOM 5392 O O . TYR B 1 36 ? 58.195 -39.271 -99.717 1.00 88.09 36 TYR B O 1
ATOM 5401 N N . THR B 1 37 ? 57.956 -37.723 -101.340 1.00 86.67 37 THR B N 1
ATOM 5402 C CA . THR B 1 37 ? 57.509 -38.685 -102.347 1.00 89.78 37 THR B CA 1
ATOM 5403 C C . THR B 1 37 ? 58.468 -38.777 -103.531 1.00 92.91 37 THR B C 1
ATOM 5404 O O . THR B 1 37 ? 59.127 -37.801 -103.886 1.00 92.45 37 THR B O 1
ATOM 5408 N N . LYS B 1 38 ? 58.543 -39.966 -104.122 1.00 97.36 38 LYS B N 1
ATOM 5409 C CA . LYS B 1 38 ? 59.384 -40.203 -105.291 1.00 102.12 38 LYS B CA 1
ATOM 5410 C C . LYS B 1 38 ? 58.622 -39.898 -106.583 1.00 103.76 38 LYS B C 1
ATOM 5411 O O . LYS B 1 38 ? 59.174 -39.992 -107.684 1.00 106.46 38 LYS B O 1
ATOM 5417 N N . ASN B 1 39 ? 57.350 -39.532 -106.432 1.00 102.93 39 ASN B N 1
ATOM 5418 C CA . ASN B 1 39 ? 56.511 -39.158 -107.560 1.00 104.91 39 ASN B CA 1
ATOM 5419 C C . ASN B 1 39 ? 55.996 -37.723 -107.413 1.00 102.73 39 ASN B C 1
ATOM 5420 O O . ASN B 1 39 ? 55.004 -37.479 -106.716 1.00 101.05 39 ASN B O 1
ATOM 5425 N N . PRO B 1 40 ? 56.675 -36.766 -108.077 1.00 103.09 40 PRO B N 1
ATOM 5426 C CA . PRO B 1 40 ? 56.333 -35.352 -107.977 1.00 101.86 40 PRO B CA 1
ATOM 5427 C C . PRO B 1 40 ? 54.908 -35.047 -108.440 1.00 103.22 40 PRO B C 1
ATOM 5428 O O . PRO B 1 40 ? 54.294 -34.107 -107.949 1.00 101.37 40 PRO B O 1
ATOM 5432 N N . GLU B 1 41 ? 54.383 -35.852 -109.359 1.00 108.14 41 GLU B N 1
ATOM 5433 C CA . GLU B 1 41 ? 53.038 -35.641 -109.892 1.00 110.97 41 GLU B CA 1
ATOM 5434 C C . GLU B 1 41 ? 51.956 -35.705 -108.804 1.00 109.80 41 GLU B C 1
ATOM 5435 O O . GLU B 1 41 ? 50.832 -35.252 -109.016 1.00 110.86 41 GLU B O 1
ATOM 5441 N N . ILE B 1 42 ? 52.306 -36.250 -107.640 1.00 108.85 42 ILE B N 1
ATOM 5442 C CA . ILE B 1 42 ? 51.378 -36.324 -106.510 1.00 108.66 42 ILE B CA 1
ATOM 5443 C C . ILE B 1 42 ? 51.256 -34.972 -105.812 1.00 107.04 42 ILE B C 1
ATOM 5444 O O . ILE B 1 42 ? 50.193 -34.638 -105.282 1.00 107.50 42 ILE B O 1
ATOM 5449 N N . ILE B 1 43 ? 52.343 -34.199 -105.817 1.00 107.18 43 ILE B N 1
ATOM 5450 C CA . ILE B 1 43 ? 52.337 -32.834 -105.276 1.00 107.03 43 ILE B CA 1
ATOM 5451 C C . ILE B 1 43 ? 51.214 -32.020 -105.917 1.00 109.85 43 ILE B C 1
ATOM 5452 O O . ILE B 1 43 ? 50.500 -31.289 -105.230 1.00 109.34 43 ILE B O 1
ATOM 5457 N N . THR B 1 44 ? 51.075 -32.183 -107.235 1.00 114.62 44 THR B N 1
ATOM 5458 C CA . THR B 1 44 ? 50.077 -31.509 -108.068 1.00 118.50 44 THR B CA 1
ATOM 5459 C C . THR B 1 44 ? 48.646 -31.654 -107.558 1.00 120.84 44 THR B C 1
ATOM 5460 O O . THR B 1 44 ? 47.951 -30.654 -107.379 1.00 121.41 44 THR B O 1
ATOM 5464 N N . GLU B 1 45 ? 48.218 -32.896 -107.339 1.00 124.39 45 GLU B N 1
ATOM 5465 C CA . GLU B 1 45 ? 46.868 -33.192 -106.868 1.00 129.09 45 GLU B CA 1
ATOM 5466 C C . GLU B 1 45 ? 46.601 -32.497 -105.547 1.00 130.55 45 GLU B C 1
ATOM 5467 O O . GLU B 1 45 ? 47.445 -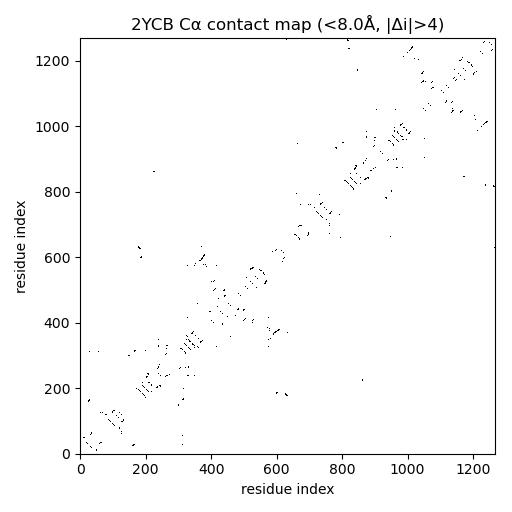32.524 -104.646 1.00 130.61 45 GLU B O 1
ATOM 5473 N N . ASN B 1 46 ? 45.438 -31.857 -105.443 1.00 135.60 46 ASN B N 1
ATOM 5474 C CA . ASN B 1 46 ? 44.991 -31.289 -104.177 1.00 137.42 46 ASN B CA 1
ATOM 5475 C C . ASN B 1 46 ? 44.766 -32.433 -103.192 1.00 138.84 46 ASN B C 1
ATOM 5476 O O . ASN B 1 46 ? 43.685 -33.034 -103.162 1.00 142.52 46 ASN B O 1
ATOM 5481 N N . GLY B 1 47 ? 45.813 -32.732 -102.415 1.00 135.50 47 GLY B N 1
ATOM 5482 C CA . GLY B 1 47 ? 45.862 -33.882 -101.507 1.00 131.48 47 GLY B CA 1
ATOM 5483 C C . GLY B 1 47 ? 44.656 -33.992 -100.596 1.00 131.82 47 GLY B C 1
ATOM 5484 O O . GLY B 1 47 ? 44.733 -33.677 -99.407 1.00 131.42 47 GLY B O 1
ATOM 5485 N N . ASN B 1 48 ? 43.544 -34.447 -101.172 1.00 131.32 48 ASN B N 1
ATOM 5486 C CA . ASN B 1 48 ? 42.276 -34.578 -100.471 1.00 130.44 48 ASN B CA 1
ATOM 5487 C C . ASN B 1 48 ? 42.369 -35.632 -99.377 1.00 128.05 48 ASN B C 1
ATOM 5488 O O . ASN B 1 48 ? 41.815 -35.467 -98.291 1.00 128.53 48 ASN B O 1
ATOM 5493 N N . LEU B 1 49 ? 43.087 -36.711 -99.676 1.00 124.82 49 LEU B N 1
ATOM 5494 C CA . LEU B 1 49 ? 43.342 -37.765 -98.708 1.00 122.71 49 LEU B CA 1
ATOM 5495 C C . LEU B 1 49 ? 44.350 -37.309 -97.655 1.00 118.15 49 LEU B C 1
ATOM 5496 O O . LEU B 1 49 ? 44.215 -37.644 -96.478 1.00 119.26 49 LEU B O 1
ATOM 5501 N N . ILE B 1 50 ? 45.353 -36.546 -98.085 1.00 113.05 50 ILE B N 1
ATOM 5502 C CA . ILE B 1 50 ? 46.357 -35.989 -97.177 1.00 108.97 50 ILE B CA 1
ATOM 5503 C C . ILE B 1 50 ? 45.694 -35.185 -96.060 1.00 108.40 50 ILE B C 1
ATOM 5504 O O . ILE B 1 50 ? 45.874 -35.489 -94.879 1.00 107.53 50 ILE B O 1
ATOM 5509 N N . ARG B 1 51 ? 44.916 -34.178 -96.450 1.00 108.93 51 ARG B N 1
ATOM 5510 C CA . ARG B 1 51 ? 44.215 -33.306 -95.511 1.00 109.59 51 ARG B CA 1
ATOM 5511 C C . ARG B 1 51 ? 43.299 -34.093 -94.571 1.00 110.68 51 ARG B C 1
ATOM 5512 O O . ARG B 1 51 ? 43.136 -33.726 -93.405 1.00 110.98 51 ARG B O 1
ATOM 5520 N N . ASP B 1 52 ? 42.712 -35.174 -95.084 1.00 110.94 52 ASP B N 1
ATOM 5521 C CA . ASP B 1 52 ? 41.885 -36.076 -94.278 1.00 112.74 52 ASP B CA 1
ATOM 5522 C C . ASP B 1 52 ? 42.702 -36.722 -93.163 1.00 109.97 52 ASP B C 1
ATOM 5523 O O . ASP B 1 52 ? 42.279 -36.744 -92.006 1.00 111.14 52 ASP B O 1
ATOM 5528 N N . ILE B 1 53 ? 43.873 -37.241 -93.527 1.00 105.92 53 ILE B N 1
ATOM 5529 C CA . ILE B 1 53 ? 44.807 -37.830 -92.572 1.00 103.27 53 ILE B CA 1
ATOM 5530 C C . ILE B 1 53 ? 45.269 -36.763 -91.581 1.00 101.45 53 ILE B C 1
ATOM 5531 O O . ILE B 1 53 ? 45.333 -37.011 -90.378 1.00 102.80 53 ILE B O 1
ATOM 5536 N N . ALA B 1 54 ? 45.560 -35.571 -92.100 1.00 99.47 54 ALA B N 1
ATOM 5537 C CA . ALA B 1 54 ? 45.959 -34.423 -91.282 1.00 98.37 54 ALA B CA 1
ATOM 5538 C C . ALA B 1 54 ? 44.971 -34.101 -90.154 1.00 100.79 54 ALA B C 1
ATOM 5539 O O . ALA B 1 54 ? 45.375 -33.983 -88.998 1.00 100.89 54 ALA B O 1
ATOM 5541 N N . LYS B 1 55 ? 43.688 -33.973 -90.490 1.00 103.32 55 LYS B N 1
ATOM 5542 C CA . LYS B 1 55 ? 42.655 -33.696 -89.489 1.00 107.52 55 LYS B CA 1
ATOM 5543 C C . LYS B 1 55 ? 42.460 -34.847 -88.513 1.00 109.08 55 LYS B C 1
ATOM 5544 O O . LYS B 1 55 ? 42.210 -34.625 -87.331 1.00 111.37 55 LYS B O 1
ATOM 5550 N N . ASP B 1 56 ? 42.586 -36.071 -89.014 1.00 109.01 56 ASP B N 1
ATOM 5551 C CA . ASP B 1 56 ? 42.375 -37.265 -88.201 1.00 111.98 56 ASP B CA 1
ATOM 5552 C C . ASP B 1 56 ? 43.406 -37.430 -87.088 1.00 111.00 56 ASP B C 1
ATOM 5553 O O . ASP B 1 56 ? 43.075 -37.922 -86.009 1.00 114.00 56 ASP B O 1
ATOM 5558 N N . ILE B 1 57 ? 44.645 -37.017 -87.351 1.00 107.75 57 ILE B N 1
ATOM 5559 C CA . ILE B 1 57 ? 45.715 -37.076 -86.349 1.00 106.83 57 ILE B CA 1
ATOM 5560 C C . ILE B 1 57 ? 46.028 -35.699 -85.772 1.00 106.20 57 ILE B C 1
ATOM 5561 O O . ILE B 1 57 ? 46.901 -35.562 -84.914 1.00 105.55 57 ILE B O 1
ATOM 5566 N N . ARG B 1 58 ? 45.308 -34.686 -86.249 1.00 107.16 58 ARG B N 1
ATOM 5567 C CA . ARG B 1 58 ? 45.460 -33.306 -85.777 1.00 107.69 58 ARG B CA 1
ATOM 5568 C C . ARG B 1 58 ? 46.919 -32.843 -85.827 1.00 104.08 58 ARG B C 1
ATOM 5569 O O . ARG B 1 58 ? 47.420 -32.208 -84.901 1.00 105.63 58 ARG B O 1
ATOM 5577 N N . LYS B 1 59 ? 47.595 -33.193 -86.916 1.00 99.73 59 LYS B N 1
ATOM 5578 C CA . LYS B 1 59 ? 48.941 -32.710 -87.195 1.00 96.89 59 LYS B CA 1
ATOM 5579 C C . LYS B 1 59 ? 48.907 -32.077 -88.581 1.00 94.22 59 LYS B C 1
ATOM 5580 O O . LYS B 1 59 ? 48.031 -32.399 -89.381 1.00 94.14 59 LYS B O 1
ATOM 5586 N N . ARG B 1 60 ? 49.841 -31.172 -88.862 1.00 92.69 60 ARG B N 1
ATOM 5587 C CA . ARG B 1 60 ? 49.940 -30.568 -90.189 1.00 91.15 60 ARG B CA 1
ATOM 5588 C C . ARG B 1 60 ? 50.869 -31.387 -91.082 1.00 89.94 60 ARG B C 1
ATOM 5589 O O . ARG B 1 60 ? 52.016 -31.668 -90.713 1.00 90.05 60 ARG B O 1
ATOM 5597 N N . ILE B 1 61 ? 50.371 -31.761 -92.261 1.00 89.11 61 ILE B N 1
ATOM 5598 C CA . ILE B 1 61 ? 51.130 -32.605 -93.183 1.00 86.72 61 ILE B CA 1
ATOM 5599 C C . ILE B 1 61 ? 51.491 -31.865 -94.468 1.00 85.43 61 ILE B C 1
ATOM 5600 O O . ILE B 1 61 ? 50.639 -31.262 -95.111 1.00 86.11 61 ILE B O 1
ATOM 5605 N N . ILE B 1 62 ? 52.769 -31.923 -94.824 1.00 84.72 62 ILE B N 1
ATOM 5606 C CA . ILE B 1 62 ? 53.284 -31.291 -96.028 1.00 84.09 62 ILE B CA 1
ATOM 5607 C C . ILE B 1 62 ? 53.864 -32.371 -96.942 1.00 84.45 62 ILE B C 1
ATOM 5608 O O . ILE B 1 62 ? 54.550 -33.278 -96.471 1.00 85.58 62 ILE B O 1
ATOM 5613 N N . ILE B 1 63 ? 53.565 -32.278 -98.237 1.00 84.52 63 ILE B N 1
ATOM 5614 C CA . ILE B 1 63 ? 54.136 -33.170 -99.254 1.00 84.64 63 ILE B CA 1
ATOM 5615 C C . ILE B 1 63 ? 55.264 -32.479 -100.008 1.00 83.79 63 ILE B C 1
ATOM 5616 O O . ILE B 1 63 ? 55.150 -31.309 -100.370 1.00 83.11 63 ILE B O 1
ATOM 5621 N N . ARG B 1 64 ? 56.353 -33.207 -100.229 1.00 84.24 64 ARG B N 1
ATOM 5622 C CA . ARG B 1 64 ? 57.467 -32.720 -101.035 1.00 85.04 64 ARG B CA 1
ATOM 5623 C C . ARG B 1 64 ? 58.018 -33.855 -101.869 1.00 87.81 64 ARG B C 1
ATOM 5624 O O . ARG B 1 64 ? 57.774 -35.024 -101.575 1.00 89.25 64 ARG B O 1
ATOM 5632 N N . SER B 1 65 ? 58.766 -33.510 -102.909 1.00 89.81 65 SER B N 1
ATOM 5633 C CA . SER B 1 65 ? 59.476 -34.512 -103.684 1.00 93.10 65 SER B CA 1
ATOM 5634 C C . SER B 1 65 ? 60.740 -34.886 -102.939 1.00 95.28 65 SER B C 1
ATOM 5635 O O . SER B 1 65 ? 61.383 -34.028 -102.333 1.00 94.33 65 SER B O 1
ATOM 5638 N N . ASP B 1 66 ? 61.090 -36.167 -102.978 1.00 99.61 66 ASP B N 1
ATOM 5639 C CA . ASP B 1 66 ? 62.322 -36.629 -102.361 1.00 103.80 66 ASP B CA 1
ATOM 5640 C C . ASP B 1 66 ? 63.523 -36.022 -103.075 1.00 106.34 66 ASP B C 1
ATOM 5641 O O . ASP B 1 66 ? 63.486 -35.799 -104.287 1.00 107.09 66 ASP B O 1
ATOM 5646 N N . ARG B 1 67 ? 64.580 -35.754 -102.311 1.00 108.50 67 ARG B N 1
ATOM 5647 C CA . ARG B 1 67 ? 65.857 -35.285 -102.855 1.00 111.43 67 ARG B CA 1
ATOM 5648 C C . ARG B 1 67 ? 66.315 -36.160 -104.018 1.00 113.88 67 ARG B C 1
ATOM 5649 O O . ARG B 1 67 ? 67.032 -35.700 -104.905 1.00 115.79 67 ARG B O 1
ATOM 5657 N N . SER B 1 68 ? 65.874 -37.416 -104.001 1.00 113.90 68 SER B N 1
ATOM 5658 C CA . SER B 1 68 ? 66.109 -38.372 -105.079 1.00 117.33 68 SER B CA 1
ATOM 5659 C C . SER B 1 68 ? 65.603 -37.895 -106.445 1.00 116.60 68 SER B C 1
ATOM 5660 O O . SER B 1 68 ? 66.335 -37.959 -107.431 1.00 120.91 68 SER B O 1
ATOM 5663 N N . VAL B 1 69 ? 64.359 -37.421 -106.496 1.00 112.14 69 VAL B N 1
ATOM 5664 C CA . VAL B 1 69 ? 63.722 -37.044 -107.765 1.00 111.62 69 VAL B CA 1
ATOM 5665 C C . VAL B 1 69 ? 63.737 -35.541 -108.058 1.00 109.57 69 VAL B C 1
ATOM 5666 O O . VAL B 1 69 ? 62.995 -35.061 -108.918 1.00 108.57 69 VAL B O 1
ATOM 5670 N N . LEU B 1 70 ? 64.582 -34.806 -107.341 1.00 109.71 70 LEU B N 1
ATOM 5671 C CA . LEU B 1 70 ? 64.771 -33.383 -107.596 1.00 108.50 70 LEU B CA 1
ATOM 5672 C C . LEU B 1 70 ? 65.914 -33.178 -108.579 1.00 112.75 70 LEU B C 1
ATOM 5673 O O . LEU B 1 70 ? 67.019 -33.683 -108.367 1.00 116.50 70 LEU B O 1
ATOM 5678 N N . MET B 1 71 ? 65.637 -32.442 -109.652 1.00 112.86 71 MET B N 1
ATOM 5679 C CA . MET B 1 71 ? 66.612 -32.206 -110.713 1.00 117.44 71 MET B CA 1
ATOM 5680 C C . MET B 1 71 ? 67.655 -31.174 -110.295 1.00 118.98 71 MET B C 1
ATOM 5681 O O . MET B 1 71 ? 67.368 -30.279 -109.495 1.00 115.85 71 MET B O 1
ATOM 5686 N N . ASP B 1 72 ? 68.863 -31.313 -110.842 1.00 124.82 72 ASP B N 1
ATOM 5687 C CA . ASP B 1 72 ? 69.941 -30.350 -110.635 1.00 127.98 72 ASP B CA 1
ATOM 5688 C C . ASP B 1 72 ? 69.458 -28.924 -110.839 1.00 125.88 72 ASP B C 1
ATOM 5689 O O . ASP B 1 72 ? 68.750 -28.647 -111.811 1.00 125.14 72 ASP B O 1
ATOM 5694 N N . PRO B 1 73 ? 69.839 -28.015 -109.922 1.00 125.52 73 PRO B N 1
ATOM 5695 C CA . PRO B 1 73 ? 69.405 -26.619 -109.977 1.00 123.28 73 PRO B CA 1
ATOM 5696 C C . PRO B 1 73 ? 69.693 -25.976 -111.332 1.00 125.80 73 PRO B C 1
ATOM 5697 O O . PRO B 1 73 ? 68.797 -25.376 -111.927 1.00 123.79 73 PRO B O 1
ATOM 5701 N N . GLU B 1 74 ? 70.924 -26.123 -111.817 1.00 130.72 74 GLU B N 1
ATOM 5702 C CA . GLU B 1 74 ? 71.309 -25.584 -113.119 1.00 134.25 74 GLU B CA 1
ATOM 5703 C C . GLU B 1 74 ? 70.449 -26.166 -114.240 1.00 133.46 74 GLU B C 1
ATOM 5704 O O . GLU B 1 74 ? 69.930 -25.423 -115.079 1.00 132.76 74 GLU B O 1
ATOM 5710 N N . LYS B 1 75 ? 70.292 -27.491 -114.231 1.00 133.27 75 LYS B N 1
ATOM 5711 C CA . LYS B 1 75 ? 69.479 -28.204 -115.223 1.00 133.03 75 LYS B CA 1
ATOM 5712 C C . LYS B 1 75 ? 68.005 -27.795 -115.172 1.00 127.86 75 LYS B C 1
ATOM 5713 O O . LYS B 1 75 ? 67.343 -27.696 -116.209 1.00 128.11 75 LYS B O 1
ATOM 5719 N N . ALA B 1 76 ? 67.504 -27.558 -113.961 1.00 123.30 76 ALA B N 1
ATOM 5720 C CA . ALA B 1 76 ? 66.118 -27.153 -113.748 1.00 118.87 76 ALA B CA 1
ATOM 5721 C C . ALA B 1 76 ? 65.804 -25.805 -114.402 1.00 119.03 76 ALA B C 1
ATOM 5722 O O . ALA B 1 76 ? 64.759 -25.649 -115.041 1.00 118.50 76 ALA B O 1
ATOM 5724 N N . ILE B 1 77 ? 66.717 -24.845 -114.243 1.00 120.07 77 ILE B N 1
ATOM 5725 C CA . ILE B 1 77 ? 66.588 -23.514 -114.845 1.00 119.71 77 ILE B CA 1
ATOM 5726 C C . ILE B 1 77 ? 66.367 -23.631 -116.354 1.00 122.36 77 ILE B C 1
ATOM 5727 O O . ILE B 1 77 ? 65.432 -23.039 -116.902 1.00 121.54 77 ILE B O 1
ATOM 5732 N N . ARG B 1 78 ? 67.228 -24.414 -117.005 1.00 125.88 78 ARG B N 1
ATOM 5733 C CA . ARG B 1 78 ? 67.129 -24.694 -118.436 1.00 129.18 78 ARG B CA 1
ATOM 5734 C C . ARG B 1 78 ? 65.727 -25.199 -118.794 1.00 126.95 78 ARG B C 1
ATOM 5735 O O . ARG B 1 78 ? 65.102 -24.692 -119.730 1.00 128.42 78 ARG B O 1
ATOM 5743 N N . LYS B 1 79 ? 65.231 -26.169 -118.025 1.00 123.66 79 LYS B N 1
ATOM 5744 C CA . LYS B 1 79 ? 63.913 -26.762 -118.262 1.00 121.90 79 LYS B CA 1
ATOM 5745 C C . LYS B 1 79 ? 62.764 -25.781 -118.036 1.00 119.19 79 LYS B C 1
ATOM 5746 O O . LYS B 1 79 ? 61.683 -25.947 -118.598 1.00 119.64 79 LYS B O 1
ATOM 5752 N N . ILE B 1 80 ? 63.006 -24.760 -117.222 1.00 117.45 80 ILE B N 1
ATOM 5753 C CA . ILE B 1 80 ? 61.989 -23.759 -116.923 1.00 115.55 80 ILE B CA 1
ATOM 5754 C C . ILE B 1 80 ? 61.826 -22.750 -118.061 1.00 118.75 80 ILE B C 1
ATOM 5755 O O . ILE B 1 80 ? 60.706 -22.512 -118.525 1.00 118.89 80 ILE B O 1
ATOM 5760 N N . HIS B 1 81 ? 62.939 -22.171 -118.510 1.00 121.78 81 HIS B N 1
ATOM 5761 C CA . HIS B 1 81 ? 62.921 -21.195 -119.600 1.00 125.05 81 HIS B CA 1
ATOM 5762 C C . HIS B 1 81 ? 62.351 -21.793 -120.881 1.00 127.83 81 HIS B C 1
ATOM 5763 O O . HIS B 1 81 ? 61.911 -21.073 -121.783 1.00 130.28 81 HIS B O 1
ATOM 5770 N N . GLU B 1 82 ? 62.363 -23.120 -120.939 1.00 127.66 82 GLU B N 1
ATOM 5771 C CA . GLU B 1 82 ? 61.733 -23.867 -122.009 1.00 130.09 82 GLU B CA 1
ATOM 5772 C C . GLU B 1 82 ? 60.227 -23.636 -121.962 1.00 127.40 82 GLU B C 1
ATOM 5773 O O . GLU B 1 82 ? 59.586 -23.439 -122.996 1.00 129.72 82 GLU B O 1
ATOM 5779 N N . ILE B 1 83 ? 59.678 -23.624 -120.749 1.00 122.52 83 ILE B N 1
ATOM 5780 C CA . ILE B 1 83 ? 58.239 -23.505 -120.556 1.00 120.97 83 ILE B CA 1
ATOM 5781 C C . ILE B 1 83 ? 57.824 -22.164 -119.950 1.00 119.55 83 ILE B C 1
ATOM 5782 O O . ILE B 1 83 ? 57.542 -22.073 -118.756 1.00 116.54 83 ILE B O 1
ATOM 5787 N N . VAL B 1 84 ? 57.806 -21.127 -120.779 1.00 123.12 84 VAL B N 1
ATOM 5788 C CA . VAL B 1 84 ? 57.146 -19.855 -120.460 1.00 123.97 84 VAL B CA 1
ATOM 5789 C C . VAL B 1 84 ? 56.629 -19.192 -121.749 1.00 129.18 84 VAL B C 1
ATOM 5790 O O . VAL B 1 84 ? 55.524 -18.650 -121.755 1.00 128.29 84 VAL B O 1
ATOM 5794 N N . PRO B 1 85 ? 57.434 -19.207 -122.838 1.00 135.34 85 PRO B N 1
ATOM 5795 C CA . PRO B 1 85 ? 58.874 -19.490 -122.879 1.00 137.07 85 PRO B CA 1
ATOM 5796 C C . PRO B 1 85 ? 59.666 -18.257 -122.437 1.00 138.04 85 PRO B C 1
ATOM 5797 O O . PRO B 1 85 ? 60.666 -18.392 -121.725 1.00 137.34 85 PRO B O 1
ATOM 5801 N N . GLU B 1 86 ? 59.192 -17.070 -122.828 1.00 139.57 86 GLU B N 1
ATOM 5802 C CA . GLU B 1 86 ? 59.836 -15.809 -122.458 1.00 139.39 86 GLU B CA 1
ATOM 5803 C C . GLU B 1 86 ? 58.846 -14.680 -122.150 1.00 138.31 86 GLU B C 1
ATOM 5804 O O . GLU B 1 86 ? 59.201 -13.712 -121.469 1.00 137.74 86 GLU B O 1
ATOM 5810 N N . GLU B 1 87 ? 57.614 -14.815 -122.642 1.00 137.70 87 GLU B N 1
ATOM 5811 C CA . GLU B 1 87 ? 56.572 -13.790 -122.487 1.00 137.69 87 GLU B CA 1
ATOM 5812 C C . GLU B 1 87 ? 56.508 -13.263 -121.058 1.00 133.44 87 GLU B C 1
ATOM 5813 O O . GLU B 1 87 ? 56.726 -12.077 -120.817 1.00 134.84 87 GLU B O 1
ATOM 5819 N N . ALA B 1 88 ? 56.203 -14.157 -120.120 1.00 128.43 88 ALA B N 1
ATOM 5820 C CA . ALA B 1 88 ? 56.213 -13.832 -118.701 1.00 124.83 88 ALA B CA 1
ATOM 5821 C C . ALA B 1 88 ? 57.658 -13.646 -118.276 1.00 123.69 88 ALA B C 1
ATOM 5822 O O . ALA B 1 88 ? 58.331 -14.607 -117.893 1.00 121.86 88 ALA B O 1
ATOM 5824 N N . LYS B 1 89 ? 58.137 -12.410 -118.363 1.00 125.08 89 LYS B N 1
ATOM 5825 C CA . LYS B 1 89 ? 59.556 -12.133 -118.179 1.00 124.68 89 LYS B CA 1
ATOM 5826 C C . LYS B 1 89 ? 59.993 -12.371 -116.738 1.00 120.54 89 LYS B C 1
ATOM 5827 O O . LYS B 1 89 ? 59.595 -11.651 -115.823 1.00 119.79 89 LYS B O 1
ATOM 5833 N N . ILE B 1 90 ? 60.796 -13.414 -116.553 1.00 118.06 90 ILE B N 1
ATOM 5834 C CA . ILE B 1 90 ? 61.305 -13.780 -115.240 1.00 115.66 90 ILE B CA 1
ATOM 5835 C C . ILE B 1 90 ? 62.410 -12.826 -114.826 1.00 118.35 90 ILE B C 1
ATOM 5836 O O . ILE B 1 90 ? 63.235 -12.423 -115.647 1.00 122.11 90 ILE B O 1
ATOM 5841 N N . THR B 1 91 ? 62.417 -12.473 -113.546 1.00 117.33 91 THR B N 1
ATOM 5842 C CA . THR B 1 91 ? 63.404 -11.554 -113.001 1.00 120.27 91 THR B CA 1
ATOM 5843 C C . THR B 1 91 ? 64.534 -12.306 -112.298 1.00 119.18 91 THR B C 1
ATOM 5844 O O . THR B 1 91 ? 65.713 -12.029 -112.533 1.00 122.51 91 THR B O 1
ATOM 5848 N N . ASN B 1 92 ? 64.167 -13.256 -111.441 1.00 114.86 92 ASN B N 1
ATOM 5849 C CA . ASN B 1 92 ? 65.138 -14.075 -110.726 1.00 113.81 92 ASN B CA 1
ATOM 5850 C C . ASN B 1 92 ? 64.551 -15.426 -110.348 1.00 109.95 92 ASN B C 1
ATOM 5851 O O . ASN B 1 92 ? 63.349 -15.549 -110.109 1.00 107.42 92 ASN B O 1
ATOM 5856 N N . ILE B 1 93 ? 65.407 -16.440 -110.305 1.00 110.17 93 ILE B N 1
ATOM 5857 C CA . ILE B 1 93 ? 65.005 -17.768 -109.861 1.00 107.54 93 ILE B CA 1
ATOM 5858 C C . ILE B 1 93 ? 65.874 -18.217 -108.691 1.00 108.53 93 ILE B C 1
ATOM 5859 O O . ILE B 1 93 ? 67.101 -18.114 -108.740 1.00 111.58 93 ILE B O 1
ATOM 5864 N N . SER B 1 94 ? 65.217 -18.706 -107.642 1.00 106.94 94 SER B N 1
ATOM 5865 C CA . SER B 1 94 ? 65.886 -19.177 -106.433 1.00 107.42 94 SER B CA 1
ATOM 5866 C C . SER B 1 94 ? 65.474 -20.613 -106.120 1.00 105.48 94 SER B C 1
ATOM 5867 O O . SER B 1 94 ? 64.486 -21.121 -106.663 1.00 103.40 94 SER B O 1
ATOM 5870 N N . PHE B 1 95 ? 66.232 -21.259 -105.239 1.00 106.41 95 PHE B N 1
ATOM 5871 C CA . PHE B 1 95 ? 65.922 -22.615 -104.800 1.00 105.04 95 PHE B CA 1
ATOM 5872 C C . PHE B 1 95 ? 65.994 -22.742 -103.281 1.00 105.08 95 PHE B C 1
ATOM 5873 O O . PHE B 1 95 ? 66.680 -21.961 -102.617 1.00 107.42 95 PHE B O 1
ATOM 5881 N N . ASP B 1 96 ? 65.282 -23.729 -102.741 1.00 102.98 96 ASP B N 1
ATOM 5882 C CA . ASP B 1 96 ? 65.271 -23.987 -101.304 1.00 101.92 96 ASP B CA 1
ATOM 5883 C C . ASP B 1 96 ? 65.334 -25.486 -101.032 1.00 100.67 96 ASP B C 1
ATOM 5884 O O . ASP B 1 96 ? 64.327 -26.189 -101.155 1.00 97.63 96 ASP B O 1
ATOM 5889 N N . ASP B 1 97 ? 66.522 -25.958 -100.656 1.00 103.40 97 ASP B N 1
ATOM 5890 C CA . ASP B 1 97 ? 66.775 -27.384 -100.410 1.00 104.46 97 ASP B CA 1
ATOM 5891 C C . ASP B 1 97 ? 65.919 -27.950 -99.290 1.00 101.82 97 ASP B C 1
ATOM 5892 O O . ASP B 1 97 ? 65.640 -29.149 -99.251 1.00 101.32 97 ASP B O 1
ATOM 5897 N N . VAL B 1 98 ? 65.509 -27.076 -98.381 1.00 100.52 98 VAL B N 1
ATOM 5898 C CA . VAL B 1 98 ? 64.750 -27.486 -97.214 1.00 98.89 98 VAL B CA 1
ATOM 5899 C C . VAL B 1 98 ? 63.305 -27.794 -97.591 1.00 96.13 98 VAL B C 1
ATOM 5900 O O . VAL B 1 98 ? 62.777 -28.846 -97.230 1.00 96.46 98 VAL B O 1
ATOM 5904 N N . THR B 1 99 ? 62.680 -26.888 -98.336 1.00 94.38 99 THR B N 1
ATOM 5905 C CA . THR B 1 99 ? 61.271 -27.028 -98.684 1.00 91.62 99 THR B CA 1
ATOM 5906 C C . THR B 1 99 ? 61.051 -27.660 -100.059 1.00 91.47 99 THR B C 1
ATOM 5907 O O . THR B 1 99 ? 59.908 -27.880 -100.466 1.00 90.72 99 THR B O 1
ATOM 5911 N N . CYS B 1 100 ? 62.142 -27.961 -100.763 1.00 93.40 100 CYS B N 1
ATOM 5912 C CA . CYS B 1 100 ? 62.077 -28.482 -102.131 1.00 94.48 100 CYS B CA 1
ATOM 5913 C C . CYS B 1 100 ? 61.241 -27.561 -103.006 1.00 94.10 100 CYS B C 1
ATOM 5914 O O . CYS B 1 100 ? 60.333 -28.003 -103.715 1.00 92.58 100 CYS B O 1
ATOM 5917 N N . GLU B 1 101 ? 61.556 -26.272 -102.937 1.00 96.57 101 GLU B N 1
ATOM 5918 C CA . GLU B 1 101 ? 60.771 -25.240 -103.601 1.00 97.23 101 GLU B CA 1
ATOM 5919 C C . GLU B 1 101 ? 61.615 -24.394 -104.539 1.00 99.12 101 GLU B C 1
ATOM 5920 O O . GLU B 1 101 ? 62.708 -23.948 -104.180 1.00 101.19 101 GLU B O 1
ATOM 5926 N N . VAL B 1 102 ? 61.096 -24.182 -105.744 1.00 98.90 102 VAL B N 1
ATOM 5927 C CA . VAL B 1 102 ? 61.700 -23.258 -106.689 1.00 100.41 102 VAL B CA 1
ATOM 5928 C C . VAL B 1 102 ? 60.918 -21.942 -106.664 1.00 99.83 102 VAL B C 1
ATOM 5929 O O . VAL B 1 102 ? 59.706 -21.914 -106.899 1.00 97.91 102 VAL B O 1
ATOM 5933 N N . ILE B 1 103 ? 61.624 -20.864 -106.339 1.00 101.21 103 ILE B N 1
ATOM 5934 C CA . ILE B 1 103 ? 61.024 -19.538 -106.242 1.00 101.44 103 ILE B CA 1
ATOM 5935 C C . ILE B 1 103 ? 61.253 -18.811 -107.555 1.00 103.14 103 ILE B C 1
ATOM 5936 O O . ILE B 1 103 ? 62.383 -18.743 -108.047 1.00 105.44 103 ILE B O 1
ATOM 5941 N N . ILE B 1 104 ? 60.173 -18.286 -108.126 1.00 102.28 104 ILE B N 1
ATOM 5942 C CA . ILE B 1 104 ? 60.242 -17.594 -109.409 1.00 103.77 104 ILE B CA 1
ATOM 5943 C C . ILE B 1 104 ? 59.514 -16.260 -109.336 1.00 104.58 104 ILE B C 1
ATOM 5944 O O . ILE B 1 104 ? 58.308 -16.217 -109.093 1.00 103.84 104 ILE B O 1
ATOM 5949 N N . GLU B 1 105 ? 60.256 -15.175 -109.533 1.00 107.09 105 GLU B N 1
ATOM 5950 C CA . GLU B 1 105 ? 59.651 -13.853 -109.624 1.00 109.09 105 GLU B CA 1
ATOM 5951 C C . GLU B 1 105 ? 59.680 -13.343 -111.061 1.00 110.53 105 GLU B C 1
ATOM 5952 O O . GLU B 1 105 ? 60.730 -13.312 -111.706 1.00 111.81 105 GLU B O 1
ATOM 5958 N N . ALA B 1 106 ? 58.506 -12.968 -111.555 1.00 110.19 106 ALA B N 1
ATOM 5959 C CA . ALA B 1 106 ? 58.338 -12.577 -112.944 1.00 112.28 106 ALA B CA 1
ATOM 5960 C C . ALA B 1 106 ? 57.449 -11.351 -113.069 1.00 114.84 106 ALA B C 1
ATOM 5961 O O . ALA B 1 106 ? 56.755 -10.975 -112.125 1.00 114.61 106 ALA B O 1
ATOM 5963 N N . ARG B 1 107 ? 57.482 -10.730 -114.243 1.00 117.82 107 ARG B N 1
ATOM 5964 C CA . ARG B 1 107 ? 56.634 -9.584 -114.532 1.00 121.33 107 ARG B CA 1
ATOM 5965 C C . ARG B 1 107 ? 55.180 -10.030 -114.653 1.00 121.03 107 ARG B C 1
ATOM 5966 O O . ARG B 1 107 ? 54.278 -9.371 -114.129 1.00 122.62 107 ARG B O 1
ATOM 5974 N N . LYS B 1 108 ? 54.964 -11.148 -115.345 1.00 119.25 108 LYS B N 1
ATOM 5975 C CA . LYS B 1 108 ? 53.619 -11.677 -115.567 1.00 119.09 108 LYS B CA 1
ATOM 5976 C C . LYS B 1 108 ? 53.504 -13.100 -115.023 1.00 115.02 108 LYS B C 1
ATOM 5977 O O . LYS B 1 108 ? 53.697 -14.064 -115.763 1.00 114.18 108 LYS B O 1
ATOM 5983 N N . PRO B 1 109 ? 53.190 -13.233 -113.720 1.00 113.05 109 PRO B N 1
ATOM 5984 C CA . PRO B 1 109 ? 53.116 -14.525 -113.025 1.00 109.54 109 PRO B CA 1
ATOM 5985 C C . PRO B 1 109 ? 52.037 -15.467 -113.559 1.00 109.96 109 PRO B C 1
ATOM 5986 O O . PRO B 1 109 ? 52.232 -16.682 -113.545 1.00 108.01 109 PRO B O 1
ATOM 5990 N N . GLY B 1 110 ? 50.917 -14.914 -114.021 1.00 113.34 110 GLY B N 1
ATOM 5991 C CA . GLY B 1 110 ? 49.813 -15.718 -114.549 1.00 114.25 110 GLY B CA 1
ATOM 5992 C C . GLY B 1 110 ? 50.238 -16.687 -115.639 1.00 114.15 110 GLY B C 1
ATOM 5993 O O . GLY B 1 110 ? 49.651 -17.760 -115.787 1.00 113.99 110 GLY B O 1
ATOM 5994 N N . LEU B 1 111 ? 51.271 -16.305 -116.390 1.00 114.79 111 LEU B N 1
ATOM 5995 C CA . LEU B 1 111 ? 51.786 -17.097 -117.508 1.00 114.99 111 LEU B CA 1
ATOM 5996 C C . LEU B 1 111 ? 52.780 -18.155 -117.045 1.00 111.21 111 LEU B C 1
ATOM 5997 O O . LEU B 1 111 ? 53.136 -19.064 -117.801 1.00 111.70 111 LEU B O 1
ATOM 6002 N N . VAL B 1 112 ? 53.231 -18.021 -115.803 1.00 107.99 112 VAL B N 1
ATOM 6003 C CA . VAL B 1 112 ? 54.102 -19.015 -115.184 1.00 104.78 112 VAL B CA 1
ATOM 6004 C C . VAL B 1 112 ? 53.240 -20.073 -114.496 1.00 102.41 112 VAL B C 1
ATOM 6005 O O . VAL B 1 112 ? 53.653 -21.224 -114.355 1.00 101.71 112 VAL B O 1
ATOM 6009 N N . ILE B 1 113 ? 52.043 -19.673 -114.071 1.00 101.87 113 ILE B N 1
ATOM 6010 C CA . ILE B 1 113 ? 51.065 -20.605 -113.518 1.00 99.73 113 ILE B CA 1
ATOM 6011 C C . ILE B 1 113 ? 50.393 -21.348 -114.666 1.00 101.44 113 ILE B C 1
ATOM 6012 O O . ILE B 1 113 ? 50.291 -22.578 -114.644 1.00 100.99 113 ILE B O 1
ATOM 6017 N N . GLY B 1 114 ? 49.956 -20.586 -115.670 1.00 103.67 114 GLY B N 1
ATOM 6018 C CA . GLY B 1 114 ? 49.213 -21.119 -116.808 1.00 105.66 114 GLY B CA 1
ATOM 6019 C C . GLY B 1 114 ? 47.778 -21.429 -116.437 1.00 106.18 114 GLY B C 1
ATOM 6020 O O . GLY B 1 114 ? 47.492 -21.790 -115.293 1.00 103.83 114 GLY B O 1
ATOM 6021 N N . LYS B 1 115 ? 46.872 -21.288 -117.402 1.00 109.64 115 LYS B N 1
ATOM 6022 C CA . LYS B 1 115 ? 45.465 -21.594 -117.171 1.00 111.80 115 LYS B CA 1
ATOM 6023 C C . LYS B 1 115 ? 45.320 -23.005 -116.624 1.00 109.68 115 LYS B C 1
ATOM 6024 O O . LYS B 1 115 ? 46.004 -23.922 -117.076 1.00 108.68 115 LYS B O 1
ATOM 6030 N N . TYR B 1 116 ? 44.447 -23.156 -115.630 1.00 109.26 116 TYR B N 1
ATOM 6031 C CA . TYR B 1 116 ? 44.188 -24.445 -114.979 1.00 107.86 116 TYR B CA 1
ATOM 6032 C C . TYR B 1 116 ? 45.431 -24.940 -114.219 1.00 103.32 116 TYR B C 1
ATOM 6033 O O . TYR B 1 116 ? 45.570 -26.134 -113.931 1.00 102.24 116 TYR B O 1
ATOM 6042 N N . GLY B 1 117 ? 46.331 -24.009 -113.901 1.00 101.19 117 GLY B N 1
ATOM 6043 C CA . GLY B 1 117 ? 47.593 -24.330 -113.239 1.00 97.87 117 GLY B CA 1
ATOM 6044 C C . GLY B 1 117 ? 48.531 -25.153 -114.096 1.00 98.46 117 GLY B C 1
ATOM 6045 O O . GLY B 1 117 ? 49.563 -25.621 -113.618 1.00 96.02 117 GLY B O 1
ATOM 6046 N N . SER B 1 118 ? 48.171 -25.304 -115.370 1.00 102.33 118 SER B N 1
ATOM 6047 C CA . SER B 1 118 ? 48.856 -26.187 -116.312 1.00 103.99 118 SER B CA 1
ATOM 6048 C C . SER B 1 118 ? 50.376 -26.061 -116.312 1.00 102.34 118 SER B C 1
ATOM 6049 O O . SER B 1 118 ? 51.084 -27.062 -116.188 1.00 101.38 118 SER B O 1
ATOM 6052 N N . THR B 1 119 ? 50.865 -24.830 -116.458 1.00 102.73 119 THR B N 1
ATOM 6053 C CA . THR B 1 119 ? 52.297 -24.568 -116.575 1.00 102.66 119 THR B CA 1
ATOM 6054 C C . THR B 1 119 ? 53.061 -25.022 -115.330 1.00 100.00 119 THR B C 1
ATOM 6055 O O . THR B 1 119 ? 54.038 -25.770 -115.441 1.00 99.87 119 THR B O 1
ATOM 6059 N N . SER B 1 120 ? 52.606 -24.582 -114.156 1.00 98.57 120 SER B N 1
ATOM 6060 C CA . SER B 1 120 ? 53.258 -24.942 -112.893 1.00 96.10 120 SER B CA 1
ATOM 6061 C C . SER B 1 120 ? 53.266 -26.454 -112.689 1.00 95.56 120 SER B C 1
ATOM 6062 O O . SER B 1 120 ? 54.293 -27.024 -112.328 1.00 94.73 120 SER B O 1
ATOM 6065 N N . ARG B 1 121 ? 52.120 -27.088 -112.932 1.00 96.95 121 ARG B N 1
ATOM 6066 C CA . ARG B 1 121 ? 51.989 -28.541 -112.872 1.00 98.12 121 ARG B CA 1
ATOM 6067 C C . ARG B 1 121 ? 53.099 -29.226 -113.674 1.00 100.62 121 ARG B C 1
ATOM 6068 O O . ARG B 1 121 ? 53.711 -30.192 -113.207 1.00 100.03 121 ARG B O 1
ATOM 6076 N N . GLU B 1 122 ? 53.363 -28.704 -114.871 1.00 103.82 122 GLU B N 1
ATOM 6077 C CA . GLU B 1 122 ? 54.369 -29.270 -115.764 1.00 106.57 122 GLU B CA 1
ATOM 6078 C C . GLU B 1 122 ? 55.791 -29.068 -115.241 1.00 104.49 122 GLU B C 1
ATOM 6079 O O . GLU B 1 122 ? 56.667 -29.889 -115.494 1.00 106.50 122 GLU B O 1
ATOM 6085 N N . ILE B 1 123 ? 56.016 -27.981 -114.512 1.00 101.60 123 ILE B N 1
ATOM 6086 C CA . ILE B 1 123 ? 57.330 -27.722 -113.922 1.00 100.77 123 ILE B CA 1
ATOM 6087 C C . ILE B 1 123 ? 57.656 -28.775 -112.857 1.00 99.50 123 ILE B C 1
ATOM 6088 O O . ILE B 1 123 ? 58.796 -29.235 -112.757 1.00 101.21 123 ILE B O 1
ATOM 6093 N N . VAL B 1 124 ? 56.645 -29.165 -112.085 1.00 97.55 124 VAL B N 1
ATOM 6094 C CA . VAL B 1 124 ? 56.800 -30.218 -111.084 1.00 96.23 124 VAL B CA 1
ATOM 6095 C C . VAL B 1 124 ? 57.080 -31.548 -111.775 1.00 98.79 124 VAL B C 1
ATOM 6096 O O . VAL B 1 124 ? 58.022 -32.260 -111.420 1.00 99.35 124 VAL B O 1
ATOM 6100 N N . LYS B 1 125 ? 56.253 -31.862 -112.771 1.00 100.41 125 LYS B N 1
ATOM 6101 C CA . LYS B 1 125 ? 56.389 -33.079 -113.557 1.00 103.32 125 LYS B CA 1
ATOM 6102 C C . LYS B 1 125 ? 57.796 -33.192 -114.142 1.00 105.70 125 LYS B C 1
ATOM 6103 O O . LYS B 1 125 ? 58.361 -34.285 -114.203 1.00 108.33 125 LYS B O 1
ATOM 6109 N N . ASN B 1 126 ? 58.362 -32.056 -114.543 1.00 105.41 126 ASN B N 1
ATOM 6110 C CA . ASN B 1 126 ? 59.639 -32.039 -115.248 1.00 108.85 126 ASN B CA 1
ATOM 6111 C C . ASN B 1 126 ? 60.885 -31.972 -114.370 1.00 108.42 126 ASN B C 1
ATOM 6112 O O . ASN B 1 126 ? 61.912 -32.559 -114.714 1.00 111.82 126 ASN B O 1
ATOM 6117 N N . THR B 1 127 ? 60.801 -31.262 -113.247 1.00 104.93 127 THR B N 1
ATOM 6118 C CA . THR B 1 127 ? 61.980 -31.031 -112.405 1.00 104.82 127 THR B CA 1
ATOM 6119 C C . THR B 1 127 ? 61.876 -31.621 -111.003 1.00 102.85 127 THR B C 1
ATOM 6120 O O . THR B 1 127 ? 62.894 -31.842 -110.343 1.00 104.34 127 THR B O 1
ATOM 6124 N N . GLY B 1 128 ? 60.652 -31.863 -110.547 1.00 100.49 128 GLY B N 1
ATOM 6125 C CA . GLY B 1 128 ? 60.424 -32.354 -109.191 1.00 98.73 128 GLY B CA 1
ATOM 6126 C C . GLY B 1 128 ? 60.376 -31.234 -108.169 1.00 96.46 128 GLY B C 1
ATOM 6127 O O . GLY B 1 128 ? 60.053 -31.464 -107.003 1.00 94.90 128 GLY B O 1
ATOM 6128 N N . TRP B 1 129 ? 60.701 -30.018 -108.604 1.00 96.80 129 TRP B N 1
ATOM 6129 C CA . TRP B 1 129 ? 60.651 -28.837 -107.745 1.00 94.66 129 TRP B CA 1
ATOM 6130 C C . TRP B 1 129 ? 59.239 -28.284 -107.622 1.00 92.39 129 TRP B C 1
ATOM 6131 O O . TRP B 1 129 ? 58.454 -28.352 -108.568 1.00 93.21 129 TRP B O 1
ATOM 6142 N N . ALA B 1 130 ? 58.922 -27.746 -106.448 1.00 90.46 130 ALA B N 1
ATOM 6143 C CA . ALA B 1 130 ? 57.615 -27.150 -106.197 1.00 88.81 130 ALA B CA 1
ATOM 6144 C C . ALA B 1 130 ? 57.673 -25.649 -106.460 1.00 89.20 130 ALA B C 1
ATOM 6145 O O . ALA B 1 130 ? 58.339 -24.914 -105.727 1.00 89.88 130 ALA B O 1
ATOM 6147 N N . PRO B 1 131 ? 56.987 -25.188 -107.518 1.00 89.53 131 PRO B N 1
ATOM 6148 C CA . PRO B 1 131 ? 57.036 -23.772 -107.873 1.00 89.72 131 PRO B CA 1
ATOM 6149 C C . PRO B 1 131 ? 56.267 -22.867 -106.913 1.00 88.19 131 PRO B C 1
ATOM 6150 O O . PRO B 1 131 ? 55.054 -23.004 -106.756 1.00 87.56 131 PRO B O 1
ATOM 6154 N N . LYS B 1 132 ? 56.999 -21.970 -106.260 1.00 88.34 132 LYS B N 1
ATOM 6155 C CA . LYS B 1 132 ? 56.406 -20.864 -105.526 1.00 89.41 132 LYS B CA 1
ATOM 6156 C C . LYS B 1 132 ? 56.533 -19.618 -106.408 1.00 91.44 132 LYS B C 1
ATOM 6157 O O . LYS B 1 132 ? 57.628 -19.069 -106.574 1.00 92.10 132 LYS B O 1
ATOM 6163 N N . ILE B 1 133 ? 55.407 -19.198 -106.984 1.00 92.38 133 ILE B N 1
ATOM 6164 C CA . ILE B 1 133 ? 55.381 -18.138 -107.998 1.00 94.51 133 ILE B CA 1
ATOM 6165 C C . ILE B 1 133 ? 55.034 -16.789 -107.381 1.00 96.53 133 ILE B C 1
ATOM 6166 O O . ILE B 1 133 ? 54.068 -16.675 -106.633 1.00 97.24 133 ILE B O 1
ATOM 6171 N N . LEU B 1 134 ? 55.825 -15.772 -107.708 1.00 98.92 134 LEU B N 1
ATOM 6172 C CA . LEU B 1 134 ? 55.624 -14.427 -107.180 1.00 101.82 134 LEU B CA 1
ATOM 6173 C C . LEU B 1 134 ? 55.767 -13.377 -108.265 1.00 104.74 134 LEU B C 1
ATOM 6174 O O . LEU B 1 134 ? 56.493 -13.580 -109.239 1.00 104.62 134 LEU B O 1
ATOM 6179 N N . ARG B 1 135 ? 55.071 -12.255 -108.096 1.00 107.88 135 ARG B N 1
ATOM 6180 C CA . ARG B 1 135 ? 55.302 -11.100 -108.955 1.00 111.41 135 ARG B CA 1
ATOM 6181 C C . ARG B 1 135 ? 56.554 -10.380 -108.491 1.00 112.53 135 ARG B C 1
ATOM 6182 O O . ARG B 1 135 ? 56.803 -10.264 -107.289 1.00 112.63 135 ARG B O 1
ATOM 6190 N N . THR B 1 136 ? 57.344 -9.905 -109.445 1.00 113.70 136 THR B N 1
ATOM 6191 C CA . THR B 1 136 ? 58.544 -9.153 -109.114 1.00 115.14 136 THR B CA 1
ATOM 6192 C C . THR B 1 136 ? 58.170 -7.807 -108.477 1.00 118.11 136 THR B C 1
ATOM 6193 O O . THR B 1 136 ? 57.406 -7.034 -109.057 1.00 120.75 136 THR B O 1
ATOM 6197 N N . PRO B 1 137 ? 58.680 -7.546 -107.259 1.00 118.14 137 PRO B N 1
ATOM 6198 C CA . PRO B 1 137 ? 58.356 -6.328 -106.519 1.00 122.16 137 PRO B CA 1
ATOM 6199 C C . PRO B 1 137 ? 58.928 -5.081 -107.196 1.00 126.80 137 PRO B C 1
ATOM 6200 O O . PRO B 1 137 ? 59.960 -5.173 -107.858 1.00 126.85 137 PRO B O 1
ATOM 6204 N N . PRO B 1 138 ? 58.259 -3.922 -107.036 1.00 131.34 138 PRO B N 1
ATOM 6205 C CA . PRO B 1 138 ? 58.715 -2.662 -107.639 1.00 137.26 138 PRO B CA 1
ATOM 6206 C C . PRO B 1 138 ? 60.129 -2.255 -107.209 1.00 139.93 138 PRO B C 1
ATOM 6207 O O . PRO B 1 138 ? 60.868 -1.665 -107.998 1.00 142.96 138 PRO B O 1
ATOM 6211 N N . ILE B 1 139 ? 60.482 -2.560 -105.963 1.00 118.24 139 ILE B N 1
ATOM 6212 C CA . ILE B 1 139 ? 61.833 -2.355 -105.449 1.00 119.30 139 ILE B CA 1
ATOM 6213 C C . ILE B 1 139 ? 62.256 -3.643 -104.761 1.00 116.29 139 ILE B C 1
ATOM 6214 O O . ILE B 1 139 ? 61.440 -4.290 -104.102 1.00 113.16 139 ILE B O 1
ATOM 6219 N N . SER B 1 140 ? 63.524 -4.015 -104.907 1.00 117.89 140 SER B N 1
ATOM 6220 C CA . SER B 1 140 ? 64.066 -5.147 -104.164 1.00 115.35 140 SER B CA 1
ATOM 6221 C C . SER B 1 140 ? 64.601 -4.683 -102.816 1.00 113.25 140 SER B C 1
ATOM 6222 O O . SER B 1 140 ? 65.080 -3.555 -102.683 1.00 115.10 140 SER B O 1
ATOM 6225 N N . SER B 1 141 ? 64.511 -5.563 -101.824 1.00 109.82 141 SER B N 1
ATOM 6226 C CA . SER B 1 141 ? 64.946 -5.257 -100.469 1.00 107.80 141 SER B CA 1
ATOM 6227 C C . SER B 1 141 ? 66.303 -5.881 -100.168 1.00 108.81 141 SER B C 1
ATOM 6228 O O . SER B 1 141 ? 66.434 -7.108 -100.117 1.00 107.23 141 SER B O 1
ATOM 6231 N N . GLU B 1 142 ? 67.302 -5.023 -99.964 1.00 111.78 142 GLU B N 1
ATOM 6232 C CA . GLU B 1 142 ? 68.647 -5.447 -99.572 1.00 113.42 142 GLU B CA 1
ATOM 6233 C C . GLU B 1 142 ? 68.613 -6.422 -98.406 1.00 109.77 142 GLU B C 1
ATOM 6234 O O . GLU B 1 142 ? 69.375 -7.386 -98.375 1.00 110.09 142 GLU B O 1
ATOM 6240 N N . ILE B 1 143 ? 67.718 -6.167 -97.456 1.00 106.59 143 ILE B N 1
ATOM 6241 C CA . ILE B 1 143 ? 67.609 -6.990 -96.259 1.00 103.67 143 ILE B CA 1
ATOM 6242 C C . ILE B 1 143 ? 67.022 -8.360 -96.569 1.00 101.40 143 ILE B C 1
ATOM 6243 O O . ILE B 1 143 ? 67.527 -9.370 -96.081 1.00 100.92 143 ILE B O 1
ATOM 6248 N N . ILE B 1 144 ? 65.978 -8.400 -97.390 1.00 100.90 144 ILE B N 1
ATOM 6249 C CA . ILE B 1 144 ? 65.355 -9.676 -97.749 1.00 99.84 144 ILE B CA 1
ATOM 6250 C C . ILE B 1 144 ? 66.323 -10.578 -98.524 1.00 102.84 144 ILE B C 1
ATOM 6251 O O . ILE B 1 144 ? 66.408 -11.776 -98.255 1.00 101.85 144 ILE B O 1
ATOM 6256 N N . GLU B 1 145 ? 67.071 -9.996 -99.458 1.00 107.47 145 GLU B N 1
ATOM 6257 C CA . GLU B 1 145 ? 68.084 -10.747 -100.197 1.00 111.13 145 GLU B CA 1
ATOM 6258 C C . GLU B 1 145 ? 69.175 -11.284 -99.271 1.00 110.19 145 GLU B C 1
ATOM 6259 O O . GLU B 1 145 ? 69.606 -12.430 -99.406 1.00 110.37 145 GLU B O 1
ATOM 6265 N N . ARG B 1 146 ? 69.601 -10.454 -98.323 1.00 109.42 146 ARG B N 1
ATOM 6266 C CA . ARG B 1 146 ? 70.618 -10.845 -97.353 1.00 109.56 146 ARG B CA 1
ATOM 6267 C C . ARG B 1 146 ? 70.173 -12.027 -96.500 1.00 106.20 146 ARG B C 1
ATOM 6268 O O . ARG B 1 146 ? 70.973 -12.917 -96.201 1.00 107.31 146 ARG B O 1
ATOM 6276 N N . ILE B 1 147 ? 68.895 -12.032 -96.125 1.00 102.49 147 ILE B N 1
ATOM 6277 C CA . ILE B 1 147 ? 68.304 -13.128 -95.361 1.00 98.93 147 ILE B CA 1
ATOM 6278 C C . ILE B 1 147 ? 68.291 -14.408 -96.190 1.00 100.23 147 ILE B C 1
ATOM 6279 O O . ILE B 1 147 ? 68.690 -15.470 -95.714 1.00 100.45 147 ILE B O 1
ATOM 6284 N N . ARG B 1 148 ? 67.853 -14.292 -97.438 1.00 101.99 148 ARG B N 1
ATOM 6285 C CA . ARG B 1 148 ? 67.767 -15.442 -98.329 1.00 104.23 148 ARG B CA 1
ATOM 6286 C C . ARG B 1 148 ? 69.115 -16.139 -98.504 1.00 107.13 148 ARG B C 1
ATOM 6287 O O . ARG B 1 148 ? 69.190 -17.365 -98.419 1.00 106.82 148 ARG B O 1
ATOM 6295 N N . ARG B 1 149 ? 70.168 -15.350 -98.728 1.00 110.82 149 ARG B N 1
ATOM 6296 C CA . ARG B 1 149 ? 71.540 -15.861 -98.803 1.00 114.93 149 ARG B CA 1
ATOM 6297 C C . ARG B 1 149 ? 71.883 -16.658 -97.559 1.00 113.41 149 ARG B C 1
ATOM 6298 O O . ARG B 1 149 ? 72.368 -17.787 -97.652 1.00 115.10 149 ARG B O 1
ATOM 6306 N N . THR B 1 150 ? 71.626 -16.055 -96.400 1.00 110.83 150 THR B N 1
ATOM 6307 C CA . THR B 1 150 ? 71.863 -16.689 -95.108 1.00 110.01 150 THR B CA 1
ATOM 6308 C C . THR B 1 150 ? 71.169 -18.047 -95.042 1.00 108.65 150 THR B C 1
ATOM 6309 O O . THR B 1 150 ? 71.772 -19.040 -94.631 1.00 110.47 150 THR B O 1
ATOM 6313 N N . LEU B 1 151 ? 69.912 -18.083 -95.477 1.00 106.35 151 LEU B N 1
ATOM 6314 C CA . LEU B 1 151 ? 69.123 -19.311 -95.465 1.00 105.11 151 LEU B CA 1
ATOM 6315 C C . LEU B 1 151 ? 69.641 -20.365 -96.444 1.00 108.55 151 LEU B C 1
ATOM 6316 O O . LEU B 1 151 ? 69.637 -21.552 -96.127 1.00 108.68 151 LEU B O 1
ATOM 6321 N N . ARG B 1 152 ? 70.088 -19.930 -97.622 1.00 112.37 152 ARG B N 1
ATOM 6322 C CA . ARG B 1 152 ? 70.672 -20.841 -98.609 1.00 117.33 152 ARG B CA 1
ATOM 6323 C C . ARG B 1 152 ? 71.960 -21.473 -98.095 1.00 120.50 152 ARG B C 1
ATOM 6324 O O . ARG B 1 152 ? 72.120 -22.695 -98.131 1.00 122.15 152 ARG B O 1
ATOM 6332 N N . LYS B 1 153 ? 72.869 -20.633 -97.606 1.00 121.69 153 LYS B N 1
ATOM 6333 C CA . LYS B 1 153 ? 74.204 -21.076 -97.221 1.00 124.51 153 LYS B CA 1
ATOM 6334 C C . LYS B 1 153 ? 74.239 -21.759 -95.850 1.00 122.50 153 LYS B C 1
ATOM 6335 O O . LYS B 1 153 ? 75.312 -22.030 -95.313 1.00 125.34 153 LYS B O 1
ATOM 6341 N N . ASN B 1 154 ? 73.066 -22.048 -95.296 1.00 118.46 154 ASN B N 1
ATOM 6342 C CA . ASN B 1 154 ? 72.973 -22.785 -94.040 1.00 116.84 154 ASN B CA 1
ATOM 6343 C C . ASN B 1 154 ? 71.904 -23.872 -94.049 1.00 115.08 154 ASN B C 1
ATOM 6344 O O . ASN B 1 154 ? 71.526 -24.386 -92.994 1.00 113.91 154 ASN B O 1
ATOM 6349 N N . SER B 1 155 ? 71.433 -24.226 -95.244 1.00 115.58 155 SER B N 1
ATOM 6350 C CA . SER B 1 155 ? 70.410 -25.259 -95.418 1.00 113.99 155 SER B CA 1
ATOM 6351 C C . SER B 1 155 ? 70.796 -26.565 -94.731 1.00 114.39 155 SER B C 1
ATOM 6352 O O . SER B 1 155 ? 69.970 -27.182 -94.059 1.00 112.75 155 SER B O 1
ATOM 6355 N N . LYS B 1 156 ? 72.053 -26.972 -94.903 1.00 116.85 156 LYS B N 1
ATOM 6356 C CA . LYS B 1 156 ? 72.604 -28.138 -94.223 1.00 118.46 156 LYS B CA 1
ATOM 6357 C C . LYS B 1 156 ? 72.228 -28.108 -92.745 1.00 115.66 156 LYS B C 1
ATOM 6358 O O . LYS B 1 156 ? 71.566 -29.022 -92.247 1.00 115.36 156 LYS B O 1
ATOM 6364 N N . GLU B 1 157 ? 72.641 -27.042 -92.062 1.00 114.08 157 GLU B N 1
ATOM 6365 C CA . GLU B 1 157 ? 72.401 -26.884 -90.634 1.00 111.24 157 GLU B CA 1
ATOM 6366 C C . GLU B 1 157 ? 70.908 -26.790 -90.353 1.00 106.60 157 GLU B C 1
ATOM 6367 O O . GLU B 1 157 ? 70.390 -27.461 -89.460 1.00 105.60 157 GLU B O 1
ATOM 6373 N N . ARG B 1 158 ? 70.224 -25.967 -91.140 1.00 103.92 158 ARG B N 1
ATOM 6374 C CA . ARG B 1 158 ? 68.810 -25.700 -90.944 1.00 99.40 158 ARG B CA 1
ATOM 6375 C C . ARG B 1 158 ? 67.979 -26.981 -90.992 1.00 98.74 158 ARG B C 1
ATOM 6376 O O . ARG B 1 158 ? 67.015 -27.128 -90.240 1.00 95.38 158 ARG B O 1
ATOM 6384 N N . LYS B 1 159 ? 68.374 -27.907 -91.865 1.00 101.44 159 LYS B N 1
ATOM 6385 C CA . LYS B 1 159 ? 67.730 -29.215 -91.969 1.00 102.27 159 LYS B CA 1
ATOM 6386 C C . LYS B 1 159 ? 67.848 -29.986 -90.662 1.00 101.91 159 LYS B C 1
ATOM 6387 O O . LYS B 1 159 ? 66.882 -30.602 -90.212 1.00 101.04 159 LYS B O 1
ATOM 6393 N N . LYS B 1 160 ? 69.033 -29.941 -90.057 1.00 103.19 160 LYS B N 1
ATOM 6394 C CA . LYS B 1 160 ? 69.279 -30.614 -88.781 1.00 103.52 160 LYS B CA 1
ATOM 6395 C C . LYS B 1 160 ? 68.502 -29.938 -87.660 1.00 99.79 160 LYS B C 1
ATOM 6396 O O . LYS B 1 160 ? 67.914 -30.616 -86.814 1.00 99.48 160 LYS B O 1
ATOM 6402 N N . ILE B 1 161 ? 68.489 -28.605 -87.673 1.00 97.24 161 ILE B N 1
ATOM 6403 C CA . ILE B 1 161 ? 67.789 -27.816 -86.656 1.00 93.88 161 ILE B CA 1
ATOM 6404 C C . ILE B 1 161 ? 66.329 -28.230 -86.570 1.00 92.14 161 ILE B C 1
ATOM 6405 O O . ILE B 1 161 ? 65.817 -28.501 -85.483 1.00 91.54 161 ILE B O 1
ATOM 6410 N N . LEU B 1 162 ? 65.673 -28.293 -87.726 1.00 92.11 162 LEU B N 1
ATOM 6411 C CA . LEU B 1 162 ? 64.263 -28.649 -87.791 1.00 90.67 162 LEU B CA 1
ATOM 6412 C C . LEU B 1 162 ? 64.022 -30.079 -87.332 1.00 92.58 162 LEU B C 1
ATOM 6413 O O . LEU B 1 162 ? 63.029 -30.356 -86.657 1.00 91.47 162 LEU B O 1
ATOM 6418 N N . GLN B 1 163 ? 64.945 -30.972 -87.683 1.00 96.13 163 GLN B N 1
ATOM 6419 C CA . GLN B 1 163 ? 64.835 -32.388 -87.336 1.00 99.10 163 GLN B CA 1
ATOM 6420 C C . GLN B 1 163 ? 64.803 -32.628 -85.822 1.00 97.86 163 GLN B C 1
ATOM 6421 O O . GLN B 1 163 ? 64.046 -33.473 -85.343 1.00 98.26 163 GLN B O 1
ATOM 6427 N N . GLN B 1 164 ? 65.620 -31.880 -85.083 1.00 96.53 164 GLN B N 1
ATOM 6428 C CA . GLN B 1 164 ? 65.657 -31.969 -83.622 1.00 95.47 164 GLN B CA 1
ATOM 6429 C C . GLN B 1 164 ? 64.448 -31.281 -83.010 1.00 91.77 164 GLN B C 1
ATOM 6430 O O . GLN B 1 164 ? 63.804 -31.817 -82.107 1.00 91.61 164 GLN B O 1
ATOM 6436 N N . LEU B 1 165 ? 64.156 -30.082 -83.505 1.00 88.24 165 LEU B N 1
ATOM 6437 C CA . LEU B 1 165 ? 63.034 -29.302 -83.019 1.00 84.83 165 LEU B CA 1
ATOM 6438 C C . LEU B 1 165 ? 61.737 -30.079 -83.199 1.00 85.05 165 LEU B C 1
ATOM 6439 O O . LEU B 1 165 ? 60.927 -30.162 -82.278 1.00 83.39 165 LEU B O 1
ATOM 6444 N N . GLY B 1 166 ? 61.560 -30.654 -84.385 1.00 87.12 166 GLY B N 1
ATOM 6445 C CA . GLY B 1 166 ? 60.387 -31.464 -84.681 1.00 89.51 166 GLY B CA 1
ATOM 6446 C C . GLY B 1 166 ? 60.307 -32.641 -83.738 1.00 92.17 166 GLY B C 1
ATOM 6447 O O . GLY B 1 166 ? 59.234 -32.989 -83.249 1.00 91.74 166 GLY B O 1
ATOM 6448 N N . ASN B 1 167 ? 61.464 -33.237 -83.474 1.00 95.99 167 ASN B N 1
ATOM 6449 C CA . ASN B 1 167 ? 61.585 -34.361 -82.558 1.00 100.13 167 ASN B CA 1
ATOM 6450 C C . ASN B 1 167 ? 61.145 -34.023 -81.128 1.00 98.66 167 ASN B C 1
ATOM 6451 O O . ASN B 1 167 ? 60.566 -34.861 -80.438 1.00 98.90 167 ASN B O 1
ATOM 6456 N N . ARG B 1 168 ? 61.416 -32.796 -80.693 1.00 97.72 168 ARG B N 1
ATOM 6457 C CA . ARG B 1 168 ? 61.002 -32.340 -79.363 1.00 97.41 168 ARG B CA 1
ATOM 6458 C C . ARG B 1 168 ? 59.524 -31.985 -79.302 1.00 94.31 168 ARG B C 1
ATOM 6459 O O . ARG B 1 168 ? 58.877 -32.203 -78.282 1.00 94.69 168 ARG B O 1
ATOM 6467 N N . ILE B 1 169 ? 59.000 -31.434 -80.392 1.00 91.90 169 ILE B N 1
ATOM 6468 C CA . ILE B 1 169 ? 57.651 -30.871 -80.402 1.00 89.97 169 ILE B CA 1
ATOM 6469 C C . ILE B 1 169 ? 56.551 -31.929 -80.351 1.00 92.11 169 ILE B C 1
ATOM 6470 O O . ILE B 1 169 ? 55.577 -31.781 -79.613 1.00 92.36 169 ILE B O 1
ATOM 6475 N N . HIS B 1 170 ? 56.713 -32.998 -81.122 1.00 94.66 170 HIS B N 1
ATOM 6476 C CA . HIS B 1 170 ? 55.631 -33.960 -81.312 1.00 97.31 170 HIS B CA 1
ATOM 6477 C C . HIS B 1 170 ? 55.595 -35.089 -80.287 1.00 99.99 170 HIS B C 1
ATOM 6478 O O . HIS B 1 170 ? 54.866 -36.071 -80.462 1.00 103.66 170 HIS B O 1
ATOM 6485 N N . GLN B 1 171 ? 56.367 -34.931 -79.214 1.00 98.93 171 GLN B N 1
ATOM 6486 C CA . GLN B 1 171 ? 56.368 -35.878 -78.101 1.00 100.90 171 GLN B CA 1
ATOM 6487 C C . GLN B 1 171 ? 55.052 -35.827 -77.339 1.00 100.27 171 GLN B C 1
ATOM 6488 O O . GLN B 1 171 ? 54.307 -34.849 -77.428 1.00 97.79 171 GLN B O 1
ATOM 6494 N N . LYS B 1 172 ? 54.764 -36.891 -76.598 1.00 102.74 172 LYS B N 1
ATOM 6495 C CA . LYS B 1 172 ? 53.639 -36.891 -75.679 1.00 103.23 172 LYS B CA 1
ATOM 6496 C C . LYS B 1 172 ? 54.002 -35.984 -74.498 1.00 100.30 172 LYS B C 1
ATOM 6497 O O . LYS B 1 172 ? 55.150 -35.990 -74.052 1.00 100.56 172 LYS B O 1
ATOM 6503 N N . PRO B 1 173 ? 53.044 -35.172 -74.011 1.00 98.34 173 PRO B N 1
ATOM 6504 C CA . PRO B 1 173 ? 53.327 -34.329 -72.847 1.00 96.50 173 PRO B CA 1
ATOM 6505 C C . PRO B 1 173 ? 53.782 -35.150 -71.642 1.00 99.05 173 PRO B C 1
ATOM 6506 O O . PRO B 1 173 ? 53.170 -36.175 -71.322 1.00 101.51 173 PRO B O 1
ATOM 6510 N N . LYS B 1 174 ? 54.855 -34.698 -70.995 1.00 98.71 174 LYS B N 1
ATOM 6511 C CA . LYS B 1 174 ? 55.472 -35.439 -69.890 1.00 101.78 174 LYS B CA 1
ATOM 6512 C C . LYS B 1 174 ? 54.623 -35.462 -68.622 1.00 102.27 174 LYS B C 1
ATOM 6513 O O . LYS B 1 174 ? 54.434 -36.516 -68.020 1.00 105.29 174 LYS B O 1
ATOM 6519 N N . TYR B 1 175 ? 54.121 -34.296 -68.222 1.00 99.64 175 TYR B N 1
ATOM 6520 C CA . TYR B 1 175 ? 53.312 -34.168 -67.012 1.00 99.91 175 TYR B CA 1
ATOM 6521 C C . TYR B 1 175 ? 51.922 -33.688 -67.379 1.00 98.01 175 TYR B C 1
ATOM 6522 O O . TYR B 1 175 ? 51.696 -33.219 -68.493 1.00 95.88 175 TYR B O 1
ATOM 6531 N N . ASP B 1 176 ? 50.993 -33.816 -66.439 1.00 99.73 176 ASP B N 1
ATOM 6532 C CA . ASP B 1 176 ? 49.641 -33.309 -66.625 1.00 99.65 176 ASP B CA 1
ATOM 6533 C C . ASP B 1 176 ? 49.670 -31.786 -66.711 1.00 95.66 176 ASP B C 1
ATOM 6534 O O . ASP B 1 176 ? 50.664 -31.155 -66.353 1.00 93.94 176 ASP B O 1
ATOM 6539 N N . ASN B 1 177 ? 48.588 -31.195 -67.195 1.00 94.81 177 ASN B N 1
ATOM 6540 C CA . ASN B 1 177 ? 48.534 -29.750 -67.319 1.00 92.39 177 ASN B CA 1
ATOM 6541 C C . ASN B 1 177 ? 47.710 -29.111 -66.206 1.00 93.45 177 ASN B C 1
ATOM 6542 O O . ASN B 1 177 ? 46.761 -28.378 -66.474 1.00 93.19 177 ASN B O 1
ATOM 6547 N N . ASP B 1 178 ? 48.103 -29.387 -64.960 1.00 95.07 178 ASP B N 1
ATOM 6548 C CA . ASP B 1 178 ? 47.362 -28.956 -63.766 1.00 96.07 178 ASP B CA 1
ATOM 6549 C C . ASP B 1 178 ? 47.343 -27.448 -63.585 1.00 92.54 178 ASP B C 1
ATOM 6550 O O . ASP B 1 178 ? 46.413 -26.907 -62.985 1.00 93.23 178 ASP B O 1
ATOM 6555 N N . TRP B 1 179 ? 48.380 -26.778 -64.081 1.00 88.56 179 TRP B N 1
ATOM 6556 C CA . TRP B 1 179 ? 48.536 -25.344 -63.865 1.00 86.10 179 TRP B CA 1
ATOM 6557 C C . TRP B 1 179 ? 49.246 -24.636 -65.005 1.00 83.30 179 TRP B C 1
ATOM 6558 O O . TRP B 1 179 ? 49.968 -25.251 -65.789 1.00 82.46 179 TRP B O 1
ATOM 6569 N N . ALA B 1 180 ? 49.032 -23.328 -65.070 1.00 82.12 180 ALA B N 1
ATOM 6570 C CA . ALA B 1 180 ? 49.741 -22.461 -65.995 1.00 80.45 180 ALA B CA 1
ATOM 6571 C C . ALA B 1 180 ? 49.951 -21.109 -65.333 1.00 80.26 180 ALA B C 1
ATOM 6572 O O . ALA B 1 180 ? 49.129 -20.669 -64.528 1.00 81.46 180 ALA B O 1
ATOM 6574 N N . ARG B 1 181 ? 51.056 -20.456 -65.671 1.00 79.20 181 ARG B N 1
ATOM 6575 C CA . ARG B 1 181 ? 51.396 -19.178 -65.070 1.00 79.27 181 ARG B CA 1
ATOM 6576 C C . ARG B 1 181 ? 52.188 -18.294 -66.026 1.00 78.61 181 ARG B C 1
ATOM 6577 O O . ARG B 1 181 ? 52.872 -18.787 -66.927 1.00 77.74 181 ARG B O 1
ATOM 6585 N N . LEU B 1 182 ? 52.077 -16.984 -65.810 1.00 79.34 182 LEU B N 1
ATOM 6586 C CA . LEU B 1 182 ? 52.772 -15.975 -66.597 1.00 77.78 182 LEU B CA 1
ATOM 6587 C C . LEU B 1 182 ? 53.614 -15.060 -65.727 1.00 78.95 182 LEU B C 1
ATOM 6588 O O . LEU B 1 182 ? 53.103 -14.429 -64.798 1.00 80.57 182 LEU B O 1
ATOM 6593 N N . THR B 1 183 ? 54.901 -14.982 -66.041 1.00 78.33 183 THR B N 1
ATOM 6594 C CA . THR B 1 183 ? 55.807 -14.087 -65.337 1.00 79.18 183 THR B CA 1
ATOM 6595 C C . THR B 1 183 ? 56.089 -12.862 -66.192 1.00 78.40 183 THR B C 1
ATOM 6596 O O . THR B 1 183 ? 56.543 -12.984 -67.330 1.00 78.13 183 THR B O 1
ATOM 6600 N N . ALA B 1 184 ? 55.804 -11.685 -65.641 1.00 79.22 184 ALA B N 1
ATOM 6601 C CA . ALA B 1 184 ? 56.159 -10.417 -66.276 1.00 78.45 184 ALA B CA 1
ATOM 6602 C C . ALA B 1 184 ? 57.665 -10.236 -66.204 1.00 78.98 184 ALA B C 1
ATOM 6603 O O . ALA B 1 184 ? 58.255 -10.378 -65.133 1.00 81.09 184 ALA B O 1
ATOM 6605 N N . MET B 1 185 ? 58.288 -9.937 -67.338 1.00 78.06 185 MET B N 1
ATOM 6606 C CA . MET B 1 185 ? 59.743 -9.793 -67.383 1.00 79.20 185 MET B CA 1
ATOM 6607 C C . MET B 1 185 ? 60.195 -8.448 -67.914 1.00 79.47 185 MET B C 1
ATOM 6608 O O . MET B 1 185 ? 61.361 -8.085 -67.773 1.00 81.51 185 MET B O 1
ATOM 6613 N N . GLY B 1 186 ? 59.273 -7.725 -68.538 1.00 78.01 186 GLY B N 1
ATOM 6614 C CA . GLY B 1 186 ? 59.538 -6.380 -69.017 1.00 78.76 186 GLY B CA 1
ATOM 6615 C C . GLY B 1 186 ? 58.293 -5.742 -69.590 1.00 78.09 186 GLY B C 1
ATOM 6616 O O . GLY B 1 186 ? 57.357 -6.436 -69.987 1.00 76.54 186 GLY B O 1
ATOM 6617 N N . GLY B 1 187 ? 58.285 -4.414 -69.630 1.00 79.64 187 GLY B N 1
ATOM 6618 C CA . GLY B 1 187 ? 57.166 -3.665 -70.189 1.00 79.61 187 GLY B CA 1
ATOM 6619 C C . GLY B 1 187 ? 55.860 -3.826 -69.428 1.00 79.21 187 GLY B C 1
ATOM 6620 O O . GLY B 1 187 ? 54.794 -3.921 -70.034 1.00 79.00 187 GLY B O 1
ATOM 6621 N N . PHE B 1 188 ? 55.944 -3.868 -68.102 1.00 79.62 188 PHE B N 1
ATOM 6622 C CA . PHE B 1 188 ? 54.757 -3.920 -67.256 1.00 79.79 188 PHE B CA 1
ATOM 6623 C C . PHE B 1 188 ? 54.759 -2.745 -66.312 1.00 82.95 188 PHE B C 1
ATOM 6624 O O . PHE B 1 188 ? 55.733 -2.533 -65.589 1.00 85.59 188 PHE B O 1
ATOM 6632 N N . ARG B 1 189 ? 53.660 -1.993 -66.312 1.00 84.13 189 ARG B N 1
ATOM 6633 C CA . ARG B 1 189 ? 53.597 -0.687 -65.647 1.00 86.99 189 ARG B CA 1
ATOM 6634 C C . ARG B 1 189 ? 54.688 0.218 -66.214 1.00 88.53 189 ARG B C 1
ATOM 6635 O O . ARG B 1 189 ? 55.205 1.103 -65.529 1.00 91.80 189 ARG B O 1
ATOM 6643 N N . GLU B 1 190 ? 55.032 -0.039 -67.473 1.00 86.94 190 GLU B N 1
ATOM 6644 C CA . GLU B 1 190 ? 55.989 0.746 -68.245 1.00 88.84 190 GLU B CA 1
ATOM 6645 C C . GLU B 1 190 ? 55.841 0.372 -69.718 1.00 87.90 190 GLU B C 1
ATOM 6646 O O . GLU B 1 190 ? 55.127 -0.576 -70.063 1.00 86.05 190 GLU B O 1
ATOM 6652 N N . VAL B 1 191 ? 56.508 1.130 -70.582 1.00 89.77 191 VAL B N 1
ATOM 6653 C CA . VAL B 1 191 ? 56.568 0.824 -72.003 1.00 88.87 191 VAL B CA 1
ATOM 6654 C C . VAL B 1 191 ? 58.049 0.809 -72.367 1.00 90.72 191 VAL B C 1
ATOM 6655 O O . VAL B 1 191 ? 58.698 1.859 -72.384 1.00 94.21 191 VAL B O 1
ATOM 6659 N N . GLY B 1 192 ? 58.593 -0.379 -72.625 1.00 88.74 192 GLY B N 1
ATOM 6660 C CA . GLY B 1 192 ? 60.036 -0.498 -72.798 1.00 89.85 192 GLY B CA 1
ATOM 6661 C C . GLY B 1 192 ? 60.594 -1.845 -73.202 1.00 88.13 192 GLY B C 1
ATOM 6662 O O . GLY B 1 192 ? 61.091 -2.011 -74.314 1.00 89.86 192 GLY B O 1
ATOM 6663 N N . ARG B 1 193 ? 60.541 -2.814 -72.303 1.00 85.26 193 ARG B N 1
ATOM 6664 C CA . ARG B 1 193 ? 61.185 -4.087 -72.582 1.00 82.73 193 ARG B CA 1
ATOM 6665 C C . ARG B 1 193 ? 60.182 -5.234 -72.640 1.00 79.65 193 ARG B C 1
ATOM 6666 O O . ARG B 1 193 ? 60.419 -6.302 -72.078 1.00 79.21 193 ARG B O 1
ATOM 6674 N N . SER B 1 194 ? 59.069 -5.022 -73.334 1.00 78.26 194 SER B N 1
ATOM 6675 C CA . SER B 1 194 ? 58.029 -6.048 -73.416 1.00 76.34 194 SER B CA 1
ATOM 6676 C C . SER B 1 194 ? 58.621 -7.457 -73.514 1.00 75.13 194 SER B C 1
ATOM 6677 O O . SER B 1 194 ? 59.310 -7.798 -74.478 1.00 75.92 194 SER B O 1
ATOM 6680 N N . CYS B 1 195 ? 58.376 -8.244 -72.472 1.00 74.05 195 CYS B N 1
ATOM 6681 C CA . CYS B 1 195 ? 58.832 -9.618 -72.393 1.00 73.00 195 CYS B CA 1
ATOM 6682 C C . CYS B 1 195 ? 57.965 -10.362 -71.389 1.00 72.82 195 CYS B C 1
ATOM 6683 O O . CYS B 1 195 ? 57.772 -9.905 -70.258 1.00 73.78 195 CYS B O 1
ATOM 6686 N N . LEU B 1 196 ? 57.452 -11.513 -71.814 1.00 71.74 196 LEU B N 1
ATOM 6687 C CA . LEU B 1 196 ? 56.484 -12.280 -71.042 1.00 71.10 196 LEU B CA 1
ATOM 6688 C C . LEU B 1 196 ? 56.841 -13.767 -71.034 1.00 71.00 196 LEU B C 1
ATOM 6689 O O . LEU B 1 196 ? 57.150 -14.334 -72.079 1.00 72.58 196 LEU B O 1
ATOM 6694 N N . TYR B 1 197 ? 56.780 -14.399 -69.864 1.00 70.64 197 TYR B N 1
ATOM 6695 C CA . TYR B 1 197 ? 57.226 -15.787 -69.711 1.00 70.47 197 TYR B CA 1
ATOM 6696 C C . TYR B 1 197 ? 56.073 -16.717 -69.375 1.00 70.08 197 TYR B C 1
ATOM 6697 O O . TYR B 1 197 ? 55.618 -16.774 -68.229 1.00 71.75 197 TYR B O 1
ATOM 6706 N N . LEU B 1 198 ? 55.593 -17.445 -70.374 1.00 69.02 198 LEU B N 1
ATOM 6707 C CA . LEU B 1 198 ? 54.554 -18.435 -70.130 1.00 69.70 198 LEU B CA 1
ATOM 6708 C C . LEU B 1 198 ? 55.188 -19.733 -69.728 1.00 70.62 198 LEU B C 1
ATOM 6709 O O . LEU B 1 198 ? 56.098 -20.209 -70.404 1.00 71.74 198 LEU B O 1
ATOM 6714 N N . GLN B 1 199 ? 54.701 -20.316 -68.641 1.00 71.65 199 GLN B N 1
ATOM 6715 C CA . GLN B 1 199 ? 55.205 -21.613 -68.225 1.00 72.90 199 GLN B CA 1
ATOM 6716 C C . GLN B 1 199 ? 54.109 -22.595 -67.821 1.00 73.07 199 GLN B C 1
ATOM 6717 O O . GLN B 1 199 ? 53.225 -22.283 -67.021 1.00 72.88 199 GLN B O 1
ATOM 6723 N N . THR B 1 200 ? 54.171 -23.772 -68.432 1.00 73.21 200 THR B N 1
ATOM 6724 C CA . THR B 1 200 ? 53.359 -24.909 -68.037 1.00 74.83 200 THR B CA 1
ATOM 6725 C C . THR B 1 200 ? 54.295 -25.908 -67.368 1.00 75.87 200 THR B C 1
ATOM 6726 O O . THR B 1 200 ? 55.506 -25.685 -67.345 1.00 75.13 200 THR B O 1
ATOM 6730 N N . PRO B 1 201 ? 53.748 -27.010 -66.821 1.00 78.07 201 PRO B N 1
ATOM 6731 C CA . PRO B 1 201 ? 54.603 -28.054 -66.243 1.00 80.51 201 PRO B CA 1
ATOM 6732 C C . PRO B 1 201 ? 55.546 -28.688 -67.264 1.00 80.30 201 PRO B C 1
ATOM 6733 O O . PRO B 1 201 ? 56.519 -29.335 -66.885 1.00 81.02 201 PRO B O 1
ATOM 6737 N N . ASN B 1 202 ? 55.255 -28.489 -68.547 1.00 79.37 202 ASN B N 1
ATOM 6738 C CA . ASN B 1 202 ? 56.024 -29.103 -69.623 1.00 79.83 202 ASN B CA 1
ATOM 6739 C C . ASN B 1 202 ? 56.805 -28.109 -70.464 1.00 78.16 202 ASN B C 1
ATOM 6740 O O . ASN B 1 202 ? 57.837 -28.457 -71.036 1.00 79.52 202 ASN B O 1
ATOM 6745 N N . SER B 1 203 ? 56.319 -26.875 -70.540 1.00 76.56 203 SER B N 1
ATOM 6746 C CA . SER B 1 203 ? 56.802 -25.950 -71.557 1.00 75.73 203 SER B CA 1
ATOM 6747 C C . SER B 1 203 ? 57.138 -24.561 -71.035 1.00 75.37 203 SER B C 1
ATOM 6748 O O . SER B 1 203 ? 56.524 -24.080 -70.080 1.00 75.15 203 SER B O 1
ATOM 6751 N N . ARG B 1 204 ? 58.120 -23.931 -71.682 1.00 76.05 204 ARG B N 1
ATOM 6752 C CA . ARG B 1 204 ? 58.557 -22.574 -71.353 1.00 76.18 204 ARG B CA 1
ATOM 6753 C C . ARG B 1 204 ? 58.620 -21.744 -72.626 1.00 74.52 204 ARG B C 1
ATOM 6754 O O . ARG B 1 204 ? 59.411 -22.041 -73.523 1.00 75.54 204 ARG B O 1
ATOM 6762 N N . VAL B 1 205 ? 57.787 -20.709 -72.712 1.00 72.87 205 VAL B N 1
ATOM 6763 C CA . VAL B 1 205 ? 57.753 -19.852 -73.904 1.00 71.52 205 VAL B CA 1
ATOM 6764 C C . VAL B 1 205 ? 57.855 -18.363 -73.583 1.00 71.54 205 VAL B C 1
ATOM 6765 O O . VAL B 1 205 ? 57.188 -17.862 -72.671 1.00 72.56 205 VAL B O 1
ATOM 6769 N N . LEU B 1 206 ? 58.696 -17.668 -74.343 1.00 70.87 206 LEU B N 1
ATOM 6770 C CA . LEU B 1 206 ? 58.781 -16.224 -74.259 1.00 70.78 206 LEU B CA 1
ATOM 6771 C C . LEU B 1 206 ? 57.871 -15.554 -75.259 1.00 70.49 206 LEU B C 1
ATOM 6772 O O . LEU B 1 206 ? 57.900 -15.872 -76.446 1.00 71.79 206 LEU B O 1
ATOM 6777 N N . LEU B 1 207 ? 57.071 -14.616 -74.770 1.00 70.32 207 LEU B N 1
ATOM 6778 C CA . LEU B 1 207 ? 56.268 -13.771 -75.631 1.00 70.88 207 LEU B CA 1
ATOM 6779 C C . LEU B 1 207 ? 56.874 -12.372 -75.654 1.00 72.73 207 LEU B C 1
ATOM 6780 O O . LEU B 1 207 ? 56.791 -11.628 -74.670 1.00 73.55 207 LEU B O 1
ATOM 6785 N N . ASP B 1 208 ? 57.498 -12.038 -76.783 1.00 73.93 208 ASP B N 1
ATOM 6786 C CA . ASP B 1 208 ? 58.261 -10.798 -76.965 1.00 75.54 208 ASP B CA 1
ATOM 6787 C C . ASP B 1 208 ? 59.555 -10.784 -76.153 1.00 76.03 208 ASP B C 1
ATOM 6788 O O . ASP B 1 208 ? 59.674 -11.469 -75.138 1.00 75.23 208 ASP B O 1
ATOM 6793 N N . CYS B 1 209 ? 60.527 -10.008 -76.624 1.00 78.01 209 CYS B N 1
ATOM 6794 C CA . CYS B 1 209 ? 61.813 -9.872 -75.947 1.00 80.17 209 CYS B CA 1
ATOM 6795 C C . CYS B 1 209 ? 62.465 -8.548 -76.324 1.00 80.58 209 CYS B C 1
ATOM 6796 O O . CYS B 1 209 ? 63.458 -8.512 -77.053 1.00 80.69 209 CYS B O 1
ATOM 6799 N N . GLY B 1 210 ? 61.895 -7.462 -75.817 1.00 80.43 210 GLY B N 1
ATOM 6800 C CA . GLY B 1 210 ? 62.267 -6.126 -76.258 1.00 81.82 210 GLY B CA 1
ATOM 6801 C C . GLY B 1 210 ? 63.356 -5.425 -75.478 1.00 83.45 210 GLY B C 1
ATOM 6802 O O . GLY B 1 210 ? 63.878 -5.946 -74.500 1.00 82.85 210 GLY B O 1
ATOM 6803 N N . VAL B 1 211 ? 63.692 -4.229 -75.941 1.00 85.83 211 VAL B N 1
ATOM 6804 C CA . VAL B 1 211 ? 64.682 -3.371 -75.312 1.00 89.35 211 VAL B CA 1
ATOM 6805 C C . VAL B 1 211 ? 64.073 -1.984 -75.159 1.00 91.65 211 VAL B C 1
ATOM 6806 O O . VAL B 1 211 ? 63.430 -1.479 -76.084 1.00 92.74 211 VAL B O 1
ATOM 6810 N N . ASN B 1 212 ? 64.257 -1.372 -73.994 1.00 93.55 212 ASN B N 1
ATOM 6811 C CA . ASN B 1 212 ? 63.815 -0.003 -73.808 1.00 96.71 212 ASN B CA 1
ATOM 6812 C C . ASN B 1 212 ? 64.784 0.960 -74.481 1.00 101.76 212 ASN B C 1
ATOM 6813 O O . ASN B 1 212 ? 65.790 1.367 -73.893 1.00 104.93 212 ASN B O 1
ATOM 6818 N N . VAL B 1 213 ? 64.463 1.309 -75.726 1.00 104.57 213 VAL B N 1
ATOM 6819 C CA . VAL B 1 213 ? 65.283 2.195 -76.560 1.00 109.99 213 VAL B CA 1
ATOM 6820 C C . VAL B 1 213 ? 65.678 3.458 -75.794 1.00 115.48 213 VAL B C 1
ATOM 6821 O O . VAL B 1 213 ? 66.718 4.059 -76.074 1.00 119.40 213 VAL B O 1
ATOM 6825 N N . ALA B 1 214 ? 64.835 3.845 -74.835 1.00 116.77 214 ALA B N 1
ATOM 6826 C CA . ALA B 1 214 ? 65.117 4.935 -73.905 1.00 122.43 214 ALA B CA 1
ATOM 6827 C C . ALA B 1 214 ? 66.401 4.633 -73.130 1.00 126.68 214 ALA B C 1
ATOM 6828 O O . ALA B 1 214 ? 66.366 4.273 -71.947 1.00 126.08 214 ALA B O 1
ATOM 6830 N N . GLY B 1 215 ? 67.528 4.787 -73.827 1.00 131.76 215 GLY B N 1
ATOM 6831 C CA . GLY B 1 215 ? 68.849 4.411 -73.333 1.00 135.61 215 GLY B CA 1
ATOM 6832 C C . GLY B 1 215 ? 69.228 5.096 -72.038 1.00 141.32 215 GLY B C 1
ATOM 6833 O O . GLY B 1 215 ? 69.465 6.308 -72.006 1.00 145.66 215 GLY B O 1
ATOM 6834 N N . GLY B 1 216 ? 69.266 4.305 -70.967 1.00 141.53 216 GLY B N 1
ATOM 6835 C CA . GLY B 1 216 ? 69.686 4.781 -69.654 1.00 145.17 216 GLY B CA 1
ATOM 6836 C C . GLY B 1 216 ? 70.533 3.726 -68.977 1.00 145.34 216 GLY B C 1
ATOM 6837 O O . GLY B 1 216 ? 71.571 3.318 -69.504 1.00 147.21 216 GLY B O 1
ATOM 6838 N N . ASP B 1 217 ? 70.081 3.280 -67.810 1.00 143.60 217 ASP B N 1
ATOM 6839 C CA . ASP B 1 217 ? 70.756 2.219 -67.074 1.00 142.10 217 ASP B CA 1
ATOM 6840 C C . ASP B 1 217 ? 70.385 0.868 -67.679 1.00 136.15 217 ASP B C 1
ATOM 6841 O O . ASP B 1 217 ? 69.331 0.735 -68.305 1.00 131.94 217 ASP B O 1
ATOM 6846 N N . ASP B 1 218 ? 71.262 -0.120 -67.505 1.00 135.42 218 ASP B N 1
ATOM 6847 C CA . ASP B 1 218 ? 71.012 -1.486 -67.980 1.00 130.70 218 ASP B CA 1
ATOM 6848 C C . ASP B 1 218 ? 69.849 -2.113 -67.227 1.00 126.22 218 ASP B C 1
ATOM 6849 O O . ASP B 1 218 ? 69.071 -2.887 -67.790 1.00 121.55 218 ASP B O 1
ATOM 6854 N N . LYS B 1 219 ? 69.749 -1.760 -65.948 1.00 126.78 219 LYS B N 1
ATOM 6855 C CA . LYS B 1 219 ? 68.681 -2.218 -65.068 1.00 122.77 219 LYS B CA 1
ATOM 6856 C C . LYS B 1 219 ? 67.313 -1.709 -65.523 1.00 118.56 219 LYS B C 1
ATOM 6857 O O . LYS B 1 219 ? 66.283 -2.155 -65.018 1.00 116.98 219 LYS B O 1
ATOM 6863 N N . ASN B 1 220 ? 67.317 -0.781 -66.479 1.00 116.77 220 ASN B N 1
ATOM 6864 C CA . ASN B 1 220 ? 66.093 -0.180 -67.006 1.00 112.39 220 ASN B CA 1
ATOM 6865 C C . ASN B 1 220 ? 65.888 -0.441 -68.492 1.00 107.37 220 ASN B C 1
ATOM 6866 O O . ASN B 1 220 ? 64.806 -0.196 -69.024 1.00 104.60 220 ASN B O 1
ATOM 6871 N N . SER B 1 221 ? 66.930 -0.933 -69.157 1.00 105.90 221 SER B N 1
ATOM 6872 C CA . SER B 1 221 ? 66.916 -1.088 -70.610 1.00 102.51 221 SER B CA 1
ATOM 6873 C C . SER B 1 221 ? 66.620 -2.518 -71.063 1.00 97.40 221 SER B C 1
ATOM 6874 O O . SER B 1 221 ? 65.988 -2.720 -72.099 1.00 95.13 221 SER B O 1
ATOM 6877 N N . TYR B 1 222 ? 67.072 -3.501 -70.287 1.00 95.40 222 TYR B N 1
ATOM 6878 C CA . TYR B 1 222 ? 66.924 -4.911 -70.654 1.00 91.44 222 TYR B CA 1
ATOM 6879 C C . TYR B 1 222 ? 65.883 -5.629 -69.783 1.00 88.42 222 TYR B C 1
ATOM 6880 O O . TYR B 1 222 ? 65.644 -5.213 -68.651 1.00 89.50 222 TYR B O 1
ATOM 6889 N N . PRO B 1 223 ? 65.258 -6.705 -70.311 1.00 84.85 223 PRO B N 1
ATOM 6890 C CA . PRO B 1 223 ? 64.298 -7.512 -69.545 1.00 82.92 223 PRO B CA 1
ATOM 6891 C C . PRO B 1 223 ? 64.988 -8.354 -68.485 1.00 84.20 223 PRO B C 1
ATOM 6892 O O . PRO B 1 223 ? 66.166 -8.668 -68.628 1.00 86.23 223 PRO B O 1
ATOM 6896 N N . TYR B 1 224 ? 64.249 -8.730 -67.445 1.00 84.22 224 TYR B N 1
ATOM 6897 C CA . TYR B 1 224 ? 64.830 -9.381 -66.272 1.00 86.49 224 TYR B CA 1
ATOM 6898 C C . TYR B 1 224 ? 65.014 -10.886 -66.444 1.00 85.97 224 TYR B C 1
ATOM 6899 O O . TYR B 1 224 ? 64.219 -11.677 -65.944 1.00 85.32 224 TYR B O 1
ATOM 6908 N N . LEU B 1 225 ? 66.082 -11.277 -67.131 1.00 87.13 225 LEU B N 1
ATOM 6909 C CA . LEU B 1 225 ? 66.377 -12.689 -67.374 1.00 86.31 225 LEU B CA 1
ATOM 6910 C C . LEU B 1 225 ? 66.934 -13.373 -66.138 1.00 88.19 225 LEU B C 1
ATOM 6911 O O . LEU B 1 225 ? 66.880 -14.599 -66.011 1.00 87.30 225 LEU B O 1
ATOM 6916 N N . ASN B 1 226 ? 67.462 -12.567 -65.227 1.00 91.70 226 ASN B N 1
ATOM 6917 C CA . ASN B 1 226 ? 68.005 -13.062 -63.970 1.00 95.03 226 ASN B CA 1
ATOM 6918 C C . ASN B 1 226 ? 66.938 -13.533 -62.966 1.00 94.43 226 ASN B C 1
ATOM 6919 O O . ASN B 1 226 ? 67.256 -13.805 -61.807 1.00 97.24 226 ASN B O 1
ATOM 6924 N N . VAL B 1 227 ? 65.682 -13.639 -63.409 1.00 91.39 227 VAL B N 1
ATOM 6925 C CA . VAL B 1 227 ? 64.637 -14.255 -62.585 1.00 90.89 227 VAL B CA 1
ATOM 6926 C C . VAL B 1 227 ? 64.896 -15.745 -62.490 1.00 92.39 227 VAL B C 1
ATOM 6927 O O . VAL B 1 227 ? 65.148 -16.395 -63.509 1.00 91.53 227 VAL B O 1
ATOM 6931 N N . PRO B 1 228 ? 64.869 -16.288 -61.262 1.00 95.58 228 PRO B N 1
ATOM 6932 C CA . PRO B 1 228 ? 65.165 -17.694 -60.987 1.00 97.81 228 PRO B CA 1
ATOM 6933 C C . PRO B 1 228 ? 64.482 -18.655 -61.959 1.00 96.55 228 PRO B C 1
ATOM 6934 O O . PRO B 1 228 ? 65.107 -19.602 -62.436 1.00 97.65 228 PRO B O 1
ATOM 6938 N N . GLU B 1 229 ? 63.217 -18.386 -62.256 1.00 94.88 229 GLU B N 1
ATOM 6939 C CA . GLU B 1 229 ? 62.388 -19.261 -63.072 1.00 93.72 229 GLU B CA 1
ATOM 6940 C C . GLU B 1 229 ? 62.821 -19.343 -64.529 1.00 92.59 229 GLU B C 1
ATOM 6941 O O . GLU B 1 229 ? 62.430 -20.272 -65.239 1.00 92.71 229 GLU B O 1
ATOM 6947 N N . PHE B 1 230 ? 63.613 -18.374 -64.981 1.00 91.80 230 PHE B N 1
ATOM 6948 C CA . PHE B 1 230 ? 64.037 -18.360 -66.375 1.00 90.35 230 PHE B CA 1
ATOM 6949 C C . PHE B 1 230 ? 65.382 -19.048 -66.597 1.00 93.94 230 PHE B C 1
ATOM 6950 O O . PHE B 1 230 ? 66.412 -18.608 -66.084 1.00 103.54 230 PHE B O 1
ATOM 6958 N N . THR B 1 231 ? 65.344 -20.128 -67.374 1.00 92.36 231 THR B N 1
ATOM 6959 C CA . THR B 1 231 ? 66.537 -20.798 -67.882 1.00 91.34 231 THR B CA 1
ATOM 6960 C C . THR B 1 231 ? 66.503 -20.701 -69.398 1.00 88.52 231 THR B C 1
ATOM 6961 O O . THR B 1 231 ? 65.434 -20.732 -70.007 1.00 85.46 231 THR B O 1
ATOM 6965 N N . LEU B 1 232 ? 67.679 -20.586 -70.000 1.00 89.13 232 LEU B N 1
ATOM 6966 C CA . LEU B 1 232 ? 67.795 -20.527 -71.447 1.00 87.88 232 LEU B CA 1
ATOM 6967 C C . LEU B 1 232 ? 67.758 -21.929 -72.045 1.00 88.53 232 LEU B C 1
ATOM 6968 O O . LEU B 1 232 ? 67.424 -22.103 -73.216 1.00 87.77 232 LEU B O 1
ATOM 6973 N N . ASP B 1 233 ? 68.092 -22.923 -71.224 1.00 90.74 233 ASP B N 1
ATOM 6974 C CA . ASP B 1 233 ? 68.123 -24.319 -71.646 1.00 92.33 233 ASP B CA 1
ATOM 6975 C C . ASP B 1 233 ? 66.744 -24.948 -71.700 1.00 91.11 233 ASP B C 1
ATOM 6976 O O . ASP B 1 233 ? 66.532 -25.928 -72.413 1.00 92.89 233 ASP B O 1
ATOM 6981 N N . SER B 1 234 ? 65.813 -24.388 -70.938 1.00 89.34 234 SER B N 1
ATOM 6982 C CA . SER B 1 234 ? 64.474 -24.945 -70.834 1.00 88.00 234 SER B CA 1
ATOM 6983 C C . SER B 1 234 ? 63.476 -24.206 -71.716 1.00 86.05 234 SER B C 1
ATOM 6984 O O . SER B 1 234 ? 62.320 -24.624 -71.832 1.00 86.02 234 SER B O 1
ATOM 6987 N N . LEU B 1 235 ? 63.928 -23.116 -72.337 1.00 84.78 235 LEU B N 1
ATOM 6988 C CA . LEU B 1 235 ? 63.078 -22.293 -73.200 1.00 81.94 235 LEU B CA 1
ATOM 6989 C C . LEU B 1 235 ? 62.766 -22.986 -74.527 1.00 81.76 235 LEU B C 1
ATOM 6990 O O . LEU B 1 235 ? 63.655 -23.191 -75.353 1.00 83.50 235 LEU B O 1
ATOM 6995 N N . ASP B 1 236 ? 61.496 -23.336 -74.726 1.00 80.80 236 ASP B N 1
ATOM 6996 C CA . ASP B 1 236 ? 61.077 -24.098 -75.903 1.00 80.00 236 ASP B CA 1
ATOM 6997 C C . ASP B 1 236 ? 60.889 -23.243 -77.141 1.00 77.96 236 ASP B C 1
ATOM 6998 O O . ASP B 1 236 ? 61.097 -23.717 -78.254 1.00 78.99 236 ASP B O 1
ATOM 7003 N N . ALA B 1 237 ? 60.482 -21.990 -76.948 1.00 75.72 237 ALA B N 1
ATOM 7004 C CA . ALA B 1 237 ? 60.185 -21.099 -78.068 1.00 74.18 237 ALA B CA 1
ATOM 7005 C C . ALA B 1 237 ? 60.210 -19.629 -77.676 1.00 72.69 237 ALA B C 1
ATOM 7006 O O . ALA B 1 237 ? 60.064 -19.283 -76.506 1.00 73.11 237 ALA B O 1
ATOM 7008 N N . VAL B 1 238 ? 60.402 -18.770 -78.672 1.00 71.94 238 VAL B N 1
ATOM 7009 C CA . VAL B 1 238 ? 60.236 -17.332 -78.509 1.00 71.22 238 VAL B CA 1
ATOM 7010 C C . VAL B 1 238 ? 59.255 -16.866 -79.578 1.00 71.48 238 VAL B C 1
ATOM 7011 O O . VAL B 1 238 ? 59.395 -17.212 -80.756 1.00 73.47 238 VAL B O 1
ATOM 7015 N N . ILE B 1 239 ? 58.258 -16.099 -79.158 1.00 69.53 239 ILE B N 1
ATOM 7016 C CA . ILE B 1 239 ? 57.271 -15.556 -80.067 1.00 69.54 239 ILE B CA 1
ATOM 7017 C C . ILE B 1 239 ? 57.450 -14.042 -80.123 1.00 71.78 239 ILE B C 1
ATOM 7018 O O . ILE B 1 239 ? 57.493 -13.386 -79.079 1.00 73.30 239 ILE B O 1
ATOM 7023 N N . ILE B 1 240 ? 57.563 -13.493 -81.334 1.00 72.49 240 ILE B N 1
ATOM 7024 C CA . ILE B 1 240 ? 57.705 -12.044 -81.518 1.00 73.59 240 ILE B CA 1
ATOM 7025 C C . ILE B 1 240 ? 56.527 -11.453 -82.289 1.00 74.68 240 ILE B C 1
ATOM 7026 O O . ILE B 1 240 ? 56.352 -11.727 -83.480 1.00 76.15 240 ILE B O 1
ATOM 7031 N N . THR B 1 241 ? 55.737 -10.631 -81.602 1.00 74.89 241 THR B N 1
ATOM 7032 C CA . THR B 1 241 ? 54.503 -10.079 -82.160 1.00 75.60 241 THR B CA 1
ATOM 7033 C C . THR B 1 241 ? 54.760 -9.172 -83.363 1.00 77.59 241 THR B C 1
ATOM 7034 O O . THR B 1 241 ? 54.259 -9.438 -84.463 1.00 79.13 241 THR B O 1
ATOM 7038 N N . HIS B 1 242 ? 55.543 -8.113 -83.152 1.00 78.11 242 HIS B N 1
ATOM 7039 C CA . HIS B 1 242 ? 55.901 -7.184 -84.226 1.00 79.20 242 HIS B CA 1
ATOM 7040 C C . HIS B 1 242 ? 57.328 -6.679 -84.087 1.00 78.70 242 HIS B C 1
ATOM 7041 O O . HIS B 1 242 ? 57.895 -6.704 -83.004 1.00 78.12 242 HIS B O 1
ATOM 7048 N N . ALA B 1 243 ? 57.881 -6.186 -85.188 1.00 79.85 243 ALA B N 1
ATOM 7049 C CA . ALA B 1 243 ? 59.316 -5.912 -85.312 1.00 81.03 243 ALA B CA 1
ATOM 7050 C C . ALA B 1 243 ? 59.915 -4.787 -84.454 1.00 81.84 243 ALA B C 1
ATOM 7051 O O . ALA B 1 243 ? 61.139 -4.645 -84.404 1.00 82.40 243 ALA B O 1
ATOM 7053 N N . HIS B 1 244 ? 59.077 -3.993 -83.793 1.00 82.09 244 HIS B N 1
ATOM 7054 C CA . HIS B 1 244 ? 59.569 -2.894 -82.958 1.00 84.44 244 HIS B CA 1
ATOM 7055 C C . HIS B 1 244 ? 60.622 -3.334 -81.934 1.00 83.97 244 HIS B C 1
ATOM 7056 O O . HIS B 1 244 ? 60.491 -4.392 -81.312 1.00 82.24 244 HIS B O 1
ATOM 7063 N N . LEU B 1 245 ? 61.654 -2.515 -81.757 1.00 85.39 245 LEU B N 1
ATOM 7064 C CA . LEU B 1 245 ? 62.736 -2.838 -80.830 1.00 86.27 245 LEU B CA 1
ATOM 7065 C C . LEU B 1 245 ? 62.269 -3.057 -79.387 1.00 86.19 245 LEU B C 1
ATOM 7066 O O . LEU B 1 245 ? 62.801 -3.924 -78.694 1.00 85.61 245 LEU B O 1
ATOM 7071 N N . ASP B 1 246 ? 61.273 -2.290 -78.941 1.00 87.95 246 ASP B N 1
ATOM 7072 C CA . ASP B 1 246 ? 60.701 -2.471 -77.598 1.00 87.41 246 ASP B CA 1
ATOM 7073 C C . ASP B 1 246 ? 59.964 -3.804 -77.445 1.00 83.81 246 ASP B C 1
ATOM 7074 O O . ASP B 1 246 ? 59.419 -4.098 -76.379 1.00 83.18 246 ASP B O 1
ATOM 7079 N N . HIS B 1 247 ? 59.965 -4.609 -78.505 1.00 81.56 247 HIS B N 1
ATOM 7080 C CA . HIS B 1 247 ? 59.377 -5.943 -78.458 1.00 79.37 247 HIS B CA 1
ATOM 7081 C C . HIS B 1 247 ? 60.329 -7.034 -78.950 1.00 78.64 247 HIS B C 1
ATOM 7082 O O . HIS B 1 247 ? 60.173 -8.204 -78.589 1.00 77.73 247 HIS B O 1
ATOM 7089 N N . SER B 1 248 ? 61.322 -6.647 -79.750 1.00 78.78 248 SER B N 1
ATOM 7090 C CA . SER B 1 248 ? 62.185 -7.610 -80.436 1.00 77.41 248 SER B CA 1
ATOM 7091 C C . SER B 1 248 ? 63.680 -7.365 -80.255 1.00 78.83 248 SER B C 1
ATOM 7092 O O . SER B 1 248 ? 64.496 -8.227 -80.579 1.00 79.53 248 SER B O 1
ATOM 7095 N N . GLY B 1 249 ? 64.035 -6.190 -79.749 1.00 79.84 249 GLY B N 1
ATOM 7096 C CA . GLY B 1 249 ? 65.430 -5.751 -79.714 1.00 82.03 249 GLY B CA 1
ATOM 7097 C C . GLY B 1 249 ? 66.419 -6.551 -78.880 1.00 82.05 249 GLY B C 1
ATOM 7098 O O . GLY B 1 249 ? 67.627 -6.348 -78.994 1.00 84.62 249 GLY B O 1
ATOM 7099 N N . PHE B 1 250 ? 65.923 -7.454 -78.039 1.00 79.22 250 PHE B N 1
ATOM 7100 C CA . PHE B 1 250 ? 66.795 -8.207 -77.143 1.00 79.10 250 PHE B CA 1
ATOM 7101 C C . PHE B 1 250 ? 66.970 -9.648 -77.593 1.00 77.73 250 PHE B C 1
ATOM 7102 O O . PHE B 1 250 ? 67.750 -10.401 -77.011 1.00 78.39 250 PHE B O 1
ATOM 7110 N N . LEU B 1 251 ? 66.244 -10.023 -78.641 1.00 76.06 251 LEU B N 1
ATOM 7111 C CA . LEU B 1 251 ? 66.259 -11.391 -79.141 1.00 74.83 251 LEU B CA 1
ATOM 7112 C C . LEU B 1 251 ? 67.675 -11.896 -79.403 1.00 77.13 251 LEU B C 1
ATOM 7113 O O . LEU B 1 251 ? 68.018 -12.989 -78.962 1.00 77.97 251 LEU B O 1
ATOM 7118 N N . PRO B 1 252 ? 68.507 -11.101 -80.104 1.00 79.11 252 PRO B N 1
ATOM 7119 C CA . PRO B 1 252 ? 69.873 -11.548 -80.360 1.00 81.52 252 PRO B CA 1
ATOM 7120 C C . PRO B 1 252 ? 70.690 -11.830 -79.100 1.00 83.15 252 PRO B C 1
ATOM 7121 O O . PRO B 1 252 ? 71.632 -12.620 -79.162 1.00 85.95 252 PRO B O 1
ATOM 7125 N N . TYR B 1 253 ? 70.345 -11.203 -77.974 1.00 82.19 253 TYR B N 1
ATOM 7126 C CA . TYR B 1 253 ? 71.052 -11.472 -76.723 1.00 82.82 253 TYR B CA 1
ATOM 7127 C C . TYR B 1 253 ? 70.902 -12.935 -76.360 1.00 81.07 253 TYR B C 1
ATOM 7128 O O . TYR B 1 253 ? 71.869 -13.580 -75.957 1.00 83.96 253 TYR B O 1
ATOM 7137 N N . LEU B 1 254 ? 69.691 -13.457 -76.516 1.00 76.80 254 LEU B N 1
ATOM 7138 C CA . LEU B 1 254 ? 69.412 -14.843 -76.176 1.00 75.42 254 LEU B CA 1
ATOM 7139 C C . LEU B 1 254 ? 70.336 -15.797 -76.905 1.00 77.08 254 LEU B C 1
ATOM 7140 O O . LEU B 1 254 ? 70.904 -16.704 -76.300 1.00 78.78 254 LEU B O 1
ATOM 7145 N N . TYR B 1 255 ? 70.497 -15.577 -78.203 1.00 77.56 255 TYR B N 1
ATOM 7146 C CA . TYR B 1 255 ? 71.341 -16.437 -79.018 1.00 79.88 255 TYR B CA 1
ATOM 7147 C C . TYR B 1 255 ? 72.819 -16.269 -78.698 1.00 83.33 255 TYR B C 1
ATOM 7148 O O . TYR B 1 255 ? 73.579 -17.235 -78.765 1.00 84.82 255 TYR B O 1
ATOM 7157 N N . HIS B 1 256 ? 73.207 -15.045 -78.340 1.00 84.96 256 HIS B N 1
ATOM 7158 C CA . HIS B 1 256 ? 74.551 -14.754 -77.853 1.00 89.50 256 HIS B CA 1
ATOM 7159 C C . HIS B 1 256 ? 74.820 -15.610 -76.624 1.00 90.89 256 HIS B C 1
ATOM 7160 O O . HIS B 1 256 ? 75.910 -16.165 -76.465 1.00 93.26 256 HIS B O 1
ATOM 7167 N N . TYR B 1 257 ? 73.801 -15.729 -75.776 1.00 89.91 257 TYR B N 1
ATOM 7168 C CA . TYR B 1 257 ? 73.931 -16.425 -74.499 1.00 91.74 257 TYR B CA 1
ATOM 7169 C C . TYR B 1 257 ? 73.503 -17.892 -74.539 1.00 90.24 257 TYR B C 1
ATOM 7170 O O . TYR B 1 257 ? 73.244 -18.504 -73.499 1.00 89.80 257 TYR B O 1
ATOM 7179 N N . GLY B 1 258 ? 73.452 -18.452 -75.747 1.00 89.19 258 GLY B N 1
ATOM 7180 C CA . GLY B 1 258 ? 73.417 -19.901 -75.923 1.00 89.40 258 GLY B CA 1
ATOM 7181 C C . GLY B 1 258 ? 72.095 -20.535 -76.294 1.00 86.44 258 GLY B C 1
ATOM 7182 O O . GLY B 1 258 ? 72.023 -21.754 -76.464 1.00 86.35 258 GLY B O 1
ATOM 7183 N N . TYR B 1 259 ? 71.051 -19.719 -76.420 1.00 84.48 259 TYR B N 1
ATOM 7184 C CA . TYR B 1 259 ? 69.740 -20.221 -76.807 1.00 82.56 259 TYR B CA 1
ATOM 7185 C C . TYR B 1 259 ? 69.837 -20.966 -78.131 1.00 83.54 259 TYR B C 1
ATOM 7186 O O . TYR B 1 259 ? 70.492 -20.511 -79.072 1.00 84.08 259 TYR B O 1
ATOM 7195 N N . ASP B 1 260 ? 69.186 -22.122 -78.185 1.00 84.00 260 ASP B N 1
ATOM 7196 C CA . ASP B 1 260 ? 69.313 -23.025 -79.318 1.00 84.90 260 ASP B CA 1
ATOM 7197 C C . ASP B 1 260 ? 67.995 -23.251 -80.043 1.00 82.19 260 ASP B C 1
ATOM 7198 O O . ASP B 1 260 ? 67.961 -23.936 -81.063 1.00 82.94 260 ASP B O 1
ATOM 7203 N N . GLY B 1 261 ? 66.918 -22.671 -79.514 1.00 79.42 261 GLY B N 1
ATOM 7204 C CA . GLY B 1 261 ? 65.563 -22.953 -79.981 1.00 76.91 261 GLY B CA 1
ATOM 7205 C C . GLY B 1 261 ? 65.069 -22.050 -81.094 1.00 75.51 261 GLY B C 1
ATOM 7206 O O . GLY B 1 261 ? 65.842 -21.276 -81.651 1.00 76.10 261 GLY B O 1
ATOM 7207 N N . PRO B 1 262 ? 63.768 -22.146 -81.424 1.00 74.25 262 PRO B N 1
ATOM 7208 C CA . PRO B 1 262 ? 63.201 -21.401 -82.537 1.00 73.93 262 PRO B CA 1
ATOM 7209 C C . PRO B 1 262 ? 62.692 -20.020 -82.144 1.00 72.64 262 PRO B C 1
ATOM 7210 O O . PRO B 1 262 ? 62.626 -19.696 -80.957 1.00 71.37 262 PRO B O 1
ATOM 7214 N N . VAL B 1 263 ? 62.363 -19.215 -83.151 1.00 73.64 263 VAL B N 1
ATOM 7215 C CA . VAL B 1 263 ? 61.582 -17.994 -82.960 1.00 73.78 263 VAL B CA 1
ATOM 7216 C C . VAL B 1 263 ? 60.429 -18.008 -83.956 1.00 74.81 263 VAL B C 1
ATOM 7217 O O . VAL B 1 263 ? 60.615 -18.345 -85.129 1.00 77.54 263 VAL B O 1
ATOM 7221 N N . TYR B 1 264 ? 59.239 -17.647 -83.492 1.00 73.38 264 TYR B N 1
ATOM 7222 C CA . TYR B 1 264 ? 58.076 -17.624 -84.361 1.00 72.91 264 TYR B CA 1
ATOM 7223 C C . TYR B 1 264 ? 57.576 -16.207 -84.537 1.00 73.29 264 TYR B C 1
ATOM 7224 O O . TYR B 1 264 ? 57.631 -15.405 -83.598 1.00 73.67 264 TYR B O 1
ATOM 7233 N N . CYS B 1 265 ? 57.093 -15.919 -85.747 1.00 73.69 265 CYS B N 1
ATOM 7234 C CA . CYS B 1 265 ? 56.552 -14.614 -86.129 1.00 73.08 265 CYS B CA 1
ATOM 7235 C C . CYS B 1 265 ? 56.090 -14.649 -87.585 1.00 74.47 265 CYS B C 1
ATOM 7236 O O . CYS B 1 265 ? 56.205 -15.676 -88.264 1.00 74.33 265 CYS B O 1
ATOM 7239 N N . THR B 1 266 ? 55.573 -13.516 -88.059 1.00 74.21 266 THR B N 1
ATOM 7240 C CA . THR B 1 266 ? 55.199 -13.369 -89.456 1.00 73.90 266 THR B CA 1
ATOM 7241 C C . THR B 1 266 ? 56.437 -13.041 -90.267 1.00 75.00 266 THR B C 1
ATOM 7242 O O . THR B 1 266 ? 57.419 -12.520 -89.732 1.00 74.49 266 THR B O 1
ATOM 7246 N N . ALA B 1 267 ? 56.379 -13.340 -91.560 1.00 76.43 267 ALA B N 1
ATOM 7247 C CA . ALA B 1 267 ? 57.488 -13.078 -92.462 1.00 77.91 267 ALA B CA 1
ATOM 7248 C C . ALA B 1 267 ? 57.974 -11.619 -92.426 1.00 78.78 267 ALA B C 1
ATOM 7249 O O . ALA B 1 267 ? 59.174 -11.396 -92.255 1.00 79.72 267 ALA B O 1
ATOM 7251 N N . PRO B 1 268 ? 57.056 -10.627 -92.547 1.00 79.12 268 PRO B N 1
ATOM 7252 C CA . PRO B 1 268 ? 57.508 -9.232 -92.537 1.00 80.49 268 PRO B CA 1
ATOM 7253 C C . PRO B 1 268 ? 58.127 -8.843 -91.205 1.00 79.97 268 PRO B C 1
ATOM 7254 O O . PRO B 1 268 ? 59.162 -8.173 -91.186 1.00 81.50 268 PRO B O 1
ATOM 7258 N N . THR B 1 269 ? 57.502 -9.265 -90.105 1.00 78.42 269 THR B N 1
ATOM 7259 C CA . THR B 1 269 ? 58.053 -9.032 -88.773 1.00 78.38 269 THR B CA 1
ATOM 7260 C C . THR B 1 269 ? 59.531 -9.440 -88.754 1.00 79.51 269 THR B C 1
ATOM 7261 O O . THR B 1 269 ? 60.390 -8.634 -88.404 1.00 80.94 269 THR B O 1
ATOM 7265 N N . ARG B 1 270 ? 59.818 -10.667 -89.183 1.00 79.37 270 ARG B N 1
ATOM 7266 C CA . ARG B 1 270 ? 61.185 -11.183 -89.231 1.00 80.11 270 ARG B CA 1
ATOM 7267 C C . ARG B 1 270 ? 62.126 -10.282 -90.028 1.00 82.37 270 ARG B C 1
ATOM 7268 O O . ARG B 1 270 ? 63.245 -9.992 -89.593 1.00 82.71 270 ARG B O 1
ATOM 7276 N N . ASP B 1 271 ? 61.665 -9.860 -91.200 1.00 83.93 271 ASP B N 1
ATOM 7277 C CA . ASP B 1 271 ? 62.456 -9.009 -92.081 1.00 87.05 271 ASP B CA 1
ATOM 7278 C C . ASP B 1 271 ? 62.712 -7.666 -91.419 1.00 86.74 271 ASP B C 1
ATOM 7279 O O . ASP B 1 271 ? 63.852 -7.214 -91.333 1.00 88.19 271 ASP B O 1
ATOM 7284 N N . LEU B 1 272 ? 61.640 -7.045 -90.939 1.00 84.62 272 LEU B N 1
ATOM 7285 C CA . LEU B 1 272 ? 61.719 -5.743 -90.294 1.00 85.33 272 LEU B CA 1
ATOM 7286 C C . LEU B 1 272 ? 62.608 -5.797 -89.054 1.00 85.49 272 LEU B C 1
ATOM 7287 O O . LEU B 1 272 ? 63.499 -4.961 -88.892 1.00 87.04 272 LEU B O 1
ATOM 7292 N N . MET B 1 273 ? 62.360 -6.793 -88.203 1.00 84.43 273 MET B N 1
ATOM 7293 C CA . MET B 1 273 ? 63.190 -7.090 -87.038 1.00 84.46 273 MET B CA 1
ATOM 7294 C C . MET B 1 273 ? 64.648 -6.858 -87.348 1.00 87.09 273 MET B C 1
ATOM 7295 O O . MET B 1 273 ? 65.289 -5.975 -86.780 1.00 89.56 273 MET B O 1
ATOM 7300 N N . THR B 1 274 ? 65.153 -7.676 -88.267 1.00 87.30 274 THR B N 1
ATOM 7301 C CA . THR B 1 274 ? 66.572 -7.746 -88.576 1.00 89.66 274 THR B CA 1
ATOM 7302 C C . THR B 1 274 ? 67.114 -6.402 -89.054 1.00 91.95 274 THR B C 1
ATOM 7303 O O . THR B 1 274 ? 68.259 -6.061 -88.777 1.00 94.46 274 THR B O 1
ATOM 7307 N N . LEU B 1 275 ? 66.276 -5.633 -89.743 1.00 91.05 275 LEU B N 1
ATOM 7308 C CA . LEU B 1 275 ? 66.650 -4.296 -90.175 1.00 92.93 275 LEU B CA 1
ATOM 7309 C C . LEU B 1 275 ? 66.903 -3.395 -88.969 1.00 92.66 275 LEU B C 1
ATOM 7310 O O . LEU B 1 275 ? 67.961 -2.776 -88.857 1.00 95.82 275 LEU B O 1
ATOM 7315 N N . LEU B 1 276 ? 65.930 -3.340 -88.066 1.00 89.05 276 LEU B N 1
ATOM 7316 C CA . LEU B 1 276 ? 66.009 -2.475 -86.894 1.00 88.77 276 LEU B CA 1
ATOM 7317 C C . LEU B 1 276 ? 67.096 -2.936 -85.938 1.00 88.73 276 LEU B C 1
ATOM 7318 O O . LEU B 1 276 ? 67.820 -2.115 -85.366 1.00 91.27 276 LEU B O 1
ATOM 7323 N N . GLN B 1 277 ? 67.197 -4.254 -85.779 1.00 85.88 277 GLN B N 1
ATOM 7324 C CA . GLN B 1 277 ? 68.235 -4.872 -84.964 1.00 85.42 277 GLN B CA 1
ATOM 7325 C C . GLN B 1 277 ? 69.620 -4.490 -85.487 1.00 88.21 277 GLN B C 1
ATOM 7326 O O . GLN B 1 277 ? 70.471 -4.050 -84.720 1.00 89.70 277 GLN B O 1
ATOM 7332 N N . LEU B 1 278 ? 69.821 -4.620 -86.796 1.00 88.98 278 LEU B N 1
ATOM 7333 C CA . LEU B 1 278 ? 71.100 -4.280 -87.421 1.00 93.15 278 LEU B CA 1
ATOM 7334 C C . LEU B 1 278 ? 71.433 -2.798 -87.319 1.00 96.79 278 LEU B C 1
ATOM 7335 O O . LEU B 1 278 ? 72.586 -2.431 -87.067 1.00 100.37 278 LEU B O 1
ATOM 7340 N N . ASP B 1 279 ? 70.423 -1.956 -87.521 1.00 96.49 279 ASP B N 1
ATOM 7341 C CA . ASP B 1 279 ? 70.589 -0.515 -87.411 1.00 100.29 279 ASP B CA 1
ATOM 7342 C C . ASP B 1 279 ? 70.997 -0.139 -85.995 1.00 101.89 279 ASP B C 1
ATOM 7343 O O . ASP B 1 279 ? 71.874 0.702 -85.796 1.00 106.03 279 ASP B O 1
ATOM 7348 N N . HIS B 1 280 ? 70.356 -0.782 -85.021 1.00 99.40 280 HIS B N 1
ATOM 7349 C CA . HIS B 1 280 ? 70.670 -0.601 -83.611 1.00 100.29 280 HIS B CA 1
ATOM 7350 C C . HIS B 1 280 ? 72.132 -0.935 -83.306 1.00 103.26 280 HIS B C 1
ATOM 7351 O O . HIS B 1 280 ? 72.780 -0.233 -82.530 1.00 105.79 280 HIS B O 1
ATOM 7358 N N . ILE B 1 281 ? 72.639 -2.004 -83.921 1.00 103.59 281 ILE B N 1
ATOM 7359 C CA . ILE B 1 281 ? 74.048 -2.379 -83.803 1.00 107.32 281 ILE B CA 1
ATOM 7360 C C . ILE B 1 281 ? 74.937 -1.308 -84.437 1.00 113.38 281 ILE B C 1
ATOM 7361 O O . ILE B 1 281 ? 75.900 -0.850 -83.815 1.00 117.15 281 ILE B O 1
ATOM 7366 N N . ASP B 1 282 ? 74.597 -0.900 -85.658 1.00 114.88 282 ASP B N 1
ATOM 7367 C CA . ASP B 1 282 ? 75.373 0.103 -86.379 1.00 120.88 282 ASP B CA 1
ATOM 7368 C C . ASP B 1 282 ? 75.439 1.417 -85.603 1.00 124.12 282 ASP B C 1
ATOM 7369 O O . ASP B 1 282 ? 76.488 2.058 -85.554 1.00 128.48 282 ASP B O 1
ATOM 7374 N N . ILE B 1 283 ? 74.316 1.797 -84.995 1.00 122.64 283 ILE B N 1
ATOM 7375 C CA . ILE B 1 283 ? 74.220 3.023 -84.198 1.00 126.18 283 ILE B CA 1
ATOM 7376 C C . ILE B 1 283 ? 75.185 3.010 -83.004 1.00 129.33 283 ILE B C 1
ATOM 7377 O O . ILE B 1 283 ? 75.914 3.979 -82.779 1.00 133.49 283 ILE B O 1
ATOM 7382 N N . ALA B 1 284 ? 75.197 1.901 -82.266 1.00 127.62 284 ALA B N 1
ATOM 7383 C CA . ALA B 1 284 ? 76.064 1.743 -81.099 1.00 130.84 284 ALA B CA 1
ATOM 7384 C C . ALA B 1 284 ? 77.554 1.827 -81.446 1.00 137.14 284 ALA B C 1
ATOM 7385 O O . ALA B 1 284 ? 78.328 2.460 -80.726 1.00 140.93 284 ALA B O 1
ATOM 7387 N N . HIS B 1 285 ? 77.943 1.192 -82.551 1.00 139.36 285 HIS B N 1
ATOM 7388 C CA . HIS B 1 285 ? 79.342 1.144 -82.979 1.00 145.68 285 HIS B CA 1
ATOM 7389 C C . HIS B 1 285 ? 79.798 2.446 -83.621 1.00 151.16 285 HIS B C 1
ATOM 7390 O O . HIS B 1 285 ? 80.974 2.807 -83.544 1.00 156.25 285 HIS B O 1
ATOM 7397 N N . ARG B 1 286 ? 78.859 3.142 -84.255 1.00 150.76 286 ARG B N 1
ATOM 7398 C CA . ARG B 1 286 ? 79.123 4.455 -84.830 1.00 155.88 286 ARG B CA 1
ATOM 7399 C C . ARG B 1 286 ? 79.185 5.518 -83.722 1.00 158.71 286 ARG B C 1
ATOM 7400 O O . ARG B 1 286 ? 79.613 6.648 -83.963 1.00 163.71 286 ARG B O 1
ATOM 7408 N N . GLU B 1 287 ? 78.773 5.140 -82.510 1.00 155.99 287 GLU B N 1
ATOM 7409 C CA . GLU B 1 287 ? 78.744 6.057 -81.363 1.00 158.06 287 GLU B CA 1
ATOM 7410 C C . GLU B 1 287 ? 79.498 5.546 -80.123 1.00 158.59 287 GLU B C 1
ATOM 7411 O O . GLU B 1 287 ? 79.169 5.918 -78.992 1.00 157.92 287 GLU B O 1
ATOM 7417 N N . ASP B 1 288 ? 80.506 4.701 -80.351 1.00 159.61 288 ASP B N 1
ATOM 7418 C CA . ASP B 1 288 ? 81.395 4.184 -79.297 1.00 161.29 288 ASP B CA 1
ATOM 7419 C C . ASP B 1 288 ? 80.662 3.719 -78.036 1.00 157.43 288 ASP B C 1
ATOM 7420 O O . ASP B 1 288 ? 80.957 4.177 -76.931 1.00 159.52 288 ASP B O 1
ATOM 7425 N N . GLU B 1 289 ? 79.705 2.811 -78.205 1.00 152.69 289 GLU B N 1
ATOM 7426 C CA . GLU B 1 289 ? 78.918 2.320 -77.074 1.00 149.60 289 GLU B CA 1
ATOM 7427 C C . GLU B 1 289 ? 78.745 0.806 -77.056 1.00 145.66 289 GLU B C 1
ATOM 7428 O O . GLU B 1 289 ? 78.448 0.204 -78.091 1.00 143.33 289 GLU B O 1
ATOM 7434 N N . PRO B 1 290 ? 78.930 0.187 -75.871 1.00 145.42 290 PRO B N 1
ATOM 7435 C CA . PRO B 1 290 ? 78.780 -1.258 -75.673 1.00 141.53 290 PRO B CA 1
ATOM 7436 C C . PRO B 1 290 ? 77.349 -1.769 -75.856 1.00 135.06 290 PRO B C 1
ATOM 7437 O O . PRO B 1 290 ? 76.383 -1.076 -75.526 1.00 133.01 290 PRO B O 1
ATOM 7441 N N . LEU B 1 291 ? 77.243 -2.985 -76.382 1.00 131.28 291 LEU B N 1
ATOM 7442 C CA . LEU B 1 291 ? 75.976 -3.661 -76.614 1.00 125.14 291 LEU B CA 1
ATOM 7443 C C . LEU B 1 291 ? 76.260 -5.161 -76.526 1.00 123.02 291 LEU B C 1
ATOM 7444 O O . LEU B 1 291 ? 77.195 -5.644 -77.169 1.00 125.89 291 LEU B O 1
ATOM 7449 N N . PRO B 1 292 ? 75.467 -5.907 -75.726 1.00 118.75 292 PRO B N 1
ATOM 7450 C CA . PRO B 1 292 ? 75.806 -7.305 -75.454 1.00 116.89 292 PRO B CA 1
ATOM 7451 C C . PRO B 1 292 ? 75.384 -8.289 -76.554 1.00 113.40 292 PRO B C 1
ATOM 7452 O O . PRO B 1 292 ? 75.044 -9.438 -76.256 1.00 111.15 292 PRO B O 1
ATOM 7456 N N . PHE B 1 293 ? 75.409 -7.830 -77.807 1.00 112.57 293 PHE B N 1
ATOM 7457 C CA . PHE B 1 293 ? 75.265 -8.694 -78.989 1.00 109.91 293 PHE B CA 1
ATOM 7458 C C . PHE B 1 293 ? 75.755 -8.016 -80.270 1.00 110.19 293 PHE B C 1
ATOM 7459 O O . PHE B 1 293 ? 75.863 -6.789 -80.338 1.00 111.89 293 PHE B O 1
ATOM 7467 N N . ASN B 1 294 ? 76.033 -8.832 -81.283 1.00 107.83 294 ASN B N 1
ATOM 7468 C CA . ASN B 1 294 ? 76.632 -8.379 -82.526 1.00 108.39 294 ASN B CA 1
ATOM 7469 C C . ASN B 1 294 ? 75.897 -8.960 -83.730 1.00 105.08 294 ASN B C 1
ATOM 7470 O O . ASN B 1 294 ? 74.915 -9.687 -83.571 1.00 101.69 294 ASN B O 1
ATOM 7475 N N . VAL B 1 295 ? 76.378 -8.634 -84.928 1.00 106.35 295 VAL B N 1
ATOM 7476 C CA . VAL B 1 295 ? 75.817 -9.156 -86.175 1.00 104.30 295 VAL B CA 1
ATOM 7477 C C . VAL B 1 295 ? 75.763 -10.682 -86.163 1.00 102.41 295 VAL B C 1
ATOM 7478 O O . VAL B 1 295 ? 74.715 -11.268 -86.448 1.00 99.20 295 VAL B O 1
ATOM 7482 N N . LYS B 1 296 ? 76.889 -11.308 -85.814 1.00 104.59 296 LYS B N 1
ATOM 7483 C CA . LYS B 1 296 ? 77.005 -12.766 -85.675 1.00 103.23 296 LYS B CA 1
ATOM 7484 C C . LYS B 1 296 ? 75.716 -13.366 -85.124 1.00 98.53 296 LYS B C 1
ATOM 7485 O O . LYS B 1 296 ? 75.196 -14.357 -85.642 1.00 96.21 296 LYS B O 1
ATOM 7491 N N . HIS B 1 297 ? 75.204 -12.726 -84.078 1.00 96.82 297 HIS B N 1
ATOM 7492 C CA . HIS B 1 297 ? 74.073 -13.226 -83.315 1.00 93.48 297 HIS B CA 1
ATOM 7493 C C . HIS B 1 297 ? 72.741 -13.008 -84.023 1.00 90.77 297 HIS B C 1
ATOM 7494 O O . HIS B 1 297 ? 71.843 -13.846 -83.935 1.00 88.56 297 HIS B O 1
ATOM 7501 N N . VAL B 1 298 ? 72.620 -11.893 -84.737 1.00 91.34 298 VAL B N 1
ATOM 7502 C CA . VAL B 1 298 ? 71.419 -11.624 -85.527 1.00 88.68 298 VAL B CA 1
ATOM 7503 C C . VAL B 1 298 ? 71.276 -12.689 -86.612 1.00 88.34 298 VAL B C 1
ATOM 7504 O O . VAL B 1 298 ? 70.169 -13.139 -86.900 1.00 86.11 298 VAL B O 1
ATOM 7508 N N . LYS B 1 299 ? 72.404 -13.098 -87.193 1.00 90.99 299 LYS B N 1
ATOM 7509 C CA . LYS B 1 299 ? 72.419 -14.159 -88.199 1.00 91.31 299 LYS B CA 1
ATOM 7510 C C . LYS B 1 299 ? 71.918 -15.473 -87.613 1.00 88.98 299 LYS B C 1
ATOM 7511 O O . LYS B 1 299 ? 71.106 -16.163 -88.229 1.00 87.29 299 LYS B O 1
ATOM 7517 N N . LYS B 1 300 ? 72.391 -15.801 -86.413 1.00 89.00 300 LYS B N 1
ATOM 7518 C CA . LYS B 1 300 ? 71.968 -17.015 -85.739 1.00 87.97 300 LYS B CA 1
ATOM 7519 C C . LYS B 1 300 ? 70.463 -16.961 -85.523 1.00 84.86 300 LYS B C 1
ATOM 7520 O O . LYS B 1 300 ? 69.761 -17.946 -85.747 1.00 83.91 300 LYS B O 1
ATOM 7526 N N . SER B 1 301 ? 69.977 -15.789 -85.121 1.00 84.52 301 SER B N 1
ATOM 7527 C CA . SER B 1 301 ? 68.555 -15.558 -84.872 1.00 81.35 301 SER B CA 1
ATOM 7528 C C . SER B 1 301 ? 67.712 -15.877 -86.102 1.00 80.30 301 SER B C 1
ATOM 7529 O O . SER B 1 301 ? 66.667 -16.514 -85.999 1.00 78.50 301 SER B O 1
ATOM 7532 N N . VAL B 1 302 ? 68.186 -15.445 -87.264 1.00 82.12 302 VAL B N 1
ATOM 7533 C CA . VAL B 1 302 ? 67.529 -15.755 -88.523 1.00 82.54 302 VAL B CA 1
ATOM 7534 C C . VAL B 1 302 ? 67.459 -17.265 -88.745 1.00 83.72 302 VAL B C 1
ATOM 7535 O O . VAL B 1 302 ? 66.372 -17.802 -88.967 1.00 83.41 302 VAL B O 1
ATOM 7539 N N . LYS B 1 303 ? 68.612 -17.935 -88.666 1.00 85.76 303 LYS B N 1
ATOM 7540 C CA . LYS B 1 303 ? 68.710 -19.390 -88.852 1.00 86.73 303 LYS B CA 1
ATOM 7541 C C . LYS B 1 303 ? 67.619 -20.158 -88.118 1.00 84.40 303 LYS B C 1
ATOM 7542 O O . LYS B 1 303 ? 67.138 -21.185 -88.598 1.00 84.47 303 LYS B O 1
ATOM 7548 N N . HIS B 1 304 ? 67.241 -19.658 -86.948 1.00 82.36 304 HIS B N 1
ATOM 7549 C CA . HIS B 1 304 ? 66.301 -20.358 -86.091 1.00 81.16 304 HIS B CA 1
ATOM 7550 C C . HIS B 1 304 ? 64.874 -19.835 -86.225 1.00 79.10 304 HIS B C 1
ATOM 7551 O O . HIS B 1 304 ? 63.945 -20.412 -85.656 1.00 78.91 304 HIS B O 1
ATOM 7558 N N . THR B 1 305 ? 64.699 -18.752 -86.978 1.00 78.20 305 THR B N 1
ATOM 7559 C CA . THR B 1 305 ? 63.372 -18.161 -87.158 1.00 76.40 305 THR B CA 1
ATOM 7560 C C . THR B 1 305 ? 62.478 -19.058 -88.022 1.00 75.78 305 THR B C 1
ATOM 7561 O O . THR B 1 305 ? 62.935 -19.649 -88.996 1.00 77.35 305 THR B O 1
ATOM 7565 N N . ILE B 1 306 ? 61.214 -19.173 -87.625 1.00 73.81 306 ILE B N 1
ATOM 7566 C CA . ILE B 1 306 ? 60.197 -19.874 -88.400 1.00 74.51 306 ILE B CA 1
ATOM 7567 C C . ILE B 1 306 ? 59.025 -18.924 -88.617 1.00 74.31 306 ILE B C 1
ATOM 7568 O O . ILE B 1 306 ? 58.342 -18.543 -87.659 1.00 73.13 306 ILE B O 1
ATOM 7573 N N . THR B 1 307 ? 58.806 -18.539 -89.874 1.00 75.66 307 THR B N 1
ATOM 7574 C CA . THR B 1 307 ? 57.779 -17.555 -90.217 1.00 75.62 307 THR B CA 1
ATOM 7575 C C . THR B 1 307 ? 56.414 -18.209 -90.400 1.00 76.28 307 THR B C 1
ATOM 7576 O O . THR B 1 307 ? 56.305 -19.291 -90.979 1.00 78.75 307 THR B O 1
ATOM 7580 N N . LEU B 1 308 ? 55.376 -17.546 -89.902 1.00 75.17 308 LEU B N 1
ATOM 7581 C CA . LEU B 1 308 ? 54.018 -18.069 -89.990 1.00 75.48 308 LEU B CA 1
ATOM 7582 C C . LEU B 1 308 ? 53.071 -17.063 -90.616 1.00 76.28 308 LEU B C 1
ATOM 7583 O O . LEU B 1 308 ? 53.284 -15.854 -90.530 1.00 76.67 308 LEU B O 1
ATOM 7588 N N . ASP B 1 309 ? 52.013 -17.576 -91.231 1.00 77.14 309 ASP B N 1
ATOM 7589 C CA . ASP B 1 309 ? 50.958 -16.739 -91.762 1.00 77.84 309 ASP B CA 1
ATOM 7590 C C . ASP B 1 309 ? 49.902 -16.508 -90.685 1.00 76.88 309 ASP B C 1
ATOM 7591 O O . ASP B 1 309 ? 49.797 -17.290 -89.734 1.00 76.85 309 ASP B O 1
ATOM 7596 N N . TYR B 1 310 ? 49.137 -15.426 -90.826 1.00 76.29 310 TYR B N 1
ATOM 7597 C CA . TYR B 1 310 ? 47.990 -15.179 -89.964 1.00 75.16 310 TYR B CA 1
ATOM 7598 C C . TYR B 1 310 ? 47.016 -16.348 -90.062 1.00 76.41 310 TYR B C 1
ATOM 7599 O O . TYR B 1 310 ? 46.717 -16.822 -91.155 1.00 77.41 310 TYR B O 1
ATOM 7608 N N . GLY B 1 311 ? 46.528 -16.813 -88.917 1.00 76.76 311 GLY B N 1
ATOM 7609 C CA . GLY B 1 311 ? 45.557 -17.903 -88.879 1.00 78.62 311 GLY B CA 1
ATOM 7610 C C . GLY B 1 311 ? 46.146 -19.277 -89.142 1.00 79.88 311 GLY B C 1
ATOM 7611 O O . GLY B 1 311 ? 45.408 -20.232 -89.364 1.00 81.12 311 GLY B O 1
ATOM 7612 N N . GLU B 1 312 ? 47.474 -19.377 -89.114 1.00 80.41 312 GLU B N 1
ATOM 7613 C CA . GLU B 1 312 ? 48.160 -20.653 -89.318 1.00 81.76 312 GLU B CA 1
ATOM 7614 C C . GLU B 1 312 ? 48.404 -21.346 -87.978 1.00 81.39 312 GLU B C 1
ATOM 7615 O O . GLU B 1 312 ? 49.283 -20.936 -87.205 1.00 80.06 312 GLU B O 1
ATOM 7621 N N . VAL B 1 313 ? 47.617 -22.389 -87.711 1.00 82.49 313 VAL B N 1
ATOM 7622 C CA . VAL B 1 313 ? 47.733 -23.160 -86.470 1.00 81.92 313 VAL B CA 1
ATOM 7623 C C . VAL B 1 313 ? 48.980 -24.020 -86.537 1.00 82.11 313 VAL B C 1
ATOM 7624 O O . VAL B 1 313 ? 49.142 -24.814 -87.468 1.00 84.75 313 VAL B O 1
ATOM 7628 N N . THR B 1 314 ? 49.869 -23.853 -85.564 1.00 80.07 314 THR B N 1
ATOM 7629 C CA . THR B 1 314 ? 51.142 -24.571 -85.580 1.00 81.55 314 THR B CA 1
ATOM 7630 C C . THR B 1 314 ? 51.498 -25.154 -84.210 1.00 80.68 314 THR B C 1
ATOM 7631 O O . THR B 1 314 ? 51.360 -24.482 -83.185 1.00 78.44 314 THR B O 1
ATOM 7635 N N . ASP B 1 315 ? 51.961 -26.402 -84.201 1.00 81.97 315 ASP B N 1
ATOM 7636 C CA . ASP B 1 315 ? 52.394 -27.047 -82.963 1.00 82.04 315 ASP B CA 1
ATOM 7637 C C . ASP B 1 315 ? 53.766 -26.511 -82.512 1.00 81.05 315 ASP B C 1
ATOM 7638 O O . ASP B 1 315 ? 54.768 -26.649 -83.214 1.00 81.60 315 ASP B O 1
ATOM 7643 N N . ILE B 1 316 ? 53.786 -25.888 -81.336 1.00 80.04 316 ILE B N 1
ATOM 7644 C CA . ILE B 1 316 ? 54.967 -25.205 -80.800 1.00 77.94 316 ILE B CA 1
ATOM 7645 C C . ILE B 1 316 ? 55.634 -26.070 -79.747 1.00 78.51 316 ILE B C 1
ATOM 7646 O O . ILE B 1 316 ? 56.860 -26.137 -79.663 1.00 79.73 316 ILE B O 1
ATOM 7651 N N . ALA B 1 317 ? 54.799 -26.718 -78.941 1.00 78.92 317 ALA B N 1
ATOM 7652 C CA . ALA B 1 317 ? 55.227 -27.628 -77.890 1.00 79.18 317 ALA B CA 1
ATOM 7653 C C . ALA B 1 317 ? 54.233 -28.778 -77.870 1.00 80.19 317 ALA B C 1
ATOM 7654 O O . ALA B 1 317 ? 53.147 -28.654 -78.435 1.00 80.87 317 ALA B O 1
ATOM 7656 N N . PRO B 1 318 ? 54.593 -29.903 -77.230 1.00 81.20 318 PRO B N 1
ATOM 7657 C CA . PRO B 1 318 ? 53.663 -31.021 -77.067 1.00 83.58 318 PRO B CA 1
ATOM 7658 C C . PRO B 1 318 ? 52.305 -30.644 -76.459 1.00 83.16 318 PRO B C 1
ATOM 7659 O O . PRO B 1 318 ? 51.320 -31.348 -76.687 1.00 85.18 318 PRO B O 1
ATOM 7663 N N . ASP B 1 319 ? 52.253 -29.548 -75.705 1.00 81.14 319 ASP B N 1
ATOM 7664 C CA . ASP B 1 319 ? 50.998 -29.086 -75.109 1.00 81.33 319 ASP B CA 1
ATOM 7665 C C . ASP B 1 319 ? 50.577 -27.682 -75.546 1.00 78.85 319 ASP B C 1
ATOM 7666 O O . ASP B 1 319 ? 49.703 -27.075 -74.926 1.00 79.01 319 ASP B O 1
ATOM 7671 N N . ILE B 1 320 ? 51.192 -27.171 -76.609 1.00 77.44 320 ILE B N 1
ATOM 7672 C CA . ILE B 1 320 ? 50.883 -25.825 -77.088 1.00 75.81 320 ILE B CA 1
ATOM 7673 C C . ILE B 1 320 ? 50.731 -25.741 -78.608 1.00 77.47 320 ILE B C 1
ATOM 7674 O O . ILE B 1 320 ? 51.589 -26.222 -79.353 1.00 77.99 320 ILE B O 1
ATOM 7679 N N . ARG B 1 321 ? 49.623 -25.137 -79.047 1.00 78.80 321 ARG B N 1
ATOM 7680 C CA . ARG B 1 321 ? 49.431 -24.730 -80.442 1.00 78.68 321 ARG B CA 1
ATOM 7681 C C . ARG B 1 321 ? 49.382 -23.211 -80.521 1.00 76.35 321 ARG B C 1
ATOM 7682 O O . ARG B 1 321 ? 48.747 -22.560 -79.690 1.00 76.86 321 ARG B O 1
ATOM 7690 N N . LEU B 1 322 ? 50.039 -22.649 -81.528 1.00 75.10 322 LEU B N 1
ATOM 7691 C CA . LEU B 1 322 ? 50.059 -21.205 -81.713 1.00 73.84 322 LEU B CA 1
ATOM 7692 C C . LEU B 1 322 ? 49.380 -20.771 -83.007 1.00 75.68 322 LEU B C 1
ATOM 7693 O O . LEU B 1 322 ? 49.572 -21.393 -84.058 1.00 78.09 322 LEU B O 1
ATOM 7698 N N . THR B 1 323 ? 48.588 -19.704 -82.918 1.00 74.76 323 THR B N 1
ATOM 7699 C CA . THR B 1 323 ? 48.065 -19.022 -84.097 1.00 75.21 323 THR B CA 1
ATOM 7700 C C . THR B 1 323 ? 48.313 -17.529 -83.985 1.00 73.52 323 THR B C 1
ATOM 7701 O O . THR B 1 323 ? 48.043 -16.926 -82.943 1.00 72.16 323 THR B O 1
ATOM 7705 N N . LEU B 1 324 ? 48.829 -16.936 -85.057 1.00 73.01 324 LEU B N 1
ATOM 7706 C CA . LEU B 1 324 ? 49.005 -15.490 -85.094 1.00 72.07 324 LEU B CA 1
ATOM 7707 C C . LEU B 1 324 ? 47.827 -14.822 -85.789 1.00 73.39 324 LEU B C 1
ATOM 7708 O O . LEU B 1 324 ? 47.361 -15.277 -86.837 1.00 74.50 324 LEU B O 1
ATOM 7713 N N . HIS B 1 325 ? 47.346 -13.743 -85.188 1.00 73.16 325 HIS B N 1
ATOM 7714 C CA . HIS B 1 325 ? 46.234 -12.984 -85.742 1.00 73.98 325 HIS B CA 1
ATOM 7715 C C . HIS B 1 325 ? 46.672 -11.558 -85.963 1.00 72.90 325 HIS B C 1
ATOM 7716 O O . HIS B 1 325 ? 47.527 -11.045 -85.242 1.00 71.30 325 HIS B O 1
ATOM 7723 N N . ASN B 1 326 ? 46.090 -10.919 -86.967 1.00 73.50 326 ASN B N 1
ATOM 7724 C CA . ASN B 1 326 ? 46.481 -9.568 -87.305 1.00 73.95 326 ASN B CA 1
ATOM 7725 C C . ASN B 1 326 ? 46.256 -8.590 -86.154 1.00 73.67 326 ASN B C 1
ATOM 7726 O O . ASN B 1 326 ? 45.155 -8.490 -85.614 1.00 74.28 326 ASN B O 1
ATOM 7731 N N . ALA B 1 327 ? 47.321 -7.893 -85.773 1.00 73.32 327 ALA B N 1
ATOM 7732 C CA . ALA B 1 327 ? 47.252 -6.885 -84.725 1.00 73.67 327 ALA B CA 1
ATOM 7733 C C . ALA B 1 327 ? 46.939 -5.498 -85.296 1.00 76.40 327 ALA B C 1
ATOM 7734 O O . ALA B 1 327 ? 46.523 -4.607 -84.560 1.00 77.37 327 ALA B O 1
ATOM 7736 N N . GLY B 1 328 ? 47.155 -5.324 -86.602 1.00 78.20 328 GLY B N 1
ATOM 7737 C CA . GLY B 1 328 ? 46.914 -4.052 -87.293 1.00 80.61 328 GLY B CA 1
ATOM 7738 C C . GLY B 1 328 ? 47.772 -2.877 -86.847 1.00 82.07 328 GLY B C 1
ATOM 7739 O O . GLY B 1 328 ? 47.458 -1.729 -87.142 1.00 85.11 328 GLY B O 1
ATOM 7740 N N . HIS B 1 329 ? 48.861 -3.167 -86.143 1.00 81.86 329 HIS B N 1
ATOM 7741 C CA . HIS B 1 329 ? 49.741 -2.150 -85.568 1.00 82.80 329 HIS B CA 1
ATOM 7742 C C . HIS B 1 329 ? 50.792 -1.691 -86.577 1.00 83.16 329 HIS B C 1
ATOM 7743 O O . HIS B 1 329 ? 50.876 -0.509 -86.911 1.00 84.91 329 HIS B O 1
ATOM 7750 N N . ILE B 1 330 ? 51.573 -2.653 -87.059 1.00 81.36 330 ILE B N 1
ATOM 7751 C CA . ILE B 1 330 ? 52.667 -2.444 -87.996 1.00 81.25 330 ILE B CA 1
ATOM 7752 C C . ILE B 1 330 ? 52.507 -3.507 -89.077 1.00 79.70 330 ILE B C 1
ATOM 7753 O O . ILE B 1 330 ? 51.684 -4.413 -88.931 1.00 78.14 330 ILE B O 1
ATOM 7758 N N . LEU B 1 331 ? 53.243 -3.381 -90.176 1.00 80.25 331 LEU B N 1
ATOM 7759 C CA . LEU B 1 331 ? 53.309 -4.466 -91.150 1.00 79.65 331 LEU B CA 1
ATOM 7760 C C . LEU B 1 331 ? 53.754 -5.757 -90.449 1.00 77.61 331 LEU B C 1
ATOM 7761 O O . LEU B 1 331 ? 54.802 -5.797 -89.797 1.00 76.79 331 LEU B O 1
ATOM 7766 N N . GLY B 1 332 ? 52.933 -6.796 -90.566 1.00 76.99 332 GLY B N 1
ATOM 7767 C CA . GLY B 1 332 ? 53.245 -8.095 -89.984 1.00 75.31 332 GLY B CA 1
ATOM 7768 C C . GLY B 1 332 ? 52.968 -8.219 -88.499 1.00 74.29 332 GLY B C 1
ATOM 7769 O O . GLY B 1 332 ? 53.216 -9.269 -87.914 1.00 74.04 332 GLY B O 1
ATOM 7770 N N . SER B 1 333 ? 52.452 -7.157 -87.884 1.00 75.48 333 SER B N 1
ATOM 7771 C CA . SER B 1 333 ? 52.118 -7.166 -86.456 1.00 74.87 333 SER B CA 1
ATOM 7772 C C . SER B 1 333 ? 51.071 -8.224 -86.116 1.00 74.49 333 SER B C 1
ATOM 7773 O O . SER B 1 333 ? 50.035 -8.328 -86.777 1.00 74.68 333 SER B O 1
ATOM 7776 N N . ALA B 1 334 ? 51.344 -8.996 -85.070 1.00 74.11 334 ALA B N 1
ATOM 7777 C CA . ALA B 1 334 ? 50.475 -10.106 -84.712 1.00 74.00 334 ALA B CA 1
ATOM 7778 C C . ALA B 1 334 ? 50.046 -10.102 -83.254 1.00 73.37 334 ALA B C 1
ATOM 7779 O O . ALA B 1 334 ? 50.706 -9.517 -82.394 1.00 73.06 334 ALA B O 1
ATOM 7781 N N . MET B 1 335 ? 48.909 -10.744 -83.009 1.00 73.77 335 MET B N 1
ATOM 7782 C CA . MET B 1 335 ? 48.503 -11.170 -81.683 1.00 73.00 335 MET B CA 1
ATOM 7783 C C . MET B 1 335 ? 48.769 -12.666 -81.599 1.00 72.07 335 MET B C 1
ATOM 7784 O O . MET B 1 335 ? 48.754 -13.361 -82.614 1.00 74.32 335 MET B O 1
ATOM 7789 N N . ALA B 1 336 ? 49.010 -13.166 -80.396 1.00 70.24 336 ALA B N 1
ATOM 7790 C CA . ALA B 1 336 ? 49.275 -14.582 -80.214 1.00 69.90 336 ALA B CA 1
ATOM 7791 C C . ALA B 1 336 ? 48.117 -15.264 -79.500 1.00 70.65 336 ALA B C 1
ATOM 7792 O O . ALA B 1 336 ? 47.726 -14.853 -78.407 1.00 71.24 336 ALA B O 1
ATOM 7794 N N . HIS B 1 337 ? 47.561 -16.292 -80.130 1.00 71.42 337 HIS B N 1
ATOM 7795 C CA . HIS B 1 337 ? 46.584 -17.140 -79.470 1.00 72.76 337 HIS B CA 1
ATOM 7796 C C . HIS B 1 337 ? 47.223 -18.475 -79.155 1.00 73.87 337 HIS B C 1
ATOM 7797 O O . HIS B 1 337 ? 47.546 -19.263 -80.054 1.00 74.77 337 HIS B O 1
ATOM 7804 N N . LEU B 1 338 ? 47.396 -18.720 -77.864 1.00 74.01 338 LEU B N 1
ATOM 7805 C CA . LEU B 1 338 ? 48.025 -19.937 -77.407 1.00 74.52 338 LEU B CA 1
ATOM 7806 C C . LEU B 1 338 ? 46.979 -20.919 -76.928 1.00 75.99 338 LEU B C 1
ATOM 7807 O O . LEU B 1 338 ? 46.314 -20.682 -75.922 1.00 77.64 338 LEU B O 1
ATOM 7812 N N . HIS B 1 339 ? 46.821 -22.008 -77.672 1.00 76.85 339 HIS B N 1
ATOM 7813 C CA . HIS B 1 339 ? 45.983 -23.117 -77.245 1.00 78.83 339 HIS B CA 1
ATOM 7814 C C . HIS B 1 339 ? 46.809 -24.031 -76.337 1.00 79.98 339 HIS B C 1
ATOM 7815 O O . HIS B 1 339 ? 47.705 -24.744 -76.809 1.00 80.76 339 HIS B O 1
ATOM 7822 N N . ILE B 1 340 ? 46.507 -24.005 -75.038 1.00 79.29 340 ILE B N 1
ATOM 7823 C CA . ILE B 1 340 ? 47.283 -24.747 -74.044 1.00 78.43 340 ILE B CA 1
ATOM 7824 C C . ILE B 1 340 ? 46.555 -25.990 -73.572 1.00 81.06 340 ILE B C 1
ATOM 7825 O O . ILE B 1 340 ? 45.418 -25.910 -73.106 1.00 83.30 340 ILE B O 1
ATOM 7830 N N . GLY B 1 341 ? 47.228 -27.132 -73.699 1.00 82.04 341 GLY B N 1
ATOM 7831 C CA . GLY B 1 341 ? 46.757 -28.404 -73.160 1.00 85.06 341 GLY B CA 1
ATOM 7832 C C . GLY B 1 341 ? 45.459 -28.882 -73.763 1.00 87.50 341 GLY B C 1
ATOM 7833 O O . GLY B 1 341 ? 45.368 -29.080 -74.974 1.00 88.47 341 GLY B O 1
ATOM 7834 N N . ASP B 1 342 ? 44.455 -29.055 -72.906 1.00 90.10 342 ASP B N 1
ATOM 7835 C CA . ASP B 1 342 ? 43.123 -29.508 -73.312 1.00 93.00 342 ASP B CA 1
ATOM 7836 C C . ASP B 1 342 ? 42.297 -28.380 -73.930 1.00 91.21 342 ASP B C 1
ATOM 7837 O O . ASP B 1 342 ? 41.188 -28.611 -74.414 1.00 93.43 342 ASP B O 1
ATOM 7842 N N . GLY B 1 343 ? 42.839 -27.165 -73.895 1.00 87.50 343 GLY B N 1
ATOM 7843 C CA . GLY B 1 343 ? 42.204 -26.001 -74.507 1.00 86.52 343 GLY B CA 1
ATOM 7844 C C . GLY B 1 343 ? 41.213 -25.264 -73.625 1.00 87.89 343 GLY B C 1
ATOM 7845 O O . GLY B 1 343 ? 40.596 -24.283 -74.050 1.00 87.42 343 GLY B O 1
ATOM 7846 N N . GLN B 1 344 ? 41.062 -25.728 -72.390 1.00 89.47 344 GLN B N 1
ATOM 7847 C CA . GLN B 1 344 ? 40.096 -25.137 -71.482 1.00 90.48 344 GLN B CA 1
ATOM 7848 C C . GLN B 1 344 ? 40.563 -23.801 -70.914 1.00 87.81 344 GLN B C 1
ATOM 7849 O O . GLN B 1 344 ? 39.741 -22.983 -70.499 1.00 88.60 344 GLN B O 1
ATOM 7855 N N . HIS B 1 345 ? 41.876 -23.576 -70.905 1.00 85.14 345 HIS B N 1
ATOM 7856 C CA . HIS B 1 345 ? 42.445 -22.390 -70.270 1.00 82.78 345 HIS B CA 1
ATOM 7857 C C . HIS B 1 345 ? 43.366 -21.604 -71.191 1.00 80.46 345 HIS B C 1
ATOM 7858 O O . HIS B 1 345 ? 44.377 -21.062 -70.748 1.00 79.33 345 HIS B O 1
ATOM 7865 N N . ASN B 1 346 ? 43.002 -21.523 -72.466 1.00 81.22 346 ASN B N 1
ATOM 7866 C CA . ASN B 1 346 ? 43.791 -20.788 -73.455 1.00 79.86 346 ASN B CA 1
ATOM 7867 C C . ASN B 1 346 ? 43.932 -19.299 -73.165 1.00 78.39 346 ASN B C 1
ATOM 7868 O O . ASN B 1 346 ? 43.106 -18.709 -72.468 1.00 79.26 346 ASN B O 1
ATOM 7873 N N . MET B 1 347 ? 44.980 -18.701 -73.723 1.00 77.03 347 MET B N 1
ATOM 7874 C CA . MET B 1 347 ? 45.227 -17.274 -73.575 1.00 77.09 347 MET B CA 1
ATOM 7875 C C . MET B 1 347 ? 45.480 -16.578 -74.913 1.00 76.83 347 MET B C 1
ATOM 7876 O O . MET B 1 347 ? 45.831 -17.224 -75.908 1.00 77.24 347 MET B O 1
ATOM 7881 N N . VAL B 1 348 ? 45.296 -15.257 -74.914 1.00 76.25 348 VAL B N 1
ATOM 7882 C CA . VAL B 1 348 ? 45.702 -14.397 -76.020 1.00 74.64 348 VAL B CA 1
ATOM 7883 C C . VAL B 1 348 ? 46.553 -13.235 -75.539 1.00 74.79 348 VAL B C 1
ATOM 7884 O O . VAL B 1 348 ? 46.186 -12.523 -74.599 1.00 76.08 348 VAL B O 1
ATOM 7888 N N . TYR B 1 349 ? 47.697 -13.064 -76.190 1.00 74.34 349 TYR B N 1
ATOM 7889 C CA . TYR B 1 349 ? 48.531 -11.892 -75.997 1.00 75.52 349 TYR B CA 1
ATOM 7890 C C . TYR B 1 349 ? 48.391 -11.023 -77.239 1.00 76.13 349 TYR B C 1
ATOM 7891 O O . TYR B 1 349 ? 48.515 -11.513 -78.355 1.00 77.38 349 TYR B O 1
ATOM 7900 N N . THR B 1 350 ? 48.118 -9.739 -77.048 1.00 77.09 350 THR B N 1
ATOM 7901 C CA . THR B 1 350 ? 47.858 -8.847 -78.177 1.00 78.16 350 THR B CA 1
ATOM 7902 C C . THR B 1 350 ? 49.118 -8.216 -78.757 1.00 77.92 350 THR B C 1
ATOM 7903 O O . THR B 1 350 ? 49.204 -7.982 -79.963 1.00 79.31 350 THR B O 1
ATOM 7907 N N . GLY B 1 351 ? 50.090 -7.935 -77.897 1.00 76.66 351 GLY B N 1
ATOM 7908 C CA . GLY B 1 351 ? 51.206 -7.085 -78.284 1.00 77.99 351 GLY B CA 1
ATOM 7909 C C . GLY B 1 351 ? 50.659 -5.689 -78.493 1.00 79.47 351 GLY B C 1
ATOM 7910 O O . GLY B 1 351 ? 49.623 -5.339 -77.927 1.00 79.86 351 GLY B O 1
ATOM 7911 N N . ASP B 1 352 ? 51.348 -4.885 -79.297 1.00 81.07 352 ASP B N 1
ATOM 7912 C CA . ASP B 1 352 ? 50.809 -3.591 -79.694 1.00 83.67 352 ASP B CA 1
ATOM 7913 C C . ASP B 1 352 ? 49.750 -3.842 -80.764 1.00 83.24 352 ASP B C 1
ATOM 7914 O O . ASP B 1 352 ? 49.915 -4.738 -81.594 1.00 82.83 352 ASP B O 1
ATOM 7919 N N . PHE B 1 353 ? 48.664 -3.069 -80.735 1.00 83.42 353 PHE B N 1
ATOM 7920 C CA . PHE B 1 353 ? 47.571 -3.247 -81.695 1.00 83.16 353 PHE B CA 1
ATOM 7921 C C . PHE B 1 353 ? 46.687 -2.004 -81.891 1.00 85.22 353 PHE B C 1
ATOM 7922 O O . PHE B 1 353 ? 46.455 -1.225 -80.956 1.00 86.04 353 PHE B O 1
ATOM 7930 N N . LYS B 1 354 ? 46.194 -1.836 -83.116 1.00 85.03 354 LYS B N 1
ATOM 7931 C CA . LYS B 1 354 ? 45.213 -0.799 -83.417 1.00 86.38 354 LYS B CA 1
ATOM 7932 C C . LYS B 1 354 ? 43.893 -1.413 -83.877 1.00 86.15 354 LYS B C 1
ATOM 7933 O O . LYS B 1 354 ? 43.794 -1.959 -84.976 1.00 85.89 354 LYS B O 1
ATOM 7939 N N . TYR B 1 355 ? 42.882 -1.314 -83.021 1.00 86.44 355 TYR B N 1
ATOM 7940 C CA . TYR B 1 355 ? 41.554 -1.828 -83.328 1.00 86.82 355 TYR B CA 1
ATOM 7941 C C . TYR B 1 355 ? 40.796 -0.837 -84.212 1.00 89.41 355 TYR B C 1
ATOM 7942 O O . TYR B 1 355 ? 39.724 -0.345 -83.856 1.00 91.53 355 TYR B O 1
ATOM 7951 N N . GLU B 1 356 ? 41.386 -0.548 -85.368 1.00 89.37 356 GLU B N 1
ATOM 7952 C CA . GLU B 1 356 ? 40.824 0.362 -86.354 1.00 92.09 356 GLU B CA 1
ATOM 7953 C C . GLU B 1 356 ? 41.517 0.112 -87.681 1.00 92.14 356 GLU B C 1
ATOM 7954 O O . GLU B 1 356 ? 42.687 -0.274 -87.712 1.00 90.37 356 GLU B O 1
ATOM 7960 N N . GLN B 1 357 ? 40.799 0.322 -88.778 1.00 94.57 357 GLN B N 1
ATOM 7961 C CA . GLN B 1 357 ? 41.410 0.201 -90.089 1.00 94.50 357 GLN B CA 1
ATOM 7962 C C . GLN B 1 357 ? 42.202 1.467 -90.393 1.00 95.46 357 GLN B C 1
ATOM 7963 O O . GLN B 1 357 ? 41.699 2.579 -90.230 1.00 97.75 357 GLN B O 1
ATOM 7969 N N . SER B 1 358 ? 43.453 1.284 -90.805 1.00 93.73 358 SER B N 1
ATOM 7970 C CA . SER B 1 358 ? 44.294 2.382 -91.261 1.00 95.26 358 SER B CA 1
ATOM 7971 C C . SER B 1 358 ? 44.467 2.296 -92.776 1.00 97.11 358 SER B C 1
ATOM 7972 O O . SER B 1 358 ? 44.185 1.256 -93.378 1.00 96.35 358 SER B O 1
ATOM 7975 N N . ARG B 1 359 ? 44.917 3.390 -93.389 1.00 99.67 359 ARG B N 1
ATOM 7976 C CA . ARG B 1 359 ? 45.176 3.425 -94.827 1.00 101.50 359 ARG B CA 1
ATOM 7977 C C . ARG B 1 359 ? 46.091 2.278 -95.228 1.00 98.86 359 ARG B C 1
ATOM 7978 O O . ARG B 1 359 ? 45.976 1.731 -96.325 1.00 99.55 359 ARG B O 1
ATOM 7986 N N . LEU B 1 360 ? 46.973 1.907 -94.303 1.00 96.18 360 LEU B N 1
ATOM 7987 C CA . LEU B 1 360 ? 48.024 0.923 -94.532 1.00 93.92 360 LEU B CA 1
ATOM 7988 C C . LEU B 1 360 ? 47.629 -0.502 -94.141 1.00 90.47 360 LEU B C 1
ATOM 7989 O O . LEU B 1 360 ? 48.031 -1.461 -94.798 1.00 89.08 360 LEU B O 1
ATOM 7994 N N . LEU B 1 361 ? 46.851 -0.637 -93.071 1.00 89.49 361 LEU B N 1
ATOM 7995 C CA . LEU B 1 361 ? 46.586 -1.950 -92.486 1.00 87.72 361 LEU B CA 1
ATOM 7996 C C . LEU B 1 361 ? 45.125 -2.209 -92.147 1.00 88.76 361 LEU B C 1
ATOM 7997 O O . LEU B 1 361 ? 44.340 -1.279 -91.958 1.00 90.79 361 LEU B O 1
ATOM 8002 N N . GLU B 1 362 ? 44.780 -3.491 -92.063 1.00 88.26 362 GLU B N 1
ATOM 8003 C CA . GLU B 1 362 ? 43.456 -3.923 -91.635 1.00 88.75 362 GLU B CA 1
ATOM 8004 C C . GLU B 1 362 ? 43.353 -3.813 -90.126 1.00 86.90 362 GLU B C 1
ATOM 8005 O O . GLU B 1 362 ? 44.366 -3.869 -89.430 1.00 85.09 362 GLU B O 1
ATOM 8011 N N . ALA B 1 363 ? 42.127 -3.656 -89.631 1.00 88.12 363 ALA B N 1
ATOM 8012 C CA . ALA B 1 363 ? 41.853 -3.582 -88.196 1.00 86.67 363 ALA B CA 1
ATOM 8013 C C . ALA B 1 363 ? 42.334 -4.829 -87.455 1.00 84.23 363 ALA B C 1
ATOM 8014 O O . ALA B 1 363 ? 42.346 -5.930 -88.012 1.00 84.45 363 ALA B O 1
ATOM 8016 N N . ALA B 1 364 ? 42.737 -4.634 -86.201 1.00 82.37 364 ALA B N 1
ATOM 8017 C CA . ALA B 1 364 ? 43.150 -5.717 -85.316 1.00 79.73 364 ALA B CA 1
ATOM 8018 C C . ALA B 1 364 ? 42.065 -6.779 -85.173 1.00 80.33 364 ALA B C 1
ATOM 8019 O O . ALA B 1 364 ? 40.906 -6.461 -84.914 1.00 82.30 364 ALA B O 1
ATOM 8021 N N . ALA B 1 365 ? 42.452 -8.038 -85.345 1.00 79.83 365 ALA B N 1
ATOM 8022 C CA . ALA B 1 365 ? 41.539 -9.166 -85.191 1.00 81.70 365 ALA B CA 1
ATOM 8023 C C . ALA B 1 365 ? 40.880 -9.168 -83.813 1.00 82.88 365 ALA B C 1
ATOM 8024 O O . ALA B 1 365 ? 41.537 -8.896 -82.804 1.00 81.70 365 ALA B O 1
ATOM 8026 N N . ASN B 1 366 ? 39.585 -9.469 -83.775 1.00 85.49 366 ASN B N 1
ATOM 8027 C CA . ASN B 1 366 ? 38.869 -9.594 -82.506 1.00 86.72 366 ASN B CA 1
ATOM 8028 C C . ASN B 1 366 ? 38.181 -10.947 -82.342 1.00 87.81 366 ASN B C 1
ATOM 8029 O O . ASN B 1 366 ? 37.689 -11.268 -81.260 1.00 88.24 366 ASN B O 1
ATOM 8034 N N . ARG B 1 367 ? 38.156 -11.728 -83.419 1.00 89.09 367 ARG B N 1
ATOM 8035 C CA . ARG B 1 367 ? 37.552 -13.060 -83.425 1.00 91.36 367 ARG B CA 1
ATOM 8036 C C . ARG B 1 367 ? 38.570 -14.176 -83.128 1.00 89.73 367 ARG B C 1
ATOM 8037 O O . ARG B 1 367 ? 39.531 -14.363 -83.880 1.00 88.41 367 ARG B O 1
ATOM 8045 N N . PHE B 1 368 ? 38.355 -14.912 -82.036 1.00 90.05 368 PHE B N 1
ATOM 8046 C CA . PHE B 1 368 ? 39.235 -16.026 -81.657 1.00 88.81 368 PHE B CA 1
ATOM 8047 C C . PHE B 1 368 ? 38.461 -17.246 -81.167 1.00 89.90 368 PHE B C 1
ATOM 8048 O O . PHE B 1 368 ? 37.304 -17.118 -80.772 1.00 91.76 368 PHE B O 1
ATOM 8056 N N . PRO B 1 369 ? 39.105 -18.434 -81.176 1.00 89.03 369 PRO B N 1
ATOM 8057 C CA . PRO B 1 369 ? 38.500 -19.610 -80.549 1.00 91.68 369 PRO B CA 1
ATOM 8058 C C . PRO B 1 369 ? 38.637 -19.527 -79.025 1.00 91.80 369 PRO B C 1
ATOM 8059 O O . PRO B 1 369 ? 39.074 -18.498 -78.518 1.00 90.94 369 PRO B O 1
ATOM 8063 N N . ARG B 1 370 ? 38.271 -20.592 -78.312 1.00 94.45 370 ARG B N 1
ATOM 8064 C CA . ARG B 1 370 ? 38.250 -20.603 -76.842 1.00 95.34 370 ARG B CA 1
ATOM 8065 C C . ARG B 1 370 ? 39.373 -19.823 -76.164 1.00 92.92 370 ARG B C 1
ATOM 8066 O O . ARG B 1 370 ? 40.549 -19.964 -76.513 1.00 90.15 370 ARG B O 1
ATOM 8074 N N . ILE B 1 371 ? 38.984 -19.008 -75.186 1.00 93.69 371 ILE B N 1
ATOM 8075 C CA . ILE B 1 371 ? 39.901 -18.158 -74.430 1.00 91.85 371 ILE B CA 1
ATOM 8076 C C . ILE B 1 371 ? 39.459 -18.066 -72.978 1.00 93.44 371 ILE B C 1
ATOM 8077 O O . ILE B 1 371 ? 38.258 -18.043 -72.692 1.00 97.05 371 ILE B O 1
ATOM 8082 N N . GLU B 1 372 ? 40.430 -18.015 -72.069 1.00 91.79 372 GLU B N 1
ATOM 8083 C CA . GLU B 1 372 ? 40.150 -17.711 -70.671 1.00 92.87 372 GLU B CA 1
ATOM 8084 C C . GLU B 1 372 ? 40.870 -16.436 -70.230 1.00 89.50 372 GLU B C 1
ATOM 8085 O O . GLU B 1 372 ? 40.304 -15.614 -69.511 1.00 90.29 372 GLU B O 1
ATOM 8091 N N . THR B 1 373 ? 42.110 -16.272 -70.676 1.00 85.77 373 THR B N 1
ATOM 8092 C CA . THR B 1 373 ? 42.931 -15.139 -70.268 1.00 83.96 373 THR B CA 1
ATOM 8093 C C . THR B 1 373 ? 43.325 -14.282 -71.463 1.00 82.06 373 THR B C 1
ATOM 8094 O O . THR B 1 373 ? 43.758 -14.799 -72.492 1.00 80.46 373 THR B O 1
ATOM 8098 N N . LEU B 1 374 ? 43.171 -12.969 -71.312 1.00 81.92 374 LEU B N 1
ATOM 8099 C CA . LEU B 1 374 ? 43.552 -12.012 -72.345 1.00 79.63 374 LEU B CA 1
ATOM 8100 C C . LEU B 1 374 ? 44.561 -11.014 -71.803 1.00 78.90 374 LEU B C 1
ATOM 8101 O O . LEU B 1 374 ? 44.351 -10.409 -70.751 1.00 79.87 374 LEU B O 1
ATOM 8106 N N . VAL B 1 375 ? 45.655 -10.847 -72.537 1.00 77.50 375 VAL B N 1
ATOM 8107 C CA . VAL B 1 375 ? 46.725 -9.944 -72.141 1.00 77.04 375 VAL B CA 1
ATOM 8108 C C . VAL B 1 375 ? 46.855 -8.866 -73.198 1.00 76.99 375 VAL B C 1
ATOM 8109 O O . VAL B 1 375 ? 47.352 -9.130 -74.295 1.00 76.25 375 VAL B O 1
ATOM 8113 N N . MET B 1 376 ? 46.403 -7.657 -72.876 1.00 78.82 376 MET B N 1
ATOM 8114 C CA . MET B 1 376 ? 46.451 -6.555 -73.844 1.00 79.75 376 MET B CA 1
ATOM 8115 C C . MET B 1 376 ? 47.314 -5.380 -73.400 1.00 79.82 376 MET B C 1
ATOM 8116 O O . MET B 1 376 ? 47.528 -5.168 -72.201 1.00 80.50 376 MET B O 1
ATOM 8121 N N . GLU B 1 377 ? 47.810 -4.629 -74.385 1.00 79.02 377 GLU B N 1
ATOM 8122 C CA . GLU B 1 377 ? 48.552 -3.394 -74.136 1.00 79.01 377 GLU B CA 1
ATOM 8123 C C . GLU B 1 377 ? 47.618 -2.324 -73.586 1.00 79.63 377 GLU B C 1
ATOM 8124 O O . GLU B 1 377 ? 46.394 -2.436 -73.692 1.00 78.49 377 GLU B O 1
ATOM 8130 N N . SER B 1 378 ? 48.208 -1.288 -73.004 1.00 80.15 378 SER B N 1
ATOM 8131 C CA . SER B 1 378 ? 47.444 -0.231 -72.378 1.00 82.81 378 SER B CA 1
ATOM 8132 C C . SER B 1 378 ? 48.200 1.085 -72.456 1.00 84.94 378 SER B C 1
ATOM 8133 O O . SER B 1 378 ? 48.131 1.912 -71.543 1.00 88.42 378 SER B O 1
ATOM 8136 N N . THR B 1 379 ? 48.915 1.269 -73.563 1.00 83.90 379 THR B N 1
ATOM 8137 C CA . THR B 1 379 ? 49.670 2.491 -73.833 1.00 85.38 379 THR B CA 1
ATOM 8138 C C . THR B 1 379 ? 48.808 3.726 -73.599 1.00 88.36 379 THR B C 1
ATOM 8139 O O . THR B 1 379 ? 49.210 4.647 -72.885 1.00 90.72 379 THR B O 1
ATOM 8143 N N . TYR B 1 380 ? 47.618 3.719 -74.195 1.00 88.91 380 TYR B N 1
ATOM 8144 C CA . TYR B 1 380 ? 46.672 4.821 -74.071 1.00 91.72 380 TYR B CA 1
ATOM 8145 C C . TYR B 1 380 ? 45.465 4.470 -73.206 1.00 91.59 380 TYR B C 1
ATOM 8146 O O . TYR B 1 380 ? 44.318 4.682 -73.603 1.00 92.10 380 TYR B O 1
ATOM 8155 N N . GLY B 1 381 ? 45.731 3.925 -72.022 1.00 90.91 381 GLY B N 1
ATOM 8156 C CA . GLY B 1 381 ? 44.698 3.785 -70.998 1.00 92.55 381 GLY B CA 1
ATOM 8157 C C . GLY B 1 381 ? 44.437 5.147 -70.384 1.00 96.70 381 GLY B C 1
ATOM 8158 O O . GLY B 1 381 ? 45.090 6.129 -70.739 1.00 99.41 381 GLY B O 1
ATOM 8159 N N . GLY B 1 382 ? 43.487 5.222 -69.462 1.00 98.33 382 GLY B N 1
ATOM 8160 C CA . GLY B 1 382 ? 43.166 6.494 -68.819 1.00 102.35 382 GLY B CA 1
ATOM 8161 C C . GLY B 1 382 ? 42.286 7.363 -69.690 1.00 104.62 382 GLY B C 1
ATOM 8162 O O . GLY B 1 382 ? 42.614 7.625 -70.851 1.00 103.76 382 GLY B O 1
ATOM 8163 N N . HIS B 1 383 ? 41.171 7.813 -69.119 1.00 107.73 383 HIS B N 1
ATOM 8164 C CA . HIS B 1 383 ? 40.147 8.565 -69.848 1.00 110.92 383 HIS B CA 1
ATOM 8165 C C . HIS B 1 383 ? 40.700 9.727 -70.671 1.00 112.17 383 HIS B C 1
ATOM 8166 O O . HIS B 1 383 ? 40.205 10.003 -71.760 1.00 112.31 383 HIS B O 1
ATOM 8173 N N . GLU B 1 384 ? 41.743 10.377 -70.159 1.00 135.48 384 GLU B N 1
ATOM 8174 C CA . GLU B 1 384 ? 42.387 11.507 -70.836 1.00 136.05 384 GLU B CA 1
ATOM 8175 C C . GLU B 1 384 ? 42.925 11.180 -72.234 1.00 132.46 384 GLU B C 1
ATOM 8176 O O . GLU B 1 384 ? 43.134 12.083 -73.049 1.00 132.51 384 GLU B O 1
ATOM 8182 N N . ASP B 1 385 ? 43.132 9.891 -72.502 1.00 129.84 385 ASP B N 1
ATOM 8183 C CA . ASP B 1 385 ? 43.841 9.432 -73.699 1.00 126.70 385 ASP B CA 1
ATOM 8184 C C . ASP B 1 385 ? 42.934 9.001 -74.855 1.00 124.56 385 ASP B C 1
ATOM 8185 O O . ASP B 1 385 ? 43.202 8.008 -75.537 1.00 120.55 385 ASP B O 1
ATOM 8190 N N . VAL B 1 386 ? 41.863 9.761 -75.070 1.00 127.30 386 VAL B N 1
ATOM 8191 C CA . VAL B 1 386 ? 40.991 9.572 -76.227 1.00 126.60 386 VAL B CA 1
ATOM 8192 C C . VAL B 1 386 ? 41.538 10.408 -77.382 1.00 127.03 386 VAL B C 1
ATOM 8193 O O . VAL B 1 386 ? 41.849 11.587 -77.208 1.00 129.94 386 VAL B O 1
ATOM 8197 N N . GLN B 1 387 ? 41.662 9.789 -78.553 1.00 125.38 387 GLN B N 1
ATOM 8198 C CA . GLN B 1 387 ? 42.210 10.461 -79.730 1.00 125.92 387 GLN B CA 1
ATOM 8199 C C . GLN B 1 387 ? 41.098 10.896 -80.683 1.00 126.86 387 GLN B C 1
ATOM 8200 O O . GLN B 1 387 ? 40.135 10.152 -80.884 1.00 126.02 387 GLN B O 1
ATOM 8206 N N . PRO B 1 388 ? 41.224 12.103 -81.272 1.00 129.01 388 PRO B N 1
ATOM 8207 C CA . PRO B 1 388 ? 40.246 12.561 -82.259 1.00 131.04 388 PRO B CA 1
ATOM 8208 C C . PRO B 1 388 ? 40.402 11.815 -83.579 1.00 129.20 388 PRO B C 1
ATOM 8209 O O . PRO B 1 388 ? 41.494 11.340 -83.886 1.00 127.28 388 PRO B O 1
ATOM 8213 N N . SER B 1 389 ? 39.315 11.719 -84.343 1.00 131.37 389 SER B N 1
ATOM 8214 C CA . SER B 1 389 ? 39.320 11.041 -85.642 1.00 130.67 389 SER B CA 1
ATOM 8215 C C . SER B 1 389 ? 40.452 11.553 -86.521 1.00 131.38 389 SER B C 1
ATOM 8216 O O . SER B 1 389 ? 40.807 12.735 -86.465 1.00 133.01 389 SER B O 1
ATOM 8219 N N . ARG B 1 390 ? 41.022 10.663 -87.330 1.00 130.93 390 ARG B N 1
ATOM 8220 C CA . ARG B 1 390 ? 42.158 11.036 -88.167 1.00 131.66 390 ARG B CA 1
ATOM 8221 C C . ARG B 1 390 ? 41.777 12.042 -89.260 1.00 133.22 390 ARG B C 1
ATOM 8222 O O . ARG B 1 390 ? 42.618 12.827 -89.692 1.00 134.05 390 ARG B O 1
ATOM 8230 N N . ASN B 1 391 ? 40.514 12.020 -89.688 1.00 133.40 391 ASN B N 1
ATOM 8231 C CA . ASN B 1 391 ? 39.983 13.048 -90.582 1.00 136.25 391 ASN B CA 1
ATOM 8232 C C . ASN B 1 391 ? 40.289 14.440 -90.020 1.00 138.40 391 ASN B C 1
ATOM 8233 O O . ASN B 1 391 ? 40.660 15.354 -90.761 1.00 140.43 391 ASN B O 1
ATOM 8238 N N . ARG B 1 392 ? 40.150 14.575 -88.703 1.00 137.37 392 ARG B N 1
ATOM 8239 C CA . ARG B 1 392 ? 40.479 15.808 -88.002 1.00 138.78 392 ARG B CA 1
ATOM 8240 C C . ARG B 1 392 ? 41.992 15.992 -87.904 1.00 136.64 392 ARG B C 1
ATOM 8241 O O . ARG B 1 392 ? 42.502 17.088 -88.133 1.00 138.51 392 ARG B O 1
ATOM 8249 N N . ALA B 1 393 ? 42.698 14.913 -87.571 1.00 132.65 393 ALA B N 1
ATOM 8250 C CA . ALA B 1 393 ? 44.155 14.937 -87.456 1.00 131.44 393 ALA B CA 1
ATOM 8251 C C . ALA B 1 393 ? 44.810 15.369 -88.765 1.00 131.99 393 ALA B C 1
ATOM 8252 O O . ALA B 1 393 ? 45.737 16.182 -88.763 1.00 133.35 393 ALA B O 1
ATOM 8254 N N . GLU B 1 394 ? 44.309 14.823 -89.872 1.00 131.07 394 GLU B N 1
ATOM 8255 C CA . GLU B 1 394 ? 44.761 15.178 -91.217 1.00 131.80 394 GLU B CA 1
ATOM 8256 C C . GLU B 1 394 ? 44.588 16.672 -91.479 1.00 135.29 394 GLU B C 1
ATOM 8257 O O . GLU B 1 394 ? 45.532 17.350 -91.894 1.00 136.26 394 GLU B O 1
ATOM 8263 N N . LYS B 1 395 ? 43.384 17.178 -91.216 1.00 136.83 395 LYS B N 1
ATOM 8264 C CA . LYS B 1 395 ? 43.078 18.597 -91.393 1.00 141.29 395 LYS B CA 1
ATOM 8265 C C . LYS B 1 395 ? 43.960 19.473 -90.505 1.00 142.83 395 LYS B C 1
ATOM 8266 O O . LYS B 1 395 ? 44.450 20.518 -90.943 1.00 145.96 395 LYS B O 1
ATOM 8272 N N . GLU B 1 396 ? 44.171 19.028 -89.267 1.00 140.64 396 GLU B N 1
ATOM 8273 C CA . GLU B 1 396 ? 45.010 19.746 -88.307 1.00 141.78 396 GLU B CA 1
ATOM 8274 C C . GLU B 1 396 ? 46.496 19.651 -88.648 1.00 140.44 396 GLU B C 1
ATOM 8275 O O . GLU B 1 396 ? 47.296 20.474 -88.201 1.00 143.07 396 GLU B O 1
ATOM 8281 N N . LEU B 1 397 ? 46.859 18.648 -89.442 1.00 136.33 397 LEU B N 1
ATOM 8282 C CA . LEU B 1 397 ? 48.230 18.508 -89.908 1.00 135.17 397 LEU B CA 1
ATOM 8283 C C . LEU B 1 397 ? 48.505 19.474 -91.056 1.00 137.78 397 LEU B C 1
ATOM 8284 O O . LEU B 1 397 ? 49.475 20.233 -91.012 1.00 140.14 397 LEU B O 1
ATOM 8289 N N . VAL B 1 398 ? 47.643 19.439 -92.070 1.00 137.43 398 VAL B N 1
ATOM 8290 C CA . VAL B 1 398 ? 47.732 20.336 -93.223 1.00 140.64 398 VAL B CA 1
ATOM 8291 C C . VAL B 1 398 ? 47.867 21.787 -92.766 1.00 145.21 398 VAL B C 1
ATOM 8292 O O . VAL B 1 398 ? 48.751 22.512 -93.232 1.00 147.97 398 VAL B O 1
ATOM 8296 N N . LYS B 1 399 ? 46.995 22.186 -91.841 1.00 146.14 399 LYS B N 1
ATOM 8297 C CA . LYS B 1 399 ? 47.011 23.520 -91.246 1.00 150.67 399 LYS B CA 1
ATOM 8298 C C . LYS B 1 399 ? 48.415 23.901 -90.771 1.00 152.02 399 LYS B C 1
ATOM 8299 O O . LYS B 1 399 ? 48.914 24.977 -91.101 1.00 156.67 399 LYS B O 1
ATOM 8305 N N . THR B 1 400 ? 49.044 23.004 -90.013 1.00 148.60 400 THR B N 1
ATOM 8306 C CA . THR B 1 400 ? 50.384 23.229 -89.470 1.00 149.77 400 THR B CA 1
ATOM 8307 C C . THR B 1 400 ? 51.430 23.327 -90.580 1.00 150.41 400 THR B C 1
ATOM 8308 O O . THR B 1 400 ? 52.325 24.175 -90.525 1.00 153.66 400 THR B O 1
ATOM 8312 N N . ILE B 1 401 ? 51.306 22.457 -91.582 1.00 147.29 401 ILE B N 1
ATOM 8313 C CA . ILE B 1 401 ? 52.244 22.412 -92.702 1.00 147.94 401 ILE B CA 1
ATOM 8314 C C . ILE B 1 401 ? 52.246 23.729 -93.466 1.00 153.29 401 ILE B C 1
ATOM 8315 O O . ILE B 1 401 ? 53.279 24.392 -93.557 1.00 156.63 401 ILE B O 1
ATOM 8320 N N . TYR B 1 402 ? 51.082 24.102 -93.994 1.00 154.42 402 TYR B N 1
ATOM 8321 C CA . TYR B 1 402 ? 50.934 25.318 -94.784 1.00 159.66 402 TYR B CA 1
ATOM 8322 C C . TYR B 1 402 ? 51.354 26.572 -94.008 1.00 164.77 402 TYR B C 1
ATOM 8323 O O . TYR B 1 402 ? 51.769 27.566 -94.611 1.00 169.90 402 TYR B O 1
ATOM 8332 N N . SER B 1 403 ? 51.252 26.514 -92.679 1.00 163.87 403 SER B N 1
ATOM 8333 C CA . SER B 1 403 ? 51.709 27.597 -91.804 1.00 168.47 403 SER B CA 1
ATOM 8334 C C . SER B 1 403 ? 53.230 27.711 -91.825 1.00 170.23 403 SER B C 1
ATOM 8335 O O . SER B 1 403 ? 53.776 28.746 -92.205 1.00 175.71 403 SER B O 1
ATOM 8338 N N . THR B 1 404 ? 53.898 26.632 -91.423 1.00 166.40 404 THR B N 1
ATOM 8339 C CA . THR B 1 404 ? 55.356 26.570 -91.344 1.00 167.65 404 THR B CA 1
ATOM 8340 C C . THR B 1 404 ? 56.015 26.746 -92.714 1.00 169.58 404 THR B C 1
ATOM 8341 O O . THR B 1 404 ? 57.012 27.462 -92.846 1.00 173.71 404 THR B O 1
ATOM 8345 N N . LEU B 1 405 ? 55.437 26.096 -93.723 1.00 166.84 405 LEU B N 1
ATOM 8346 C CA . LEU B 1 405 ? 55.988 26.059 -95.077 1.00 168.11 405 LEU B CA 1
ATOM 8347 C C . LEU B 1 405 ? 56.103 27.440 -95.726 1.00 174.58 405 LEU B C 1
ATOM 8348 O O . LEU B 1 405 ? 57.100 27.740 -96.386 1.00 177.23 405 LEU B O 1
ATOM 8353 N N . ARG B 1 406 ? 55.083 28.271 -95.533 1.00 177.30 406 ARG B N 1
ATOM 8354 C CA . ARG B 1 406 ? 55.055 29.604 -96.122 1.00 184.17 406 ARG B CA 1
ATOM 8355 C C . ARG B 1 406 ? 55.762 30.639 -95.236 1.00 189.60 406 ARG B C 1
ATOM 8356 O O . ARG B 1 406 ? 56.037 31.760 -95.675 1.00 195.64 406 ARG B O 1
ATOM 8364 N N . ARG B 1 407 ? 56.064 30.247 -93.998 1.00 187.99 407 ARG B N 1
ATOM 8365 C CA . ARG B 1 407 ? 56.844 31.069 -93.065 1.00 193.01 407 ARG B CA 1
ATOM 8366 C C . ARG B 1 407 ? 58.340 31.073 -93.393 1.00 195.87 407 ARG B C 1
ATOM 8367 O O . ARG B 1 407 ? 59.106 31.862 -92.830 1.00 200.75 407 ARG B O 1
ATOM 8375 N N . GLY B 1 408 ? 58.746 30.191 -94.304 1.00 193.43 408 GLY B N 1
ATOM 8376 C CA . GLY B 1 408 ? 60.154 30.003 -94.636 1.00 195.47 408 GLY B CA 1
ATOM 8377 C C . GLY B 1 408 ? 60.808 29.062 -93.644 1.00 192.09 408 GLY B C 1
ATOM 8378 O O . GLY B 1 408 ? 61.895 29.341 -93.133 1.00 195.38 408 GLY B O 1
ATOM 8379 N N . GLY B 1 409 ? 60.133 27.948 -93.371 1.00 185.97 409 GLY B N 1
ATOM 8380 C CA . GLY B 1 409 ? 60.604 26.970 -92.398 1.00 182.62 409 GLY B CA 1
ATOM 8381 C C . GLY B 1 409 ? 60.321 25.531 -92.791 1.00 176.49 409 GLY B C 1
ATOM 8382 O O . GLY B 1 409 ? 59.380 25.251 -93.540 1.00 174.08 409 GLY B O 1
ATOM 8383 N N . LYS B 1 410 ? 61.145 24.621 -92.276 1.00 174.29 410 LYS B N 1
ATOM 8384 C CA . LYS B 1 410 ? 60.998 23.189 -92.529 1.00 168.66 410 LYS B CA 1
ATOM 8385 C C . LYS B 1 410 ? 60.136 22.513 -91.462 1.00 164.61 410 LYS B C 1
ATOM 8386 O O . LYS B 1 410 ? 60.070 22.975 -90.318 1.00 166.39 410 LYS B O 1
ATOM 8392 N N . ILE B 1 411 ? 59.479 21.419 -91.847 1.00 159.52 411 ILE B N 1
ATOM 8393 C CA . ILE B 1 411 ? 58.682 20.615 -90.919 1.00 155.18 411 ILE B CA 1
ATOM 8394 C C . ILE B 1 411 ? 59.385 19.281 -90.638 1.00 150.67 411 ILE B C 1
ATOM 8395 O O . ILE B 1 411 ? 59.491 18.423 -91.521 1.00 147.69 411 ILE B O 1
ATOM 8400 N N . LEU B 1 412 ? 59.869 19.123 -89.407 1.00 150.10 412 LEU B N 1
ATOM 8401 C CA . LEU B 1 412 ? 60.566 17.906 -88.994 1.00 146.52 412 LEU B CA 1
ATOM 8402 C C . LEU B 1 412 ? 59.615 16.933 -88.316 1.00 141.43 412 LEU B C 1
ATOM 8403 O O . LEU B 1 412 ? 58.902 17.291 -87.372 1.00 141.74 412 LEU B O 1
ATOM 8408 N N . ILE B 1 413 ? 59.617 15.699 -88.806 1.00 136.47 413 ILE B N 1
ATOM 8409 C CA . ILE B 1 413 ? 58.866 14.626 -88.177 1.00 131.81 413 ILE B CA 1
ATOM 8410 C C . ILE B 1 413 ? 59.809 13.465 -87.865 1.00 129.70 413 ILE B C 1
ATOM 8411 O O . ILE B 1 413 ? 60.358 12.839 -88.777 1.00 128.66 413 ILE B O 1
ATOM 8416 N N . PRO B 1 414 ? 60.011 13.185 -86.568 1.00 129.42 414 PRO B N 1
ATOM 8417 C CA . PRO B 1 414 ? 60.883 12.093 -86.171 1.00 127.64 414 PRO B CA 1
ATOM 8418 C C . PRO B 1 414 ? 60.100 10.785 -86.072 1.00 122.70 414 PRO B C 1
ATOM 8419 O O . PRO B 1 414 ? 59.118 10.697 -85.329 1.00 121.66 414 PRO B O 1
ATOM 8423 N N . VAL B 1 415 ? 60.526 9.783 -86.834 1.00 119.49 415 VAL B N 1
ATOM 8424 C CA . VAL B 1 415 ? 59.811 8.513 -86.890 1.00 114.61 415 VAL B CA 1
ATOM 8425 C C . VAL B 1 415 ? 60.749 7.315 -86.919 1.00 113.22 415 VAL B C 1
ATOM 8426 O O . VAL B 1 415 ? 61.833 7.372 -87.497 1.00 114.55 415 VAL B O 1
ATOM 8430 N N . PHE B 1 416 ? 60.322 6.229 -86.287 1.00 110.81 416 PHE B N 1
ATOM 8431 C CA . PHE B 1 416 ? 61.013 4.961 -86.435 1.00 109.65 416 PHE B CA 1
ATOM 8432 C C . PHE B 1 416 ? 60.885 4.501 -87.883 1.00 107.30 416 PHE B C 1
ATOM 8433 O O . PHE B 1 416 ? 59.894 4.812 -88.553 1.00 105.83 416 PHE B O 1
ATOM 8441 N N . ALA B 1 417 ? 61.892 3.768 -88.357 1.00 106.89 417 ALA B N 1
ATOM 8442 C CA . ALA B 1 417 ? 61.952 3.293 -89.743 1.00 104.96 417 ALA B CA 1
ATOM 8443 C C . ALA B 1 417 ? 60.652 2.635 -90.198 1.00 101.23 417 ALA B C 1
ATOM 8444 O O . ALA B 1 417 ? 60.260 2.761 -91.358 1.00 100.77 417 ALA B O 1
ATOM 8446 N N . VAL B 1 418 ? 59.999 1.929 -89.279 1.00 99.06 418 VAL B N 1
ATOM 8447 C CA . VAL B 1 418 ? 58.660 1.402 -89.518 1.00 96.79 418 VAL B CA 1
ATOM 8448 C C . VAL B 1 418 ? 57.707 1.865 -88.421 1.00 96.77 418 VAL B C 1
ATOM 8449 O O . VAL B 1 418 ? 58.035 1.828 -87.235 1.00 97.79 418 VAL B O 1
ATOM 8453 N N . GLY B 1 419 ? 56.531 2.319 -88.832 1.00 96.41 419 GLY B N 1
ATOM 8454 C CA . GLY B 1 419 ? 55.533 2.776 -87.888 1.00 97.06 419 GLY B CA 1
ATOM 8455 C C . GLY B 1 419 ? 54.631 3.804 -88.511 1.00 97.94 419 GLY B C 1
ATOM 8456 O O . GLY B 1 419 ? 53.934 3.529 -89.491 1.00 96.08 419 GLY B O 1
ATOM 8457 N N . ARG B 1 420 ? 54.664 4.996 -87.930 1.00 101.28 420 ARG B N 1
ATOM 8458 C CA . ARG B 1 420 ? 53.865 6.121 -88.394 1.00 103.58 420 ARG B CA 1
ATOM 8459 C C . ARG B 1 420 ? 54.383 6.627 -89.738 1.00 105.13 420 ARG B C 1
ATOM 8460 O O . ARG B 1 420 ? 53.643 7.249 -90.502 1.00 105.93 420 ARG B O 1
ATOM 8468 N N . ALA B 1 421 ? 55.653 6.332 -90.018 1.00 105.96 421 ALA B N 1
ATOM 8469 C CA . ALA B 1 421 ? 56.308 6.723 -91.262 1.00 107.06 421 ALA B CA 1
ATOM 8470 C C . ALA B 1 421 ? 55.512 6.268 -92.478 1.00 105.57 421 ALA B C 1
ATOM 8471 O O . ALA B 1 421 ? 55.219 7.063 -93.372 1.00 107.30 421 ALA B O 1
ATOM 8473 N N . GLN B 1 422 ? 55.149 4.991 -92.487 1.00 102.94 422 GLN B N 1
ATOM 8474 C CA . GLN B 1 422 ? 54.416 4.397 -93.597 1.00 101.74 422 GLN B CA 1
ATOM 8475 C C . GLN B 1 422 ? 53.079 5.104 -93.792 1.00 102.28 422 GLN B C 1
ATOM 8476 O O . GLN B 1 422 ? 52.812 5.633 -94.871 1.00 103.68 422 GLN B O 1
ATOM 8482 N N . GLU B 1 423 ? 52.261 5.128 -92.737 1.00 102.03 423 GLU B N 1
ATOM 8483 C CA . GLU B 1 423 ? 50.961 5.807 -92.744 1.00 102.92 423 GLU B CA 1
ATOM 8484 C C . GLU B 1 423 ? 51.084 7.231 -93.258 1.00 104.96 423 GLU B C 1
ATOM 8485 O O . GLU B 1 423 ? 50.314 7.668 -94.118 1.00 105.84 423 GLU B O 1
ATOM 8491 N N . LEU B 1 424 ? 52.075 7.937 -92.729 1.00 105.76 424 LEU B N 1
ATOM 8492 C CA . LEU B 1 424 ? 52.309 9.326 -93.061 1.00 108.64 424 LEU B CA 1
ATOM 8493 C C . LEU B 1 424 ? 52.594 9.498 -94.542 1.00 109.36 424 LEU B C 1
ATOM 8494 O O . LEU B 1 424 ? 52.051 10.395 -95.177 1.00 111.63 424 LEU B O 1
ATOM 8499 N N . MET B 1 425 ? 53.434 8.627 -95.092 1.00 107.97 425 MET B N 1
ATOM 8500 C CA . MET B 1 425 ? 53.804 8.719 -96.499 1.00 109.42 425 MET B CA 1
ATOM 8501 C C . MET B 1 425 ? 52.601 8.591 -97.429 1.00 109.70 425 MET B C 1
ATOM 8502 O O . MET B 1 425 ? 52.525 9.284 -98.444 1.00 112.16 425 MET B O 1
ATOM 8507 N N . ILE B 1 426 ? 51.661 7.720 -97.068 1.00 107.98 426 ILE B N 1
ATOM 8508 C CA . ILE B 1 426 ? 50.440 7.519 -97.852 1.00 109.03 426 ILE B CA 1
ATOM 8509 C C . ILE B 1 426 ? 49.591 8.786 -97.890 1.00 112.37 426 ILE B C 1
ATOM 8510 O O . ILE B 1 426 ? 49.309 9.326 -98.968 1.00 114.51 426 ILE B O 1
ATOM 8515 N N . VAL B 1 427 ? 49.197 9.249 -96.705 1.00 113.23 427 VAL B N 1
ATOM 8516 C CA . VAL B 1 427 ? 48.329 10.417 -96.562 1.00 116.40 427 VAL B CA 1
ATOM 8517 C C . VAL B 1 427 ? 49.010 11.682 -97.101 1.00 119.59 427 VAL B C 1
ATOM 8518 O O . VAL B 1 427 ? 48.347 12.609 -97.570 1.00 122.30 427 VAL B O 1
ATOM 8522 N N . LEU B 1 428 ? 50.338 11.687 -97.058 1.00 119.81 428 LEU B N 1
ATOM 8523 C CA . LEU B 1 428 ? 51.130 12.788 -97.577 1.00 123.76 428 LEU B CA 1
ATOM 8524 C C . LEU B 1 428 ? 51.153 12.750 -99.099 1.00 125.29 428 LEU B C 1
ATOM 8525 O O . LEU B 1 428 ? 50.960 13.776 -99.754 1.00 128.55 428 LEU B O 1
ATOM 8530 N N . GLU B 1 429 ? 51.385 11.559 -99.649 1.00 123.54 429 GLU B N 1
ATOM 8531 C CA . GLU B 1 429 ? 51.448 11.366 -101.094 1.00 125.28 429 GLU B CA 1
ATOM 8532 C C . GLU B 1 429 ? 50.158 11.830 -101.757 1.00 127.08 429 GLU B C 1
ATOM 8533 O O . GLU B 1 429 ? 50.197 12.573 -102.741 1.00 130.15 429 GLU B O 1
ATOM 8539 N N . GLU B 1 430 ? 49.025 11.399 -101.205 1.00 125.40 430 GLU B N 1
ATOM 8540 C CA . GLU B 1 430 ? 47.718 11.747 -101.753 1.00 127.24 430 GLU B CA 1
ATOM 8541 C C . GLU B 1 430 ? 47.453 13.253 -101.719 1.00 131.20 430 GLU B C 1
ATOM 8542 O O . GLU B 1 430 ? 46.889 13.799 -102.665 1.00 134.37 430 GLU B O 1
ATOM 8548 N N . TYR B 1 431 ? 47.878 13.920 -100.647 1.00 131.57 431 TYR B N 1
ATOM 8549 C CA . TYR B 1 431 ? 47.580 15.345 -100.472 1.00 135.23 431 TYR B CA 1
ATOM 8550 C C . TYR B 1 431 ? 48.416 16.286 -101.338 1.00 138.16 431 TYR B C 1
ATOM 8551 O O . TYR B 1 431 ? 47.936 17.350 -101.729 1.00 142.28 431 TYR B O 1
ATOM 8560 N N . ILE B 1 432 ? 49.655 15.902 -101.637 1.00 136.31 432 ILE B N 1
ATOM 8561 C CA . ILE B 1 432 ? 50.484 16.687 -102.553 1.00 139.29 432 ILE B CA 1
ATOM 8562 C C . ILE B 1 432 ? 50.044 16.443 -103.996 1.00 140.01 432 ILE B C 1
ATOM 8563 O O . ILE B 1 432 ? 49.889 17.394 -104.767 1.00 143.68 432 ILE B O 1
ATOM 8568 N N . ARG B 1 433 ? 49.834 15.171 -104.345 1.00 136.07 433 ARG B N 1
ATOM 8569 C CA . ARG B 1 433 ? 49.353 14.796 -105.676 1.00 136.58 433 ARG B CA 1
ATOM 8570 C C . ARG B 1 433 ? 48.052 15.518 -106.025 1.00 139.59 433 ARG B C 1
ATOM 8571 O O . ARG B 1 433 ? 47.894 15.996 -107.147 1.00 143.36 433 ARG B O 1
ATOM 8579 N N . THR B 1 434 ? 47.133 15.595 -105.062 1.00 138.54 434 THR B N 1
ATOM 8580 C CA . THR B 1 434 ? 45.869 16.321 -105.234 1.00 141.70 434 THR B CA 1
ATOM 8581 C C . THR B 1 434 ? 46.103 17.831 -105.318 1.00 146.40 434 THR B C 1
ATOM 8582 O O . THR B 1 434 ? 45.416 18.535 -106.065 1.00 150.37 434 THR B O 1
ATOM 8586 N N . GLY B 1 435 ? 47.080 18.315 -104.557 1.00 146.08 435 GLY B N 1
ATOM 8587 C CA . GLY B 1 435 ? 47.378 19.739 -104.501 1.00 150.82 435 GLY B CA 1
ATOM 8588 C C . GLY B 1 435 ? 46.780 20.391 -103.272 1.00 151.61 435 GLY B C 1
ATOM 8589 O O . GLY B 1 435 ? 46.625 21.611 -103.220 1.00 156.08 435 GLY B O 1
ATOM 8590 N N . ILE B 1 436 ? 46.436 19.567 -102.285 1.00 147.58 436 ILE B N 1
ATOM 8591 C CA . ILE B 1 436 ? 45.979 20.046 -100.983 1.00 147.96 436 ILE B CA 1
ATOM 8592 C C . ILE B 1 436 ? 47.178 20.631 -100.228 1.00 149.34 436 ILE B C 1
ATOM 8593 O O . ILE B 1 436 ? 47.020 21.472 -99.340 1.00 151.55 436 ILE B O 1
ATOM 8598 N N . ILE B 1 437 ? 48.373 20.184 -100.615 1.00 148.85 437 ILE B N 1
ATOM 8599 C CA . ILE B 1 437 ? 49.642 20.691 -100.088 1.00 150.69 437 ILE B CA 1
ATOM 8600 C C . ILE B 1 437 ? 50.471 21.294 -101.225 1.00 154.96 437 ILE B C 1
ATOM 8601 O O . ILE B 1 437 ? 50.485 20.752 -102.335 1.00 154.69 437 ILE B O 1
ATOM 8606 N N . ASP B 1 438 ? 51.156 22.406 -100.946 1.00 159.62 438 ASP B N 1
ATOM 8607 C CA . ASP B 1 438 ? 52.103 23.006 -101.894 1.00 164.11 438 ASP B CA 1
ATOM 8608 C C . ASP B 1 438 ? 53.176 21.991 -102.286 1.00 162.05 438 ASP B C 1
ATOM 8609 O O . ASP B 1 438 ? 53.715 21.290 -101.424 1.00 159.12 438 ASP B O 1
ATOM 8614 N N . GLU B 1 439 ? 53.475 21.911 -103.582 1.00 164.40 439 GLU B N 1
ATOM 8615 C CA . GLU B 1 439 ? 54.422 20.922 -104.099 1.00 162.70 439 GLU B CA 1
ATOM 8616 C C . GLU B 1 439 ? 55.863 21.238 -103.689 1.00 165.07 439 GLU B C 1
ATOM 8617 O O . GLU B 1 439 ? 56.499 22.140 -104.244 1.00 170.18 439 GLU B O 1
ATOM 8623 N N . VAL B 1 440 ? 56.356 20.491 -102.701 1.00 161.88 440 VAL B N 1
ATOM 8624 C CA . VAL B 1 440 ? 57.739 20.600 -102.224 1.00 163.34 440 VAL B CA 1
ATOM 8625 C C . VAL B 1 440 ? 58.351 19.211 -102.006 1.00 158.96 440 VAL B C 1
ATOM 8626 O O . VAL B 1 440 ? 57.664 18.305 -101.525 1.00 154.12 440 VAL B O 1
ATOM 8630 N N . PRO B 1 441 ? 59.640 19.037 -102.373 1.00 160.77 441 PRO B N 1
ATOM 8631 C CA . PRO B 1 441 ? 60.329 17.750 -102.208 1.00 156.90 441 PRO B CA 1
ATOM 8632 C C . PRO B 1 441 ? 60.399 17.291 -100.748 1.00 153.52 441 PRO B C 1
ATOM 8633 O O . PRO B 1 441 ? 60.757 18.079 -99.873 1.00 155.79 441 PRO B O 1
ATOM 8637 N N . VAL B 1 442 ? 60.052 16.025 -100.504 1.00 147.98 442 VAL B N 1
ATOM 8638 C CA . VAL B 1 442 ? 60.052 15.447 -99.154 1.00 143.84 442 VAL B CA 1
ATOM 8639 C C . VAL B 1 442 ? 61.180 14.427 -98.999 1.00 141.88 442 VAL B C 1
ATOM 8640 O O . VAL B 1 442 ? 61.234 13.433 -99.725 1.00 139.37 442 VAL B O 1
ATOM 8644 N N . TYR B 1 443 ? 62.067 14.683 -98.039 1.00 143.15 443 TYR B N 1
ATOM 8645 C CA . TYR B 1 443 ? 63.285 13.894 -97.868 1.00 142.74 443 TYR B CA 1
ATOM 8646 C C . TYR B 1 443 ? 63.111 12.755 -96.865 1.00 138.60 443 TYR B C 1
ATOM 8647 O O . TYR B 1 443 ? 62.574 12.953 -95.774 1.00 138.05 443 TYR B O 1
ATOM 8656 N N . ILE B 1 444 ? 63.575 11.568 -97.253 1.00 136.28 444 ILE B N 1
ATOM 8657 C CA . ILE B 1 444 ? 63.453 10.353 -96.443 1.00 132.00 444 ILE B CA 1
ATOM 8658 C C . ILE B 1 444 ? 64.837 9.855 -96.045 1.00 133.55 444 ILE B C 1
ATOM 8659 O O . ILE B 1 444 ? 65.799 10.007 -96.801 1.00 136.82 444 ILE B O 1
ATOM 8664 N N . ASP B 1 445 ? 64.936 9.257 -94.861 1.00 131.69 445 ASP B N 1
ATOM 8665 C CA . ASP B 1 445 ? 66.159 8.572 -94.456 1.00 132.43 445 ASP B CA 1
ATOM 8666 C C . ASP B 1 445 ? 66.242 7.196 -95.104 1.00 129.37 445 ASP B C 1
ATOM 8667 O O . ASP B 1 445 ? 65.218 6.541 -95.317 1.00 125.87 445 ASP B O 1
ATOM 8672 N N . GLY B 1 446 ? 67.467 6.767 -95.408 1.00 130.82 446 GLY B N 1
ATOM 8673 C CA . GLY B 1 446 ? 67.720 5.470 -96.039 1.00 127.73 446 GLY B CA 1
ATOM 8674 C C . GLY B 1 446 ? 67.000 4.320 -95.359 1.00 122.93 446 GLY B C 1
ATOM 8675 O O . GLY B 1 446 ? 66.582 3.364 -96.017 1.00 120.45 446 GLY B O 1
ATOM 8676 N N . MET B 1 447 ? 66.844 4.432 -94.041 1.00 121.63 447 MET B N 1
ATOM 8677 C CA . MET B 1 447 ? 66.207 3.402 -93.223 1.00 117.65 447 MET B CA 1
ATOM 8678 C C . MET B 1 447 ? 64.726 3.200 -93.525 1.00 113.71 447 MET B C 1
ATOM 8679 O O . MET B 1 447 ? 64.268 2.066 -93.673 1.00 110.88 447 MET B O 1
ATOM 8684 N N . ILE B 1 448 ? 63.988 4.304 -93.605 1.00 113.67 448 ILE B N 1
ATOM 8685 C CA . ILE B 1 448 ? 62.560 4.270 -93.912 1.00 110.78 448 ILE B CA 1
ATOM 8686 C C . ILE B 1 448 ? 62.351 3.729 -95.318 1.00 109.43 448 ILE B C 1
ATOM 8687 O O . ILE B 1 448 ? 61.440 2.940 -95.559 1.00 106.33 448 ILE B O 1
ATOM 8692 N N . TRP B 1 449 ? 63.217 4.155 -96.233 1.00 112.40 449 TRP B N 1
ATOM 8693 C CA . TRP B 1 449 ? 63.207 3.677 -97.608 1.00 112.85 449 TRP B CA 1
ATOM 8694 C C . TRP B 1 449 ? 63.365 2.161 -97.650 1.00 110.72 449 TRP B C 1
ATOM 8695 O O . TRP B 1 449 ? 62.594 1.469 -98.316 1.00 108.81 449 TRP B O 1
ATOM 8706 N N . GLU B 1 450 ? 64.361 1.654 -96.926 1.00 111.24 450 GLU B N 1
ATOM 8707 C CA . GLU B 1 450 ? 64.635 0.221 -96.884 1.00 109.30 450 GLU B CA 1
ATOM 8708 C C . GLU B 1 450 ? 63.486 -0.548 -96.241 1.00 105.18 450 GLU B C 1
ATOM 8709 O O . GLU B 1 450 ? 63.194 -1.679 -96.634 1.00 103.65 450 GLU B O 1
ATOM 8715 N N . ALA B 1 451 ? 62.835 0.077 -95.263 1.00 103.51 451 ALA B N 1
ATOM 8716 C CA . ALA B 1 451 ? 61.636 -0.482 -94.651 1.00 99.91 451 ALA B CA 1
ATOM 8717 C C . ALA B 1 451 ? 60.494 -0.554 -95.664 1.00 97.59 451 ALA B C 1
ATOM 8718 O O . ALA B 1 451 ? 59.793 -1.559 -95.745 1.00 95.22 451 ALA B O 1
ATOM 8720 N N . ASN B 1 452 ? 60.323 0.510 -96.443 1.00 98.45 452 ASN B N 1
ATOM 8721 C CA . ASN B 1 452 ? 59.312 0.537 -97.492 1.00 97.98 452 ASN B CA 1
ATOM 8722 C C . ASN B 1 452 ? 59.467 -0.620 -98.468 1.00 97.17 452 ASN B C 1
ATOM 8723 O O . ASN B 1 452 ? 58.483 -1.250 -98.850 1.00 95.72 452 ASN B O 1
ATOM 8728 N N . ALA B 1 453 ? 60.709 -0.895 -98.865 1.00 98.34 453 ALA B N 1
ATOM 8729 C CA . ALA B 1 453 ? 61.007 -1.976 -99.801 1.00 97.76 453 ALA B CA 1
ATOM 8730 C C . ALA B 1 453 ? 60.343 -3.271 -99.350 1.00 95.16 453 ALA B C 1
ATOM 8731 O O . ALA B 1 453 ? 59.732 -3.983 -100.146 1.00 94.60 453 ALA B O 1
ATOM 8733 N N . ILE B 1 454 ? 60.446 -3.545 -98.056 1.00 94.17 454 ILE B N 1
ATOM 8734 C CA . ILE B 1 454 ? 59.881 -4.748 -97.467 1.00 92.11 454 ILE B CA 1
ATOM 8735 C C . ILE B 1 454 ? 58.352 -4.740 -97.522 1.00 90.39 454 ILE B C 1
ATOM 8736 O O . ILE B 1 454 ? 57.730 -5.788 -97.704 1.00 89.58 454 ILE B O 1
ATOM 8741 N N . HIS B 1 455 ? 57.756 -3.558 -97.379 1.00 90.33 455 HIS B N 1
ATOM 8742 C CA . HIS B 1 455 ? 56.302 -3.413 -97.442 1.00 89.15 455 HIS B CA 1
ATOM 8743 C C . HIS B 1 455 ? 55.767 -3.855 -98.801 1.00 89.67 455 HIS B C 1
ATOM 8744 O O . HIS B 1 455 ? 54.814 -4.634 -98.878 1.00 88.70 455 HIS B O 1
ATOM 8751 N N . THR B 1 456 ? 56.403 -3.368 -99.866 1.00 91.66 456 THR B N 1
ATOM 8752 C CA . THR B 1 456 ? 55.998 -3.690 -101.233 1.00 92.44 456 THR B CA 1
ATOM 8753 C C . THR B 1 456 ? 56.357 -5.127 -101.616 1.00 92.19 456 THR B C 1
ATOM 8754 O O . THR B 1 456 ? 55.883 -5.638 -102.629 1.00 93.12 456 THR B O 1
ATOM 8758 N N . ALA B 1 457 ? 57.195 -5.774 -100.809 1.00 91.62 457 ALA B N 1
ATOM 8759 C CA . ALA B 1 457 ? 57.554 -7.171 -101.040 1.00 91.25 457 ALA B CA 1
ATOM 8760 C C . ALA B 1 457 ? 56.644 -8.122 -100.262 1.00 90.04 457 ALA B C 1
ATOM 8761 O O . ALA B 1 457 ? 56.637 -9.327 -100.514 1.00 90.66 457 ALA B O 1
ATOM 8763 N N . ARG B 1 458 ? 55.871 -7.573 -99.325 1.00 89.30 458 ARG B N 1
ATOM 8764 C CA . ARG B 1 458 ? 54.905 -8.358 -98.553 1.00 88.19 458 ARG B CA 1
ATOM 8765 C C . ARG B 1 458 ? 53.487 -7.795 -98.711 1.00 88.26 458 ARG B C 1
ATOM 8766 O O . ARG B 1 458 ? 52.885 -7.339 -97.733 1.00 87.57 458 ARG B O 1
ATOM 8774 N N . PRO B 1 459 ? 52.944 -7.837 -99.946 1.00 88.96 459 PRO B N 1
ATOM 8775 C CA . PRO B 1 459 ? 51.639 -7.248 -100.277 1.00 89.66 459 PRO B CA 1
ATOM 8776 C C . PRO B 1 459 ? 50.454 -7.814 -99.494 1.00 89.27 459 PRO B C 1
ATOM 8777 O O . PRO B 1 459 ? 49.564 -7.063 -99.087 1.00 88.79 459 PRO B O 1
ATOM 8781 N N . GLU B 1 460 ? 50.457 -9.129 -99.295 1.00 89.97 460 GLU B N 1
ATOM 8782 C CA . GLU B 1 460 ? 49.344 -9.852 -98.686 1.00 90.64 460 GLU B CA 1
ATOM 8783 C C . GLU B 1 460 ? 49.060 -9.447 -97.234 1.00 89.68 460 GLU B C 1
ATOM 8784 O O . GLU B 1 460 ? 47.993 -9.760 -96.700 1.00 90.11 460 GLU B O 1
ATOM 8790 N N . TYR B 1 461 ? 50.010 -8.744 -96.615 1.00 88.65 461 TYR B N 1
ATOM 8791 C CA . TYR B 1 461 ? 49.857 -8.234 -95.247 1.00 87.71 461 TYR B CA 1
ATOM 8792 C C . TYR B 1 461 ? 49.321 -6.803 -95.198 1.00 88.04 461 TYR B C 1
ATOM 8793 O O . TYR B 1 461 ? 48.818 -6.358 -94.167 1.00 88.75 461 TYR B O 1
ATOM 8802 N N . LEU B 1 462 ? 49.431 -6.084 -96.311 1.00 88.48 462 LEU B N 1
ATOM 8803 C CA . LEU B 1 462 ? 48.869 -4.739 -96.416 1.00 89.56 462 LEU B CA 1
ATOM 8804 C C . LEU B 1 462 ? 47.351 -4.800 -96.517 1.00 90.78 462 LEU B C 1
ATOM 8805 O O . LEU B 1 462 ? 46.798 -5.818 -96.945 1.00 91.85 462 LEU B O 1
ATOM 8810 N N . SER B 1 463 ? 46.684 -3.710 -96.130 1.00 91.02 463 SER B N 1
ATOM 8811 C CA . SER B 1 463 ? 45.227 -3.639 -96.166 1.00 91.90 463 SER B CA 1
ATOM 8812 C C . SER B 1 463 ? 44.732 -3.975 -97.559 1.00 93.25 463 SER B C 1
ATOM 8813 O O . SER B 1 463 ? 45.411 -3.690 -98.546 1.00 93.71 463 SER B O 1
ATOM 8816 N N . LYS B 1 464 ? 43.550 -4.579 -97.634 1.00 94.74 464 LYS B N 1
ATOM 8817 C CA . LYS B 1 464 ? 42.977 -5.002 -98.909 1.00 96.26 464 LYS B CA 1
ATOM 8818 C C . LYS B 1 464 ? 42.891 -3.851 -99.910 1.00 97.32 464 LYS B C 1
ATOM 8819 O O . LYS B 1 464 ? 43.193 -4.040 -101.090 1.00 98.28 464 LYS B O 1
ATOM 8825 N N . ASP B 1 465 ? 42.497 -2.669 -99.426 1.00 97.40 465 ASP B N 1
ATOM 8826 C CA . ASP B 1 465 ? 42.391 -1.460 -100.245 1.00 98.34 465 ASP B CA 1
ATOM 8827 C C . ASP B 1 465 ? 43.716 -1.100 -100.892 1.00 97.34 465 ASP B C 1
ATOM 8828 O O . ASP B 1 465 ? 43.806 -0.964 -102.112 1.00 98.57 465 ASP B O 1
ATOM 8833 N N . LEU B 1 466 ? 44.740 -0.956 -100.061 1.00 95.88 466 LEU B N 1
ATOM 8834 C CA . LEU B 1 466 ? 46.056 -0.525 -100.512 1.00 96.69 466 LEU B CA 1
ATOM 8835 C C . LEU B 1 466 ? 46.761 -1.574 -101.368 1.00 97.24 466 LEU B C 1
ATOM 8836 O O . LEU B 1 466 ? 47.440 -1.228 -102.336 1.00 98.93 466 LEU B O 1
ATOM 8841 N N . ARG B 1 467 ? 46.599 -2.845 -100.998 1.00 97.26 467 ARG B N 1
ATOM 8842 C CA . ARG B 1 467 ? 47.090 -3.977 -101.784 1.00 98.09 467 ARG B CA 1
ATOM 8843 C C . ARG B 1 467 ? 46.569 -3.887 -103.216 1.00 101.28 467 ARG B C 1
ATOM 8844 O O . ARG B 1 467 ? 47.327 -4.030 -104.182 1.00 102.35 467 ARG B O 1
ATOM 8852 N N . ASP B 1 468 ? 45.271 -3.623 -103.331 1.00 103.45 468 ASP B N 1
ATOM 8853 C CA . ASP B 1 468 ? 44.599 -3.495 -104.611 1.00 105.92 468 ASP B CA 1
ATOM 8854 C C . ASP B 1 468 ? 45.082 -2.286 -105.406 1.00 107.92 468 ASP B C 1
ATOM 8855 O O . ASP B 1 468 ? 45.191 -2.347 -106.632 1.00 110.36 468 ASP B O 1
ATOM 8860 N N . GLN B 1 469 ? 45.378 -1.191 -104.712 1.00 107.94 469 GLN B N 1
ATOM 8861 C CA . GLN B 1 469 ? 45.711 0.052 -105.397 1.00 110.70 469 GLN B CA 1
ATOM 8862 C C . GLN B 1 469 ? 47.157 0.124 -105.880 1.00 110.60 469 GLN B C 1
ATOM 8863 O O . GLN B 1 469 ? 47.492 0.953 -106.724 1.00 113.27 469 GLN B O 1
ATOM 8869 N N . ILE B 1 470 ? 48.008 -0.748 -105.356 1.00 108.74 470 ILE B N 1
ATOM 8870 C CA . ILE B 1 470 ? 49.405 -0.786 -105.774 1.00 109.39 470 ILE B CA 1
ATOM 8871 C C . ILE B 1 470 ? 49.635 -1.884 -106.809 1.00 110.25 470 ILE B C 1
ATOM 8872 O O . ILE B 1 470 ? 50.296 -1.661 -107.829 1.00 111.95 470 ILE B O 1
ATOM 8877 N N . PHE B 1 471 ? 49.071 -3.058 -106.543 1.00 109.28 471 PHE B N 1
ATOM 8878 C CA . PHE B 1 471 ? 49.373 -4.255 -107.317 1.00 110.01 471 PHE B CA 1
ATOM 8879 C C . PHE B 1 471 ? 48.333 -4.601 -108.381 1.00 111.71 471 PHE B C 1
ATOM 8880 O O . PHE B 1 471 ? 48.398 -5.665 -109.000 1.00 112.07 471 PHE B O 1
ATOM 8888 N N . HIS B 1 472 ? 47.379 -3.706 -108.601 1.00 113.10 472 HIS B N 1
ATOM 8889 C CA . HIS B 1 472 ? 46.365 -3.932 -109.619 1.00 115.27 472 HIS B CA 1
ATOM 8890 C C . HIS B 1 472 ? 45.960 -2.631 -110.279 1.00 117.41 472 HIS B C 1
ATOM 8891 O O . HIS B 1 472 ? 45.211 -2.623 -111.257 1.00 120.34 472 HIS B O 1
ATOM 8898 N N . MET B 1 473 ? 46.462 -1.531 -109.735 1.00 116.35 473 MET B N 1
ATOM 8899 C CA . MET B 1 473 ? 46.138 -0.216 -110.249 1.00 119.51 473 MET B CA 1
ATOM 8900 C C . MET B 1 473 ? 47.383 0.640 -110.457 1.00 120.59 473 MET B C 1
ATOM 8901 O O . MET B 1 473 ? 47.308 1.721 -111.048 1.00 123.66 473 MET B O 1
ATOM 8906 N N . GLY B 1 474 ? 48.523 0.146 -109.976 1.00 118.65 474 GLY B N 1
ATOM 8907 C CA . GLY B 1 474 ? 49.815 0.808 -110.167 1.00 119.50 474 GLY B CA 1
ATOM 8908 C C . GLY B 1 474 ? 49.937 2.183 -109.535 1.00 120.67 474 GLY B C 1
ATOM 8909 O O . GLY B 1 474 ? 50.716 3.016 -110.001 1.00 123.13 474 GLY B O 1
ATOM 8910 N N . HIS B 1 475 ? 49.155 2.426 -108.485 1.00 119.44 475 HIS B N 1
ATOM 8911 C CA . HIS B 1 475 ? 49.272 3.648 -107.696 1.00 119.55 475 HIS B CA 1
ATOM 8912 C C . HIS B 1 475 ? 50.095 3.344 -106.448 1.00 116.19 475 HIS B C 1
ATOM 8913 O O . HIS B 1 475 ? 49.584 3.359 -105.327 1.00 114.73 475 HIS B O 1
ATOM 8920 N N . ASN B 1 476 ? 51.373 3.043 -106.670 1.00 115.11 476 ASN B N 1
ATOM 8921 C CA . ASN B 1 476 ? 52.325 2.754 -105.605 1.00 112.19 476 ASN B CA 1
ATOM 8922 C C . ASN B 1 476 ? 52.919 4.052 -105.059 1.00 112.86 476 ASN B C 1
ATOM 8923 O O . ASN B 1 476 ? 53.774 4.654 -105.707 1.00 115.44 476 ASN B O 1
ATOM 8928 N N . PRO B 1 477 ? 52.482 4.476 -103.856 1.00 111.30 477 PRO B N 1
ATOM 8929 C CA . PRO B 1 477 ? 52.881 5.772 -103.298 1.00 112.78 477 PRO B CA 1
ATOM 8930 C C . PRO B 1 477 ? 54.362 5.852 -102.938 1.00 113.03 477 PRO B C 1
ATOM 8931 O O . PRO B 1 477 ? 54.935 6.939 -102.957 1.00 115.15 477 PRO B O 1
ATOM 8935 N N . PHE B 1 478 ? 54.969 4.706 -102.627 1.00 111.35 478 PHE B N 1
ATOM 8936 C CA . PHE B 1 478 ? 56.387 4.628 -102.247 1.00 111.85 478 PHE B CA 1
ATOM 8937 C C . PHE B 1 478 ? 57.347 4.785 -103.435 1.00 114.43 478 PHE B C 1
ATOM 8938 O O . PHE B 1 478 ? 58.523 4.428 -103.350 1.00 115.24 478 PHE B O 1
ATOM 8946 N N . ILE B 1 479 ? 56.836 5.324 -104.535 1.00 116.54 479 ILE B N 1
ATOM 8947 C CA . ILE B 1 479 ? 57.604 5.490 -105.762 1.00 119.02 479 ILE B CA 1
ATOM 8948 C C . ILE B 1 479 ? 57.601 6.960 -106.182 1.00 122.24 479 ILE B C 1
ATOM 8949 O O . ILE B 1 479 ? 58.550 7.438 -106.809 1.00 125.36 479 ILE B O 1
ATOM 8954 N N . SER B 1 480 ? 56.536 7.669 -105.813 1.00 121.42 480 SER B N 1
ATOM 8955 C CA . SER B 1 480 ? 56.349 9.072 -106.172 1.00 124.75 480 SER B CA 1
ATOM 8956 C C . SER B 1 480 ? 57.649 9.868 -106.139 1.00 127.50 480 SER B C 1
ATOM 8957 O O . SER B 1 480 ? 58.381 9.837 -105.145 1.00 126.17 480 SER B O 1
ATOM 8960 N N . ASP B 1 481 ? 57.925 10.570 -107.237 1.00 131.59 481 ASP B N 1
ATOM 8961 C CA . ASP B 1 481 ? 59.093 11.445 -107.352 1.00 135.68 481 ASP B CA 1
ATOM 8962 C C . ASP B 1 481 ? 59.131 12.487 -106.239 1.00 137.41 481 ASP B C 1
ATOM 8963 O O . ASP B 1 481 ? 60.134 13.184 -106.066 1.00 140.45 481 ASP B O 1
ATOM 8968 N N . ILE B 1 482 ? 58.028 12.575 -105.494 1.00 135.91 482 ILE B N 1
ATOM 8969 C CA . ILE B 1 482 ? 57.906 13.433 -104.316 1.00 137.12 482 ILE B CA 1
ATOM 8970 C C . ILE B 1 482 ? 58.985 13.113 -103.275 1.00 136.68 482 ILE B C 1
ATOM 8971 O O . ILE B 1 482 ? 59.513 14.015 -102.620 1.00 139.66 482 ILE B O 1
ATOM 8976 N N . PHE B 1 483 ? 59.328 11.834 -103.149 1.00 133.84 483 PHE B N 1
ATOM 8977 C CA . PHE B 1 483 ? 60.262 11.388 -102.120 1.00 133.18 483 PHE B CA 1
ATOM 8978 C C . PHE B 1 483 ? 61.695 11.232 -102.625 1.00 135.91 483 PHE B C 1
ATOM 8979 O O . PHE B 1 483 ? 61.923 10.876 -103.784 1.00 136.93 483 PHE B O 1
ATOM 8987 N N . HIS B 1 484 ? 62.652 11.512 -101.742 1.00 137.93 484 HIS B N 1
ATOM 8988 C CA . HIS B 1 484 ? 64.074 11.413 -102.065 1.00 141.35 484 HIS B CA 1
ATOM 8989 C C . HIS B 1 484 ? 64.854 10.679 -100.975 1.00 140.51 484 HIS B C 1
ATOM 8990 O O . HIS B 1 484 ? 64.845 11.078 -99.806 1.00 140.32 484 HIS B O 1
ATOM 8997 N N . LYS B 1 485 ? 65.527 9.604 -101.377 1.00 140.29 485 LYS B N 1
ATOM 8998 C CA . LYS B 1 485 ? 66.367 8.806 -100.488 1.00 139.83 485 LYS B CA 1
ATOM 8999 C C . LYS B 1 485 ? 67.629 9.586 -100.110 1.00 145.03 485 LYS B C 1
ATOM 9000 O O . LYS B 1 485 ? 68.363 10.058 -100.982 1.00 148.57 485 LYS B O 1
ATOM 9006 N N . VAL B 1 486 ? 67.869 9.725 -98.808 1.00 146.02 486 VAL B N 1
ATOM 9007 C CA . VAL B 1 486 ? 69.040 10.448 -98.314 1.00 151.21 486 VAL B CA 1
ATOM 9008 C C . VAL B 1 486 ? 70.036 9.507 -97.642 1.00 151.91 486 VAL B C 1
ATOM 9009 O O . VAL B 1 486 ? 69.736 8.895 -96.614 1.00 149.17 486 VAL B O 1
ATOM 9013 N N . ASN B 1 487 ? 71.215 9.396 -98.247 1.00 156.50 487 ASN B N 1
ATOM 9014 C CA . ASN B 1 487 ? 72.345 8.697 -97.646 1.00 158.66 487 ASN B CA 1
ATOM 9015 C C . ASN B 1 487 ? 73.551 9.621 -97.556 1.00 165.07 487 ASN B C 1
ATOM 9016 O O . ASN B 1 487 ? 73.738 10.500 -98.404 1.00 168.24 487 ASN B O 1
ATOM 9021 N N . GLY B 1 488 ? 74.362 9.422 -96.522 1.00 167.09 488 GLY B N 1
ATOM 9022 C CA . GLY B 1 488 ? 75.518 10.274 -96.279 1.00 173.58 488 GLY B CA 1
ATOM 9023 C C . GLY B 1 488 ? 75.139 11.534 -95.525 1.00 176.01 488 GLY B C 1
ATOM 9024 O O . GLY B 1 488 ? 73.964 11.908 -95.466 1.00 173.02 488 GLY B O 1
ATOM 9025 N N . MET B 1 489 ? 76.145 12.189 -94.952 1.00 181.78 489 MET B N 1
ATOM 9026 C CA . MET B 1 489 ? 75.938 13.381 -94.130 1.00 184.64 489 MET B CA 1
ATOM 9027 C C . MET B 1 489 ? 75.928 14.676 -94.938 1.00 188.11 489 MET B C 1
ATOM 9028 O O . MET B 1 489 ? 75.328 15.671 -94.520 1.00 188.67 489 MET B O 1
ATOM 9033 N N . ASP B 1 490 ? 76.594 14.650 -96.091 1.00 190.17 490 ASP B N 1
ATOM 9034 C CA . ASP B 1 490 ? 76.729 15.821 -96.959 1.00 194.13 490 ASP B CA 1
ATOM 9035 C C . ASP B 1 490 ? 75.402 16.238 -97.586 1.00 190.54 490 ASP B C 1
ATOM 9036 O O . ASP B 1 490 ? 75.166 17.425 -97.820 1.00 194.10 490 ASP B O 1
ATOM 9041 N N . GLU B 1 491 ? 74.548 15.253 -97.858 1.00 183.50 491 GLU B N 1
ATOM 9042 C CA . GLU B 1 491 ? 73.221 15.501 -98.413 1.00 179.31 491 GLU B CA 1
ATOM 9043 C C . GLU B 1 491 ? 72.333 16.226 -97.405 1.00 177.32 491 GLU B C 1
ATOM 9044 O O . GLU B 1 491 ? 71.544 17.097 -97.776 1.00 177.81 491 GLU B O 1
ATOM 9050 N N . ARG B 1 492 ? 72.495 15.871 -96.131 1.00 174.85 492 ARG B N 1
ATOM 9051 C CA . ARG B 1 492 ? 71.686 16.411 -95.036 1.00 172.62 492 ARG B CA 1
ATOM 9052 C C . ARG B 1 492 ? 71.963 17.885 -94.762 1.00 177.18 492 ARG B C 1
ATOM 9053 O O . ARG B 1 492 ? 71.043 18.648 -94.462 1.00 176.50 492 ARG B O 1
ATOM 9061 N N . ARG B 1 493 ? 73.231 18.276 -94.868 1.00 181.58 493 ARG B N 1
ATOM 9062 C CA . ARG B 1 493 ? 73.635 19.673 -94.718 1.00 187.24 493 ARG B CA 1
ATOM 9063 C C . ARG B 1 493 ? 73.036 20.550 -95.816 1.00 188.61 493 ARG B C 1
ATOM 9064 O O . ARG B 1 493 ? 72.671 21.701 -95.570 1.00 191.78 493 ARG B O 1
ATOM 9072 N N . GLU B 1 494 ? 72.931 19.988 -97.021 1.00 186.20 494 GLU B N 1
ATOM 9073 C CA . GLU B 1 494 ? 72.440 20.711 -98.197 1.00 187.63 494 GLU B CA 1
ATOM 9074 C C . GLU B 1 494 ? 70.934 20.973 -98.165 1.00 183.76 494 GLU B C 1
ATOM 9075 O O . GLU B 1 494 ? 70.426 21.817 -98.907 1.00 186.06 494 GLU B O 1
ATOM 9081 N N . ILE B 1 495 ? 70.228 20.244 -97.308 1.00 178.22 495 ILE B N 1
ATOM 9082 C CA . ILE B 1 495 ? 68.797 20.447 -97.119 1.00 174.89 495 ILE B CA 1
ATOM 9083 C C . ILE B 1 495 ? 68.555 21.553 -96.093 1.00 177.78 495 ILE B C 1
ATOM 9084 O O . ILE B 1 495 ? 67.632 22.356 -96.246 1.00 178.35 495 ILE B O 1
ATOM 9089 N N . VAL B 1 496 ? 69.396 21.588 -95.060 1.00 179.77 496 VAL B N 1
ATOM 9090 C CA . VAL B 1 496 ? 69.290 22.570 -93.977 1.00 183.10 496 VAL B CA 1
ATOM 9091 C C . VAL B 1 496 ? 69.547 23.996 -94.474 1.00 189.93 496 VAL B C 1
ATOM 9092 O O . VAL B 1 496 ? 68.780 24.910 -94.163 1.00 191.66 496 VAL B O 1
ATOM 9096 N N . GLU B 1 497 ? 70.619 24.178 -95.245 1.00 194.09 497 GLU B N 1
ATOM 9097 C CA . GLU B 1 497 ? 70.933 25.479 -95.842 1.00 200.72 497 GLU B CA 1
ATOM 9098 C C . GLU B 1 497 ? 70.036 25.756 -97.054 1.00 199.91 497 GLU B C 1
ATOM 9099 O O . GLU B 1 497 ? 69.842 26.912 -97.442 1.00 204.78 497 GLU B O 1
ATOM 9105 N N . GLY B 1 498 ? 69.486 24.690 -97.635 1.00 193.98 498 GLY B N 1
ATOM 9106 C CA . GLY B 1 498 ? 68.591 24.789 -98.788 1.00 192.60 498 GLY B CA 1
ATOM 9107 C C . GLY B 1 498 ? 67.228 25.378 -98.465 1.00 191.32 498 GLY B C 1
ATOM 9108 O O . GLY B 1 498 ? 66.975 25.816 -97.339 1.00 191.69 498 GLY B O 1
ATOM 9109 N N . GLU B 1 499 ? 66.348 25.380 -99.463 1.00 189.95 499 GLU B N 1
ATOM 9110 C CA . GLU B 1 499 ? 65.024 25.995 -99.347 1.00 189.52 499 GLU B CA 1
ATOM 9111 C C . GLU B 1 499 ? 63.992 25.047 -98.712 1.00 182.89 499 GLU B C 1
ATOM 9112 O O . GLU B 1 499 ? 63.996 23.851 -99.009 1.00 178.20 499 GLU B O 1
ATOM 9118 N N . PRO B 1 500 ? 63.107 25.586 -97.840 1.00 182.92 500 PRO B N 1
ATOM 9119 C CA . PRO B 1 500 ? 62.190 24.830 -96.965 1.00 177.50 500 PRO B CA 1
ATOM 9120 C C . PRO B 1 500 ? 61.386 23.709 -97.627 1.00 172.22 500 PRO B C 1
ATOM 9121 O O . PRO B 1 500 ? 60.974 23.834 -98.783 1.00 173.36 500 PRO B O 1
ATOM 9125 N N . SER B 1 501 ? 61.174 22.630 -96.870 1.00 167.23 501 SER B N 1
ATOM 9126 C CA . SER B 1 501 ? 60.423 21.449 -97.316 1.00 161.77 501 SER B CA 1
ATOM 9127 C C . SER B 1 501 ? 60.038 20.545 -96.125 1.00 156.98 501 SER B C 1
ATOM 9128 O O . SER B 1 501 ? 59.850 21.040 -95.011 1.00 157.51 501 SER B O 1
ATOM 9131 N N . ILE B 1 502 ? 59.917 19.233 -96.360 1.00 152.38 502 ILE B N 1
ATOM 9132 C CA . ILE B 1 502 ? 59.490 18.274 -95.321 1.00 148.00 502 ILE B CA 1
ATOM 9133 C C . ILE B 1 502 ? 60.518 17.160 -95.070 1.00 145.98 502 ILE B C 1
ATOM 9134 O O . ILE B 1 502 ? 61.014 16.537 -96.012 1.00 145.29 502 ILE B O 1
ATOM 9139 N N . ILE B 1 503 ? 60.812 16.910 -93.792 1.00 145.41 503 ILE B N 1
ATOM 9140 C CA . ILE B 1 503 ? 61.815 15.917 -93.389 1.00 144.15 503 ILE B CA 1
ATOM 9141 C C . ILE B 1 503 ? 61.199 14.732 -92.638 1.00 139.58 503 ILE B C 1
ATOM 9142 O O . ILE B 1 503 ? 60.303 14.905 -91.804 1.00 138.61 503 ILE B O 1
ATOM 9147 N N . LEU B 1 504 ? 61.692 13.533 -92.947 1.00 137.02 504 LEU B N 1
ATOM 9148 C CA . LEU B 1 504 ? 61.399 12.327 -92.175 1.00 132.85 504 LEU B CA 1
ATOM 9149 C C . LEU B 1 504 ? 62.712 11.663 -91.778 1.00 133.49 504 LEU B C 1
ATOM 9150 O O . LEU B 1 504 ? 63.531 11.325 -92.640 1.00 134.23 504 LEU B O 1
ATOM 9155 N N . SER B 1 505 ? 62.911 11.484 -90.474 1.00 133.81 505 SER B N 1
ATOM 9156 C CA . SER B 1 505 ? 64.180 10.978 -89.963 1.00 135.59 505 SER B CA 1
ATOM 9157 C C . SER B 1 505 ? 64.031 9.862 -88.934 1.00 132.92 505 SER B C 1
ATOM 9158 O O . SER B 1 505 ? 63.069 9.837 -88.167 1.00 130.89 505 SER B O 1
ATOM 9161 N N . THR B 1 506 ? 65.015 8.962 -88.924 1.00 133.66 506 THR B N 1
ATOM 9162 C CA . THR B 1 506 ? 65.005 7.742 -88.109 1.00 132.32 506 THR B CA 1
ATOM 9163 C C . THR B 1 506 ? 65.018 8.015 -86.610 1.00 134.69 506 THR B C 1
ATOM 9164 O O . THR B 1 506 ? 65.226 9.149 -86.188 1.00 137.39 506 THR B O 1
ATOM 9168 N N . SER B 1 507 ? 64.812 6.956 -85.824 1.00 133.93 507 SER B N 1
ATOM 9169 C CA . SER B 1 507 ? 64.743 7.023 -84.358 1.00 135.76 507 SER B CA 1
ATOM 9170 C C . SER B 1 507 ? 63.611 7.949 -83.907 1.00 136.23 507 SER B C 1
ATOM 9171 O O . SER B 1 507 ? 63.819 9.154 -83.728 1.00 139.45 507 SER B O 1
ATOM 9174 N N . GLY B 1 508 ? 62.421 7.368 -83.736 1.00 133.15 508 GLY B N 1
ATOM 9175 C CA . GLY B 1 508 ? 61.189 8.102 -83.412 1.00 132.81 508 GLY B CA 1
ATOM 9176 C C . GLY B 1 508 ? 61.327 9.172 -82.344 1.00 136.39 508 GLY B C 1
ATOM 9177 O O . GLY B 1 508 ? 61.465 10.356 -82.653 1.00 139.18 508 GLY B O 1
ATOM 9178 N N . MET B 1 509 ? 61.272 8.757 -81.084 1.00 136.30 509 MET B N 1
ATOM 9179 C CA . MET B 1 509 ? 61.573 9.646 -79.969 1.00 139.38 509 MET B CA 1
ATOM 9180 C C . MET B 1 509 ? 63.083 9.847 -79.994 1.00 142.47 509 MET B C 1
ATOM 9181 O O . MET B 1 509 ? 63.836 8.880 -80.126 1.00 141.75 509 MET B O 1
ATOM 9186 N N . LEU B 1 510 ? 63.514 11.100 -79.890 1.00 146.20 510 LEU B N 1
ATOM 9187 C CA . LEU B 1 510 ? 64.885 11.489 -80.233 1.00 149.92 510 LEU B CA 1
ATOM 9188 C C . LEU B 1 510 ? 65.988 10.816 -79.403 1.00 152.79 510 LEU B C 1
ATOM 9189 O O . LEU B 1 510 ? 66.543 11.416 -78.481 1.00 157.20 510 LEU B O 1
ATOM 9194 N N . THR B 1 511 ? 66.297 9.568 -79.754 1.00 151.40 511 THR B N 1
ATOM 9195 C CA . THR B 1 511 ? 67.367 8.804 -79.112 1.00 154.28 511 THR B CA 1
ATOM 9196 C C . THR B 1 511 ? 68.708 9.266 -79.656 1.00 159.14 511 THR B C 1
ATOM 9197 O O . THR B 1 511 ? 69.656 9.490 -78.901 1.00 163.76 511 THR B O 1
ATOM 9201 N N . GLY B 1 512 ? 68.773 9.398 -80.978 1.00 158.77 512 GLY B N 1
ATOM 9202 C CA . GLY B 1 512 ? 69.997 9.769 -81.671 1.00 163.29 512 GLY B CA 1
ATOM 9203 C C . GLY B 1 512 ? 69.857 9.499 -83.152 1.00 161.37 512 GLY B C 1
ATOM 9204 O O . GLY B 1 512 ? 68.834 9.834 -83.756 1.00 158.76 512 GLY B O 1
ATOM 9205 N N . GLY B 1 513 ? 70.885 8.881 -83.730 1.00 162.97 513 GLY B N 1
ATOM 9206 C CA . GLY B 1 513 ? 70.909 8.565 -85.156 1.00 161.93 513 GLY B CA 1
ATOM 9207 C C . GLY B 1 513 ? 70.830 9.813 -86.012 1.00 164.33 513 GLY B C 1
ATOM 9208 O O . GLY B 1 513 ? 71.417 10.841 -85.672 1.00 168.65 513 GLY B O 1
ATOM 9209 N N . ASN B 1 514 ? 70.093 9.723 -87.117 1.00 161.80 514 ASN B N 1
ATOM 9210 C CA . ASN B 1 514 ? 69.901 10.856 -88.022 1.00 164.02 514 ASN B CA 1
ATOM 9211 C C . ASN B 1 514 ? 68.913 11.874 -87.462 1.00 164.35 514 ASN B C 1
ATOM 9212 O O . ASN B 1 514 ? 68.975 13.057 -87.798 1.00 167.43 514 ASN B O 1
ATOM 9217 N N . SER B 1 515 ? 68.002 11.398 -86.613 1.00 161.45 515 SER B N 1
ATOM 9218 C CA . SER B 1 515 ? 66.941 12.223 -86.035 1.00 161.62 515 SER B CA 1
ATOM 9219 C C . SER B 1 515 ? 67.496 13.359 -85.185 1.00 166.81 515 SER B C 1
ATOM 9220 O O . SER B 1 515 ? 66.984 14.479 -85.217 1.00 168.32 515 SER B O 1
ATOM 9223 N N . LEU B 1 516 ? 68.545 13.052 -84.427 1.00 169.64 516 LEU B N 1
ATOM 9224 C CA . LEU B 1 516 ? 69.193 14.018 -83.550 1.00 175.14 516 LEU B CA 1
ATOM 9225 C C . LEU B 1 516 ? 70.047 15.009 -84.343 1.00 180.11 516 LEU B C 1
ATOM 9226 O O . LEU B 1 516 ? 70.280 16.132 -83.892 1.00 184.34 516 LEU B O 1
ATOM 9231 N N . GLU B 1 517 ? 70.503 14.585 -85.524 1.00 180.04 517 GLU B N 1
ATOM 9232 C CA . GLU B 1 517 ? 71.336 15.415 -86.403 1.00 184.86 517 GLU B CA 1
ATOM 9233 C C . GLU B 1 517 ? 70.553 16.594 -86.980 1.00 186.11 517 GLU B C 1
ATOM 9234 O O . GLU B 1 517 ? 71.016 17.735 -86.926 1.00 191.06 517 GLU B O 1
ATOM 9240 N N . TYR B 1 518 ? 69.370 16.310 -87.528 1.00 182.23 518 TYR B N 1
ATOM 9241 C CA . TYR B 1 518 ? 68.489 17.338 -88.095 1.00 183.21 518 TYR B CA 1
ATOM 9242 C C . TYR B 1 518 ? 68.004 18.336 -87.033 1.00 185.23 518 TYR B C 1
ATOM 9243 O O . TYR B 1 518 ? 67.834 19.525 -87.320 1.00 188.53 518 TYR B O 1
ATOM 9252 N N . PHE B 1 519 ? 67.782 17.837 -85.817 1.00 183.08 519 PHE B N 1
ATOM 9253 C CA . PHE B 1 519 ? 67.332 18.651 -84.685 1.00 184.58 519 PHE B CA 1
ATOM 9254 C C . PHE B 1 519 ? 68.386 19.685 -84.287 1.00 189.87 519 PHE B C 1
ATOM 9255 O O . PHE B 1 519 ? 68.061 20.850 -84.042 1.00 192.69 519 PHE B O 1
ATOM 9263 N N . LYS B 1 520 ? 69.645 19.250 -84.241 1.00 190.54 520 LYS B N 1
ATOM 9264 C CA . LYS B 1 520 ? 70.773 20.122 -83.910 1.00 196.25 520 LYS B CA 1
ATOM 9265 C C . LYS B 1 520 ? 71.148 21.048 -85.074 1.00 199.51 520 LYS B C 1
ATOM 9266 O O . LYS B 1 520 ? 72.303 21.464 -85.201 1.00 204.89 520 LYS B O 1
ATOM 9272 N N . TRP B 1 521 ? 70.166 21.366 -85.916 1.00 196.52 521 TRP B N 1
ATOM 9273 C CA . TRP B 1 521 ? 70.361 22.265 -87.052 1.00 199.34 521 TRP B CA 1
ATOM 9274 C C . TRP B 1 521 ? 69.186 23.229 -87.245 1.00 198.79 521 TRP B C 1
ATOM 9275 O O . TRP B 1 521 ? 69.320 24.244 -87.936 1.00 202.89 521 TRP B O 1
ATOM 9286 N N . LEU B 1 522 ? 68.044 22.917 -86.631 1.00 193.74 522 LEU B N 1
ATOM 9287 C CA . LEU B 1 522 ? 66.784 23.588 -86.973 1.00 192.27 522 LEU B CA 1
ATOM 9288 C C . LEU B 1 522 ? 65.911 24.046 -85.796 1.00 191.82 522 LEU B C 1
ATOM 9289 O O . LEU B 1 522 ? 64.887 24.701 -86.007 1.00 192.26 522 LEU B O 1
ATOM 9294 N N . CYS B 1 523 ? 66.309 23.715 -84.570 1.00 191.09 523 CYS B N 1
ATOM 9295 C CA . CYS B 1 523 ? 65.482 24.002 -83.390 1.00 189.93 523 CYS B CA 1
ATOM 9296 C C . CYS B 1 523 ? 65.537 25.452 -82.890 1.00 195.32 523 CYS B C 1
ATOM 9297 O O . CYS B 1 523 ? 64.598 25.923 -82.242 1.00 195.37 523 CYS B O 1
ATOM 9300 N N . GLU B 1 524 ? 66.629 26.153 -83.194 1.00 199.38 524 GLU B N 1
ATOM 9301 C CA . GLU B 1 524 ? 66.823 27.534 -82.738 1.00 205.07 524 GLU B CA 1
ATOM 9302 C C . GLU B 1 524 ? 66.181 28.566 -83.673 1.00 206.64 524 GLU B C 1
ATOM 9303 O O . GLU B 1 524 ? 66.219 29.770 -83.403 1.00 212.49 524 GLU B O 1
ATOM 9309 N N . ASP B 1 525 ? 65.585 28.082 -84.762 1.00 201.39 525 ASP B N 1
ATOM 9310 C CA . ASP B 1 525 ? 64.908 28.932 -85.738 1.00 202.57 525 ASP B CA 1
ATOM 9311 C C . ASP B 1 525 ? 63.394 28.912 -85.487 1.00 198.93 525 ASP B C 1
ATOM 9312 O O . ASP B 1 525 ? 62.780 27.842 -85.515 1.00 192.67 525 ASP B O 1
ATOM 9317 N N . PRO B 1 526 ? 62.791 30.094 -85.232 1.00 202.98 526 PRO B N 1
ATOM 9318 C CA . PRO B 1 526 ? 61.349 30.204 -84.972 1.00 200.43 526 PRO B CA 1
ATOM 9319 C C . PRO B 1 526 ? 60.480 29.755 -86.148 1.00 196.07 526 PRO B C 1
ATOM 9320 O O . PRO B 1 526 ? 59.389 29.222 -85.932 1.00 191.44 526 PRO B O 1
ATOM 9324 N N . ASP B 1 527 ? 60.970 29.968 -87.371 1.00 197.63 527 ASP B N 1
ATOM 9325 C CA . ASP B 1 527 ? 60.255 29.599 -88.599 1.00 194.32 527 ASP B CA 1
ATOM 9326 C C . ASP B 1 527 ? 59.894 28.116 -88.650 1.00 187.06 527 ASP B C 1
ATOM 9327 O O . ASP B 1 527 ? 58.811 27.752 -89.113 1.00 183.70 527 ASP B O 1
ATOM 9332 N N . ASN B 1 528 ? 60.808 27.275 -88.165 1.00 185.19 528 ASN B N 1
ATOM 9333 C CA . ASN B 1 528 ? 60.639 25.821 -88.168 1.00 178.55 528 ASN B CA 1
ATOM 9334 C C . ASN B 1 528 ? 59.641 25.325 -87.123 1.00 174.69 528 ASN B C 1
ATOM 9335 O O . ASN B 1 528 ? 59.186 26.089 -86.269 1.00 177.51 528 ASN B O 1
ATOM 9340 N N . SER B 1 529 ? 59.304 24.040 -87.207 1.00 168.74 529 SER B N 1
ATOM 9341 C CA . SER B 1 529 ? 58.427 23.390 -86.235 1.00 165.14 529 SER B CA 1
ATOM 9342 C C . SER B 1 529 ? 58.632 21.872 -86.206 1.00 159.42 529 SER B C 1
ATOM 9343 O O . SER B 1 529 ? 59.165 21.290 -87.154 1.00 157.20 529 SER B O 1
ATOM 9346 N N . LEU B 1 530 ? 58.210 21.246 -85.109 1.00 157.07 530 LEU B N 1
ATOM 9347 C CA . LEU B 1 530 ? 58.350 19.802 -84.916 1.00 152.02 530 LEU B CA 1
ATOM 9348 C C . LEU B 1 530 ? 56.985 19.158 -84.674 1.00 147.72 530 LEU B C 1
ATOM 9349 O O . LEU B 1 530 ? 56.162 19.696 -83.927 1.00 149.04 530 LEU B O 1
ATOM 9354 N N . VAL B 1 531 ? 56.749 18.008 -85.302 1.00 142.60 531 VAL B N 1
ATOM 9355 C CA . VAL B 1 531 ? 55.475 17.302 -85.152 1.00 139.06 531 VAL B CA 1
ATOM 9356 C C . VAL B 1 531 ? 55.632 15.883 -84.592 1.00 135.38 531 VAL B C 1
ATOM 9357 O O . VAL B 1 531 ? 56.298 15.033 -85.186 1.00 133.15 531 VAL B O 1
ATOM 9361 N N . PHE B 1 532 ? 55.007 15.645 -83.441 1.00 135.28 532 PHE B N 1
ATOM 9362 C CA . PHE B 1 532 ? 54.963 14.320 -82.835 1.00 132.26 532 PHE B CA 1
ATOM 9363 C C . PHE B 1 532 ? 53.707 13.598 -83.287 1.00 129.02 532 PHE B C 1
ATOM 9364 O O . PHE B 1 532 ? 52.614 14.172 -83.284 1.00 130.11 532 PHE B O 1
ATOM 9372 N N . VAL B 1 533 ? 53.870 12.340 -83.684 1.00 125.44 533 VAL B N 1
ATOM 9373 C CA . VAL B 1 533 ? 52.758 11.554 -84.215 1.00 122.73 533 VAL B CA 1
ATOM 9374 C C . VAL B 1 533 ? 52.616 10.209 -83.490 1.00 120.45 533 VAL B C 1
ATOM 9375 O O . VAL B 1 533 ? 51.500 9.734 -83.271 1.00 119.45 533 VAL B O 1
ATOM 9379 N N . GLY B 1 534 ? 53.746 9.605 -83.125 1.00 120.21 534 GLY B N 1
ATOM 9380 C CA . GLY B 1 534 ? 53.752 8.375 -82.334 1.00 118.25 534 GLY B CA 1
ATOM 9381 C C . GLY B 1 534 ? 53.785 8.673 -80.845 1.00 120.66 534 GLY B C 1
ATOM 9382 O O . GLY B 1 534 ? 53.808 9.837 -80.438 1.00 123.70 534 GLY B O 1
ATOM 9383 N N . TYR B 1 535 ? 53.788 7.618 -80.031 1.00 119.62 535 TYR B N 1
ATOM 9384 C CA . TYR B 1 535 ? 53.829 7.746 -78.572 1.00 121.59 535 TYR B CA 1
ATOM 9385 C C . TYR B 1 535 ? 55.199 8.239 -78.097 1.00 124.78 535 TYR B C 1
ATOM 9386 O O . TYR B 1 535 ? 56.213 7.975 -78.744 1.00 124.63 535 TYR B O 1
ATOM 9395 N N . GLN B 1 536 ? 55.216 8.963 -76.977 1.00 127.86 536 GLN B N 1
ATOM 9396 C CA . GLN B 1 536 ? 56.463 9.455 -76.383 1.00 131.05 536 GLN B CA 1
ATOM 9397 C C . GLN B 1 536 ? 56.705 8.840 -75.003 1.00 133.15 536 GLN B C 1
ATOM 9398 O O . GLN B 1 536 ? 56.046 9.204 -74.026 1.00 135.23 536 GLN B O 1
ATOM 9404 N N . ALA B 1 537 ? 57.654 7.905 -74.939 1.00 133.31 537 ALA B N 1
ATOM 9405 C CA . ALA B 1 537 ? 57.961 7.162 -73.711 1.00 134.84 537 ALA B CA 1
ATOM 9406 C C . ALA B 1 537 ? 58.768 7.987 -72.715 1.00 139.79 537 ALA B C 1
ATOM 9407 O O . ALA B 1 537 ? 59.505 8.893 -73.104 1.00 142.09 537 ALA B O 1
ATOM 9409 N N . GLU B 1 538 ? 58.630 7.646 -71.436 1.00 142.16 538 GLU B N 1
ATOM 9410 C CA . GLU B 1 538 ? 59.216 8.404 -70.327 1.00 147.53 538 GLU B CA 1
ATOM 9411 C C . GLU B 1 538 ? 60.653 8.893 -70.556 1.00 150.30 538 GLU B C 1
ATOM 9412 O O . GLU B 1 538 ? 60.915 10.095 -70.496 1.00 152.88 538 GLU B O 1
ATOM 9418 N N . GLY B 1 539 ? 61.569 7.966 -70.827 1.00 149.96 539 GLY B N 1
ATOM 9419 C CA . GLY B 1 539 ? 62.996 8.286 -70.891 1.00 153.69 539 GLY B CA 1
ATOM 9420 C C . GLY B 1 539 ? 63.502 8.748 -72.245 1.00 153.07 539 GLY B C 1
ATOM 9421 O O . GLY B 1 539 ? 64.418 8.144 -72.809 1.00 152.92 539 GLY B O 1
ATOM 9422 N N . SER B 1 540 ? 62.918 9.828 -72.761 1.00 152.93 540 SER B N 1
ATOM 9423 C CA . SER B 1 540 ? 63.310 10.372 -74.065 1.00 151.94 540 SER B CA 1
ATOM 9424 C C . SER B 1 540 ? 63.275 11.901 -74.113 1.00 155.02 540 SER B C 1
ATOM 9425 O O . SER B 1 540 ? 62.528 12.540 -73.366 1.00 156.42 540 SER B O 1
ATOM 9428 N N . LEU B 1 541 ? 64.092 12.475 -74.996 1.00 155.90 541 LEU B N 1
ATOM 9429 C CA . LEU B 1 541 ? 64.098 13.917 -75.236 1.00 158.82 541 LEU B CA 1
ATOM 9430 C C . LEU B 1 541 ? 62.787 14.342 -75.880 1.00 155.87 541 LEU B C 1
ATOM 9431 O O . LEU B 1 541 ? 62.271 15.422 -75.595 1.00 158.27 541 LEU B O 1
ATOM 9436 N N . GLY B 1 542 ? 62.256 13.476 -76.742 1.00 150.98 542 GLY B N 1
ATOM 9437 C CA . GLY B 1 542 ? 60.951 13.679 -77.360 1.00 148.51 542 GLY B CA 1
ATOM 9438 C C . GLY B 1 542 ? 59.885 13.984 -76.326 1.00 149.33 542 GLY B C 1
ATOM 9439 O O . GLY B 1 542 ? 59.178 14.985 -76.439 1.00 151.08 542 GLY B O 1
ATOM 9440 N N . ARG B 1 543 ? 59.790 13.126 -75.311 1.00 148.79 543 ARG B N 1
ATOM 9441 C CA . ARG B 1 543 ? 58.848 13.299 -74.199 1.00 149.73 543 ARG B CA 1
ATOM 9442 C C . ARG B 1 543 ? 59.048 14.642 -73.489 1.00 154.33 543 ARG B C 1
ATOM 9443 O O . ARG B 1 543 ? 58.076 15.299 -73.104 1.00 155.15 543 ARG B O 1
ATOM 9451 N N . ARG B 1 544 ? 60.307 15.045 -73.330 1.00 157.45 544 ARG B N 1
ATOM 9452 C CA . ARG B 1 544 ? 60.641 16.315 -72.690 1.00 162.87 544 ARG B CA 1
ATOM 9453 C C . ARG B 1 544 ? 60.186 17.507 -73.526 1.00 163.69 544 ARG B C 1
ATOM 9454 O O . ARG B 1 544 ? 59.510 18.405 -73.020 1.00 166.26 544 ARG B O 1
ATOM 9462 N N . ILE B 1 545 ? 60.545 17.497 -74.807 1.00 161.73 545 ILE B N 1
ATOM 9463 C CA . ILE B 1 545 ? 60.198 18.577 -75.733 1.00 162.85 545 ILE B CA 1
ATOM 9464 C C . ILE B 1 545 ? 58.682 18.666 -75.962 1.00 160.39 545 ILE B C 1
ATOM 9465 O O . ILE B 1 545 ? 58.156 19.746 -76.236 1.00 163.10 545 ILE B O 1
ATOM 9470 N N . GLN B 1 546 ? 57.989 17.535 -75.824 1.00 156.17 546 GLN B N 1
ATOM 9471 C CA . GLN B 1 546 ? 56.532 17.477 -75.989 1.00 153.86 546 GLN B CA 1
ATOM 9472 C C . GLN B 1 546 ? 55.773 18.133 -74.833 1.00 156.60 546 GLN B C 1
ATOM 9473 O O . GLN B 1 546 ? 54.686 18.677 -75.032 1.00 156.82 546 GLN B O 1
ATOM 9479 N N . LYS B 1 547 ? 56.345 18.080 -73.632 1.00 158.93 547 LYS B N 1
ATOM 9480 C CA . LYS B 1 547 ? 55.655 18.566 -72.437 1.00 161.56 547 LYS B CA 1
ATOM 9481 C C . LYS B 1 547 ? 55.955 20.037 -72.105 1.00 166.95 547 LYS B C 1
ATOM 9482 O O . LYS B 1 547 ? 55.485 20.561 -71.090 1.00 169.91 547 LYS B O 1
ATOM 9488 N N . GLY B 1 548 ? 56.727 20.699 -72.965 1.00 168.21 548 GLY B N 1
ATOM 9489 C CA . GLY B 1 548 ? 56.959 22.139 -72.847 1.00 173.34 548 GLY B CA 1
ATOM 9490 C C . GLY B 1 548 ? 58.382 22.567 -72.538 1.00 177.39 548 GLY B C 1
ATOM 9491 O O . GLY B 1 548 ? 58.661 23.764 -72.438 1.00 182.45 548 GLY B O 1
ATOM 9492 N N . TRP B 1 549 ? 59.280 21.595 -72.383 1.00 175.53 549 TRP B N 1
ATOM 9493 C CA . TRP B 1 549 ? 60.692 21.867 -72.094 1.00 179.31 549 TRP B CA 1
ATOM 9494 C C . TRP B 1 549 ? 61.424 22.435 -73.310 1.00 179.80 549 TRP B C 1
ATOM 9495 O O . TRP B 1 549 ? 61.187 22.002 -74.442 1.00 175.80 549 TRP B O 1
ATOM 9506 N N . LYS B 1 550 ? 62.307 23.406 -73.066 1.00 184.59 550 LYS B N 1
ATOM 9507 C CA . LYS B 1 550 ? 62.953 24.169 -74.144 1.00 186.25 550 LYS B CA 1
ATOM 9508 C C . LYS B 1 550 ? 64.493 24.163 -74.116 1.00 189.87 550 LYS B C 1
ATOM 9509 O O . LYS B 1 550 ? 65.131 24.396 -75.146 1.00 190.40 550 LYS B O 1
ATOM 9515 N N . GLU B 1 551 ? 65.081 23.906 -72.947 1.00 192.73 551 GLU B N 1
ATOM 9516 C CA . GLU B 1 551 ? 66.543 23.931 -72.782 1.00 197.04 551 GLU B CA 1
ATOM 9517 C C . GLU B 1 551 ? 67.148 22.551 -72.525 1.00 193.84 551 GLU B C 1
ATOM 9518 O O . GLU B 1 551 ? 66.720 21.837 -71.614 1.00 191.96 551 GLU B O 1
ATOM 9524 N N . ILE B 1 552 ? 68.152 22.193 -73.325 1.00 193.58 552 ILE B N 1
ATOM 9525 C CA . ILE B 1 552 ? 68.799 20.876 -73.244 1.00 190.69 552 ILE B CA 1
ATOM 9526 C C . ILE B 1 552 ? 70.322 20.943 -73.431 1.00 195.11 552 ILE B C 1
ATOM 9527 O O . ILE B 1 552 ? 70.812 21.757 -74.219 1.00 198.16 552 ILE B O 1
ATOM 9532 N N . PRO B 1 553 ? 71.074 20.092 -72.698 1.00 195.84 553 PRO B N 1
ATOM 9533 C CA . PRO B 1 553 ? 72.517 19.947 -72.908 1.00 199.60 553 PRO B CA 1
ATOM 9534 C C . PRO B 1 553 ? 72.893 18.717 -73.748 1.00 194.90 553 PRO B C 1
ATOM 9535 O O . PRO B 1 553 ? 72.485 17.600 -73.422 1.00 190.56 553 PRO B O 1
ATOM 9539 N N . LEU B 1 554 ? 73.662 18.934 -74.817 1.00 196.14 554 LEU B N 1
ATOM 9540 C CA . LEU B 1 554 ? 74.140 17.852 -75.696 1.00 192.43 554 LEU B CA 1
ATOM 9541 C C . LEU B 1 554 ? 75.480 18.171 -76.382 1.00 197.21 554 LEU B C 1
ATOM 9542 O O . LEU B 1 554 ? 76.116 19.182 -76.072 1.00 203.75 554 LEU B O 1
ATOM 9547 N N . LYS B 1 555 ? 75.899 17.301 -77.304 1.00 194.09 555 LYS B N 1
ATOM 9548 C CA . LYS B 1 555 ? 77.185 17.446 -78.006 1.00 198.08 555 LYS B CA 1
ATOM 9549 C C . LYS B 1 555 ? 77.081 18.205 -79.339 1.00 198.11 555 LYS B C 1
ATOM 9550 O O . LYS B 1 555 ? 76.049 18.161 -80.012 1.00 193.14 555 LYS B O 1
ATOM 9556 N N . ASP B 1 556 ? 78.165 18.887 -79.708 1.00 204.01 556 ASP B N 1
ATOM 9557 C CA . ASP B 1 556 ? 78.216 19.703 -80.923 1.00 205.25 556 ASP B CA 1
ATOM 9558 C C . ASP B 1 556 ? 78.870 18.934 -82.082 1.00 203.55 556 ASP B C 1
ATOM 9559 O O . ASP B 1 556 ? 78.808 17.702 -82.126 1.00 198.81 556 ASP B O 1
ATOM 9564 N N . GLU B 1 557 ? 79.478 19.662 -83.019 1.00 207.48 557 GLU B N 1
ATOM 9565 C CA . GLU B 1 557 ? 80.248 19.067 -84.112 1.00 207.27 557 GLU B CA 1
ATOM 9566 C C . GLU B 1 557 ? 81.567 18.496 -83.584 1.00 211.49 557 GLU B C 1
ATOM 9567 O O . GLU B 1 557 ? 81.915 17.350 -83.881 1.00 208.69 557 GLU B O 1
ATOM 9573 N N . ASP B 1 558 ? 82.287 19.300 -82.801 1.00 218.28 558 ASP B N 1
ATOM 9574 C CA . ASP B 1 558 ? 83.540 18.880 -82.169 1.00 223.15 558 ASP B CA 1
ATOM 9575 C C . ASP B 1 558 ? 83.299 18.229 -80.801 1.00 221.48 558 ASP B C 1
ATOM 9576 O O . ASP B 1 558 ? 84.125 18.353 -79.892 1.00 227.09 558 ASP B O 1
ATOM 9581 N N . ASP B 1 559 ? 82.166 17.534 -80.677 1.00 214.10 559 ASP B N 1
ATOM 9582 C CA . ASP B 1 559 ? 81.746 16.851 -79.443 1.00 211.69 559 ASP B CA 1
ATOM 9583 C C . ASP B 1 559 ? 81.829 17.765 -78.212 1.00 217.01 559 ASP B C 1
ATOM 9584 O O . ASP B 1 559 ? 82.411 17.399 -77.187 1.00 220.22 559 ASP B O 1
ATOM 9589 N N . LYS B 1 560 ? 81.242 18.955 -78.331 1.00 218.06 560 LYS B N 1
ATOM 9590 C CA . LYS B 1 560 ? 81.271 19.959 -77.265 1.00 223.24 560 LYS B CA 1
ATOM 9591 C C . LYS B 1 560 ? 79.933 20.037 -76.535 1.00 218.73 560 LYS B C 1
ATOM 9592 O O . LYS B 1 560 ? 78.873 20.068 -77.166 1.00 213.10 560 LYS B O 1
ATOM 9598 N N . MET B 1 561 ? 79.995 20.071 -75.205 1.00 221.41 561 MET B N 1
ATOM 9599 C CA . MET B 1 561 ? 78.811 20.218 -74.358 1.00 218.27 561 MET B CA 1
ATOM 9600 C C . MET B 1 561 ? 78.211 21.603 -74.588 1.00 220.33 561 MET B C 1
ATOM 9601 O O . MET B 1 561 ? 78.747 22.604 -74.103 1.00 227.50 561 MET B O 1
ATOM 9606 N N . ARG B 1 562 ? 77.110 21.663 -75.336 1.00 214.38 562 ARG B N 1
ATOM 9607 C CA . ARG B 1 562 ? 76.536 22.950 -75.745 1.00 216.16 562 ARG B CA 1
ATOM 9608 C C . ARG B 1 562 ? 75.054 23.130 -75.422 1.00 211.62 562 ARG B C 1
ATOM 9609 O O . ARG B 1 562 ? 74.294 22.162 -75.357 1.00 205.09 562 ARG B O 1
ATOM 9617 N N . VAL B 1 563 ? 74.666 24.390 -75.226 1.00 215.68 563 VAL B N 1
ATOM 9618 C CA . VAL B 1 563 ? 73.290 24.770 -74.903 1.00 212.83 563 VAL B CA 1
ATOM 9619 C C . VAL B 1 563 ? 72.462 24.879 -76.185 1.00 208.31 563 VAL B C 1
ATOM 9620 O O . VAL B 1 563 ? 72.965 25.319 -77.222 1.00 210.17 563 VAL B O 1
ATOM 9624 N N . TYR B 1 564 ? 71.197 24.471 -76.106 1.00 202.77 564 TYR B N 1
ATOM 9625 C CA . TYR B 1 564 ? 70.272 24.593 -77.230 1.00 198.82 564 TYR B CA 1
ATOM 9626 C C . TYR B 1 564 ? 68.925 25.149 -76.784 1.00 197.68 564 TYR B C 1
ATOM 9627 O O . TYR B 1 564 ? 68.187 24.501 -76.035 1.00 193.96 564 TYR B O 1
ATOM 9636 N N . ASN B 1 565 ? 68.616 26.355 -77.251 1.00 201.29 565 ASN B N 1
ATOM 9637 C CA . ASN B 1 565 ? 67.384 27.040 -76.879 1.00 201.44 565 ASN B CA 1
ATOM 9638 C C . ASN B 1 565 ? 66.318 26.936 -77.961 1.00 196.85 565 ASN B C 1
ATOM 9639 O O . ASN B 1 565 ? 66.524 27.371 -79.096 1.00 197.84 565 ASN B O 1
ATOM 9644 N N . VAL B 1 566 ? 65.181 26.351 -77.596 1.00 192.34 566 VAL B N 1
ATOM 9645 C CA . VAL B 1 566 ? 64.075 26.139 -78.525 1.00 187.96 566 VAL B CA 1
ATOM 9646 C C . VAL B 1 566 ? 63.198 27.387 -78.631 1.00 191.44 566 VAL B C 1
ATOM 9647 O O . VAL B 1 566 ? 62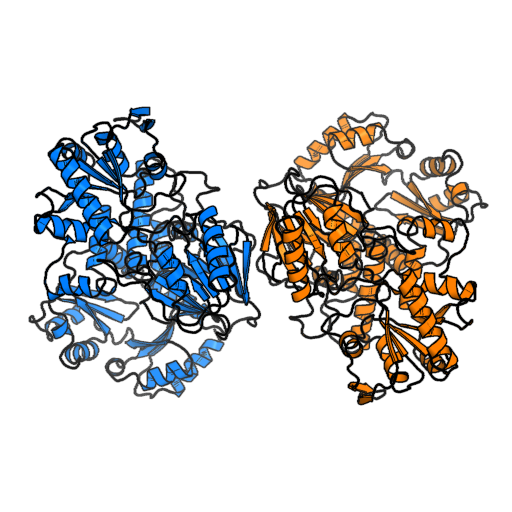.723 27.909 -77.620 1.00 193.99 566 VAL B O 1
ATOM 9651 N N . ARG B 1 567 ? 63.006 27.860 -79.862 1.00 191.97 567 ARG B N 1
ATOM 9652 C CA . ARG B 1 567 ? 62.085 28.963 -80.155 1.00 194.72 567 ARG B CA 1
ATOM 9653 C C . ARG B 1 567 ? 60.979 28.499 -81.101 1.00 189.60 567 ARG B C 1
ATOM 9654 O O . ARG B 1 567 ? 59.951 29.166 -81.246 1.00 190.59 567 ARG B O 1
ATOM 9662 N N . MET B 1 568 ? 61.204 27.352 -81.740 1.00 184.53 568 MET B N 1
ATOM 9663 C CA . MET B 1 568 ? 60.309 26.831 -82.774 1.00 179.82 568 MET B CA 1
ATOM 9664 C C . MET B 1 568 ? 58.971 26.326 -82.231 1.00 175.44 568 MET B C 1
ATOM 9665 O O . MET B 1 568 ? 58.810 26.122 -81.026 1.00 175.68 568 MET B O 1
ATOM 9670 N N . ASN B 1 569 ? 58.022 26.129 -83.142 1.00 171.55 569 ASN B N 1
ATOM 9671 C CA . ASN B 1 569 ? 56.716 25.579 -82.816 1.00 166.92 569 ASN B CA 1
ATOM 9672 C C . ASN B 1 569 ? 56.820 24.080 -82.538 1.00 160.88 569 ASN B C 1
ATOM 9673 O O . ASN B 1 569 ? 57.517 23.362 -83.251 1.00 158.39 569 ASN B O 1
ATOM 9678 N N . ILE B 1 570 ? 56.153 23.623 -81.480 1.00 158.65 570 ILE B N 1
ATOM 9679 C CA . ILE B 1 570 ? 56.046 22.190 -81.194 1.00 152.83 570 ILE B CA 1
ATOM 9680 C C . ILE B 1 570 ? 54.573 21.780 -81.196 1.00 149.35 570 ILE B C 1
ATOM 9681 O O . ILE B 1 570 ? 53.821 22.100 -80.270 1.00 150.48 570 ILE B O 1
ATOM 9686 N N . LYS B 1 571 ? 54.171 21.080 -82.252 1.00 145.21 571 LYS B N 1
ATOM 9687 C CA . LYS B 1 571 ? 52.781 20.681 -82.439 1.00 142.26 571 LYS B CA 1
ATOM 9688 C C . LYS B 1 571 ? 52.629 19.161 -82.432 1.00 137.00 571 LYS B C 1
ATOM 9689 O O . LYS B 1 571 ? 53.179 18.465 -83.284 1.00 134.30 571 LYS B O 1
ATOM 9695 N N . THR B 1 572 ? 51.884 18.658 -81.454 1.00 136.01 572 THR B N 1
ATOM 9696 C CA . THR B 1 572 ? 51.569 17.239 -81.372 1.00 132.22 572 THR B CA 1
ATOM 9697 C C . THR B 1 572 ? 50.271 16.966 -82.123 1.00 130.92 572 THR B C 1
ATOM 9698 O O . THR B 1 572 ? 49.266 17.652 -81.913 1.00 132.88 572 THR B O 1
ATOM 9702 N N . ILE B 1 573 ? 50.302 15.973 -83.006 1.00 128.09 573 ILE B N 1
ATOM 9703 C CA . ILE B 1 573 ? 49.107 15.569 -83.737 1.00 127.10 573 ILE B CA 1
ATOM 9704 C C . ILE B 1 573 ? 48.548 14.276 -83.154 1.00 124.95 573 ILE B C 1
ATOM 9705 O O . ILE B 1 573 ? 49.055 13.180 -83.422 1.00 122.48 573 ILE B O 1
ATOM 9710 N N . GLU B 1 574 ? 47.503 14.422 -82.345 1.00 127.11 574 GLU B N 1
ATOM 9711 C CA . GLU B 1 574 ? 46.867 13.288 -81.688 1.00 126.05 574 GLU B CA 1
ATOM 9712 C C . GLU B 1 574 ? 45.792 12.668 -82.576 1.00 124.70 574 GLU B C 1
ATOM 9713 O O . GLU B 1 574 ? 44.938 13.372 -83.117 1.00 126.09 574 GLU B O 1
ATOM 9719 N N . GLY B 1 575 ? 45.856 11.346 -82.723 1.00 122.22 575 GLY B N 1
ATOM 9720 C CA . GLY B 1 575 ? 44.902 10.593 -83.535 1.00 120.93 575 GLY B CA 1
ATOM 9721 C C . GLY B 1 575 ? 45.540 9.852 -84.696 1.00 118.81 575 GLY B C 1
ATOM 9722 O O . GLY B 1 575 ? 44.888 9.602 -85.711 1.00 118.37 575 GLY B O 1
ATOM 9723 N N . PHE B 1 576 ? 46.813 9.494 -84.544 1.00 117.95 576 PHE B N 1
ATOM 9724 C CA . PHE B 1 576 ? 47.554 8.831 -85.611 1.00 115.85 576 PHE B CA 1
ATOM 9725 C C . PHE B 1 576 ? 48.453 7.684 -85.165 1.00 113.07 576 PHE B C 1
ATOM 9726 O O . PHE B 1 576 ? 49.051 7.008 -86.003 1.00 110.83 576 PHE B O 1
ATOM 9734 N N . SER B 1 577 ? 48.548 7.459 -83.858 1.00 112.79 577 SER B N 1
ATOM 9735 C CA . SER B 1 577 ? 49.441 6.425 -83.344 1.00 111.16 577 SER B CA 1
ATOM 9736 C C . SER B 1 577 ? 49.000 5.034 -83.782 1.00 108.40 577 SER B C 1
ATOM 9737 O O . SER B 1 577 ? 47.828 4.809 -84.081 1.00 107.39 577 SER B O 1
ATOM 9740 N N . GLY B 1 578 ? 49.960 4.113 -83.831 1.00 95.20 578 GLY B N 1
ATOM 9741 C CA . GLY B 1 578 ? 49.692 2.711 -84.142 1.00 92.34 578 GLY B CA 1
ATOM 9742 C C . GLY B 1 578 ? 49.083 1.948 -82.977 1.00 90.23 578 GLY B C 1
ATOM 9743 O O . GLY B 1 578 ? 48.905 0.732 -83.050 1.00 88.06 578 GLY B O 1
ATOM 9744 N N . HIS B 1 579 ? 48.775 2.665 -81.899 1.00 91.23 579 HIS B N 1
ATOM 9745 C CA . HIS B 1 579 ? 48.085 2.094 -80.750 1.00 89.73 579 HIS B CA 1
ATOM 9746 C C . HIS B 1 579 ? 46.653 2.600 -80.726 1.00 91.51 579 HIS B C 1
ATOM 9747 O O . HIS B 1 579 ? 46.404 3.798 -80.909 1.00 93.61 579 HIS B O 1
ATOM 9754 N N . SER B 1 580 ? 45.717 1.684 -80.505 1.00 90.56 580 SER B N 1
ATOM 9755 C CA . SER B 1 580 ? 44.321 2.054 -80.336 1.00 92.97 580 SER B CA 1
ATOM 9756 C C . SER B 1 580 ? 44.162 2.843 -79.040 1.00 94.24 580 SER B C 1
ATOM 9757 O O . SER B 1 580 ? 44.750 2.487 -78.015 1.00 94.13 580 SER B O 1
ATOM 9760 N N . ASP B 1 581 ? 43.383 3.921 -79.101 1.00 96.58 581 ASP B N 1
ATOM 9761 C CA . ASP B 1 581 ? 43.232 4.843 -77.976 1.00 98.15 581 ASP B CA 1
ATOM 9762 C C . ASP B 1 581 ? 42.318 4.310 -76.876 1.00 96.88 581 ASP B C 1
ATOM 9763 O O . ASP B 1 581 ? 41.943 3.137 -76.879 1.00 94.46 581 ASP B O 1
ATOM 9768 N N . ARG B 1 582 ? 41.947 5.193 -75.953 1.00 98.44 582 ARG B N 1
ATOM 9769 C CA . ARG B 1 582 ? 41.111 4.837 -74.812 1.00 98.35 582 ARG B CA 1
ATOM 9770 C C . ARG B 1 582 ? 39.7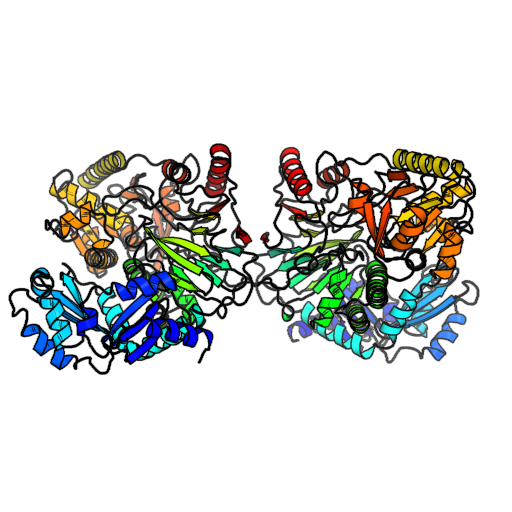53 4.247 -75.208 1.00 99.05 582 ARG B C 1
ATOM 9771 O O . ARG B 1 582 ? 39.355 3.216 -74.670 1.00 97.80 582 ARG B O 1
ATOM 9779 N N . ARG B 1 583 ? 39.055 4.891 -76.144 1.00 102.03 583 ARG B N 1
ATOM 9780 C CA . ARG B 1 583 ? 37.753 4.400 -76.618 1.00 103.15 583 ARG B CA 1
ATOM 9781 C C . ARG B 1 583 ? 37.865 3.052 -77.320 1.00 99.43 583 ARG B C 1
ATOM 9782 O O . ARG B 1 583 ? 37.016 2.175 -77.146 1.00 99.61 583 ARG B O 1
ATOM 9790 N N . GLN B 1 584 ? 38.919 2.896 -78.110 1.00 95.87 584 GLN B N 1
ATOM 9791 C CA . GLN B 1 584 ? 39.104 1.693 -78.898 1.00 92.81 584 GLN B CA 1
ATOM 9792 C C . GLN B 1 584 ? 39.517 0.517 -78.024 1.00 89.99 584 GLN B C 1
ATOM 9793 O O . GLN B 1 584 ? 39.044 -0.605 -78.226 1.00 88.92 584 GLN B O 1
ATOM 9799 N N . LEU B 1 585 ? 40.383 0.782 -77.046 1.00 88.86 585 LEU B N 1
ATOM 9800 C CA . LEU B 1 585 ? 40.791 -0.237 -76.079 1.00 86.03 585 LEU B CA 1
ATOM 9801 C C . LEU B 1 585 ? 39.578 -0.765 -75.326 1.00 86.46 585 LEU B C 1
ATOM 9802 O O . LEU B 1 585 ? 39.427 -1.972 -75.147 1.00 85.30 585 LEU B O 1
ATOM 9807 N N . MET B 1 586 ? 38.710 0.150 -74.912 1.00 88.79 586 MET B N 1
ATOM 9808 C CA . MET B 1 586 ? 37.470 -0.205 -74.238 1.00 90.51 586 MET B CA 1
ATOM 9809 C C . MET B 1 586 ? 36.548 -0.989 -75.156 1.00 91.35 586 MET B C 1
ATOM 9810 O O . MET B 1 586 ? 36.045 -2.048 -74.775 1.00 90.73 586 MET B O 1
ATOM 9815 N N . GLU B 1 587 ? 36.342 -0.472 -76.367 1.00 93.43 587 GLU B N 1
ATOM 9816 C CA . GLU B 1 587 ? 35.470 -1.119 -77.342 1.00 94.94 587 GLU B CA 1
ATOM 9817 C C . GLU B 1 587 ? 35.951 -2.535 -77.635 1.00 92.06 587 GLU B C 1
ATOM 9818 O O . GLU B 1 587 ? 35.142 -3.449 -77.805 1.00 92.68 587 GLU B O 1
ATOM 9824 N N . TYR B 1 588 ? 37.270 -2.712 -77.667 1.00 88.83 588 TYR B N 1
ATOM 9825 C CA . TYR B 1 588 ? 37.853 -4.002 -77.986 1.00 86.11 588 TYR B CA 1
ATOM 9826 C C . TYR B 1 588 ? 37.397 -5.074 -77.006 1.00 85.70 588 TYR B C 1
ATOM 9827 O O . TYR B 1 588 ? 37.081 -6.200 -77.404 1.00 85.03 588 TYR B O 1
ATOM 9836 N N . VAL B 1 589 ? 37.360 -4.709 -75.729 1.00 86.23 589 VAL B N 1
ATOM 9837 C CA . VAL B 1 589 ? 36.964 -5.633 -74.671 1.00 86.76 589 VAL B CA 1
ATOM 9838 C C . VAL B 1 589 ? 35.486 -6.006 -74.804 1.00 89.94 589 VAL B C 1
ATOM 9839 O O . VAL B 1 589 ? 35.093 -7.132 -74.496 1.00 90.41 589 VAL B O 1
ATOM 9843 N N . LYS B 1 590 ? 34.675 -5.059 -75.270 1.00 92.42 590 LYS B N 1
ATOM 9844 C CA . LYS B 1 590 ? 33.270 -5.324 -75.537 1.00 95.59 590 LYS B CA 1
ATOM 9845 C C . LYS B 1 590 ? 33.136 -6.371 -76.649 1.00 95.51 590 LYS B C 1
ATOM 9846 O O . LYS B 1 590 ? 32.522 -7.417 -76.449 1.00 96.38 590 LYS B O 1
ATOM 9852 N N . ARG B 1 591 ? 33.760 -6.103 -77.795 1.00 95.29 591 ARG B N 1
ATOM 9853 C CA . ARG B 1 591 ? 33.552 -6.891 -79.015 1.00 96.37 591 ARG B CA 1
ATOM 9854 C C . ARG B 1 591 ? 34.429 -8.147 -79.168 1.00 94.00 591 ARG B C 1
ATOM 9855 O O . ARG B 1 591 ? 34.318 -8.857 -80.168 1.00 93.65 591 ARG B O 1
ATOM 9863 N N . ILE B 1 592 ? 35.296 -8.414 -78.193 1.00 92.52 592 ILE B N 1
ATOM 9864 C CA . ILE B 1 592 ? 36.173 -9.591 -78.226 1.00 91.01 592 ILE B CA 1
ATOM 9865 C C . ILE B 1 592 ? 35.362 -10.887 -78.374 1.00 93.49 592 ILE B C 1
ATOM 9866 O O . ILE B 1 592 ? 34.386 -11.086 -77.651 1.00 95.62 592 ILE B O 1
ATOM 9871 N N . SER B 1 593 ? 35.775 -11.753 -79.306 1.00 94.46 593 SER B N 1
ATOM 9872 C CA . SER B 1 593 ? 34.937 -12.876 -79.793 1.00 97.73 593 SER B CA 1
ATOM 9873 C C . SER B 1 593 ? 34.363 -13.782 -78.704 1.00 98.30 593 SER B C 1
ATOM 9874 O O . SER B 1 593 ? 33.135 -13.836 -78.554 1.00 103.43 593 SER B O 1
ATOM 9877 N N . PRO B 1 594 ? 35.228 -14.531 -77.984 1.00 93.55 594 PRO B N 1
ATOM 9878 C CA . PRO B 1 594 ? 34.741 -15.058 -76.720 1.00 93.12 594 PRO B CA 1
ATOM 9879 C C . PRO B 1 594 ? 35.142 -14.114 -75.590 1.00 90.92 594 PRO B C 1
ATOM 9880 O O . PRO B 1 594 ? 36.258 -13.587 -75.580 1.00 87.81 594 PRO B O 1
ATOM 9884 N N . LYS B 1 595 ? 34.220 -13.879 -74.667 1.00 92.98 595 LYS B N 1
ATOM 9885 C CA . LYS B 1 595 ? 34.489 -13.035 -73.513 1.00 92.60 595 LYS B CA 1
ATOM 9886 C C . LYS B 1 595 ? 35.519 -13.723 -72.602 1.00 90.54 595 LYS B C 1
ATOM 9887 O O . LYS B 1 595 ? 35.318 -14.871 -72.189 1.00 92.33 595 LYS B O 1
ATOM 9893 N N . PRO B 1 596 ? 36.640 -13.034 -72.311 1.00 86.84 596 PRO B N 1
ATOM 9894 C CA . PRO B 1 596 ? 37.640 -13.590 -71.411 1.00 84.82 596 PRO B CA 1
ATOM 9895 C C . PRO B 1 596 ? 37.170 -13.518 -69.964 1.00 86.77 596 PRO B C 1
ATOM 9896 O O . PRO B 1 596 ? 36.348 -12.665 -69.622 1.00 88.50 596 PRO B O 1
ATOM 9900 N N . GLU B 1 597 ? 37.690 -14.413 -69.129 1.00 87.01 597 GLU B N 1
ATOM 9901 C CA . GLU B 1 597 ? 37.303 -14.466 -67.723 1.00 88.88 597 GLU B CA 1
ATOM 9902 C C . GLU B 1 597 ? 38.360 -13.830 -66.828 1.00 86.78 597 GLU B C 1
ATOM 9903 O O . GLU B 1 597 ? 38.165 -13.676 -65.624 1.00 88.77 597 GLU B O 1
ATOM 9909 N N . LYS B 1 598 ? 39.475 -13.447 -67.437 1.00 83.68 598 LYS B N 1
ATOM 9910 C CA . LYS B 1 598 ? 40.547 -12.750 -66.748 1.00 81.98 598 LYS B CA 1
ATOM 9911 C C . LYS B 1 598 ? 41.315 -11.929 -67.774 1.00 79.39 598 LYS B C 1
ATOM 9912 O O . LYS B 1 598 ? 41.476 -12.347 -68.924 1.00 77.44 598 LYS B O 1
ATOM 9918 N N . ILE B 1 599 ? 41.758 -10.747 -67.356 1.00 79.37 599 ILE B N 1
ATOM 9919 C CA . ILE B 1 599 ? 42.519 -9.848 -68.217 1.00 77.83 599 ILE B CA 1
ATOM 9920 C C . ILE B 1 599 ? 43.765 -9.356 -67.489 1.00 77.64 599 ILE B C 1
ATOM 9921 O O . ILE B 1 599 ? 43.695 -8.973 -66.319 1.00 79.83 599 ILE B O 1
ATOM 9926 N N . LEU B 1 600 ? 44.899 -9.387 -68.185 1.00 75.11 600 LEU B N 1
ATOM 9927 C CA . LEU B 1 600 ? 46.131 -8.799 -67.685 1.00 74.42 600 LEU B CA 1
ATOM 9928 C C . LEU B 1 600 ? 46.536 -7.644 -68.578 1.00 74.55 600 LEU B C 1
ATOM 9929 O O . LEU B 1 600 ? 46.425 -7.731 -69.803 1.00 73.74 600 LEU B O 1
ATOM 9934 N N . LEU B 1 601 ? 47.026 -6.573 -67.965 1.00 76.29 601 LEU B N 1
ATOM 9935 C CA . LEU B 1 601 ? 47.431 -5.386 -68.710 1.00 77.79 601 LEU B CA 1
ATOM 9936 C C . LEU B 1 601 ? 48.940 -5.153 -68.670 1.00 78.49 601 LEU B C 1
ATOM 9937 O O . LEU B 1 601 ? 49.552 -5.146 -67.596 1.00 80.68 601 LEU B O 1
ATOM 9942 N N . CYS B 1 602 ? 49.522 -4.947 -69.849 1.00 78.29 602 CYS B N 1
ATOM 9943 C CA . CYS B 1 602 ? 50.947 -4.682 -69.993 1.00 78.97 602 CYS B CA 1
ATOM 9944 C C . CYS B 1 602 ? 51.161 -3.457 -70.867 1.00 80.10 602 CYS B C 1
ATOM 9945 O O . CYS B 1 602 ? 50.201 -2.856 -71.339 1.00 81.01 602 CYS B O 1
ATOM 9948 N N . HIS B 1 603 ? 52.426 -3.101 -71.084 1.00 81.31 603 HIS B N 1
ATOM 9949 C CA . HIS B 1 603 ? 52.820 -2.125 -72.106 1.00 82.61 603 HIS B CA 1
ATOM 9950 C C . HIS B 1 603 ? 52.044 -0.829 -71.944 1.00 84.30 603 HIS B C 1
ATOM 9951 O O . HIS B 1 603 ? 51.589 -0.229 -72.915 1.00 85.41 603 HIS B O 1
ATOM 9958 N N . GLY B 1 604 ? 51.881 -0.415 -70.698 1.00 85.46 604 GLY B N 1
ATOM 9959 C CA . GLY B 1 604 ? 51.189 0.820 -70.398 1.00 88.12 604 GLY B CA 1
ATOM 9960 C C . GLY B 1 604 ? 51.903 1.586 -69.313 1.00 90.55 604 GLY B C 1
ATOM 9961 O O . GLY B 1 604 ? 52.586 1.005 -68.467 1.00 89.37 604 GLY B O 1
ATOM 9962 N N . ASP B 1 605 ? 51.748 2.901 -69.348 1.00 94.06 605 ASP B N 1
ATOM 9963 C CA . ASP B 1 605 ? 52.242 3.760 -68.288 1.00 97.23 605 ASP B CA 1
ATOM 9964 C C . ASP B 1 605 ? 51.542 3.423 -66.976 1.00 97.22 605 ASP B C 1
ATOM 9965 O O . ASP B 1 605 ? 50.334 3.191 -66.950 1.00 96.86 605 ASP B O 1
ATOM 9970 N N . ASN B 1 606 ? 52.309 3.409 -65.893 1.00 98.13 606 ASN B N 1
ATOM 9971 C CA . ASN B 1 606 ? 51.805 2.997 -64.588 1.00 99.33 606 ASN B CA 1
ATOM 9972 C C . ASN B 1 606 ? 50.391 3.488 -64.266 1.00 101.14 606 ASN B C 1
ATOM 9973 O O . ASN B 1 606 ? 49.476 2.683 -64.078 1.00 99.86 606 ASN B O 1
ATOM 9978 N N . TYR B 1 607 ? 50.217 4.806 -64.222 1.00 104.86 607 TYR B N 1
ATOM 9979 C CA . TYR B 1 607 ? 48.950 5.405 -63.810 1.00 107.33 607 TYR B CA 1
ATOM 9980 C C . TYR B 1 607 ? 47.828 5.132 -64.800 1.00 105.37 607 TYR B C 1
ATOM 9981 O O . TYR B 1 607 ? 46.669 5.024 -64.409 1.00 106.84 607 TYR B O 1
ATOM 9990 N N . LYS B 1 608 ? 48.182 5.004 -66.075 1.00 102.35 608 LYS B N 1
ATOM 9991 C CA . LYS B 1 608 ? 47.216 4.691 -67.122 1.00 99.76 608 LYS B CA 1
ATOM 9992 C C . LYS B 1 608 ? 46.742 3.244 -67.003 1.00 96.35 608 LYS B C 1
ATOM 9993 O O . LYS B 1 608 ? 45.552 2.961 -67.124 1.00 96.20 608 LYS B O 1
ATOM 9999 N N . THR B 1 609 ? 47.683 2.337 -66.755 1.00 94.15 609 THR B N 1
ATOM 10000 C CA . THR B 1 609 ? 47.384 0.921 -66.577 1.00 91.27 609 THR B CA 1
ATOM 10001 C C . THR B 1 609 ? 46.327 0.721 -65.494 1.00 92.26 609 THR B C 1
ATOM 10002 O O . THR B 1 609 ? 45.318 0.058 -65.725 1.00 92.25 609 THR B O 1
ATOM 10006 N N . LEU B 1 610 ? 46.554 1.316 -64.326 1.00 93.73 610 LEU B N 1
ATOM 10007 C CA . LEU B 1 610 ? 45.628 1.187 -63.204 1.00 94.96 610 LEU B CA 1
ATOM 10008 C C . LEU B 1 610 ? 44.281 1.814 -63.530 1.00 96.74 610 LEU B C 1
ATOM 10009 O O . LEU B 1 610 ? 43.236 1.237 -63.234 1.00 97.74 610 LEU B O 1
ATOM 10014 N N . ASP B 1 611 ? 44.318 2.991 -64.151 1.00 98.25 611 ASP B N 1
ATOM 10015 C CA . ASP B 1 611 ? 43.113 3.691 -64.586 1.00 100.22 611 ASP B CA 1
ATOM 10016 C C . ASP B 1 611 ? 42.260 2.780 -65.467 1.00 97.60 611 ASP B C 1
ATOM 10017 O O . ASP B 1 611 ? 41.093 2.538 -65.166 1.00 99.19 611 ASP B O 1
ATOM 10022 N N . LEU B 1 612 ? 42.850 2.265 -66.541 1.00 94.13 612 LEU B N 1
ATOM 10023 C CA . LEU B 1 612 ? 42.128 1.391 -67.457 1.00 92.02 612 LEU B CA 1
ATOM 10024 C C . LEU B 1 612 ? 41.503 0.218 -66.709 1.00 91.84 612 LEU B C 1
ATOM 10025 O O . LEU B 1 612 ? 40.286 0.032 -66.751 1.00 92.53 612 LEU B O 1
ATOM 10030 N N . ALA B 1 613 ? 42.345 -0.543 -66.005 1.00 91.03 613 ALA B N 1
ATOM 10031 C CA . ALA B 1 613 ? 41.917 -1.707 -65.223 1.00 90.79 613 ALA B CA 1
ATOM 10032 C C . ALA B 1 613 ? 40.744 -1.382 -64.309 1.00 94.64 613 ALA B C 1
ATOM 10033 O O . ALA B 1 613 ? 39.779 -2.147 -64.226 1.00 95.66 613 ALA B O 1
ATOM 10035 N N . SER B 1 614 ? 40.839 -0.244 -63.627 1.00 97.32 614 SER B N 1
ATOM 10036 C CA . SER B 1 614 ? 39.769 0.241 -62.773 1.00 101.09 614 SER B CA 1
ATOM 10037 C C . SER B 1 614 ? 38.458 0.307 -63.561 1.00 102.32 614 SER B C 1
ATOM 10038 O O . SER B 1 614 ? 37.404 -0.094 -63.067 1.00 104.47 614 SER B O 1
ATOM 10041 N N . SER B 1 615 ? 38.546 0.777 -64.801 1.00 101.17 615 SER B N 1
ATOM 10042 C CA . SER B 1 615 ? 37.369 1.018 -65.626 1.00 102.43 615 SER B CA 1
ATOM 10043 C C . SER B 1 615 ? 36.876 -0.242 -66.323 1.00 100.22 615 SER B C 1
ATOM 10044 O O . SER B 1 615 ? 35.679 -0.401 -66.546 1.00 101.16 615 SER B O 1
ATOM 10047 N N . ILE B 1 616 ? 37.802 -1.129 -66.670 1.00 98.01 616 ILE B N 1
ATOM 10048 C CA . ILE B 1 616 ? 37.449 -2.421 -67.255 1.00 97.44 616 ILE B CA 1
ATOM 10049 C C . ILE B 1 616 ? 36.506 -3.163 -66.319 1.00 100.11 616 ILE B C 1
ATOM 10050 O O . ILE B 1 616 ? 35.398 -3.541 -66.708 1.00 102.08 616 ILE B O 1
ATOM 10055 N N . TYR B 1 617 ? 36.962 -3.349 -65.080 1.00 100.82 617 TYR B N 1
ATOM 10056 C CA . TYR B 1 617 ? 36.209 -4.063 -64.059 1.00 102.69 617 TYR B CA 1
ATOM 10057 C C . TYR B 1 617 ? 34.866 -3.403 -63.784 1.00 106.66 617 TYR B C 1
ATOM 10058 O O . TYR B 1 617 ? 33.838 -4.070 -63.767 1.00 108.37 617 TYR B O 1
ATOM 10067 N N . ARG B 1 618 ? 34.882 -2.092 -63.575 1.00 108.79 618 ARG B N 1
ATOM 10068 C CA . ARG B 1 618 ? 33.676 -1.352 -63.230 1.00 112.90 618 ARG B CA 1
ATOM 10069 C C . ARG B 1 618 ? 32.631 -1.458 -64.337 1.00 112.75 618 ARG B C 1
ATOM 10070 O O . ARG B 1 618 ? 31.436 -1.551 -64.062 1.00 116.11 618 ARG B O 1
ATOM 10078 N N . THR B 1 619 ? 33.092 -1.474 -65.584 1.00 109.23 619 THR B N 1
ATOM 10079 C CA . THR B 1 619 ? 32.196 -1.539 -66.733 1.00 109.68 619 THR B CA 1
ATOM 10080 C C . THR B 1 619 ? 31.726 -2.957 -67.039 1.00 109.15 619 THR B C 1
ATOM 10081 O O . THR B 1 619 ? 30.521 -3.209 -67.098 1.00 112.39 619 THR B O 1
ATOM 10085 N N . TYR B 1 620 ? 32.670 -3.877 -67.231 1.00 105.62 620 TYR B N 1
ATOM 10086 C CA . TYR B 1 620 ? 32.338 -5.220 -67.706 1.00 104.32 620 TYR B CA 1
ATOM 10087 C C . TYR B 1 620 ? 32.399 -6.300 -66.641 1.00 104.04 620 TYR B C 1
ATOM 10088 O O . TYR B 1 620 ? 32.113 -7.464 -66.927 1.00 103.38 620 TYR B O 1
ATOM 10097 N N . ARG B 1 621 ? 32.770 -5.912 -65.422 1.00 105.01 621 ARG B N 1
ATOM 10098 C CA . ARG B 1 621 ? 32.911 -6.835 -64.288 1.00 105.69 621 ARG B CA 1
ATOM 10099 C C . ARG B 1 621 ? 33.723 -8.079 -64.650 1.00 102.50 621 ARG B C 1
ATOM 10100 O O . ARG B 1 621 ? 33.298 -9.208 -64.401 1.00 103.37 621 ARG B O 1
ATOM 10108 N N . ILE B 1 622 ? 34.884 -7.849 -65.259 1.00 98.91 622 ILE B N 1
ATOM 10109 C CA . ILE B 1 622 ? 35.845 -8.904 -65.545 1.00 96.32 622 ILE B CA 1
ATOM 10110 C C . ILE B 1 622 ? 37.104 -8.616 -64.737 1.00 95.75 622 ILE B C 1
ATOM 10111 O O . ILE B 1 622 ? 37.609 -7.491 -64.760 1.00 96.04 622 ILE B O 1
ATOM 10116 N N . GLU B 1 623 ? 37.597 -9.624 -64.018 1.00 96.24 623 GLU B N 1
ATOM 10117 C CA . GLU B 1 623 ? 38.837 -9.500 -63.249 1.00 95.75 623 GLU B CA 1
ATOM 10118 C C . GLU B 1 623 ? 39.971 -8.967 -64.111 1.00 91.88 623 GLU B C 1
ATOM 10119 O O . GLU B 1 623 ? 40.318 -9.565 -65.130 1.00 89.80 623 GLU B O 1
ATOM 10125 N N . THR B 1 624 ? 40.542 -7.837 -63.707 1.00 90.90 624 THR B N 1
ATOM 10126 C CA . THR B 1 624 ? 41.713 -7.312 -64.394 1.00 87.62 624 THR B CA 1
ATOM 10127 C C . THR B 1 624 ? 42.889 -7.176 -63.446 1.00 86.85 624 THR B C 1
ATOM 10128 O O . THR B 1 624 ? 42.799 -6.497 -62.421 1.00 89.61 624 THR B O 1
ATOM 10132 N N . LYS B 1 625 ? 43.985 -7.837 -63.800 1.00 83.33 625 LYS B N 1
ATOM 10133 C CA . LYS B 1 625 ? 45.206 -7.791 -63.016 1.00 82.71 625 LYS B CA 1
ATOM 10134 C C . LYS B 1 625 ? 46.190 -6.823 -63.665 1.00 81.04 625 LYS B C 1
ATOM 10135 O O . LYS B 1 625 ? 46.295 -6.765 -64.888 1.00 79.24 625 LYS B O 1
ATOM 10141 N N . THR B 1 626 ? 46.891 -6.052 -62.835 1.00 82.17 626 THR B N 1
ATOM 10142 C CA . THR B 1 626 ? 47.880 -5.076 -63.295 1.00 81.27 626 THR B CA 1
ATOM 10143 C C . THR B 1 626 ? 49.201 -5.363 -62.600 1.00 81.39 626 THR B C 1
ATOM 10144 O O . THR B 1 626 ? 49.604 -4.636 -61.686 1.00 83.42 626 THR B O 1
ATOM 10148 N N . PRO B 1 627 ? 49.883 -6.433 -63.032 1.00 78.90 627 PRO B N 1
ATOM 10149 C CA . PRO B 1 627 ? 51.009 -6.966 -62.291 1.00 78.83 627 PRO B CA 1
ATOM 10150 C C . PRO B 1 627 ? 52.263 -6.127 -62.454 1.00 79.44 627 PRO B C 1
ATOM 10151 O O . PRO B 1 627 ? 52.528 -5.609 -63.537 1.00 79.33 627 PRO B O 1
ATOM 10155 N N . LEU B 1 628 ? 53.023 -6.001 -61.373 1.00 81.57 628 LEU B N 1
ATOM 10156 C CA . LEU B 1 628 ? 54.319 -5.345 -61.416 1.00 82.07 628 LEU B CA 1
ATOM 10157 C C . LEU B 1 628 ? 55.317 -6.200 -62.178 1.00 80.09 628 LEU B C 1
ATOM 10158 O O . LEU B 1 628 ? 55.067 -7.374 -62.458 1.00 77.61 628 LEU B O 1
ATOM 10163 N N . ASN B 1 629 ? 56.462 -5.603 -62.481 1.00 81.52 629 ASN B N 1
ATOM 10164 C CA . ASN B 1 629 ? 57.377 -6.140 -63.475 1.00 80.21 629 ASN B CA 1
ATOM 10165 C C . ASN B 1 629 ? 58.084 -7.466 -63.170 1.00 79.60 629 ASN B C 1
ATOM 10166 O O . ASN B 1 629 ? 58.675 -8.052 -64.071 1.00 80.42 629 ASN B O 1
ATOM 10171 N N . LEU B 1 630 ? 58.028 -7.954 -61.935 1.00 78.91 630 LEU B N 1
ATOM 10172 C CA . LEU B 1 630 ? 58.636 -9.258 -61.643 1.00 77.76 630 LEU B CA 1
ATOM 10173 C C . LEU B 1 630 ? 57.659 -10.258 -61.051 1.00 77.22 630 LEU B C 1
ATOM 10174 O O . LEU B 1 630 ? 58.057 -11.304 -60.528 1.00 76.88 630 LEU B O 1
ATOM 10179 N N . GLU B 1 631 ? 56.377 -9.927 -61.152 1.00 77.01 631 GLU B N 1
ATOM 10180 C CA . GLU B 1 631 ? 55.315 -10.690 -60.517 1.00 76.81 631 GLU B CA 1
ATOM 10181 C C . GLU B 1 631 ? 54.884 -11.860 -61.398 1.00 74.72 631 GLU B C 1
ATOM 10182 O O . GLU B 1 631 ? 55.238 -11.920 -62.575 1.00 73.12 631 GLU B O 1
ATOM 10188 N N . THR B 1 632 ? 54.151 -12.807 -60.824 1.00 75.69 632 THR B N 1
ATOM 10189 C CA . THR B 1 632 ? 53.615 -13.920 -61.604 1.00 74.74 632 THR B CA 1
ATOM 10190 C C . THR B 1 632 ? 52.110 -14.065 -61.398 1.00 75.19 632 THR B C 1
ATOM 10191 O O . THR B 1 632 ? 51.634 -14.108 -60.265 1.00 77.41 632 THR B O 1
ATOM 10195 N N . VAL B 1 633 ? 51.374 -14.135 -62.503 1.00 73.71 633 VAL B N 1
ATOM 10196 C CA . VAL B 1 633 ? 49.937 -14.405 -62.471 1.00 74.13 633 VAL B CA 1
ATOM 10197 C C . VAL B 1 633 ? 49.675 -15.847 -62.888 1.00 74.03 633 VAL B C 1
ATOM 10198 O O . VAL B 1 633 ? 50.235 -16.328 -63.875 1.00 71.94 633 VAL B O 1
ATOM 10202 N N . ARG B 1 634 ? 48.823 -16.529 -62.131 1.00 76.43 634 ARG B N 1
ATOM 10203 C CA . ARG B 1 634 ? 48.437 -17.894 -62.458 1.00 77.32 634 ARG B CA 1
ATOM 10204 C C . ARG B 1 634 ? 47.237 -17.883 -63.398 1.00 77.83 634 ARG B C 1
ATOM 10205 O O . ARG B 1 634 ? 46.206 -17.291 -63.091 1.00 79.40 634 ARG B O 1
ATOM 10213 N N . ILE B 1 635 ? 47.388 -18.537 -64.546 1.00 77.64 635 ILE B N 1
ATOM 10214 C CA . ILE B 1 635 ? 46.344 -18.595 -65.562 1.00 77.55 635 ILE B CA 1
ATOM 10215 C C . ILE B 1 635 ? 45.354 -19.724 -65.301 1.00 80.27 635 ILE B C 1
ATOM 10216 O O . ILE B 1 635 ? 44.145 -19.554 -65.480 1.00 82.49 635 ILE B O 1
ATOM 10221 N N . GLN B 1 636 ? 45.874 -20.875 -64.888 1.00 81.15 636 GLN B N 1
ATOM 10222 C CA . GLN B 1 636 ? 45.053 -22.050 -64.641 1.00 83.56 636 GLN B CA 1
ATOM 10223 C C . GLN B 1 636 ? 45.122 -22.488 -63.178 1.00 85.96 636 GLN B C 1
ATOM 10224 O O . GLN B 1 636 ? 46.130 -23.042 -62.731 1.00 86.38 636 GLN B O 1
#

Sequence (1269 aa):
SEMLEEIKRTIMQRLPERVQVAKVEFEGPEVVIYTKNPEIITENGNLIRDIAKDIRKRIIIRSDRSVLMDPEKAIRKIHEIVPEEAKITNISFDDVTCEVIIEARKPGLVIGKYGSTSREIVKNTGWAPKILRTPPISSEIIERIRRTLRKNSKERKKILQQLGNRIHQKPKYDNDWARLTAMGGFREVGRSCLYLQTPNSRVLLDCGVNVAGGDDKNSYPYLNVPEFTLDSLDAVIITHAHLDHSGFLPYLYHYGYDGPVYCTAPTRDLMTLLQLDHIDIAHREDEPLPFNVKHVKKSVKHTITLDYGEVTDIAPDIRLTLHNAGHILGSAMAHLHIGDGQHNMVYTGDFKYEQSRLLEAAANRFPRIETLVMESTYGGHEDVQPSRNRAEKELVKTIYSTLRRGGKILIPVFAVGRAQELMIVLEEYIRTGIIDEVPVYIDGMIWEANAIHTARPEYLSKDLRDQIFHMGHNPFISDIFHKVNGMDERREIVEGEPSIILSTSGMLTGGNSLEYFKWLCEDPDNSLVFVGYQAEGSLGRRIQKGWKEIPLKDEDDKMRVYNVRMNIKTIEGFSGHSDRRQLMEYVKRISPKPEKILLCHGDNYKTLDLASSIYRTYRIETKTPLNLETVRIQVSEMLEEIKRTIMQRLPERVQVAKVEFEGPEVVIYTKNPEIITENGNLIRDIAKDIRKRIIIRSDRSVLMDPEKAIRKIHEIVPEEAKITNISFDDVTCEVIIEARKPGLVIGKYGSTSREIVKNTGWAPKILRTPPISSEIIERIRRTLRKNSKERKKILQQLGNRIHQKPKYDNDWARLTAMGGFREVGRSCLYLQTPNSRVLLDCGVNVAGGDDKNSYPYLNVPEFTLDSLDAVIITHAHLDHSGFLPYLYHYGYDGPVYCTAPTRDLMTLLQLDHIDIAHREDEPLPFNVKHVKKSVKHTITLDYGEVTDIAPDIRLTLHNAGHILGSAMAHLHIGDGQHNMVYTGDFKYEQSRLLEAAANRFPRIETLVMESTYGGHEDVQPSRNRAEKELVKTIYSTLRRGGKILIPVFAVGRAQELMIVLEEYIRTGIIDEVPVYIDGMIWEANAIHTARPEYLSKDLRDQIFHMGHNPFISDIFHKVNGMDERREIVEGEPSIILSTSGMLTGGNSLEYFKWLCEDPDNSLVFVGYQAEGSLGRRIQKGWKEIPLKDEDDKMRVYNVRMNIKTIEGFSGHSDRRQLMEYVKRISPKPEKILLCHGDNYKTLDLASSIYRTYRIETKTPLNLETVRIQ

Nearest PDB structures (foldseek):
  2ycb-assembly1_A  TM=1.002E+00  e=0.000E+00  Methanothermobacter thermautotrophicus str. Delta H
  3af5-assembly1_A  TM=9.647E-01  e=3.952E-88  Pyrococcus horikoshii OT3
  9bcu-assembly1_J  TM=9.194E-01  e=2.450E-90  Thermococcus kodakarensis
  3af6-assembly1_A  TM=9.633E-01  e=5.633E-87  Pyrococcus horikoshii OT3
  6q5a-assembly1_A  TM=8.860E-01  e=3.227E-41  Cryptosporidium hominis

InterPro domains:
  IPR001279 Metallo-beta-lactamase [PF16661] (198-365)
  IPR001279 Metallo-beta-lactamase [SM00849] (192-383)
  IPR004087 K Homology domain [SM00322] (96-166)
  IPR009019 K homology domain superfamily, prokaryotic type [SSF54814] (90-135)
  IPR011108 Zn-dependent metallo-hydrolase, RNA specificity domain [PF07521] (564-627)
  IPR015946 K homology domain-like, alpha/beta [G3DSA:3.30.300.20] (66-136)
  IPR019975 Transcription termination factor CPSF1, archaea [MF_00870] (3-636)
  IPR019975 Transcription termination factor CPSF1, archaea [TIGR03675] (7-635)
  IPR022712 Beta-Casp domain [PF10996] (421-545)
  IPR022712 Beta-Casp domain [SM01027] (421-545)
  IPR033769 Transcription termination factor FttA, KH domain [PF17214] (4-70)
  IPR033769 Transcription termination factor FttA, KH domain [cd22532] (5-66)
  IPR036866 Ribonuclease Z/Hydroxyacylglutathione hydrolase-like [G3DSA:3.60.15.10] (185-606)
  IPR036866 Ribonuclease Z/Hydroxyacylglutathione hydrolase-like [SSF56281] (180-635)
  IPR050698 RNA Processing Metallo-Beta-Lactamase [PTHR11203] (182-635)

Foldseek 3Di:
DPVVVVLVVLVVVLDDVVFPFPDWAQFAQAIETEGCQLLVLVDDCPSVVVSCVVVVGHYYYAYDPVQAADPVVLVVVLCVQLNCVQPWDDWDAAPQNQAIETETQHLDSCQDDVRVNQSVSCNPGRGRYDRHYDQPDAFPLVVVLVVLNVVCRVVLRVQRRVQSVQQQDAFPDDFPFKKKWFFDQFLFFAQGWIWIDTVGAIEIEFGAFRPQPDDPVHTGTPCVFPVHDLVRHQEYEFQAQPRSGQVCQLVSVLVPRSAAYEFAPLRLRLNLLVNVVVVVQCVVVVHDDRGDNVSNSSNSSRYDHDDAQDWGRRHSFWIWHWWDQQLWQRGTKIWIQGHVNQFIEIERPFHAQDDAPWADGTDFADPDHAEYEYAQAQFFPVWDFDAPVVLLVVVLVVLQQLVVLFAAEEAEAALIGLLVSVLVSVLVCPVVPVHPQAAEEEEPSVLSSVSSCSRPVVRTDPNVSCCCSVVPDDSSVDPSYDYDDDVVVVVCVRVDTYHYYYFYDNQCDDGDSVVSCQSGFQDQSYEYEHQEDHGPSTVSVVVQVPPAWDWAQDPHGDTDTGGGNYHYYYRTDRYSHYHHVSVLVSQVRHNPRYQEYEYGSYNNVSRVNNQVVNCVVPVHHYDRDDNRDMDIRD/DDDLVVVLQVLLPVLDDVVFQWPDWAQFALAIETEGQQLLVLVDPPPSNVVSCVVVVGHYYYAHPPVQAADPVVLVVVLCVQLVPPFPWDDWDAAPQNLAIETETQDQCSCCDVVSVNQSVSCNVGRGRYDYHYDFPDAFPLVVVLVVLNVVCNVVLNVLRRVLSVQQQDAADDAFPFKKKWFFDFFLFFAFGWMWIDTPRAIEIEFGAFRLLDDDPVRTGTCCVFPPHDLVRHQEYEFQAQDRSGQQCVLLSVLVPRSAAYEFAPLRLSSNLLVNQVVQVVQVVVVHDDNGDPVSNSSRSSRYDHDDAQDWGRRHSFWIWGWWDQQQWQRGTKIWIQGHPNQQTEIERPFHAQDDAPWADGTDQADPDHAEYEYAQAFFDPVWDFDAVVVLLVVVLVVCVQLQVLFAAEEAEDALIGLLVSCLVSVLVCVVVPVHPQDAEEEEQSVLSSVSSSSVPLVRTDPVVSCCCVPVVPDSSVPPSYDYDDDDVVLVCQLVDTYDYYYHHDRQPSDDVSVVNCLRHFQDASYEYEHQEDDGDSGVSVVVQVPDFWDWFQDPVGDTDIGGGNYYYYYRGHRGSHHHHVSVLVSQVSRNDRHQEYEYGNYNNVSLVNNQVVNCVPVVHHYDSDDNRDMDMSD

Organism: Methanothermobacter thermautotrophicus (strain ATCC 29096 / DSM 1053 / JCM 10044 / NBRC 100330 / Delta H) (NCBI:txid187420)

=== Feature glossary ===
Feature key, reading from the visual/contextual features back to the raw sequence:

Rendered structure images. Six rendered views show the 3D structure from the faces of a cube — i.e. along ±x, ±y, ±z. Rendering representation is drawn randomly per protein from cartoon (secondary-structure ribbons), sticks (backbone bonds), or molecular surface; coloring is either N→C rainbow (blue at the N-terminus through red at the C-terminus) or one color per chain.

Contact-map, Ramachandran, and PAE plots. The contact map is a binary N×N matrix image: pixel (i, j) is dark where Cα_i and Cα_j are within 8 Å and |i−j|>4. Because the |i−j|>4 filter removes local helical contacts, off-diagonal stripes parallel to the main diagonal indicate parallel β-sheets; stripes perpendicular to it indicate antiparallel β-sheets. The Ramachandran plot scatters every residue's (φ, ψ) pair against the sterically allowed regions. The PAE heatmap renders the predicted-aligned-error matrix.

InterPro / GO / CATH / organism. Database cross-references. InterPro integrates a dozen domain/family signature databases into unified entries with residue-range hits. GO terms attach function/process/location labels with evidence codes. CATH codes position the fold in a four-level structural taxonomy. Organism is the NCBI-taxonomy species name.

Nearest PDB structures. The Foldseek neighbor list gives the closest experimentally determined structures in the PDB, ranked by structural alignment. TM-score near 1 means near-identical fold; near 0.3 means only rough topology match. This is how one finds what a novel AlphaFold prediction most resembles in the solved-structure universe.

Predicted aligned error. PAE(i, j) answers: if I align the predicted and true structures on residue i, how far off (in Å) do I expect residue j to be? A block-diagonal PAE matrix with low values on the blocks and high values off-diagonal is the signature of a multi-domain protein with confidently predicted domains but uncertain inter-domain orientation.

Solvent-accessible surface area. Accessible surface area quantifies burial. A residue with SASA near zero is packed into the hydrophobic core; one with SASA >100 Å² sits on the surface. Computed here via the Shrake–Rupley numerical algorithm with a 1.4 Å probe.

B-factor. B-factor (Debye–Waller factor) reflects atomic displacement in the crystal lattice. It is an experimental observable (units Å²), not a prediction; low values mean the atom is pinned down, high values mean it moves or is heterogeneous across the crystal.

pLDDT. For AlphaFold models, the B-factor field carries pLDDT — the model's own estimate of local accuracy on a 0–100 scale. Regions with pLDDT<50 should be treated as essentially unmodeled; they often correspond to intrinsically disordered segments.

Backbone torsions (φ/ψ). φ (phi) and ψ (psi) are the two rotatable backbone dihedrals per residue: φ is the C(i-1)–N–Cα–C torsion, ψ is the N–Cα–C–N(i+1) torsion, both in degrees on (−180°, 180°]. α-helical residues cluster near (−60°, −45°); β-strand residues near (−120°, +130°). A Ramachandran plot is simply a scatter of (φ, ψ) for every residue.

Radius of gyration, Cα contacts, bounding box. Radius of gyration (Rg) is the root-mean-square distance of Cα atoms from their centroid — a single number for overall size and compactness. A globular domain of N residues has Rg ≈ 2.2·N^0.38 Å; an extended or disordered chain has a much larger Rg. The Cα contact count is the number of residue pairs whose Cα atoms are within 8 Å and are more than four positions apart in sequence — a standard proxy for tertiary packing density. The bounding box is the smallest axis-aligned box enclosing all Cα atoms.

Secondary structure (3-state, P-SEA). Three-state secondary structure (P-SEA) collapses the eight DSSP classes into helix (a), strand (b), and coil (c). P-SEA assigns these from Cα geometry alone — distances and angles — without requiring backbone oxygens, so it works on any Cα trace.

Secondary structure (8-state, DSSP). DSSP 8-state secondary structure assigns each residue one of H (α-helix), G (3₁₀-helix), I (π-helix), E (extended β-strand), B (isolated β-bridge), T (hydrogen-bonded turn), S (bend), or '-' (coil). The assignment is computed from backbone hydrogen-bond geometry via the Kabsch–Sander algorithm.

Foldseek 3Di. A 3Di character summarizes, for each residue, the relative orientation of the Cα frame of its nearest spatial neighbor. Because it encodes fold topology rather than chemistry, 3Di alignments detect remote structural similarity that sequence alignment misses.

mmCIF coordinates. The mmCIF block holds the 3D Cartesian coordinates of each backbone atom (N, Cα, C, O) in ångströms. mmCIF is the PDB's canonical archive format — a tagged-loop text representation of the atomic model.

Sequence. Sequence gives the chain of amino acids in standard one-letter code (A=alanine, C=cysteine, …, Y=tyrosine), read N→C. It is the only feature that is directly encoded by the gene; all structural features are derived from the folded form of this sequence.